Protein AF-A0A8S1U213-F1 (afdb_monomer_lite)

Radius of gyration: 61.13 Å; chains: 1; bounding box: 146×122×228 Å

Sequence (963 aa):
MFSMFKKKEQTQQSTAPPPPPIQQQQQAPQQSPIAPPQQPAPKGSMFKGSLKVKAPPPQTQEIQQQQSQPQSYQTQLTQSQSNSDILSPESDAYKQQFNQVEIPTPQEESNVEQKLEVKINVEEVKKKPTGFGFLKKKQPEQTLPTDESLQEQVESQIIYGIQVKQNQVQEINRQQEYMQEQSYQQNYSPKQPKEQSIYEDQKKVLQKQNEYNEKEIEQQQYSQLQLQQQQYQQQLQQYQQQQQQQQQQQQQQQQQQQQQQQQQQQQQQQQQQQQQQYLFSSTTHPTSPSKSSINNKSQINSNTINPQLDNSYVKQHQMIMEELEYFLNEVNSKKAQIYISQQEIEKHIVSYQQKLQECNSRLTQLSIEQQVCVQQEQFERAEEIEQSLRQIQDKITQIDNQIKQEEQQYSKLQDEKENIRGEEYPFYQETEQKLEEIERLHIKYSDQYRFEGQAQIKKLQQHIEEENERVKIQQIHTEIDSKHLDEEEQHLNQIMDNQTKEYRIEQDQLVNKKSTLESEIAELQLLLNQKKNELQKVNIDLLSTKEKIQQVQQKFNLQLGKVQNKRTKLNDELNSLATERAQIEALEGDSLRKQHEYKNKLEYLSEQLEKIKEKRNELIRKANSVPEQCQQELDVTFKYQEAKKASLEALKELAYVQRQIDELNYKRNMGQSQLHEILNKKSELQKKLPKMIDDKALLVQNKNFKGAAQINEQIKEAQRQISLYEEKISENQNIETQILKEIDEIEDTLVSRQHQYQQLQQNTEICRYFVLELKLQEISQIDYYGLSSLILDIKKELEQLFNKYQDLIYAKRKVSTDNLDQIQNHQEEVINNINENEEQQEHQEEEQHQEQYNQIENEVIEQVVDSNEKEQIQQQQIENVIEMSEEQIQSYIENQKQIYQDLQLQIKQLEDQVADHAQEEQYEEADLIQQEVDKLTNQANAIQIELKQKYNVDNLMPQDEEN

Secondary structure (DSSP, 8-state):
------PPP-PPP---PPPPPPPPPP-----PPPPPPPP-----------------------------PPPPP------------------------------PPPPP---------------------------PPPP----PPPTHHHHHHHHHHHHHHHHHHHHHHHHHHHHHHHHHHHHHHTS---------SSHHHHHHHHHHHHHHHHHHHHHHHHHHHHHHHHHHHHHHHHHHHHHHHHHHHHHHHHHHHHHHHHHHHHHHHHHHHHHGGGS--S------------------------TTTHHHHHHHHHHHHHHHHHHHHHHHHHHHHHHHHHHHHHHHHHHHHHHHHHHHHHHHHHHHHHHHHHHTT-HHHHHHHHHHHHHHHHHHHHHHHHHHHHHHHHHHHHHHHHHHHHHHHHHHHHHHHHHHHHHHHHHHHHHHHHHHHHHHHHHHHHHHHHHHHHHHHHHHHHHHHHHHHHHHHHHHHHHHHHHHHHHHHHHHHHHHHHHHHHHHTTT-TTSHHHHHHHHHHHHHHHHHHHHHHHHHHHHHHHHHHHHHHHHHHHHHHHHHHHHHHHHHHHHHHHHHHHHHHHHHHHHHHHHHHHHHHHHHHHHHHHHHHHHHHHHHHHHHHHHHHHHHHHHHHHHHHHHHHHHHHHHHHHHHHHHHHHHHHHHHHHHHHHHHHHHHHHHHHHHHHTT-HHHHHHHHHHHHHHHHHHHHHHHHHHHHHHHHHHHHHHHHHHHHHHHHHHHHHHHHHHHHHHHHHHHHHHHHHHHHHS--GGGHHHHHHHHHHHHHHHHHHHHHHHHHHHHHHHHHHHHHHHHHHHHHHHHHHHHHHHHHHHHHHHHHHHHHHTTTTTS--TTHHHHHHHHHHHHGGGG--HHHHHHHHHHHHHHHHHHHHHHHHHHHHHHHHHHTT-HHHHHHHHHHHHHHHHHHHHHHHHHHHHH-----S------

Foldseek 3Di:
DDDDDDDDDDDDDDDDDDDDDDDDDDDDDDDDDDDDDDDDDDDDDDDDDDDDDDDDDDDDDDDDDDDDDDDDDDDDDDDDDDDDDDDDDDDDDDDDDDDDDDDDDDDDDDDDDDDDDDDDDDDDDDDDDDDDDDDDDDDDDDDDDDCVVVVVVVVVVVVVVVVVVVVVVVVVVVVVVVVVVVVVVPPDDDDDDDDPDPPPVVVVVVVVVVVVVVVVVVVVVVVVVVVVVVVVVVVVVVVVVVVVVVVVVVVVVVVVVVVVVVVVVVVVVVVVVVVVVPPPPDDDDDDDDDDDDDDDDDDDDPVPPPCVLVVPLVVLVVVLVVVVVVLLQVLLVLVLVLLVLLVVLVVLLVVLVVVLVVLVVVLVVLVVVLVVCVVVVVVVVNVVSVVVNVVSVVVNVVSVVVSVVSVVVNVVSVVVNVVSLVVLLVSLVVSLVSLVVSLVSLVVVLVVLVVVLVVVLVVLVVVLVVLVVVLVVLVVVLVVLVVVLVVVVVVLVVVLCVVCVVLVVVLVVLVVVVVVVVVVCVVPVVVPVVCVVVVVVSVVVNVVSVVVNVVSVVVSVVVVVVSVVSVVVSVVSVVVSVVSVVVSVVSVVVSVVSVVVSVVVSVVSVVVSVVSVVVSVVSVVVSVVSVVLVVLLVVLVVLLVVLVVQLVVLVVVLVVLVVVLVVLVVVLVVLVVVLVVLVVLLVVLVVVLVVLVVVLVVCVVVVVVVVNVVSVVVNVVSVVSNVVSVVSNVVSVVVSVVSVVVSVVSVVVSVVSVVVSVVSVLSSLLSVLSSLVSVLVVSVVSPDPVCPVVNVVSVVSNVVSCVVQVVVNVVVVVVVVVVVVVVVVVVVVVVVVVVVVVVVVVVVVVVVVVVVVVVPVVVPPDPPPVPVVVVVVVVVVVVVPPPDDPVRVVVVLVVLLVLLVVLVVVLVVLVVVLVVCVVVVVNVVSVVSVVVSVVSVVVSVVSQCCCCPVPVCPDSDPPPPDD

Organism: NCBI:txid43138

pLDDT: mean 72.82, std 23.68, range [26.95, 98.0]

Structure (mmCIF, N/CA/C/O backbone):
data_AF-A0A8S1U213-F1
#
_entry.id   AF-A0A8S1U213-F1
#
loop_
_atom_site.group_PDB
_atom_site.id
_atom_site.type_symbol
_atom_site.label_atom_id
_atom_site.label_alt_id
_atom_site.label_comp_id
_atom_site.label_asym_id
_atom_site.label_entity_id
_atom_site.label_seq_id
_atom_site.pdbx_PDB_ins_code
_atom_site.Cartn_x
_atom_site.Cartn_y
_atom_site.Cartn_z
_atom_site.occupancy
_atom_site.B_iso_or_equiv
_atom_site.auth_seq_id
_atom_site.auth_comp_id
_atom_site.auth_asym_id
_atom_site.auth_atom_id
_atom_site.pdbx_PDB_model_num
ATOM 1 N N . MET A 1 1 ? 13.418 0.162 24.780 1.00 35.56 1 MET A N 1
ATOM 2 C CA . MET A 1 1 ? 13.480 0.149 26.263 1.00 35.56 1 MET A CA 1
ATOM 3 C C . MET A 1 1 ? 12.260 -0.591 26.843 1.00 35.56 1 MET A C 1
ATOM 5 O O . MET A 1 1 ? 11.466 -0.002 27.559 1.00 35.56 1 MET A O 1
ATOM 9 N N . PHE A 1 2 ? 12.084 -1.883 26.530 1.00 33.84 2 PHE A N 1
ATOM 10 C CA . PHE A 1 2 ? 10.899 -2.669 26.925 1.00 33.84 2 PHE A CA 1
ATOM 11 C C . PHE A 1 2 ? 11.326 -4.044 27.462 1.00 33.84 2 PHE A C 1
ATOM 13 O O . PHE A 1 2 ? 11.519 -4.989 26.708 1.00 33.84 2 PHE A O 1
ATOM 20 N N . SER A 1 3 ? 11.529 -4.149 28.778 1.00 35.09 3 SER A N 1
ATOM 21 C CA . SER A 1 3 ? 11.764 -5.430 29.466 1.00 35.09 3 SER A CA 1
ATOM 22 C C . SER A 1 3 ? 11.549 -5.287 30.977 1.00 35.09 3 SER A C 1
ATOM 24 O O . SER A 1 3 ? 12.503 -5.364 31.755 1.00 35.09 3 SER A O 1
ATOM 26 N N . MET A 1 4 ? 10.303 -5.079 31.428 1.00 34.69 4 MET A N 1
ATOM 27 C CA . MET A 1 4 ? 9.983 -5.250 32.855 1.00 34.69 4 MET A CA 1
ATOM 28 C C . MET A 1 4 ? 8.493 -5.482 33.185 1.00 34.69 4 MET A C 1
ATOM 30 O O . MET A 1 4 ? 7.897 -4.732 33.945 1.00 34.69 4 MET A O 1
ATOM 34 N N . PHE A 1 5 ? 7.897 -6.582 32.705 1.00 34.53 5 PHE A N 1
ATOM 35 C CA . PHE A 1 5 ? 6.680 -7.142 33.323 1.00 34.53 5 PHE A CA 1
ATOM 36 C C . PHE A 1 5 ? 6.669 -8.682 33.310 1.00 34.53 5 PHE A C 1
ATOM 38 O O . PHE A 1 5 ? 6.076 -9.322 32.449 1.00 34.53 5 PHE A O 1
ATOM 45 N N . LYS A 1 6 ? 7.284 -9.294 34.331 1.00 32.53 6 LYS A N 1
ATOM 46 C CA . LYS A 1 6 ? 6.982 -10.673 34.759 1.00 32.53 6 LYS A CA 1
ATOM 47 C C . LYS A 1 6 ? 6.564 -10.663 36.228 1.00 32.53 6 LYS A C 1
ATOM 49 O O . LYS A 1 6 ? 7.409 -10.690 37.123 1.00 32.53 6 LYS A O 1
ATOM 54 N N . LYS A 1 7 ? 5.252 -10.622 36.487 1.00 35.44 7 LYS A N 1
ATOM 55 C CA . LYS A 1 7 ? 4.706 -10.931 37.818 1.00 35.44 7 LYS A CA 1
ATOM 56 C C . LYS A 1 7 ? 4.767 -12.442 38.043 1.00 35.44 7 LYS A C 1
ATOM 58 O O . LYS A 1 7 ? 4.467 -13.221 37.146 1.00 35.44 7 LYS A O 1
ATOM 63 N N . LYS A 1 8 ? 5.156 -12.848 39.254 1.00 33.75 8 LYS A N 1
ATOM 64 C CA . LYS A 1 8 ? 5.061 -14.239 39.708 1.00 33.75 8 LYS A CA 1
ATOM 65 C C . LYS A 1 8 ? 3.609 -14.547 40.061 1.00 33.75 8 LYS A C 1
ATOM 67 O O . LYS A 1 8 ? 3.107 -13.983 41.029 1.00 33.75 8 LYS A O 1
ATOM 72 N N . GLU A 1 9 ? 2.990 -15.482 39.353 1.00 31.19 9 GLU A N 1
ATOM 73 C CA . GLU A 1 9 ? 1.846 -16.226 39.880 1.00 31.19 9 GLU A CA 1
ATOM 74 C C . GLU A 1 9 ? 2.313 -17.578 40.424 1.00 31.19 9 GLU A C 1
ATOM 76 O O . GLU A 1 9 ? 3.265 -18.183 39.928 1.00 31.19 9 GLU A O 1
ATOM 81 N N . GLN A 1 10 ? 1.684 -18.009 41.514 1.00 32.66 10 GLN A N 1
ATOM 82 C CA . GLN A 1 10 ? 2.117 -19.140 42.327 1.00 32.66 10 GLN A CA 1
ATOM 83 C C . GLN A 1 10 ? 1.045 -20.234 42.260 1.00 32.66 10 GLN A C 1
ATOM 85 O O . GLN A 1 10 ? 0.172 -20.324 43.120 1.00 32.66 10 GLN A O 1
ATOM 90 N N . THR A 1 11 ? 1.083 -21.050 41.207 1.00 31.66 11 THR A N 1
ATOM 91 C CA . THR A 1 11 ? 0.097 -22.114 40.971 1.00 31.66 11 THR A CA 1
ATOM 92 C C . THR A 1 11 ? 0.269 -23.288 41.934 1.00 31.66 11 THR A C 1
ATOM 94 O O . THR A 1 11 ? 1.309 -23.949 41.948 1.00 31.66 11 THR A O 1
ATOM 97 N N . GLN A 1 12 ? -0.783 -23.591 42.697 1.00 34.03 12 GLN A N 1
ATOM 98 C CA . GLN A 1 12 ? -0.917 -24.862 43.411 1.00 34.03 12 GLN A CA 1
ATOM 99 C C . GLN A 1 12 ? -1.277 -25.978 42.420 1.00 34.03 12 GLN A C 1
ATOM 101 O O . GLN A 1 12 ? -2.130 -25.797 41.554 1.00 34.03 12 GLN A O 1
ATOM 106 N N . GLN A 1 13 ? -0.633 -27.139 42.548 1.00 32.09 13 GLN A N 1
ATOM 107 C CA . GLN A 1 13 ? -0.920 -28.302 41.708 1.00 32.09 13 GLN A CA 1
ATOM 108 C C . GLN A 1 13 ? -2.215 -28.994 42.154 1.00 32.09 13 GLN A C 1
ATOM 110 O O . GLN A 1 13 ? -2.329 -29.439 43.294 1.00 32.09 13 GLN A O 1
ATOM 115 N N . SER A 1 14 ? -3.153 -29.147 41.219 1.00 33.03 14 SER A N 1
ATOM 116 C CA . SER A 1 14 ? -4.325 -30.018 41.326 1.00 33.03 14 SER A CA 1
ATOM 117 C C . SER A 1 14 ? -4.214 -31.088 40.241 1.00 33.03 14 SER A C 1
ATOM 119 O O . SER A 1 14 ? -4.036 -30.761 39.069 1.00 33.03 14 SER A O 1
ATOM 121 N N . THR A 1 15 ? -4.250 -32.365 40.625 1.00 41.38 15 THR A N 1
ATOM 122 C CA . THR A 1 15 ? -4.098 -33.498 39.699 1.00 41.38 15 THR A CA 1
ATOM 123 C C . THR A 1 15 ? -5.463 -34.031 39.271 1.00 41.38 15 THR A C 1
ATOM 125 O O . THR A 1 15 ? -6.289 -34.383 40.110 1.00 41.38 15 THR A O 1
ATOM 128 N N . ALA A 1 16 ? -5.688 -34.127 37.958 1.00 34.78 16 ALA A N 1
ATOM 129 C CA . ALA A 1 16 ? -6.881 -34.721 37.355 1.00 34.78 16 ALA A CA 1
ATOM 130 C C . ALA A 1 16 ? -6.493 -35.898 36.425 1.00 34.78 16 ALA A C 1
ATOM 132 O O . ALA A 1 16 ? -5.411 -35.865 35.834 1.00 34.78 16 ALA A O 1
ATOM 133 N N . PRO A 1 17 ? -7.324 -36.955 36.319 1.00 49.81 17 PRO A N 1
ATOM 134 C CA . PRO A 1 17 ? -6.984 -38.192 35.608 1.00 49.81 17 PRO A CA 1
ATOM 135 C C . PRO A 1 17 ? -7.216 -38.122 34.079 1.00 49.81 17 PRO A C 1
ATOM 137 O O . PRO A 1 17 ? -7.979 -37.275 33.613 1.00 49.81 17 PRO A O 1
ATOM 140 N N . PRO A 1 18 ? -6.593 -39.022 33.288 1.00 47.66 18 PRO A N 1
ATOM 141 C CA . PRO A 1 18 ? -6.628 -38.977 31.823 1.00 47.66 18 PRO A CA 1
ATOM 142 C C . PRO A 1 18 ? -7.909 -39.581 31.197 1.00 47.66 18 PRO A C 1
ATOM 144 O O . PRO A 1 18 ? -8.517 -40.479 31.788 1.00 47.66 18 PRO A O 1
ATOM 147 N N . PRO A 1 19 ? -8.298 -39.146 29.979 1.00 43.66 19 PRO A N 1
ATOM 148 C CA . PRO A 1 19 ? -9.453 -39.670 29.243 1.00 43.66 19 PRO A CA 1
ATOM 149 C C . PRO A 1 19 ? -9.153 -40.975 28.459 1.00 43.66 19 PRO A C 1
ATOM 151 O O . PRO A 1 19 ? -7.991 -41.276 28.179 1.00 43.66 19 PRO A O 1
ATOM 154 N N . PRO A 1 20 ? -10.188 -41.758 28.082 1.00 50.16 20 PRO A N 1
ATOM 155 C CA . PRO A 1 20 ? -10.044 -43.032 27.366 1.00 50.16 20 PRO A CA 1
ATOM 156 C C . PRO A 1 20 ? -9.889 -42.876 25.833 1.00 50.16 20 PRO A C 1
ATOM 158 O O . PRO A 1 20 ? -10.281 -41.851 25.274 1.00 50.16 20 PRO A O 1
ATOM 161 N N . PRO A 1 21 ? -9.358 -43.898 25.125 1.00 42.16 21 PRO A N 1
ATOM 162 C CA . PRO A 1 21 ? -9.055 -43.821 23.693 1.00 42.16 21 PRO A CA 1
ATOM 163 C C . PRO A 1 21 ? -10.276 -44.044 22.784 1.00 42.16 21 PRO A C 1
ATOM 165 O O . PRO A 1 21 ? -11.122 -44.900 23.046 1.00 42.16 21 PRO A O 1
ATOM 168 N N . ILE A 1 22 ? -10.314 -43.321 21.660 1.00 37.72 22 ILE A N 1
ATOM 169 C CA . ILE A 1 22 ? -11.340 -43.433 20.610 1.00 37.72 22 ILE A CA 1
ATOM 170 C C . ILE A 1 22 ? -10.844 -44.354 19.484 1.00 37.72 22 ILE A C 1
ATOM 172 O O . ILE A 1 22 ? -9.711 -44.237 19.023 1.00 37.72 22 ILE A O 1
ATOM 176 N N . GLN A 1 23 ? -11.704 -45.267 19.024 1.00 34.41 23 GLN A N 1
ATOM 177 C CA . GLN A 1 23 ? -11.435 -46.157 17.889 1.00 34.41 23 GLN A CA 1
ATOM 178 C C . GLN A 1 23 ? -11.733 -45.457 16.554 1.00 34.41 23 GLN A C 1
ATOM 180 O O . GLN A 1 23 ? -12.814 -44.897 16.382 1.00 34.41 23 GLN A O 1
ATOM 185 N N . GLN A 1 24 ? -10.821 -45.551 15.583 1.00 32.91 24 GLN A N 1
ATOM 186 C CA . GLN A 1 24 ? -11.091 -45.154 14.196 1.00 32.91 24 GLN A CA 1
ATOM 187 C C . GLN A 1 24 ? -11.742 -46.307 13.416 1.00 32.91 24 GLN A C 1
ATOM 189 O O . GLN A 1 24 ? -11.214 -47.418 13.381 1.00 32.91 24 GLN A O 1
ATOM 194 N N . GLN A 1 25 ? -12.865 -46.030 12.747 1.00 33.66 25 GLN A N 1
ATOM 195 C CA . GLN A 1 25 ? -13.437 -46.889 11.706 1.00 33.66 25 GLN A CA 1
ATOM 196 C C . GLN A 1 25 ? -13.040 -46.354 10.328 1.00 33.66 25 GLN A C 1
ATOM 198 O O . GLN A 1 25 ? -13.297 -45.194 10.019 1.00 33.66 25 GLN A O 1
ATOM 203 N N . GLN A 1 26 ? -12.469 -47.211 9.482 1.00 32.41 26 GLN A N 1
ATOM 204 C CA . GLN A 1 26 ? -12.282 -46.920 8.060 1.00 32.41 26 GLN A CA 1
ATOM 205 C C . GLN A 1 26 ? -13.519 -47.369 7.271 1.00 32.41 26 GLN A C 1
ATOM 207 O O . GLN A 1 26 ? -13.969 -48.507 7.412 1.00 32.41 26 GLN A O 1
ATOM 212 N N . GLN A 1 27 ? -14.035 -46.497 6.404 1.00 33.62 27 GLN A N 1
ATOM 213 C CA . GLN A 1 27 ? -14.970 -46.854 5.335 1.00 33.62 27 GLN A CA 1
ATOM 214 C C . GLN A 1 27 ? -14.360 -46.447 3.993 1.00 33.62 27 GLN A C 1
ATOM 216 O O . GLN A 1 27 ? -13.824 -45.350 3.862 1.00 33.62 27 GLN A O 1
ATOM 221 N N . ALA A 1 28 ? -14.453 -47.330 3.000 1.00 34.97 28 ALA A N 1
ATOM 222 C CA . ALA A 1 28 ? -13.977 -47.088 1.642 1.00 34.97 28 ALA A CA 1
ATOM 223 C C . ALA A 1 28 ? -15.167 -46.982 0.672 1.00 34.97 28 ALA A C 1
ATOM 225 O O . ALA A 1 28 ? -16.038 -47.857 0.707 1.00 34.97 28 ALA A O 1
ATOM 226 N N . PRO A 1 29 ? -15.208 -45.982 -0.226 1.00 38.31 29 PRO A N 1
ATOM 227 C CA . PRO A 1 29 ? -16.135 -45.963 -1.348 1.00 38.31 29 PRO A CA 1
ATOM 228 C C . PRO A 1 29 ? -15.488 -46.528 -2.625 1.00 38.31 29 PRO A C 1
ATOM 230 O O . PRO A 1 29 ? -14.354 -46.206 -2.974 1.00 38.31 29 PRO A O 1
ATOM 233 N N . GLN A 1 30 ? -16.239 -47.355 -3.352 1.00 35.00 30 GLN A N 1
ATOM 234 C CA . GLN A 1 30 ? -15.895 -47.784 -4.711 1.00 35.00 30 GLN A CA 1
ATOM 235 C C . GLN A 1 30 ? -16.177 -46.656 -5.715 1.00 35.00 30 GLN A C 1
ATOM 237 O O . GLN A 1 30 ? -17.188 -45.966 -5.587 1.00 35.00 30 GLN A O 1
ATOM 242 N N . GLN A 1 31 ? -15.366 -46.537 -6.771 1.00 32.56 31 GLN A N 1
ATOM 243 C CA . GLN A 1 31 ? -15.735 -45.791 -7.980 1.00 32.56 31 GLN A CA 1
ATOM 244 C C . GLN A 1 31 ? -15.429 -46.594 -9.251 1.00 32.56 31 GLN A C 1
ATOM 246 O O . GLN A 1 31 ? -14.521 -47.423 -9.288 1.00 32.56 31 GLN A O 1
ATOM 251 N N . SER A 1 32 ? -16.257 -46.371 -10.273 1.00 35.94 32 SER A N 1
ATOM 252 C CA . SER A 1 32 ? -16.287 -47.127 -11.533 1.00 35.94 32 SER A CA 1
ATOM 253 C C . SER A 1 32 ? -15.556 -46.372 -12.651 1.00 35.94 32 SER A C 1
ATOM 255 O O . SER A 1 32 ? -15.646 -45.146 -12.685 1.00 35.94 32 SER A O 1
ATOM 257 N N . PRO A 1 33 ? -14.896 -47.052 -13.607 1.00 37.66 33 PRO A N 1
ATOM 258 C CA . PRO A 1 33 ? -14.261 -46.383 -14.738 1.00 37.66 33 PRO A CA 1
ATOM 259 C C . PRO A 1 33 ? -15.284 -45.996 -15.820 1.00 37.66 33 PRO A C 1
ATOM 261 O O . PRO A 1 33 ? -16.060 -46.832 -16.285 1.00 37.66 33 PRO A O 1
ATOM 264 N N . ILE A 1 34 ? -15.239 -44.737 -16.261 1.00 35.34 34 ILE A N 1
ATOM 265 C CA . ILE A 1 34 ? -15.972 -44.220 -17.428 1.00 35.34 34 ILE A CA 1
ATOM 266 C C . ILE A 1 34 ? -14.998 -44.125 -18.612 1.00 35.34 34 ILE A C 1
ATOM 268 O O . ILE A 1 34 ? -13.858 -43.694 -18.451 1.00 35.34 34 ILE A O 1
ATOM 272 N N . ALA A 1 35 ? -15.437 -44.546 -19.801 1.00 38.12 35 ALA A N 1
ATOM 273 C CA . ALA A 1 35 ? -14.624 -44.555 -21.019 1.00 38.12 35 ALA A CA 1
ATOM 274 C C . ALA A 1 35 ? -14.774 -43.254 -21.843 1.00 38.12 35 ALA A C 1
ATOM 276 O O . ALA A 1 35 ? -15.881 -42.713 -21.905 1.00 38.12 35 ALA A O 1
ATOM 277 N N . PRO A 1 36 ? -13.717 -42.780 -22.533 1.00 39.53 36 PRO A N 1
ATOM 278 C CA . PRO A 1 36 ? -13.805 -41.657 -23.466 1.00 39.53 36 PRO A CA 1
ATOM 279 C C . PRO A 1 36 ? -14.244 -42.102 -24.884 1.00 39.53 36 PRO A C 1
ATOM 281 O O . PRO A 1 36 ? -13.813 -43.161 -25.353 1.00 39.53 36 PRO A O 1
ATOM 284 N N . PRO A 1 37 ? -15.077 -41.314 -25.598 1.00 42.44 37 PRO A N 1
ATOM 285 C CA . PRO A 1 37 ? -15.499 -41.603 -26.971 1.00 42.44 37 PRO A CA 1
ATOM 286 C C . PRO A 1 37 ? -14.510 -41.098 -28.043 1.00 42.44 37 PRO A C 1
ATOM 288 O O . PRO A 1 37 ? -13.567 -40.361 -27.768 1.00 42.44 37 PRO A O 1
ATOM 291 N N . GLN A 1 38 ? -14.737 -41.534 -29.286 1.00 32.38 38 GLN A N 1
ATOM 292 C CA . GLN A 1 38 ? -13.845 -41.358 -30.441 1.00 32.38 38 GLN A CA 1
ATOM 293 C C . GLN A 1 38 ? -14.043 -40.036 -31.216 1.00 32.38 38 GLN A C 1
ATOM 295 O O . GLN A 1 38 ? -15.041 -39.337 -31.059 1.00 32.38 38 GLN A O 1
ATOM 300 N N . GLN A 1 39 ? -13.080 -39.753 -32.105 1.00 36.72 39 GLN A N 1
ATOM 301 C CA . GLN A 1 39 ? -13.066 -38.673 -33.107 1.00 36.72 39 GLN A CA 1
ATOM 302 C C . GLN A 1 39 ? -14.279 -38.694 -34.065 1.00 36.72 39 GLN A C 1
ATOM 304 O O . GLN A 1 39 ? -14.942 -39.724 -34.218 1.00 36.72 39 GLN A O 1
ATOM 309 N N . PRO A 1 40 ? -14.473 -37.614 -34.846 1.00 47.38 40 PRO A N 1
ATOM 310 C CA . PRO A 1 40 ? -14.184 -37.776 -36.280 1.00 47.38 40 PRO A CA 1
ATOM 311 C C . PRO A 1 40 ? -13.440 -36.595 -36.939 1.00 47.38 40 PRO A C 1
ATOM 313 O O . PRO A 1 40 ? -13.516 -35.451 -36.504 1.00 47.38 40 PRO A O 1
ATOM 316 N N . ALA A 1 41 ? -12.756 -36.890 -38.048 1.00 39.38 41 ALA A N 1
ATOM 317 C CA . ALA A 1 41 ? -12.113 -35.917 -38.940 1.00 39.38 41 ALA A CA 1
ATOM 318 C C . ALA A 1 41 ? -13.019 -35.525 -40.130 1.00 39.38 41 ALA A C 1
ATOM 320 O O . ALA A 1 41 ? -13.944 -36.276 -40.455 1.00 39.38 41 ALA A O 1
ATOM 321 N N . PRO A 1 42 ? -12.682 -34.458 -40.881 1.00 46.75 42 PRO A N 1
ATOM 322 C CA . PRO A 1 42 ? -13.146 -34.296 -42.256 1.00 46.75 42 PRO A CA 1
ATOM 323 C C . PRO A 1 42 ? -12.014 -34.265 -43.305 1.00 46.75 42 PRO A C 1
ATOM 325 O O . PRO A 1 42 ? -10.932 -33.721 -43.108 1.00 46.75 42 PRO A O 1
ATOM 328 N N . LYS A 1 43 ? -12.325 -34.839 -44.472 1.00 35.66 43 LYS A N 1
ATOM 329 C CA . LYS A 1 43 ? -11.661 -34.611 -45.774 1.00 35.66 43 LYS A CA 1
ATOM 330 C C . LYS A 1 43 ? -12.152 -33.235 -46.283 1.00 35.66 43 LYS A C 1
ATOM 332 O O . LYS A 1 43 ? -13.265 -32.861 -45.935 1.00 35.66 43 LYS A O 1
ATOM 337 N N . GLY A 1 44 ? -11.463 -32.423 -47.083 1.00 34.06 44 GLY A N 1
ATOM 338 C CA . GLY A 1 44 ? -10.441 -32.673 -48.105 1.00 34.06 44 GLY A CA 1
ATOM 339 C C . GLY A 1 44 ? -10.964 -32.124 -49.447 1.00 34.06 44 GLY A C 1
ATOM 340 O O . GLY A 1 44 ? -12.092 -32.441 -49.815 1.00 34.06 44 GLY A O 1
ATOM 341 N N . SER A 1 45 ? -10.195 -31.304 -50.176 1.00 38.66 45 SER A N 1
ATOM 342 C CA . SER A 1 45 ? -10.600 -30.771 -51.492 1.00 38.66 45 SER A CA 1
ATOM 343 C C . SER A 1 45 ? -9.398 -30.500 -52.407 1.00 38.66 45 SER A C 1
ATOM 345 O O . SER A 1 45 ? -8.275 -30.346 -51.935 1.00 38.66 45 SER A O 1
ATOM 347 N N . MET A 1 46 ? -9.636 -30.492 -53.720 1.00 34.84 46 MET A N 1
ATOM 348 C CA . MET A 1 46 ? -8.630 -30.385 -54.786 1.00 34.84 46 MET A CA 1
ATOM 349 C C . MET A 1 46 ? -8.779 -29.064 -55.543 1.00 34.84 46 MET A C 1
ATOM 351 O O . MET A 1 46 ? -9.912 -28.683 -55.810 1.00 34.84 46 MET A O 1
ATOM 355 N N . PHE A 1 47 ? -7.688 -28.490 -56.064 1.00 35.62 47 PHE A N 1
ATOM 356 C CA . PHE A 1 47 ? -7.728 -27.755 -57.341 1.00 35.62 47 PHE A CA 1
ATOM 357 C C . PHE A 1 47 ? -6.384 -27.832 -58.097 1.00 35.62 47 PHE A C 1
ATOM 359 O O . PHE A 1 47 ? -5.361 -28.196 -57.520 1.00 35.62 47 PHE A O 1
ATOM 366 N N . LYS A 1 48 ? -6.407 -27.585 -59.416 1.00 37.50 48 LYS A N 1
ATOM 367 C CA . LYS A 1 48 ? -5.278 -27.761 -60.358 1.00 37.50 48 LYS A CA 1
ATOM 368 C C . LYS A 1 48 ? -5.005 -26.492 -61.181 1.00 37.50 48 LYS A C 1
ATOM 370 O O . LYS A 1 48 ? -5.949 -25.898 -61.684 1.00 37.50 48 LYS A O 1
ATOM 375 N N . GLY A 1 49 ? -3.728 -26.238 -61.481 1.00 30.67 49 GLY A N 1
ATOM 376 C CA . GLY A 1 49 ? -3.214 -25.364 -62.556 1.00 30.67 49 GLY A CA 1
ATOM 377 C C . GLY A 1 49 ? -1.684 -25.259 -62.398 1.00 30.67 49 GLY A C 1
ATOM 378 O O . GLY A 1 49 ? -1.250 -24.967 -61.298 1.00 30.67 49 GLY A O 1
ATOM 379 N N . SER A 1 50 ? -0.772 -25.686 -63.285 1.00 35.31 50 SER A N 1
ATOM 380 C CA . SER A 1 50 ? -0.617 -25.648 -64.758 1.00 35.31 50 SER A CA 1
ATOM 381 C C . SER A 1 50 ? -0.002 -24.356 -65.321 1.00 35.31 50 SER A C 1
ATOM 383 O O . SER A 1 50 ? -0.750 -23.502 -65.763 1.00 35.31 50 SER A O 1
ATOM 385 N N . LEU A 1 51 ? 1.341 -24.295 -65.401 1.00 32.69 51 LEU A N 1
ATOM 386 C CA . LEU A 1 51 ? 2.202 -23.546 -66.356 1.00 32.69 51 LEU A CA 1
ATOM 387 C C . LEU A 1 51 ? 3.667 -24.006 -66.087 1.00 32.69 51 LEU A C 1
ATOM 389 O O . LEU A 1 51 ? 4.076 -24.009 -64.936 1.00 32.69 51 LEU A O 1
ATOM 393 N N . LYS A 1 52 ? 4.458 -24.653 -66.964 1.00 35.69 52 LYS A N 1
ATOM 394 C CA . LYS A 1 52 ? 5.020 -24.330 -68.301 1.00 35.69 52 LYS A CA 1
ATOM 395 C C . LYS A 1 52 ? 6.056 -23.183 -68.340 1.00 35.69 52 LYS A C 1
ATOM 397 O O . LYS A 1 52 ? 5.779 -22.141 -68.914 1.00 35.69 52 LYS A O 1
ATOM 402 N N . VAL A 1 53 ? 7.298 -23.464 -67.910 1.00 33.91 53 VAL A N 1
ATOM 403 C CA . VAL A 1 53 ? 8.540 -22.950 -68.557 1.00 33.91 53 VAL A CA 1
ATOM 404 C C . VAL A 1 53 ? 9.515 -24.131 -68.805 1.00 33.91 53 VAL A C 1
ATOM 406 O O . VAL A 1 53 ? 9.096 -25.289 -68.733 1.00 33.91 53 VAL A O 1
ATOM 409 N N . LYS A 1 54 ? 10.710 -23.862 -69.356 1.00 33.78 54 LYS A N 1
ATOM 410 C CA . LYS A 1 54 ? 11.207 -24.580 -70.544 1.00 33.78 54 LYS A CA 1
ATOM 411 C C . LYS A 1 54 ? 12.682 -24.230 -70.896 1.00 33.78 54 LYS A C 1
ATOM 413 O O . LYS A 1 54 ? 12.898 -23.353 -71.732 1.00 33.78 54 LYS A O 1
ATOM 418 N N . ALA A 1 55 ? 13.689 -24.917 -70.337 1.00 32.72 55 ALA A N 1
ATOM 419 C CA . ALA A 1 55 ? 15.113 -24.761 -70.717 1.00 32.72 55 ALA A CA 1
ATOM 420 C C . ALA A 1 55 ? 15.904 -26.104 -70.682 1.00 32.72 55 ALA A C 1
ATOM 422 O O . ALA A 1 55 ? 15.421 -27.042 -70.045 1.00 32.72 55 ALA A O 1
ATOM 423 N N . PRO A 1 56 ? 17.049 -26.250 -71.397 1.00 45.53 56 PRO A N 1
ATOM 424 C CA . PRO A 1 56 ? 17.634 -27.553 -71.766 1.00 45.53 56 PRO A CA 1
ATOM 425 C C . PRO A 1 56 ? 18.964 -27.928 -71.047 1.00 45.53 56 PRO A C 1
ATOM 427 O O . PRO A 1 56 ? 19.543 -27.091 -70.360 1.00 45.53 56 PRO A O 1
ATOM 430 N N . PRO A 1 57 ? 19.462 -29.181 -71.196 1.00 50.03 57 PRO A N 1
ATOM 431 C CA . PRO A 1 57 ? 20.547 -29.755 -70.380 1.00 50.03 57 PRO A CA 1
ATOM 432 C C . PRO A 1 57 ? 21.926 -29.783 -71.075 1.00 50.03 57 PRO A C 1
ATOM 434 O O . PRO A 1 57 ? 22.033 -29.505 -72.272 1.00 50.03 57 PRO A O 1
ATOM 437 N N . PRO A 1 58 ? 22.960 -30.291 -70.376 1.00 43.38 58 PRO A N 1
ATOM 438 C CA . PRO A 1 58 ? 23.758 -31.367 -70.977 1.00 43.38 58 PRO A CA 1
ATOM 439 C C . PRO A 1 58 ? 23.938 -32.610 -70.080 1.00 43.38 58 PRO A C 1
ATOM 441 O O . PRO A 1 58 ? 23.752 -32.588 -68.867 1.00 43.38 58 PRO A O 1
ATOM 444 N N . GLN A 1 59 ? 24.287 -33.723 -70.726 1.00 32.56 59 GLN A N 1
ATOM 445 C CA . GLN A 1 59 ? 24.400 -35.075 -70.166 1.00 32.56 59 GLN A CA 1
ATOM 446 C C . GLN A 1 59 ? 25.846 -35.406 -69.761 1.00 32.56 59 GLN A C 1
ATOM 448 O O . GLN A 1 59 ? 26.748 -35.095 -70.537 1.00 32.56 59 GLN A O 1
ATOM 453 N N . THR A 1 60 ? 26.072 -36.210 -68.708 1.00 31.22 60 THR A N 1
ATOM 454 C CA . THR A 1 60 ? 27.082 -37.298 -68.774 1.00 31.22 60 THR A CA 1
ATOM 455 C C . THR A 1 60 ? 26.843 -38.446 -67.767 1.00 31.22 60 THR A C 1
ATOM 457 O O . THR A 1 60 ? 27.032 -38.283 -66.572 1.00 31.22 60 THR A O 1
ATOM 460 N N . GLN A 1 61 ? 26.464 -39.606 -68.320 1.00 32.59 61 GLN A N 1
ATOM 461 C CA . GLN A 1 61 ? 26.798 -41.007 -67.966 1.00 32.59 61 GLN A CA 1
ATOM 462 C C . GLN A 1 61 ? 26.627 -41.596 -66.542 1.00 32.59 61 GLN A C 1
ATOM 464 O O . GLN A 1 61 ? 27.182 -41.148 -65.546 1.00 32.59 61 GLN A O 1
ATOM 469 N N . GLU A 1 62 ? 25.937 -42.744 -66.529 1.00 31.25 62 GLU A N 1
ATOM 470 C CA . GLU A 1 62 ? 25.765 -43.701 -65.429 1.00 31.25 62 GLU A CA 1
ATOM 471 C C . GLU A 1 62 ? 27.008 -44.586 -65.199 1.00 31.25 62 GLU A C 1
ATOM 473 O O . GLU A 1 62 ? 27.607 -45.041 -66.173 1.00 31.25 62 GLU A O 1
ATOM 478 N N . ILE A 1 63 ? 27.267 -44.995 -63.945 1.00 31.75 63 ILE A N 1
ATOM 479 C CA . ILE A 1 63 ? 27.714 -46.363 -63.593 1.00 31.75 63 ILE A CA 1
ATOM 480 C C . ILE A 1 63 ? 26.937 -46.831 -62.337 1.00 31.75 63 ILE A C 1
ATOM 482 O O . ILE A 1 63 ? 26.497 -46.025 -61.521 1.00 31.75 63 ILE A O 1
ATOM 486 N N . GLN A 1 64 ? 26.696 -48.142 -62.242 1.00 30.45 64 GLN A N 1
ATOM 487 C CA . GLN A 1 64 ? 25.692 -48.808 -61.400 1.00 30.45 64 GLN A CA 1
ATOM 488 C C . GLN A 1 64 ? 26.112 -49.213 -59.966 1.00 30.45 64 GLN A C 1
ATOM 490 O O . GLN A 1 64 ? 27.280 -49.492 -59.723 1.00 30.45 64 GLN A O 1
ATOM 495 N N . GLN A 1 65 ? 25.077 -49.478 -59.139 1.00 31.56 65 GLN A N 1
ATOM 496 C CA . GLN A 1 65 ? 25.008 -50.424 -57.991 1.00 31.56 65 GLN A CA 1
ATOM 497 C C . GLN A 1 65 ? 25.851 -50.080 -56.734 1.00 31.56 65 GLN A C 1
ATOM 499 O O . GLN A 1 65 ? 27.041 -49.833 -56.820 1.00 31.56 65 GLN A O 1
ATOM 504 N N . GLN A 1 66 ? 25.316 -50.112 -55.503 1.00 31.02 66 GLN A N 1
ATOM 505 C CA . GLN A 1 66 ? 24.574 -51.237 -54.904 1.00 31.02 66 GLN A CA 1
ATOM 506 C C . GLN A 1 66 ? 23.695 -50.826 -53.688 1.00 31.02 66 GLN A C 1
ATOM 508 O O . GLN A 1 66 ? 23.730 -49.687 -53.234 1.00 31.02 66 GLN A O 1
ATOM 513 N N . GLN A 1 67 ? 22.878 -51.757 -53.177 1.00 31.62 67 GLN A N 1
ATOM 514 C CA . GLN A 1 67 ? 21.868 -51.545 -52.122 1.00 31.62 67 GLN A CA 1
ATOM 515 C C . GLN A 1 67 ? 22.420 -51.712 -50.692 1.00 31.62 67 GLN A C 1
ATOM 517 O O . GLN A 1 67 ? 23.140 -52.674 -50.448 1.00 31.62 67 GLN A O 1
ATOM 522 N N . SER A 1 68 ? 21.916 -50.931 -49.722 1.00 30.58 68 SER A N 1
ATOM 523 C CA . SER A 1 68 ? 21.589 -51.429 -48.364 1.00 30.58 68 SER A CA 1
ATOM 524 C C . SER A 1 68 ? 20.734 -50.432 -47.555 1.00 30.58 68 SER A C 1
ATOM 526 O O . SER A 1 68 ? 20.697 -49.243 -47.859 1.00 30.58 68 SER A O 1
ATOM 528 N N . GLN A 1 69 ? 19.995 -50.945 -46.565 1.00 31.42 69 GLN A N 1
ATOM 529 C CA . GLN A 1 69 ? 18.953 -50.247 -45.791 1.00 31.42 69 GLN A CA 1
ATOM 530 C C . GLN A 1 69 ? 19.513 -49.405 -44.623 1.00 31.42 69 GLN A C 1
ATOM 532 O O . GLN A 1 69 ? 20.520 -49.804 -44.039 1.00 31.42 69 GLN A O 1
ATOM 537 N N . PRO A 1 70 ? 18.815 -48.343 -44.169 1.00 32.94 70 PRO A N 1
ATOM 538 C CA . PRO A 1 70 ? 19.000 -47.803 -42.825 1.00 32.94 70 PRO A CA 1
ATOM 539 C C . PRO A 1 70 ? 18.212 -48.636 -41.797 1.00 32.94 70 PRO A C 1
ATOM 541 O O . PRO A 1 70 ? 17.002 -48.824 -41.935 1.00 32.94 70 PRO A O 1
ATOM 544 N N . GLN A 1 71 ? 18.884 -49.122 -40.750 1.00 30.09 71 GLN A N 1
ATOM 545 C CA . GLN A 1 71 ? 18.212 -49.726 -39.596 1.00 30.09 71 GLN A CA 1
ATOM 546 C C . GLN A 1 71 ? 17.694 -48.654 -38.633 1.00 30.09 71 GLN A C 1
ATOM 548 O O . GLN A 1 71 ? 18.391 -47.699 -38.296 1.00 30.09 71 GLN A O 1
ATOM 553 N N . SER A 1 72 ? 16.479 -48.871 -38.138 1.00 30.42 72 SER A N 1
ATOM 554 C CA . SER A 1 72 ? 15.915 -48.180 -36.982 1.00 30.42 72 SER A CA 1
ATOM 555 C C . SER A 1 72 ? 16.707 -48.493 -35.711 1.00 30.42 72 SER A C 1
ATOM 557 O O . SER A 1 72 ? 16.879 -49.672 -35.393 1.00 30.42 72 SER A O 1
ATOM 559 N N . TYR A 1 73 ? 17.064 -47.471 -34.929 1.00 30.41 73 TYR A N 1
ATOM 560 C CA . TYR A 1 73 ? 17.378 -47.660 -33.512 1.00 30.41 73 TYR A CA 1
ATOM 561 C C . TYR A 1 73 ? 16.230 -47.177 -32.632 1.00 30.41 73 TYR A C 1
ATOM 563 O O . TYR A 1 73 ? 15.756 -46.048 -32.716 1.00 30.41 73 TYR A O 1
ATOM 571 N N . GLN A 1 74 ? 15.773 -48.120 -31.820 1.00 29.80 74 GLN A N 1
ATOM 572 C CA . GLN A 1 74 ? 14.673 -48.046 -30.880 1.00 29.80 74 GLN A CA 1
ATOM 573 C C . GLN A 1 74 ? 15.289 -47.934 -29.485 1.00 29.80 74 GLN A C 1
ATOM 575 O O . GLN A 1 74 ? 15.982 -48.859 -29.064 1.00 29.80 74 GLN A O 1
ATOM 580 N N . THR A 1 75 ? 15.018 -46.852 -28.756 1.00 29.05 75 THR A N 1
ATOM 581 C CA . THR A 1 75 ? 15.425 -46.731 -27.347 1.00 29.05 75 THR A CA 1
ATOM 582 C C . THR A 1 75 ? 14.177 -46.682 -26.477 1.00 29.05 75 THR A C 1
ATOM 584 O O . THR A 1 75 ? 13.419 -45.716 -26.505 1.00 29.05 75 THR A O 1
ATOM 587 N N . GLN A 1 76 ? 13.943 -47.763 -25.736 1.00 28.97 76 GLN A N 1
ATOM 588 C CA . GLN A 1 76 ? 12.875 -47.882 -24.747 1.00 28.97 76 GLN A CA 1
ATOM 589 C C . GLN A 1 76 ? 13.418 -47.686 -23.328 1.00 28.97 76 GLN A C 1
ATOM 591 O O . GLN A 1 76 ? 14.540 -48.085 -23.044 1.00 28.97 76 GLN A O 1
ATOM 596 N N . LEU A 1 77 ? 12.542 -47.159 -22.466 1.00 27.95 77 LEU A N 1
ATOM 597 C CA . LEU A 1 77 ? 12.450 -47.359 -21.013 1.00 27.95 77 LEU A CA 1
ATOM 598 C C . LEU A 1 77 ? 13.740 -47.369 -20.165 1.00 27.95 77 LEU A C 1
ATOM 600 O O . LEU A 1 77 ? 14.474 -48.353 -20.139 1.00 27.95 77 LEU A O 1
ATOM 604 N N . THR A 1 78 ? 13.747 -46.470 -19.180 1.00 28.44 78 THR A N 1
ATOM 605 C CA . THR A 1 78 ? 13.751 -46.914 -17.775 1.00 28.44 78 THR A CA 1
ATOM 606 C C . THR A 1 78 ? 12.801 -46.057 -16.939 1.00 28.44 78 THR A C 1
ATOM 608 O O . THR A 1 78 ? 12.837 -44.833 -16.992 1.00 28.44 78 THR A O 1
ATOM 611 N N . GLN A 1 79 ? 11.926 -46.716 -16.176 1.00 30.86 79 GLN A N 1
ATOM 612 C CA . GLN A 1 79 ? 11.130 -46.093 -15.118 1.00 30.86 79 GLN A CA 1
ATOM 613 C C . GLN A 1 79 ? 11.923 -46.131 -13.808 1.00 30.86 79 GLN A C 1
ATOM 615 O O . GLN A 1 79 ? 12.526 -47.159 -13.503 1.00 30.86 79 GLN A O 1
ATOM 620 N N . SER A 1 80 ? 11.815 -45.077 -13.001 1.00 29.20 80 SER A N 1
ATOM 621 C CA . SER A 1 80 ? 12.220 -45.087 -11.591 1.00 29.20 80 SER A CA 1
ATOM 622 C C . SER A 1 80 ? 11.090 -44.501 -10.750 1.00 29.20 80 SER A C 1
ATOM 624 O O . SER A 1 80 ? 10.874 -43.294 -10.749 1.00 29.20 80 SER A O 1
ATOM 626 N N . GLN A 1 81 ? 10.346 -45.367 -10.062 1.00 29.19 81 GLN A N 1
ATOM 627 C CA . GLN A 1 81 ? 9.439 -44.972 -8.984 1.00 29.19 81 GLN A CA 1
ATOM 628 C C . GLN A 1 81 ? 10.215 -44.935 -7.664 1.00 29.19 81 GLN A C 1
ATOM 630 O O . GLN A 1 81 ? 10.963 -45.870 -7.380 1.00 29.19 81 GLN A O 1
ATOM 635 N N . SER A 1 82 ? 9.945 -43.950 -6.809 1.00 27.78 82 SER A N 1
ATOM 636 C CA . SER A 1 82 ? 10.190 -44.073 -5.367 1.00 27.78 82 SER A CA 1
ATOM 637 C C . SER A 1 82 ? 9.297 -43.112 -4.581 1.00 27.78 82 SER A C 1
ATOM 639 O O . SER A 1 82 ? 9.519 -41.904 -4.593 1.00 27.78 82 SER A O 1
ATOM 641 N N . ASN A 1 83 ? 8.298 -43.667 -3.891 1.00 31.33 83 ASN A N 1
ATOM 642 C CA . ASN A 1 83 ? 7.543 -42.975 -2.844 1.00 31.33 83 ASN A CA 1
ATOM 643 C C . ASN A 1 83 ? 8.426 -42.769 -1.605 1.00 31.33 83 ASN A C 1
ATOM 645 O O . ASN A 1 83 ? 9.177 -43.687 -1.272 1.00 31.33 83 ASN A O 1
ATOM 649 N N . SER A 1 84 ? 8.187 -41.701 -0.835 1.00 28.45 84 SER A N 1
ATOM 650 C CA . SER A 1 84 ? 8.222 -41.771 0.638 1.00 28.45 84 SER A CA 1
ATOM 651 C C . SER A 1 84 ? 7.654 -40.511 1.307 1.00 28.45 84 SER A C 1
ATOM 653 O O . SER A 1 84 ? 8.384 -39.544 1.510 1.00 28.45 84 SER A O 1
ATOM 655 N N . ASP A 1 85 ? 6.393 -40.570 1.742 1.00 33.25 85 ASP A N 1
ATOM 656 C CA . ASP A 1 85 ? 5.922 -39.798 2.901 1.00 33.25 85 ASP A CA 1
ATOM 657 C C . ASP A 1 85 ? 6.328 -40.546 4.180 1.00 33.25 85 ASP A C 1
ATOM 659 O O . ASP A 1 85 ? 5.922 -41.698 4.361 1.00 33.25 85 ASP A O 1
ATOM 663 N N . ILE A 1 86 ? 7.094 -39.916 5.079 1.00 30.00 86 ILE A N 1
ATOM 664 C CA . ILE A 1 86 ? 7.324 -40.392 6.458 1.00 30.00 86 ILE A CA 1
ATOM 665 C C . ILE A 1 86 ? 7.356 -39.193 7.422 1.00 30.00 86 ILE A C 1
ATOM 667 O O . ILE A 1 86 ? 7.968 -38.168 7.143 1.00 30.00 86 ILE A O 1
ATOM 671 N N . LEU A 1 87 ? 6.684 -39.352 8.567 1.00 34.81 87 LEU A N 1
ATOM 672 C CA . LEU A 1 87 ? 6.557 -38.386 9.668 1.00 34.81 87 LEU A CA 1
ATOM 673 C C . LEU A 1 87 ? 7.721 -38.440 10.685 1.00 34.81 87 LEU A C 1
ATOM 675 O O . LEU A 1 87 ? 8.362 -39.479 10.830 1.00 34.81 87 LEU A O 1
ATOM 679 N N . SER A 1 88 ? 7.806 -37.377 11.509 1.00 29.81 88 SER A N 1
ATOM 680 C CA . SER A 1 88 ? 8.407 -37.314 12.868 1.00 29.81 88 SER A CA 1
ATOM 681 C C . SER A 1 88 ? 9.945 -37.223 13.004 1.00 29.81 88 SER A C 1
ATOM 683 O O . SER A 1 88 ? 10.657 -37.692 12.121 1.00 29.81 88 SER A O 1
ATOM 685 N N . PRO A 1 89 ? 10.486 -36.781 14.172 1.00 48.66 89 PRO A N 1
ATOM 686 C CA . PRO A 1 89 ? 9.950 -35.888 15.225 1.00 48.66 89 PRO A CA 1
ATOM 687 C C . PRO A 1 89 ? 10.957 -34.781 15.674 1.00 48.66 89 PRO A C 1
ATOM 689 O O . PRO A 1 89 ? 11.990 -34.566 15.049 1.00 48.66 89 PRO A O 1
ATOM 692 N N . GLU A 1 90 ? 10.655 -34.098 16.786 1.00 35.81 90 GLU A N 1
ATOM 693 C CA . GLU A 1 90 ? 11.512 -33.136 17.510 1.00 35.81 90 GLU A CA 1
ATOM 694 C C . GLU A 1 90 ? 12.912 -33.671 17.895 1.00 35.81 90 GLU A C 1
ATOM 696 O O . GLU A 1 90 ? 13.034 -34.817 18.333 1.00 35.81 90 GLU A O 1
ATOM 701 N N . SER A 1 91 ? 13.925 -32.787 17.924 1.00 30.64 91 SER A N 1
ATOM 702 C CA . SER A 1 91 ? 14.963 -32.803 18.976 1.00 30.64 91 SER A CA 1
ATOM 703 C C . SER A 1 91 ? 15.781 -31.500 19.059 1.00 30.64 91 SER A C 1
ATOM 705 O O . SER A 1 91 ? 16.620 -31.234 18.198 1.00 30.64 91 SER A O 1
ATOM 707 N N . ASP A 1 92 ? 15.630 -30.750 20.153 1.00 38.34 92 ASP A N 1
ATOM 708 C CA . ASP A 1 92 ? 16.618 -29.762 20.615 1.00 38.34 92 ASP A CA 1
ATOM 709 C C . ASP A 1 92 ? 17.860 -30.461 21.200 1.00 38.34 92 ASP A C 1
ATOM 711 O O . ASP A 1 92 ? 17.704 -31.262 22.124 1.00 38.34 92 ASP A O 1
ATOM 715 N N . ALA A 1 93 ? 19.082 -30.100 20.765 1.00 30.58 93 ALA A N 1
ATOM 716 C CA . ALA A 1 93 ? 20.291 -30.098 21.615 1.00 30.58 93 ALA A CA 1
ATOM 717 C C . ALA A 1 93 ? 21.584 -29.561 20.938 1.00 30.58 93 ALA A C 1
ATOM 719 O O . ALA A 1 93 ? 22.151 -30.197 20.059 1.00 30.58 93 ALA A O 1
ATOM 720 N N . TYR A 1 94 ? 22.166 -28.522 21.559 1.00 30.23 94 TYR A N 1
ATOM 721 C CA . TYR A 1 94 ? 23.619 -28.299 21.764 1.00 30.23 94 TYR A CA 1
ATOM 722 C C . TYR A 1 94 ? 24.561 -27.767 20.639 1.00 30.23 94 TYR A C 1
ATOM 724 O O . TYR A 1 94 ? 25.173 -28.546 19.921 1.00 30.23 94 TYR A O 1
ATOM 732 N N . LYS A 1 95 ? 24.929 -26.470 20.798 1.00 35.34 95 LYS A N 1
ATOM 733 C CA . LYS A 1 95 ? 26.316 -25.895 20.801 1.00 35.34 95 LYS A CA 1
ATOM 734 C C . LYS A 1 95 ? 27.101 -25.822 19.452 1.00 35.34 95 LYS A C 1
ATOM 736 O O . LYS A 1 95 ? 26.925 -26.667 18.598 1.00 35.34 95 LYS A O 1
ATOM 741 N N . GLN A 1 96 ? 28.031 -24.878 19.189 1.00 34.28 96 GLN A N 1
ATOM 742 C CA . GLN A 1 96 ? 28.647 -23.793 19.988 1.00 34.28 96 GLN A CA 1
ATOM 743 C C . GLN A 1 96 ? 29.396 -22.733 19.116 1.00 34.28 96 GLN A C 1
ATOM 745 O O . GLN A 1 96 ? 30.020 -23.103 18.131 1.00 34.28 96 GLN A O 1
ATOM 750 N N . GLN A 1 97 ? 29.509 -21.501 19.655 1.00 28.88 97 GLN A N 1
ATOM 751 C CA . GLN A 1 97 ? 30.712 -20.620 19.727 1.00 28.88 97 GLN A CA 1
ATOM 752 C C . GLN A 1 97 ? 31.091 -19.566 18.654 1.00 28.88 97 GLN A C 1
ATOM 754 O O . GLN A 1 97 ? 30.899 -19.745 17.463 1.00 28.88 97 GLN A O 1
ATOM 759 N N . PHE A 1 98 ? 31.768 -18.519 19.180 1.00 28.20 98 PHE A N 1
ATOM 760 C CA . PHE A 1 98 ? 32.298 -17.276 18.572 1.00 28.20 98 PHE A CA 1
ATOM 761 C C . PHE A 1 98 ? 31.226 -16.229 18.175 1.00 28.20 98 PHE A C 1
ATOM 763 O O . PHE A 1 98 ? 30.225 -16.577 17.573 1.00 28.20 98 PHE A O 1
ATOM 770 N N . ASN A 1 99 ? 31.346 -14.931 18.499 1.00 30.42 99 ASN A N 1
ATOM 771 C CA . ASN A 1 99 ? 32.363 -14.215 19.289 1.00 30.42 99 ASN A CA 1
ATOM 772 C C . ASN A 1 99 ? 31.742 -12.974 19.977 1.00 30.42 99 ASN A C 1
ATOM 774 O O . ASN A 1 99 ? 30.902 -12.313 19.375 1.00 30.42 99 ASN A O 1
ATOM 778 N N . GLN A 1 100 ? 32.164 -12.628 21.200 1.00 28.30 100 GLN A N 1
ATOM 779 C CA . GLN A 1 100 ? 31.816 -11.350 21.849 1.00 28.30 100 GLN A CA 1
ATOM 780 C C . GLN A 1 100 ? 33.035 -10.422 21.843 1.00 28.30 100 GLN A C 1
ATOM 782 O O . GLN A 1 100 ? 34.135 -10.855 22.181 1.00 28.30 100 GLN A O 1
ATOM 787 N N . VAL A 1 101 ? 32.828 -9.149 21.501 1.00 33.91 101 VAL A N 1
ATOM 788 C CA . VAL A 1 101 ? 33.800 -8.065 21.700 1.00 33.91 101 VAL A CA 1
ATOM 789 C C . VAL A 1 101 ? 33.121 -6.997 22.548 1.00 33.91 101 VAL A C 1
ATOM 791 O O . VAL A 1 101 ? 32.096 -6.445 22.157 1.00 33.91 101 VAL A O 1
ATOM 794 N N . GLU A 1 102 ? 33.676 -6.741 23.729 1.00 30.58 102 GLU A N 1
ATOM 795 C CA . GLU A 1 102 ? 33.204 -5.704 24.646 1.00 30.58 102 GLU A CA 1
ATOM 796 C C . GLU A 1 102 ? 33.721 -4.327 24.200 1.00 30.58 102 GLU A C 1
ATOM 798 O O . GLU A 1 102 ? 34.904 -4.172 23.894 1.00 30.58 102 GLU A O 1
ATOM 803 N N . ILE A 1 103 ? 32.854 -3.310 24.223 1.00 30.28 103 ILE A N 1
ATOM 804 C CA . ILE A 1 103 ? 33.238 -1.893 24.138 1.00 30.28 103 ILE A CA 1
ATOM 805 C C . ILE A 1 103 ? 32.612 -1.179 25.351 1.00 30.28 103 ILE A C 1
ATOM 807 O O . ILE A 1 103 ? 31.414 -1.348 25.587 1.00 30.28 103 ILE A O 1
ATOM 811 N N . PRO A 1 104 ? 33.386 -0.426 26.156 1.00 35.50 104 PRO A N 1
ATOM 812 C CA . PRO A 1 104 ? 32.897 0.130 27.415 1.00 35.50 104 PRO A CA 1
ATOM 813 C C . PRO A 1 104 ? 32.138 1.455 27.242 1.00 35.50 104 PRO A C 1
ATOM 815 O O . PRO A 1 104 ? 32.603 2.377 26.575 1.00 35.50 104 PRO A O 1
ATOM 818 N N . THR A 1 105 ? 31.014 1.585 27.945 1.00 31.73 105 THR A N 1
ATOM 819 C CA . THR A 1 105 ? 30.324 2.861 28.204 1.00 31.73 105 THR A CA 1
ATOM 820 C C . THR A 1 105 ? 31.055 3.704 29.258 1.00 31.73 105 THR A C 1
ATOM 822 O O . THR A 1 105 ? 31.363 3.171 30.328 1.00 31.73 105 THR A O 1
ATOM 825 N N . PRO A 1 106 ? 31.255 5.018 29.041 1.00 37.22 106 PRO A N 1
ATOM 826 C CA . PRO A 1 106 ? 31.554 5.975 30.103 1.00 37.22 106 PRO A CA 1
ATOM 827 C C . PRO A 1 106 ? 30.270 6.535 30.751 1.00 37.22 106 PRO A C 1
ATOM 829 O O . PRO A 1 106 ? 29.186 6.479 30.175 1.00 37.22 106 PRO A O 1
ATOM 832 N N . GLN A 1 107 ? 30.409 7.041 31.977 1.00 28.75 107 GLN A N 1
ATOM 833 C CA . GLN A 1 107 ? 29.312 7.465 32.857 1.00 28.75 107 GLN A CA 1
ATOM 834 C C . GLN A 1 107 ? 28.792 8.884 32.567 1.00 28.75 107 GLN A C 1
ATOM 836 O O . GLN A 1 107 ? 29.509 9.727 32.031 1.00 28.75 107 GLN A O 1
ATOM 841 N N . GLU A 1 108 ? 27.563 9.147 33.015 1.00 36.66 108 GLU A N 1
ATOM 842 C CA . GLU A 1 108 ? 26.986 10.486 33.173 1.00 36.66 108 GLU A CA 1
ATOM 843 C C . GLU A 1 108 ? 27.766 11.316 34.210 1.00 36.66 108 GLU A C 1
ATOM 845 O O . GLU A 1 108 ? 28.094 10.802 35.278 1.00 36.66 108 GLU A O 1
ATOM 850 N N . GLU A 1 109 ? 27.957 12.615 33.957 1.00 31.12 109 GLU A N 1
ATOM 851 C CA . GLU A 1 109 ? 27.936 13.649 35.003 1.00 31.12 109 GLU A CA 1
ATOM 852 C C . GLU A 1 109 ? 27.632 15.038 34.397 1.00 31.12 109 GLU A C 1
ATOM 854 O O . GLU A 1 109 ? 27.603 15.218 33.179 1.00 31.12 109 GLU A O 1
ATOM 859 N N . SER A 1 110 ? 27.266 15.997 35.250 1.00 32.16 110 SER A N 1
ATOM 860 C CA . SER A 1 110 ? 26.344 17.095 34.922 1.00 32.16 110 SER A CA 1
ATOM 861 C C . SER A 1 110 ? 26.962 18.431 34.482 1.00 32.16 110 SER A C 1
ATOM 863 O O . SER A 1 110 ? 28.057 18.786 34.905 1.00 32.16 110 SER A O 1
ATOM 865 N N . ASN A 1 111 ? 26.143 19.225 33.774 1.00 33.66 111 ASN A N 1
ATOM 866 C CA . ASN A 1 111 ? 26.112 20.700 33.689 1.00 33.66 111 ASN A CA 1
ATOM 867 C C . ASN A 1 111 ? 27.087 21.509 34.575 1.00 33.66 111 ASN A C 1
ATOM 869 O O . ASN A 1 111 ? 27.060 21.361 35.794 1.00 33.66 111 ASN A O 1
ATOM 873 N N . VAL A 1 112 ? 27.724 22.534 33.983 1.00 30.48 112 VAL A N 1
ATOM 874 C CA . VAL A 1 112 ? 27.638 23.957 34.408 1.00 30.48 112 VAL A CA 1
ATOM 875 C C . VAL A 1 112 ? 28.282 24.871 33.346 1.00 30.48 112 VAL A C 1
ATOM 877 O O . VAL A 1 112 ? 29.335 24.560 32.795 1.00 30.48 112 VAL A O 1
ATOM 880 N N . GLU A 1 113 ? 27.660 26.021 33.070 1.00 35.94 113 GLU A N 1
ATOM 881 C CA . GLU A 1 113 ? 28.213 27.086 32.218 1.00 35.94 113 GLU A CA 1
ATOM 882 C C . GLU A 1 113 ? 29.448 27.759 32.844 1.00 35.94 113 GLU A C 1
ATOM 884 O O . GLU A 1 113 ? 29.405 28.144 34.015 1.00 35.94 113 GLU A O 1
ATOM 889 N N . GLN A 1 114 ? 30.469 28.093 32.038 1.00 31.42 114 GLN A N 1
ATOM 890 C CA . GLN A 1 114 ? 31.184 29.366 32.227 1.00 31.42 114 GLN A CA 1
ATOM 891 C C . GLN A 1 114 ? 32.007 29.835 31.016 1.00 31.42 114 GLN A C 1
ATOM 893 O O . GLN A 1 114 ? 32.875 29.136 30.500 1.00 31.42 114 GLN A O 1
ATOM 898 N N . LYS A 1 115 ? 31.771 31.095 30.623 1.00 35.44 115 LYS A N 1
ATOM 899 C CA . LYS A 1 115 ? 32.685 31.919 29.814 1.00 35.44 115 LYS A CA 1
ATOM 900 C C . LYS A 1 115 ? 34.054 32.034 30.490 1.00 35.44 115 LYS A C 1
ATOM 902 O O . LYS A 1 115 ? 34.081 32.339 31.680 1.00 35.44 115 LYS A O 1
ATOM 907 N N . LEU A 1 116 ? 35.138 32.025 29.708 1.00 29.69 116 LEU A N 1
ATOM 908 C CA . LEU A 1 116 ? 36.286 32.923 29.919 1.00 29.69 116 LEU A CA 1
ATOM 909 C C . LEU A 1 116 ? 37.223 32.982 28.696 1.00 29.69 116 LEU A C 1
ATOM 911 O O . LEU A 1 116 ? 37.582 31.964 28.115 1.00 29.69 116 LEU A O 1
ATOM 915 N N . GLU A 1 117 ? 37.620 34.200 28.324 1.00 32.69 117 GLU A N 1
ATOM 916 C CA . GLU A 1 117 ? 38.700 34.492 27.368 1.00 32.69 117 GLU A CA 1
ATOM 917 C C . GLU A 1 117 ? 40.088 34.353 28.032 1.00 32.69 117 GLU A C 1
ATOM 919 O O . GLU A 1 117 ? 40.172 34.449 29.254 1.00 32.69 117 GLU A O 1
ATOM 924 N N . VAL A 1 118 ? 41.162 34.232 27.223 1.00 28.53 118 VAL A N 1
ATOM 925 C CA . VAL A 1 118 ? 42.556 34.762 27.391 1.00 28.53 118 VAL A CA 1
ATOM 926 C C . VAL A 1 118 ? 43.490 33.958 26.457 1.00 28.53 118 VAL A C 1
ATOM 928 O O . VAL A 1 118 ? 43.570 32.743 26.558 1.00 28.53 118 VAL A O 1
ATOM 931 N N . LYS A 1 119 ? 44.050 34.520 25.372 1.00 30.98 119 LYS A N 1
ATOM 932 C CA . LYS A 1 119 ? 45.225 35.427 25.240 1.00 30.98 119 LYS A CA 1
ATOM 933 C C . LYS A 1 119 ? 46.620 34.831 25.562 1.00 30.98 119 LYS A C 1
ATOM 935 O O . LYS A 1 119 ? 47.104 34.936 26.678 1.00 30.98 119 LYS A O 1
ATOM 940 N N . ILE A 1 120 ? 47.273 34.334 24.501 1.00 31.00 120 ILE A N 1
ATOM 941 C CA . ILE A 1 120 ? 48.642 34.646 23.998 1.00 31.00 120 ILE A CA 1
ATOM 942 C C . ILE A 1 120 ? 49.807 34.880 25.003 1.00 31.00 120 ILE A C 1
ATOM 944 O O . ILE A 1 120 ? 49.847 35.913 25.666 1.00 31.00 120 ILE A O 1
ATOM 948 N N . ASN A 1 121 ? 50.833 34.009 24.946 1.00 26.95 121 ASN A N 1
ATOM 949 C CA . ASN A 1 121 ? 52.303 34.261 24.809 1.00 26.95 121 ASN A CA 1
ATOM 950 C C . ASN A 1 121 ? 53.047 32.920 25.067 1.00 26.95 121 ASN A C 1
ATOM 952 O O . ASN A 1 121 ? 52.625 32.177 25.945 1.00 26.95 121 ASN A O 1
ATOM 956 N N . VAL A 1 122 ? 54.031 32.417 24.303 1.00 34.12 122 VAL A N 1
ATOM 957 C CA . VAL A 1 122 ? 55.282 32.961 23.709 1.00 34.12 122 VAL A CA 1
ATOM 958 C C . VAL A 1 122 ? 56.403 33.221 24.733 1.00 34.12 122 VAL A C 1
ATOM 960 O O . VAL A 1 122 ? 56.393 34.255 25.383 1.00 34.12 122 VAL A O 1
ATOM 963 N N . GLU A 1 123 ? 57.350 32.268 24.821 1.00 30.81 123 GLU A N 1
ATOM 964 C CA . GLU A 1 123 ? 58.830 32.362 25.004 1.00 30.81 123 GLU A CA 1
ATOM 965 C C . GLU A 1 123 ? 59.341 30.946 25.406 1.00 30.81 123 GLU A C 1
ATOM 967 O O . GLU A 1 123 ? 58.810 30.355 26.340 1.00 30.81 123 GLU A O 1
ATOM 972 N N . GLU A 1 124 ? 60.159 30.178 24.668 1.00 35.53 124 GLU A N 1
ATOM 973 C CA . GLU A 1 124 ? 61.505 30.333 24.060 1.00 35.53 124 GLU A CA 1
ATOM 974 C C . GLU A 1 124 ? 62.678 29.828 24.970 1.00 35.53 124 GLU A C 1
ATOM 976 O O . GLU A 1 124 ? 62.675 30.020 26.179 1.00 35.53 124 GLU A O 1
ATOM 981 N N . VAL A 1 125 ? 63.720 29.225 24.348 1.00 31.89 125 VAL A N 1
ATOM 982 C CA . VAL A 1 125 ? 65.157 29.178 24.773 1.00 31.89 125 VAL A CA 1
ATOM 983 C C . VAL A 1 125 ? 65.792 27.880 25.387 1.00 31.89 125 VAL A C 1
ATOM 985 O O . VAL A 1 125 ? 65.808 27.680 26.596 1.00 31.89 125 VAL A O 1
ATOM 988 N N . LYS A 1 126 ? 66.603 27.181 24.544 1.00 34.38 126 LYS A N 1
ATOM 989 C CA . LYS A 1 126 ? 67.841 26.352 24.812 1.00 34.38 126 LYS A CA 1
ATOM 990 C C . LYS A 1 126 ? 67.680 24.979 25.542 1.00 34.38 126 LYS A C 1
ATOM 992 O O . LYS A 1 126 ? 66.881 24.852 26.449 1.00 34.38 126 LYS A O 1
ATOM 997 N N . LYS A 1 127 ? 68.447 23.894 25.263 1.00 35.03 127 LYS A N 1
ATOM 998 C CA . LYS A 1 127 ? 69.854 23.708 24.784 1.00 35.03 127 LYS A CA 1
ATOM 999 C C . LYS A 1 127 ? 70.060 22.453 23.877 1.00 35.03 127 LYS A C 1
ATOM 1001 O O . LYS A 1 127 ? 69.286 21.509 23.939 1.00 35.03 127 LYS A O 1
ATOM 1006 N N . LYS A 1 128 ? 71.164 22.433 23.101 1.00 33.75 128 LYS A N 1
ATOM 1007 C CA . LYS A 1 128 ? 71.786 21.286 22.358 1.00 33.75 128 LYS A CA 1
ATOM 1008 C C . LYS A 1 128 ? 72.883 20.589 23.224 1.00 33.75 128 LYS A C 1
ATOM 1010 O O . LYS A 1 128 ? 73.074 21.088 24.336 1.00 33.75 128 LYS A O 1
ATOM 1015 N N . PRO A 1 129 ? 73.719 19.610 22.758 1.00 52.59 129 PRO A N 1
ATOM 1016 C CA . PRO A 1 129 ? 73.755 18.773 21.524 1.00 52.59 129 PRO A CA 1
ATOM 1017 C C . PRO A 1 129 ? 73.785 17.235 21.820 1.00 52.59 129 PRO A C 1
ATOM 1019 O O . PRO A 1 129 ? 73.812 16.837 22.978 1.00 52.59 129 PRO A O 1
ATOM 1022 N N . THR A 1 130 ? 73.781 16.290 20.860 1.00 32.53 130 THR A N 1
ATOM 1023 C CA . THR A 1 130 ? 74.962 15.779 20.101 1.00 32.53 130 THR A CA 1
ATOM 1024 C C . THR A 1 130 ? 74.537 14.603 19.194 1.00 32.53 130 THR A C 1
ATOM 1026 O O . THR A 1 130 ? 73.759 13.771 19.643 1.00 32.53 130 THR A O 1
ATOM 1029 N N . GLY A 1 131 ? 75.073 14.478 17.968 1.00 31.00 131 GLY A N 1
ATOM 1030 C CA . GLY A 1 131 ? 74.885 13.291 17.105 1.00 31.00 131 GLY A CA 1
ATOM 1031 C C . GLY A 1 131 ? 75.112 13.581 15.613 1.00 31.00 131 GLY A C 1
ATOM 1032 O O . GLY A 1 131 ? 74.455 14.454 15.058 1.00 31.00 131 GLY A O 1
ATOM 1033 N N . PHE A 1 132 ? 76.068 12.899 14.970 1.00 33.38 132 PHE A N 1
ATOM 1034 C CA . PHE A 1 132 ? 76.510 13.159 13.585 1.00 33.38 132 PHE A CA 1
ATOM 1035 C C . PHE A 1 132 ? 75.816 12.240 12.560 1.00 33.38 132 PHE A C 1
ATOM 1037 O O . PHE A 1 132 ? 75.729 11.036 12.783 1.00 33.38 132 PHE A O 1
ATOM 1044 N N . GLY A 1 133 ? 75.430 12.781 11.398 1.00 29.88 133 GLY A N 1
ATOM 1045 C CA . GLY A 1 133 ? 74.934 12.023 10.239 1.00 29.88 133 GLY A CA 1
ATOM 1046 C C . GLY A 1 133 ? 75.007 12.865 8.957 1.00 29.88 133 GLY A C 1
ATOM 1047 O O . GLY A 1 133 ? 74.614 14.027 8.961 1.00 29.88 133 GLY A O 1
ATOM 1048 N N . PHE A 1 134 ? 75.586 12.318 7.884 1.00 34.75 134 PHE A N 1
ATOM 1049 C CA . PHE A 1 134 ? 75.984 13.059 6.676 1.00 34.75 134 PHE A CA 1
ATOM 1050 C C . PHE A 1 134 ? 74.818 13.714 5.909 1.00 34.75 134 PHE A C 1
ATOM 1052 O O . PHE A 1 134 ? 73.885 13.035 5.492 1.00 34.75 134 PHE A O 1
ATOM 1059 N N . LEU A 1 135 ? 74.957 15.007 5.593 1.00 32.50 135 LEU A N 1
ATOM 1060 C CA . LEU A 1 135 ? 74.078 15.757 4.686 1.00 32.50 135 LEU A CA 1
ATOM 1061 C C . LEU A 1 135 ? 74.891 16.317 3.506 1.00 32.50 135 LEU A C 1
ATOM 1063 O O . LEU A 1 135 ? 75.839 17.084 3.700 1.00 32.50 135 LEU A O 1
ATOM 1067 N N . LYS A 1 136 ? 74.520 15.947 2.273 1.00 37.88 136 LYS A N 1
ATOM 1068 C CA . LYS A 1 136 ? 75.021 16.600 1.050 1.00 37.88 136 LYS A CA 1
ATOM 1069 C C . LYS A 1 136 ? 74.392 17.991 0.930 1.00 37.88 136 LYS A C 1
ATOM 1071 O O . LYS A 1 136 ? 73.184 18.139 1.075 1.00 37.88 136 LYS A O 1
ATOM 1076 N N . LYS A 1 137 ? 75.203 19.002 0.611 1.00 34.38 137 LYS A N 1
ATOM 1077 C CA . LYS A 1 137 ? 74.718 20.345 0.262 1.00 34.38 137 LYS A CA 1
ATOM 1078 C C . LYS A 1 137 ? 74.035 20.314 -1.113 1.00 34.38 137 LYS A C 1
ATOM 1080 O O . LYS A 1 137 ? 74.690 19.936 -2.081 1.00 34.38 137 LYS A O 1
ATOM 1085 N N . LYS A 1 138 ? 72.788 20.785 -1.206 1.00 33.06 138 LYS A N 1
ATOM 1086 C CA . LYS A 1 138 ? 72.237 21.382 -2.436 1.00 33.06 138 LYS A CA 1
ATOM 1087 C C . LYS A 1 138 ? 72.387 22.907 -2.355 1.00 33.06 138 LYS A C 1
ATOM 1089 O O . LYS A 1 138 ? 72.281 23.480 -1.272 1.00 33.06 138 LYS A O 1
ATOM 1094 N N . GLN A 1 139 ? 72.673 23.541 -3.489 1.00 34.66 139 GLN A N 1
ATOM 1095 C CA . GLN A 1 139 ? 72.543 24.992 -3.673 1.00 34.66 139 GLN A CA 1
ATOM 1096 C C . GLN A 1 139 ? 71.065 25.347 -3.927 1.00 34.66 139 GLN A C 1
ATOM 1098 O O . GLN A 1 139 ? 70.305 24.456 -4.308 1.00 34.66 139 GLN A O 1
ATOM 1103 N N . PRO A 1 140 ? 70.645 26.612 -3.742 1.00 33.97 140 PRO A N 1
ATOM 1104 C CA . PRO A 1 140 ? 69.362 27.071 -4.260 1.00 33.97 140 PRO A CA 1
ATOM 1105 C C . PRO A 1 140 ? 69.433 27.146 -5.793 1.00 33.97 140 PRO A C 1
ATOM 1107 O O . PRO A 1 140 ? 70.165 27.967 -6.345 1.00 33.97 140 PRO A O 1
ATOM 1110 N N . GLU A 1 141 ? 68.696 26.270 -6.470 1.00 32.06 141 GLU A N 1
ATOM 1111 C CA . GLU A 1 141 ? 68.455 26.360 -7.912 1.00 32.06 141 GLU A CA 1
ATOM 1112 C C . GLU A 1 141 ? 67.431 27.477 -8.169 1.00 32.06 141 GLU A C 1
ATOM 1114 O O . GLU A 1 141 ? 66.417 27.568 -7.476 1.00 32.06 141 GLU A O 1
ATOM 1119 N N . GLN A 1 142 ? 67.705 28.350 -9.143 1.00 34.47 142 GLN A N 1
ATOM 1120 C CA . GLN A 1 142 ? 66.701 29.286 -9.646 1.00 34.47 142 GLN A CA 1
ATOM 1121 C C . GLN A 1 142 ? 65.629 28.484 -10.388 1.00 34.47 142 GLN A C 1
ATOM 1123 O O . GLN A 1 142 ? 65.952 27.721 -11.296 1.00 34.47 142 GLN A O 1
ATOM 1128 N N . THR A 1 143 ? 64.363 28.672 -10.022 1.00 33.34 143 THR A N 1
ATOM 1129 C CA . THR A 1 143 ? 63.227 28.151 -10.786 1.00 33.34 143 THR A CA 1
ATOM 1130 C C . THR A 1 143 ? 63.180 28.834 -12.151 1.00 33.34 143 THR A C 1
ATOM 1132 O O . THR A 1 143 ? 62.905 30.032 -12.240 1.00 33.34 143 THR A O 1
ATOM 1135 N N . LEU A 1 144 ? 63.470 28.070 -13.205 1.00 40.69 144 LEU A N 1
ATOM 1136 C CA . LEU A 1 144 ? 63.098 28.419 -14.576 1.00 40.69 144 LEU A CA 1
ATOM 1137 C C . LEU A 1 144 ? 61.562 28.512 -14.672 1.00 40.69 144 LEU A C 1
ATOM 1139 O O . LEU A 1 144 ? 60.886 27.757 -13.970 1.00 40.69 144 LEU A O 1
ATOM 1143 N N . PRO A 1 145 ? 61.006 29.411 -15.504 1.00 37.62 145 PRO A N 1
ATOM 1144 C CA . PRO A 1 145 ? 59.572 29.429 -15.766 1.00 37.62 145 PRO A CA 1
ATOM 1145 C C . PRO A 1 145 ? 59.162 28.139 -16.491 1.00 37.62 145 PRO A C 1
ATOM 1147 O O . PRO A 1 145 ? 59.867 27.689 -17.395 1.00 37.62 145 PRO A O 1
ATOM 1150 N N . THR A 1 146 ? 58.048 27.541 -16.075 1.00 46.06 146 THR A N 1
ATOM 1151 C CA . THR A 1 146 ? 57.426 26.386 -16.735 1.00 46.06 146 THR A CA 1
ATOM 1152 C C . THR A 1 146 ? 56.657 26.815 -17.987 1.00 46.06 146 THR A C 1
ATOM 1154 O O . THR A 1 146 ? 56.100 27.913 -18.029 1.00 46.06 146 THR A O 1
ATOM 1157 N N . ASP A 1 147 ? 56.614 25.941 -19.001 1.00 45.88 147 ASP A N 1
ATOM 1158 C CA . ASP A 1 147 ? 56.004 26.223 -20.315 1.00 45.88 147 ASP A CA 1
ATOM 1159 C C . ASP A 1 147 ? 54.503 26.577 -20.248 1.00 45.88 147 ASP A C 1
ATOM 1161 O O . ASP A 1 147 ? 54.015 27.306 -21.111 1.00 45.88 147 ASP A O 1
ATOM 1165 N N . GLU A 1 148 ? 53.785 26.172 -19.193 1.00 45.44 148 GLU A N 1
ATOM 1166 C CA . GLU A 1 148 ? 52.385 26.567 -18.946 1.00 45.44 148 GLU A CA 1
ATOM 1167 C C . GLU A 1 148 ? 52.199 28.095 -18.943 1.00 45.44 148 GLU A C 1
ATOM 1169 O O . GLU A 1 148 ? 51.261 28.607 -19.550 1.00 45.44 148 GLU A O 1
ATOM 1174 N N . SER A 1 149 ? 53.144 28.852 -18.367 1.00 44.62 149 SER A N 1
ATOM 1175 C CA . SER A 1 149 ? 53.080 30.322 -18.336 1.00 44.62 149 SER A CA 1
ATOM 1176 C C . SER A 1 149 ? 53.229 30.966 -19.720 1.00 44.62 149 SER A C 1
ATOM 1178 O O . SER A 1 149 ? 52.856 32.129 -19.886 1.00 44.62 149 SER A O 1
ATOM 1180 N N . LEU A 1 150 ? 53.813 30.263 -20.694 1.00 43.88 150 LEU A N 1
ATOM 1181 C CA . LEU A 1 150 ? 53.903 30.725 -22.081 1.00 43.88 150 LEU A CA 1
ATOM 1182 C C . LEU A 1 150 ? 52.651 30.347 -22.873 1.00 43.88 150 LEU A C 1
ATOM 1184 O O . LEU A 1 150 ? 52.222 31.124 -23.724 1.00 43.88 150 LEU A O 1
ATOM 1188 N N . GLN A 1 151 ? 52.045 29.199 -22.570 1.00 51.50 151 GLN A N 1
ATOM 1189 C CA . GLN A 1 151 ? 50.817 28.754 -23.215 1.00 51.50 151 GLN A CA 1
ATOM 1190 C C . GLN A 1 151 ? 49.605 29.604 -22.790 1.00 51.50 151 GLN A C 1
ATOM 1192 O O . GLN A 1 151 ? 48.916 30.145 -23.653 1.00 51.50 151 GLN A O 1
ATOM 1197 N N . GLU A 1 152 ? 49.436 29.875 -21.494 1.00 49.03 152 GLU A N 1
ATOM 1198 C CA . GLU A 1 152 ? 48.362 30.732 -20.961 1.00 49.03 152 GLU A CA 1
ATOM 1199 C C . GLU A 1 152 ? 48.466 32.192 -21.481 1.00 49.03 152 GLU A C 1
ATOM 1201 O O . GLU A 1 152 ? 47.468 32.873 -21.750 1.00 49.03 152 GLU A O 1
ATOM 1206 N N . GLN A 1 153 ? 49.692 32.675 -21.733 1.00 45.69 153 GLN A N 1
ATOM 1207 C CA . GLN A 1 153 ? 49.944 33.986 -22.349 1.00 45.69 153 GLN A CA 1
ATOM 1208 C C . GLN A 1 153 ? 49.632 34.022 -23.862 1.00 45.69 153 GLN A C 1
ATOM 1210 O O . GLN A 1 153 ? 49.328 35.091 -24.401 1.00 45.69 153 GLN A O 1
ATOM 1215 N N . VAL A 1 154 ? 49.702 32.883 -24.556 1.00 50.25 154 VAL A N 1
ATOM 1216 C CA . VAL A 1 154 ? 49.311 32.753 -25.970 1.00 50.25 154 VAL A CA 1
ATOM 1217 C C . VAL A 1 154 ? 47.794 32.602 -26.093 1.00 50.25 154 VAL A C 1
ATOM 1219 O O . VAL A 1 154 ? 47.178 33.304 -26.895 1.00 50.25 154 VAL A O 1
ATOM 1222 N N . GLU A 1 155 ? 47.172 31.771 -25.260 1.00 49.62 155 GLU A N 1
ATOM 1223 C CA . GLU A 1 155 ? 45.722 31.539 -25.253 1.00 49.62 155 GLU A CA 1
ATOM 1224 C C . GLU A 1 155 ? 44.943 32.816 -24.900 1.00 49.62 155 GLU A C 1
ATOM 1226 O O . GLU A 1 155 ? 44.016 33.194 -25.620 1.00 49.62 155 GLU A O 1
ATOM 1231 N N . SER A 1 156 ? 45.389 33.583 -23.898 1.00 50.97 156 SER A N 1
ATOM 1232 C CA . SER A 1 156 ? 44.788 34.889 -23.572 1.00 50.97 156 SER A CA 1
ATOM 1233 C C . SER A 1 156 ? 44.901 35.926 -24.705 1.00 50.97 156 SER A C 1
ATOM 1235 O O . SER A 1 156 ? 43.984 36.731 -24.893 1.00 50.97 156 SER A O 1
ATOM 1237 N N . GLN A 1 157 ? 45.964 35.894 -25.521 1.00 47.44 157 GLN A N 1
ATOM 1238 C CA . GLN A 1 157 ? 46.072 36.743 -26.720 1.00 47.44 157 GLN A CA 1
ATOM 1239 C C . GLN A 1 157 ? 45.174 36.265 -27.870 1.00 47.44 157 GLN A C 1
ATOM 1241 O O . GLN A 1 157 ? 44.633 37.099 -28.601 1.00 47.44 157 GLN A O 1
ATOM 1246 N N . ILE A 1 158 ? 44.977 34.952 -28.020 1.00 53.81 158 ILE A N 1
ATOM 1247 C CA . ILE A 1 158 ? 44.062 34.374 -29.014 1.00 53.81 158 ILE A CA 1
ATOM 1248 C C . ILE A 1 158 ? 42.611 34.738 -28.673 1.00 53.81 158 ILE A C 1
ATOM 1250 O O . ILE A 1 158 ? 41.904 35.257 -29.538 1.00 53.81 158 ILE A O 1
ATOM 1254 N N . ILE A 1 159 ? 42.192 34.567 -27.415 1.00 53.31 159 ILE A N 1
ATOM 1255 C CA . ILE A 1 159 ? 40.844 34.919 -26.939 1.00 53.31 159 ILE A CA 1
ATOM 1256 C C . ILE A 1 159 ? 40.569 36.415 -27.147 1.00 53.31 159 ILE A C 1
ATOM 1258 O O . ILE A 1 159 ? 39.559 36.780 -27.752 1.00 53.31 159 ILE A O 1
ATOM 1262 N N . TYR A 1 160 ? 41.503 37.291 -26.755 1.00 56.09 160 TYR A N 1
ATOM 1263 C CA . TYR A 1 160 ? 41.377 38.733 -26.992 1.00 56.09 160 TYR A CA 1
ATOM 1264 C C . TYR A 1 160 ? 41.282 39.070 -28.494 1.00 56.09 160 TYR A C 1
ATOM 1266 O O . TYR A 1 160 ? 40.476 39.907 -28.904 1.00 56.09 160 TYR A O 1
ATOM 1274 N N . GLY A 1 161 ? 42.053 38.380 -29.342 1.00 51.97 161 GLY A N 1
ATOM 1275 C CA . GLY A 1 161 ? 42.002 38.533 -30.798 1.00 51.97 161 GLY A CA 1
ATOM 1276 C C . GLY A 1 161 ? 40.685 38.072 -31.438 1.00 51.97 161 GLY A C 1
ATOM 1277 O O . GLY A 1 161 ? 40.241 38.680 -32.414 1.00 51.97 161 GLY A O 1
ATOM 1278 N N . ILE A 1 162 ? 40.042 37.033 -30.899 1.00 57.28 162 ILE A N 1
ATOM 1279 C CA . ILE A 1 162 ? 38.725 36.549 -31.348 1.00 57.28 162 ILE A CA 1
ATOM 1280 C C . ILE A 1 162 ? 37.623 37.525 -30.915 1.00 57.28 162 ILE A C 1
ATOM 1282 O O . ILE A 1 162 ? 36.796 37.922 -31.738 1.00 57.28 162 ILE A O 1
ATOM 1286 N N . GLN A 1 163 ? 37.654 37.989 -29.665 1.00 52.62 163 GLN A N 1
ATOM 1287 C CA . GLN A 1 163 ? 36.634 38.887 -29.122 1.00 52.62 163 GLN A CA 1
ATOM 1288 C C . GLN A 1 163 ? 36.652 40.274 -29.792 1.00 52.62 163 GLN A C 1
ATOM 1290 O O . GLN A 1 163 ? 35.599 40.835 -30.101 1.00 52.62 163 GLN A O 1
ATOM 1295 N N . VAL A 1 164 ? 37.839 40.804 -30.122 1.00 56.56 164 VAL A N 1
ATOM 1296 C CA . VAL A 1 164 ? 37.966 42.034 -30.928 1.00 56.56 164 VAL A CA 1
ATOM 1297 C C . VAL A 1 164 ? 37.372 41.851 -32.333 1.00 56.56 164 VAL A C 1
ATOM 1299 O O . VAL A 1 164 ? 36.721 42.768 -32.831 1.00 56.56 164 VAL A O 1
ATOM 1302 N N . LYS A 1 165 ? 37.526 40.674 -32.960 1.00 60.19 165 LYS A N 1
ATOM 1303 C CA . LYS A 1 165 ? 36.939 40.383 -34.281 1.00 60.19 165 LYS A CA 1
ATOM 1304 C C . LYS A 1 165 ? 35.415 40.261 -34.240 1.00 60.19 165 LYS A C 1
ATOM 1306 O O . LYS A 1 165 ? 34.762 40.829 -35.110 1.00 60.19 165 LYS A O 1
ATOM 1311 N N . GLN A 1 166 ? 34.842 39.580 -33.243 1.00 53.50 166 GLN A N 1
ATOM 1312 C CA . GLN A 1 166 ? 33.381 39.488 -33.088 1.00 53.50 166 GLN A CA 1
ATOM 1313 C C . GLN A 1 166 ? 32.740 40.874 -32.932 1.00 53.50 166 GLN A C 1
ATOM 1315 O O . GLN A 1 166 ? 31.786 41.189 -33.643 1.00 53.50 166 GLN A O 1
ATOM 1320 N N . ASN A 1 167 ? 33.321 41.736 -32.091 1.00 61.00 167 ASN A N 1
ATOM 1321 C CA . ASN A 1 167 ? 32.856 43.116 -31.936 1.00 61.00 167 ASN A CA 1
ATOM 1322 C C . ASN A 1 167 ? 32.949 43.902 -33.256 1.00 61.00 167 ASN A C 1
ATOM 1324 O O . ASN A 1 167 ? 32.026 44.630 -33.607 1.00 61.00 167 ASN A O 1
ATOM 1328 N N . GLN A 1 168 ? 34.025 43.721 -34.029 1.00 56.81 168 GLN A N 1
ATOM 1329 C CA . GLN A 1 168 ? 34.212 44.421 -35.303 1.00 56.81 168 GLN A CA 1
ATOM 1330 C C . GLN A 1 168 ? 33.207 43.977 -36.385 1.00 56.81 168 GLN A C 1
ATOM 1332 O O . GLN A 1 168 ? 32.749 44.809 -37.165 1.00 56.81 168 GLN A O 1
ATOM 1337 N N . VAL A 1 169 ? 32.811 42.697 -36.404 1.00 59.41 169 VAL A N 1
ATOM 1338 C CA . VAL A 1 169 ? 31.750 42.181 -37.291 1.00 59.41 169 VAL A CA 1
ATOM 1339 C C . VAL A 1 169 ? 30.370 42.708 -36.875 1.00 59.41 169 VAL A C 1
ATOM 1341 O O . VAL A 1 169 ? 29.605 43.146 -37.734 1.00 59.41 169 VAL A O 1
ATOM 1344 N N . GLN A 1 170 ? 30.065 42.755 -35.573 1.00 57.97 170 GLN A N 1
ATOM 1345 C CA . GLN A 1 170 ? 28.821 43.364 -35.081 1.00 57.97 170 GLN A CA 1
ATOM 1346 C C . GLN A 1 170 ? 28.735 44.867 -35.401 1.00 57.97 170 GLN A C 1
ATOM 1348 O O . GLN A 1 170 ? 27.671 45.349 -35.787 1.00 57.97 170 GLN A O 1
ATOM 1353 N N . GLU A 1 171 ? 29.845 45.606 -35.304 1.00 63.25 171 GLU A N 1
ATOM 1354 C CA . GLU A 1 171 ? 29.906 47.031 -35.659 1.00 63.25 171 GLU A CA 1
ATOM 1355 C C . GLU A 1 171 ? 29.634 47.259 -37.162 1.00 63.25 171 GLU A C 1
ATOM 1357 O O . GLU A 1 171 ? 28.925 48.198 -37.526 1.00 63.25 171 GLU A O 1
ATOM 1362 N N . ILE A 1 172 ? 30.142 46.379 -38.037 1.00 59.56 172 ILE A N 1
ATOM 1363 C CA . ILE A 1 172 ? 29.896 46.425 -39.490 1.00 59.56 172 ILE A CA 1
ATOM 1364 C C . ILE A 1 172 ? 28.425 46.132 -39.811 1.00 59.56 172 ILE A C 1
ATOM 1366 O O . ILE A 1 172 ? 27.814 46.891 -40.566 1.00 59.56 172 ILE A O 1
ATOM 1370 N N . ASN A 1 173 ? 27.832 45.096 -39.210 1.00 58.16 173 ASN A N 1
ATOM 1371 C CA . ASN A 1 173 ? 26.418 44.772 -39.421 1.00 58.16 173 ASN A CA 1
ATOM 1372 C C . ASN A 1 173 ? 25.508 45.911 -38.934 1.00 58.16 173 ASN A C 1
ATOM 1374 O O . ASN A 1 173 ? 24.633 46.355 -39.676 1.00 58.16 173 ASN A O 1
ATOM 1378 N N . ARG A 1 174 ? 25.789 46.487 -37.756 1.00 63.62 174 ARG A N 1
ATOM 1379 C CA . ARG A 1 174 ? 25.059 47.657 -37.241 1.00 63.62 174 ARG A CA 1
ATOM 1380 C C . ARG A 1 174 ? 25.186 48.877 -38.165 1.00 63.62 174 ARG A C 1
ATOM 1382 O O . ARG A 1 174 ? 24.229 49.632 -38.310 1.00 63.62 174 ARG A O 1
ATOM 1389 N N . GLN A 1 175 ? 26.335 49.090 -38.816 1.00 59.19 175 GLN A N 1
ATOM 1390 C CA . GLN A 1 175 ? 26.485 50.161 -39.814 1.00 59.19 175 GLN A CA 1
ATOM 1391 C C . GLN A 1 175 ? 25.711 49.883 -41.113 1.00 59.19 175 GLN A C 1
ATOM 1393 O O . GLN A 1 175 ? 25.191 50.827 -41.713 1.00 59.19 175 GLN A O 1
ATOM 1398 N N . GLN A 1 176 ? 25.590 48.620 -41.538 1.00 56.56 176 GLN A N 1
ATOM 1399 C CA . GLN A 1 176 ? 24.746 48.248 -42.678 1.00 56.56 176 GLN A CA 1
ATOM 1400 C C . GLN A 1 176 ? 23.259 48.485 -42.380 1.00 56.56 176 GLN A C 1
ATOM 1402 O O . GLN A 1 176 ? 22.594 49.148 -43.177 1.00 56.56 176 GLN A O 1
ATOM 1407 N N . GLU A 1 177 ? 22.765 48.059 -41.213 1.00 56.59 177 GLU A N 1
ATOM 1408 C CA . GLU A 1 177 ? 21.392 48.341 -40.762 1.00 56.59 177 GLU A CA 1
ATOM 1409 C C . GLU A 1 177 ? 21.113 49.852 -40.718 1.00 56.59 177 GLU A C 1
ATOM 1411 O O . GLU A 1 177 ? 20.109 50.315 -41.261 1.00 56.59 177 GLU A O 1
ATOM 1416 N N . TYR A 1 178 ? 22.042 50.651 -40.180 1.00 57.38 178 TYR A N 1
ATOM 1417 C CA . TYR A 1 178 ? 21.883 52.107 -40.086 1.00 57.38 178 TYR A CA 1
ATOM 1418 C C . TYR A 1 178 ? 21.824 52.801 -41.461 1.00 57.38 178 TYR A C 1
ATOM 1420 O O . TYR A 1 178 ? 21.099 53.785 -41.635 1.00 57.38 178 TYR A O 1
ATOM 1428 N N . MET A 1 179 ? 22.551 52.296 -42.469 1.00 55.56 179 MET A N 1
ATOM 1429 C CA . MET A 1 179 ? 22.396 52.761 -43.856 1.00 55.56 179 MET A CA 1
ATOM 1430 C C . MET A 1 179 ? 21.069 52.309 -44.477 1.00 55.56 179 MET A C 1
ATOM 1432 O O . MET A 1 179 ? 20.471 53.052 -45.261 1.00 55.56 179 MET A O 1
ATOM 1436 N N . GLN A 1 180 ? 20.593 51.113 -44.132 1.00 54.50 180 GLN A N 1
ATOM 1437 C CA . GLN A 1 180 ? 19.347 50.572 -44.660 1.00 54.50 180 GLN A CA 1
ATOM 1438 C C . GLN A 1 180 ? 18.133 51.335 -44.100 1.00 54.50 180 GLN A C 1
ATOM 1440 O O . GLN A 1 180 ? 17.286 51.769 -44.884 1.00 54.50 180 GLN A O 1
ATOM 1445 N N . GLU A 1 181 ? 18.091 51.638 -42.798 1.00 53.91 181 GLU A N 1
ATOM 1446 C CA . GLU A 1 181 ? 17.050 52.479 -42.180 1.00 53.91 181 GLU A CA 1
ATOM 1447 C C . GLU A 1 181 ? 17.007 53.908 -42.750 1.00 53.91 181 GLU A C 1
ATOM 1449 O O . GLU A 1 181 ? 15.923 54.432 -43.032 1.00 53.91 181 GLU A O 1
ATOM 1454 N N . GLN A 1 182 ? 18.168 54.532 -43.001 1.00 52.50 182 GLN A N 1
ATOM 1455 C CA . GLN A 1 182 ? 18.250 55.847 -43.661 1.00 52.50 182 GLN A CA 1
ATOM 1456 C C . GLN A 1 182 ? 17.562 55.849 -45.040 1.00 52.50 182 GLN A C 1
ATOM 1458 O O . GLN A 1 182 ? 16.964 56.856 -45.429 1.00 52.50 182 GLN A O 1
ATOM 1463 N N . SER A 1 183 ? 17.593 54.724 -45.767 1.00 50.38 183 SER A N 1
ATOM 1464 C CA . SER A 1 183 ? 16.940 54.598 -47.078 1.00 50.38 183 SER A CA 1
ATOM 1465 C C . SER A 1 183 ? 15.406 54.524 -46.997 1.00 50.38 183 SER A C 1
ATOM 1467 O O . SER A 1 183 ? 14.715 55.005 -47.900 1.00 50.38 183 SER A O 1
ATOM 1469 N N . TYR A 1 184 ? 14.854 53.999 -45.896 1.00 43.97 184 TYR A N 1
ATOM 1470 C CA . TYR A 1 184 ? 13.405 53.888 -45.700 1.00 43.97 184 TYR A CA 1
ATOM 1471 C C . TYR A 1 184 ? 12.756 55.199 -45.228 1.00 43.97 184 TYR A C 1
ATOM 1473 O O . TYR A 1 184 ? 11.618 55.484 -45.610 1.00 43.97 184 TYR A O 1
ATOM 1481 N N . GLN A 1 185 ? 13.466 56.047 -44.474 1.00 45.50 185 GLN A N 1
ATOM 1482 C CA . GLN A 1 185 ? 12.882 57.286 -43.932 1.00 45.50 185 GLN A CA 1
ATOM 1483 C C . GLN A 1 185 ? 12.675 58.422 -44.957 1.00 45.50 185 GLN A C 1
ATOM 1485 O O . GLN A 1 185 ? 11.916 59.349 -44.676 1.00 45.50 185 GLN A O 1
ATOM 1490 N N . GLN A 1 186 ? 13.271 58.375 -46.158 1.00 46.22 186 GLN A N 1
ATOM 1491 C CA . GLN A 1 186 ? 13.092 59.445 -47.163 1.00 46.22 186 GLN A CA 1
ATOM 1492 C C . GLN A 1 186 ? 11.852 59.308 -48.071 1.00 46.22 186 GLN A C 1
ATOM 1494 O O . GLN A 1 186 ? 11.539 60.246 -48.803 1.00 46.22 186 GLN A O 1
ATOM 1499 N N . ASN A 1 187 ? 11.112 58.192 -48.031 1.00 46.62 187 ASN A N 1
ATOM 1500 C CA . ASN A 1 187 ? 10.059 57.900 -49.023 1.00 46.62 187 ASN A CA 1
ATOM 1501 C C . ASN A 1 187 ? 8.612 58.273 -48.624 1.00 46.62 187 ASN A C 1
ATOM 1503 O O . ASN A 1 187 ? 7.677 57.940 -49.352 1.00 46.62 187 ASN A O 1
ATOM 1507 N N . TYR A 1 188 ? 8.399 59.017 -47.531 1.00 43.22 188 TYR A N 1
ATOM 1508 C CA . TYR A 1 188 ? 7.061 59.474 -47.118 1.00 43.22 188 TYR A CA 1
ATOM 1509 C C . TYR A 1 188 ? 6.919 61.004 -47.074 1.00 43.22 188 TYR A C 1
ATOM 1511 O O . TYR A 1 188 ? 7.029 61.634 -46.025 1.00 43.22 188 TYR A O 1
ATOM 1519 N N . SER A 1 189 ? 6.565 61.607 -48.215 1.00 34.69 189 SER A N 1
ATOM 1520 C CA . SER A 1 189 ? 5.929 62.934 -48.246 1.00 34.69 189 SER A CA 1
ATOM 1521 C C . SER A 1 189 ? 5.048 63.118 -49.494 1.00 34.69 189 SER A C 1
ATOM 1523 O O . SER A 1 189 ? 5.561 63.102 -50.615 1.00 34.69 189 SER A O 1
ATOM 1525 N N . PRO A 1 190 ? 3.719 63.293 -49.354 1.00 51.09 190 PRO A N 1
ATOM 1526 C CA . PRO A 1 190 ? 2.827 63.445 -50.496 1.00 51.09 190 PRO A CA 1
ATOM 1527 C C . PRO A 1 190 ? 2.509 64.920 -50.794 1.00 51.09 190 PRO A C 1
ATOM 1529 O O . PRO A 1 190 ? 1.792 65.548 -50.011 1.00 51.09 190 PRO A O 1
ATOM 1532 N N . LYS A 1 191 ? 2.924 65.437 -51.969 1.00 36.59 191 LYS A N 1
ATOM 1533 C CA . LYS A 1 191 ? 2.067 66.209 -52.915 1.00 36.59 191 LYS A CA 1
ATOM 1534 C C . LYS A 1 191 ? 2.813 66.897 -54.075 1.00 36.59 191 LYS A C 1
ATOM 1536 O O . LYS A 1 191 ? 3.632 67.779 -53.868 1.00 36.59 191 LYS A O 1
ATOM 1541 N N . GLN A 1 192 ? 2.254 66.652 -55.264 1.00 35.91 192 GLN A N 1
ATOM 1542 C CA . GLN A 1 192 ? 2.078 67.581 -56.396 1.00 35.91 192 GLN A CA 1
ATOM 1543 C C . GLN A 1 192 ? 3.283 67.988 -57.279 1.00 35.91 192 GLN A C 1
ATOM 1545 O O . GLN A 1 192 ? 4.433 67.840 -56.882 1.00 35.91 192 GLN A O 1
ATOM 1550 N N . PRO A 1 193 ? 3.017 68.390 -58.549 1.00 51.34 193 PRO A N 1
ATOM 1551 C CA . PRO A 1 193 ? 3.958 68.136 -59.637 1.00 51.34 193 PRO A CA 1
ATOM 1552 C C . PRO A 1 193 ? 4.484 69.388 -60.355 1.00 51.34 193 PRO A C 1
ATOM 1554 O O . PRO A 1 193 ? 3.765 70.382 -60.483 1.00 51.34 193 PRO A O 1
ATOM 1557 N N . LYS A 1 194 ? 5.677 69.223 -60.949 1.00 45.50 194 LYS A N 1
ATOM 1558 C CA . LYS A 1 194 ? 6.227 69.804 -62.200 1.00 45.50 194 LYS A CA 1
ATOM 1559 C C . LYS A 1 194 ? 7.692 70.196 -62.001 1.00 45.50 194 LYS A C 1
ATOM 1561 O O . LYS A 1 194 ? 7.963 71.149 -61.291 1.00 45.50 194 LYS A O 1
ATOM 1566 N N . GLU A 1 195 ? 8.591 69.481 -62.679 1.00 38.34 195 GLU A N 1
ATOM 1567 C CA . GLU A 1 195 ? 9.571 70.022 -63.647 1.00 38.34 195 GLU A CA 1
ATOM 1568 C C . GLU A 1 195 ? 10.595 68.933 -64.017 1.00 38.34 195 GLU A C 1
ATOM 1570 O O . GLU A 1 195 ? 11.612 68.720 -63.360 1.00 38.34 195 GLU A O 1
ATOM 1575 N N . GLN A 1 196 ? 10.313 68.213 -65.107 1.00 48.97 196 GLN A N 1
ATOM 1576 C CA . GLN A 1 196 ? 11.302 67.364 -65.772 1.00 48.97 196 GLN A CA 1
ATOM 1577 C C . GLN A 1 196 ? 12.279 68.263 -66.543 1.00 48.97 196 GLN A C 1
ATOM 1579 O O . GLN A 1 196 ? 11.862 68.868 -67.525 1.00 48.97 196 GLN A O 1
ATOM 1584 N N . SER A 1 197 ? 13.555 68.321 -66.136 1.00 47.19 197 SER A N 1
ATOM 1585 C CA . SER A 1 197 ? 14.686 68.638 -67.042 1.00 47.19 197 SER A CA 1
ATOM 1586 C C . SER A 1 197 ? 16.089 68.480 -66.421 1.00 47.19 197 SER A C 1
ATOM 1588 O O . SER A 1 197 ? 17.064 68.552 -67.163 1.00 47.19 197 SER A O 1
ATOM 1590 N N . ILE A 1 198 ? 16.237 68.326 -65.094 1.00 48.44 198 ILE A N 1
ATOM 1591 C CA . ILE A 1 198 ? 17.548 68.489 -64.409 1.00 48.44 198 ILE A CA 1
ATOM 1592 C C . ILE A 1 198 ? 18.067 67.193 -63.731 1.00 48.44 198 ILE A C 1
ATOM 1594 O O . ILE A 1 198 ? 19.206 67.134 -63.278 1.00 48.44 198 ILE A O 1
ATOM 1598 N N . TYR A 1 199 ? 17.284 66.107 -63.712 1.00 46.81 199 TYR A N 1
ATOM 1599 C CA . TYR A 1 199 ? 17.593 64.911 -62.904 1.00 46.81 199 TYR A CA 1
ATOM 1600 C C . TYR A 1 199 ? 18.475 63.824 -63.559 1.00 46.81 199 TYR A C 1
ATOM 1602 O O . TYR A 1 199 ? 18.924 62.919 -62.857 1.00 46.81 199 TYR A O 1
ATOM 1610 N N . GLU A 1 200 ? 18.754 63.871 -64.869 1.00 51.41 200 GLU A N 1
ATOM 1611 C CA . GLU A 1 200 ? 19.540 62.808 -65.532 1.00 51.41 200 GLU A CA 1
ATOM 1612 C C . GLU A 1 200 ? 21.065 63.000 -65.454 1.00 51.41 200 GLU A C 1
ATOM 1614 O O . GLU A 1 200 ? 21.792 62.009 -65.345 1.00 51.41 200 GLU A O 1
ATOM 1619 N N . ASP A 1 201 ? 21.570 64.238 -65.442 1.00 50.47 201 ASP A N 1
ATOM 1620 C CA . ASP A 1 201 ? 23.022 64.479 -65.406 1.00 50.47 201 ASP A CA 1
ATOM 1621 C C . ASP A 1 201 ? 23.629 64.286 -64.007 1.00 50.47 201 ASP A C 1
ATOM 1623 O O . ASP A 1 201 ? 24.731 63.748 -63.891 1.00 50.47 201 ASP A O 1
ATOM 1627 N N . GLN A 1 202 ? 22.903 64.602 -62.924 1.00 52.59 202 GLN A N 1
ATOM 1628 C CA . GLN A 1 202 ? 23.373 64.275 -61.566 1.00 52.59 202 GLN A CA 1
ATOM 1629 C C . GLN A 1 202 ? 23.448 62.758 -61.327 1.00 52.59 202 GLN A C 1
ATOM 1631 O O . GLN A 1 202 ? 24.387 62.285 -60.684 1.00 52.59 202 GLN A O 1
ATOM 1636 N N . LYS A 1 203 ? 22.526 61.974 -61.905 1.00 54.06 203 LYS A N 1
ATOM 1637 C CA . LYS A 1 203 ? 22.524 60.508 -61.766 1.00 54.06 203 LYS A CA 1
ATOM 1638 C C . LYS A 1 203 ? 23.761 59.860 -62.406 1.00 54.06 203 LYS A C 1
ATOM 1640 O O . LYS A 1 203 ? 24.327 58.934 -61.829 1.00 54.06 203 LYS A O 1
ATOM 1645 N N . LYS A 1 204 ? 24.231 60.384 -63.546 1.00 56.31 204 LYS A N 1
ATOM 1646 C CA . LYS A 1 204 ? 25.452 59.906 -64.226 1.00 56.31 204 LYS A CA 1
ATOM 1647 C C . LYS A 1 204 ? 26.747 60.257 -63.492 1.00 56.31 204 LYS A C 1
ATOM 1649 O O . LYS A 1 204 ? 27.713 59.506 -63.604 1.00 56.31 204 LYS A O 1
ATOM 1654 N N . VAL A 1 205 ? 26.782 61.362 -62.744 1.00 58.50 205 VAL A N 1
ATOM 1655 C CA . VAL A 1 205 ? 27.939 61.706 -61.898 1.00 58.50 205 VAL A CA 1
ATOM 1656 C C . VAL A 1 205 ? 28.003 60.781 -60.680 1.00 58.50 205 VAL A C 1
ATOM 1658 O O . VAL A 1 205 ? 29.068 60.240 -60.394 1.00 58.50 205 VAL A O 1
ATOM 1661 N N . LEU A 1 206 ? 26.865 60.519 -60.026 1.00 54.44 206 LEU A N 1
ATOM 1662 C CA . LEU A 1 206 ? 26.815 59.652 -58.845 1.00 54.44 206 LEU A CA 1
ATOM 1663 C C . LEU A 1 206 ? 27.150 58.183 -59.173 1.00 54.44 206 LEU A C 1
ATOM 1665 O O . LEU A 1 206 ? 27.924 57.559 -58.454 1.00 54.44 206 LEU A O 1
ATOM 1669 N N . GLN A 1 207 ? 26.654 57.644 -60.298 1.00 58.34 207 GLN A N 1
ATOM 1670 C CA . GLN A 1 207 ? 27.002 56.279 -60.729 1.00 58.34 207 GLN A CA 1
ATOM 1671 C C . GLN A 1 207 ? 28.501 56.103 -61.010 1.00 58.34 207 GLN A C 1
ATOM 1673 O O . GLN A 1 207 ? 29.081 55.112 -60.578 1.00 58.34 207 GLN A O 1
ATOM 1678 N N . LYS A 1 208 ? 29.150 57.077 -61.663 1.00 62.75 208 LYS A N 1
ATOM 1679 C CA . LYS A 1 208 ? 30.598 57.012 -61.926 1.00 62.75 208 LYS A CA 1
ATOM 1680 C C . LYS A 1 208 ? 31.461 57.117 -60.672 1.00 62.75 208 LYS A C 1
ATOM 1682 O O . LYS A 1 208 ? 32.594 56.648 -60.688 1.00 62.75 208 LYS A O 1
ATOM 1687 N N . GLN A 1 209 ? 30.959 57.758 -59.620 1.00 60.75 209 GLN A N 1
ATOM 1688 C CA . GLN A 1 209 ? 31.671 57.853 -58.349 1.00 60.75 209 GLN A CA 1
ATOM 1689 C C . GLN A 1 209 ? 31.533 56.556 -57.537 1.00 60.75 209 GLN A C 1
ATOM 1691 O O . GLN A 1 209 ? 32.508 56.115 -56.933 1.00 60.75 209 GLN A O 1
ATOM 1696 N N . ASN A 1 210 ? 30.377 55.887 -57.618 1.00 57.81 210 ASN A N 1
ATOM 1697 C CA . ASN A 1 210 ? 30.185 54.564 -57.025 1.00 57.81 210 ASN A CA 1
ATOM 1698 C C . ASN A 1 210 ? 31.030 53.485 -57.731 1.00 57.81 210 ASN A C 1
ATOM 1700 O O . ASN A 1 210 ? 31.751 52.777 -57.040 1.00 57.81 210 ASN A O 1
ATOM 1704 N N . GLU A 1 211 ? 31.062 53.433 -59.073 1.00 65.75 211 GLU A N 1
ATOM 1705 C CA . GLU A 1 211 ? 31.943 52.505 -59.825 1.00 65.75 211 GLU A CA 1
ATOM 1706 C C . GLU A 1 211 ? 33.440 52.677 -59.496 1.00 65.75 211 GLU A C 1
ATOM 1708 O O . GLU A 1 211 ? 34.226 51.740 -59.650 1.00 65.75 211 GLU A O 1
ATOM 1713 N N . TYR A 1 212 ? 33.861 53.880 -59.087 1.00 68.00 212 TYR A N 1
ATOM 1714 C CA . TYR A 1 212 ? 35.252 54.144 -58.714 1.00 68.00 212 TYR A CA 1
ATOM 1715 C C . TYR A 1 212 ? 35.559 53.633 -57.299 1.00 68.00 212 TYR A C 1
ATOM 1717 O O . TYR A 1 212 ? 36.560 52.946 -57.105 1.00 68.00 212 TYR A O 1
ATOM 1725 N N . ASN A 1 213 ? 34.670 53.901 -56.336 1.00 61.00 213 ASN A N 1
ATOM 1726 C CA . ASN A 1 213 ? 34.797 53.396 -54.966 1.00 61.00 213 ASN A CA 1
ATOM 1727 C C . ASN A 1 213 ? 34.693 51.861 -54.902 1.00 61.00 213 ASN A C 1
ATOM 1729 O O . ASN A 1 213 ? 35.427 51.231 -54.150 1.00 61.00 213 ASN A O 1
ATOM 1733 N N . GLU A 1 214 ? 33.813 51.253 -55.700 1.00 61.75 214 GLU A N 1
ATOM 1734 C CA . GLU A 1 214 ? 33.594 49.801 -55.728 1.00 61.75 214 GLU A CA 1
ATOM 1735 C C . GLU A 1 214 ? 34.850 49.049 -56.203 1.00 61.75 214 GLU A C 1
ATOM 1737 O O . GLU A 1 214 ? 35.269 48.081 -55.571 1.00 61.75 214 GLU A O 1
ATOM 1742 N N . LYS A 1 215 ? 35.552 49.574 -57.219 1.00 72.69 215 LYS A N 1
ATOM 1743 C CA . LYS A 1 215 ? 36.856 49.040 -57.656 1.00 72.69 215 LYS A CA 1
ATOM 1744 C C . LYS A 1 215 ? 37.987 49.253 -56.656 1.00 72.69 215 LYS A C 1
ATOM 1746 O O . LYS A 1 215 ? 38.900 48.431 -56.596 1.00 72.69 215 LYS A O 1
ATOM 1751 N N . GLU A 1 216 ? 37.961 50.343 -55.893 1.00 69.81 216 GLU A N 1
ATOM 1752 C CA . GLU A 1 216 ? 38.953 50.576 -54.839 1.00 69.81 216 GLU A CA 1
ATOM 1753 C C . GLU A 1 216 ? 38.735 49.615 -53.655 1.00 69.81 216 GLU A C 1
ATOM 1755 O O . GLU A 1 216 ? 39.706 49.087 -53.110 1.00 69.81 216 GLU A O 1
ATOM 1760 N N . ILE A 1 217 ? 37.475 49.291 -53.335 1.00 65.06 217 ILE A N 1
ATOM 1761 C CA . ILE A 1 217 ? 37.105 48.265 -52.349 1.00 65.06 217 ILE A CA 1
ATOM 1762 C C . ILE A 1 217 ? 37.495 46.862 -52.837 1.00 65.06 217 ILE A C 1
ATOM 1764 O O . ILE A 1 217 ? 38.191 46.165 -52.101 1.00 65.06 217 ILE A O 1
ATOM 1768 N N . GLU A 1 218 ? 37.153 46.459 -54.069 1.00 68.94 218 GLU A N 1
ATOM 1769 C CA . GLU A 1 218 ? 37.591 45.165 -54.630 1.00 68.94 218 GLU A CA 1
ATOM 1770 C C . GLU A 1 218 ? 39.121 45.025 -54.603 1.00 68.94 218 GLU A C 1
ATOM 1772 O O . GLU A 1 218 ? 39.650 43.983 -54.214 1.00 68.94 218 GLU A O 1
ATOM 1777 N N . GLN A 1 219 ? 39.860 46.079 -54.970 1.00 77.19 219 GLN A N 1
ATOM 1778 C CA . GLN A 1 219 ? 41.322 46.038 -54.980 1.00 77.19 219 GLN A CA 1
ATOM 1779 C C . GLN A 1 219 ? 41.921 45.955 -53.564 1.00 77.19 219 GLN A C 1
ATOM 1781 O O . GLN A 1 219 ? 42.917 45.252 -53.366 1.00 77.19 219 GLN A O 1
ATOM 1786 N N . GLN A 1 220 ? 41.317 46.614 -52.567 1.00 73.12 220 GLN A N 1
ATOM 1787 C CA . GLN A 1 220 ? 41.707 46.449 -51.162 1.00 73.12 220 GLN A CA 1
ATOM 1788 C C . GLN A 1 220 ? 41.380 45.045 -50.639 1.00 73.12 220 GLN A C 1
ATOM 1790 O O . GLN A 1 220 ? 42.238 44.419 -50.016 1.00 73.12 220 GLN A O 1
ATOM 1795 N N . GLN A 1 221 ? 40.192 44.520 -50.940 1.00 70.69 221 GLN A N 1
ATOM 1796 C CA . GLN A 1 221 ? 39.744 43.198 -50.504 1.00 70.69 221 GLN A CA 1
ATOM 1797 C C . GLN A 1 221 ? 40.610 42.083 -51.113 1.00 70.69 221 GLN A C 1
ATOM 1799 O O . GLN A 1 221 ? 41.032 41.169 -50.405 1.00 70.69 221 GLN A O 1
ATOM 1804 N N . TYR A 1 222 ? 40.986 42.206 -52.391 1.00 73.69 222 TYR A N 1
ATOM 1805 C CA . TYR A 1 222 ? 41.904 41.278 -53.056 1.00 73.69 222 TYR A CA 1
ATOM 1806 C C . TYR A 1 222 ? 43.323 41.332 -52.461 1.00 73.69 222 TYR A C 1
ATOM 1808 O O . TYR A 1 222 ? 43.950 40.295 -52.245 1.00 73.69 222 TYR A O 1
ATOM 1816 N N . SER A 1 223 ? 43.822 42.531 -52.131 1.00 77.06 223 SER A N 1
ATOM 1817 C CA . SER A 1 223 ? 45.113 42.708 -51.446 1.00 77.06 223 SER A CA 1
ATOM 1818 C C . SER A 1 223 ? 45.108 42.106 -50.032 1.00 77.06 223 SER A C 1
ATOM 1820 O O . SER A 1 223 ? 46.075 41.465 -49.614 1.00 77.06 223 SER A O 1
ATOM 1822 N N . GLN A 1 224 ? 43.995 42.244 -49.305 1.00 76.56 224 GLN A N 1
ATOM 1823 C CA . GLN A 1 224 ? 43.827 41.687 -47.963 1.00 76.56 224 GLN A CA 1
ATOM 1824 C C . GLN A 1 224 ? 43.747 40.152 -47.987 1.00 76.56 224 GLN A C 1
ATOM 1826 O O . GLN A 1 224 ? 44.417 39.496 -47.187 1.00 76.56 224 GLN A O 1
ATOM 1831 N N . LEU A 1 225 ? 43.019 39.576 -48.950 1.00 74.62 225 LEU A N 1
ATOM 1832 C CA . LEU A 1 225 ? 42.947 38.128 -49.163 1.00 74.62 225 LEU A CA 1
ATOM 1833 C C . LEU A 1 225 ? 44.317 37.537 -49.541 1.00 74.62 225 LEU A C 1
ATOM 1835 O O . LEU A 1 225 ? 44.703 36.479 -49.041 1.00 74.62 225 LEU A O 1
ATOM 1839 N N . GLN A 1 226 ? 45.096 38.240 -50.371 1.00 77.31 226 GLN A N 1
ATOM 1840 C CA . GLN A 1 226 ? 46.448 37.814 -50.738 1.00 77.31 226 GLN A CA 1
ATOM 1841 C C . GLN A 1 226 ? 47.409 37.826 -49.534 1.00 77.31 226 GLN A C 1
ATOM 1843 O O . GLN A 1 226 ? 48.230 36.915 -49.393 1.00 77.31 226 GLN A O 1
ATOM 1848 N N . LEU A 1 227 ? 47.279 38.805 -48.630 1.00 76.06 227 LEU A N 1
ATOM 1849 C CA . LEU A 1 227 ? 48.052 38.853 -47.385 1.00 76.06 227 LEU A CA 1
ATOM 1850 C C . LEU A 1 227 ? 47.646 37.728 -46.413 1.00 76.06 227 LEU A C 1
ATOM 1852 O O . LEU A 1 227 ? 48.512 37.096 -45.806 1.00 76.06 227 LEU A O 1
ATOM 1856 N N . GLN A 1 228 ? 46.347 37.429 -46.313 1.00 76.88 228 GLN A N 1
ATOM 1857 C CA . GLN A 1 228 ? 45.820 36.332 -45.495 1.00 76.88 228 GLN A CA 1
ATOM 1858 C C . GLN A 1 228 ? 46.324 34.964 -45.984 1.00 76.88 228 GLN A C 1
ATOM 1860 O O . GLN A 1 228 ? 46.790 34.154 -45.182 1.00 76.88 228 GLN A O 1
ATOM 1865 N N . GLN A 1 229 ? 46.318 34.724 -47.299 1.00 77.44 229 GLN A N 1
ATOM 1866 C CA . GLN A 1 229 ? 46.844 33.488 -47.888 1.00 77.44 229 GLN A CA 1
ATOM 1867 C C . GLN A 1 229 ? 48.358 33.327 -47.643 1.00 77.44 229 GLN A C 1
ATOM 1869 O O . GLN A 1 229 ? 48.838 32.213 -47.423 1.00 77.44 229 GLN A O 1
ATOM 1874 N N . GLN A 1 230 ? 49.113 34.433 -47.609 1.00 79.06 230 GLN A N 1
ATOM 1875 C CA . GLN A 1 230 ? 50.542 34.412 -47.285 1.00 79.06 230 GLN A CA 1
ATOM 1876 C C . GLN A 1 230 ? 50.814 34.128 -45.794 1.00 79.06 230 GLN A C 1
ATOM 1878 O O . GLN A 1 230 ? 51.750 33.389 -45.485 1.00 79.06 230 GLN A O 1
ATOM 1883 N N . GLN A 1 231 ? 49.990 34.644 -44.872 1.00 74.50 231 GLN A N 1
ATOM 1884 C CA . GLN A 1 231 ? 50.067 34.268 -43.452 1.00 74.50 231 GLN A CA 1
ATOM 1885 C C . GLN A 1 231 ? 49.730 32.787 -43.236 1.00 74.50 231 GLN A C 1
ATOM 1887 O O . GLN A 1 231 ? 50.446 32.102 -42.506 1.00 74.50 231 GLN A O 1
ATOM 1892 N N . TYR A 1 232 ? 48.707 32.269 -43.921 1.00 72.50 232 TYR A N 1
ATOM 1893 C CA . TYR A 1 232 ? 48.311 30.863 -43.811 1.00 72.50 232 TYR A CA 1
ATOM 1894 C C . TYR A 1 232 ? 49.430 29.903 -44.259 1.00 72.50 232 TYR A C 1
ATOM 1896 O O . TYR A 1 232 ? 49.705 28.916 -43.579 1.00 72.50 232 TYR A O 1
ATOM 1904 N N . GLN A 1 233 ? 50.166 30.228 -45.333 1.00 75.56 233 GLN A N 1
ATOM 1905 C CA . GLN A 1 233 ? 51.345 29.444 -45.737 1.00 75.56 233 GLN A CA 1
ATOM 1906 C C . GLN A 1 233 ? 52.485 29.466 -44.705 1.00 75.56 233 GLN A C 1
ATOM 1908 O O . GLN A 1 233 ? 53.136 28.438 -44.512 1.00 75.56 233 GLN A O 1
ATOM 1913 N N . GLN A 1 234 ? 52.728 30.590 -44.019 1.00 75.81 234 GLN A N 1
ATOM 1914 C CA . GLN A 1 234 ? 53.727 30.627 -42.940 1.00 75.81 234 GLN A CA 1
ATOM 1915 C C . GLN A 1 234 ? 53.295 29.780 -41.736 1.00 75.81 234 GLN A C 1
ATOM 1917 O O . GLN A 1 234 ? 54.119 29.053 -41.179 1.00 75.81 234 GLN A O 1
ATOM 1922 N N . GLN A 1 235 ? 52.009 29.811 -41.375 1.00 75.81 235 GLN A N 1
ATOM 1923 C CA . GLN A 1 235 ? 51.478 29.024 -40.262 1.00 75.81 235 GLN A CA 1
ATOM 1924 C C . GLN A 1 235 ? 51.538 27.513 -40.546 1.00 75.81 235 GLN A C 1
ATOM 1926 O O . GLN A 1 235 ? 51.985 26.751 -39.687 1.00 75.81 235 GLN A O 1
ATOM 1931 N N . LEU A 1 236 ? 51.211 27.078 -41.772 1.00 73.69 236 LEU A N 1
ATOM 1932 C CA . LEU A 1 236 ? 51.373 25.680 -42.200 1.00 73.69 236 LEU A CA 1
ATOM 1933 C C . LEU A 1 236 ? 52.832 25.204 -42.099 1.00 73.69 236 LEU A C 1
ATOM 1935 O O . LEU A 1 236 ? 53.098 24.086 -41.656 1.00 73.69 236 LEU A O 1
ATOM 1939 N N . GLN A 1 237 ? 53.788 26.057 -42.484 1.00 78.62 237 GLN A N 1
ATOM 1940 C CA . GLN A 1 237 ? 55.211 25.720 -42.428 1.00 78.62 237 GLN A CA 1
ATOM 1941 C C . GLN A 1 237 ? 55.729 25.605 -40.984 1.00 78.62 237 GLN A C 1
ATOM 1943 O O . GLN A 1 237 ? 56.614 24.792 -40.715 1.00 78.62 237 GLN A O 1
ATOM 1948 N N . GLN A 1 238 ? 55.152 26.363 -40.046 1.00 72.81 238 GLN A N 1
ATOM 1949 C CA . GLN A 1 238 ? 55.447 26.246 -38.616 1.00 72.81 238 GLN A CA 1
ATOM 1950 C C . GLN A 1 238 ? 54.842 24.965 -38.015 1.00 72.81 238 GLN A C 1
ATOM 1952 O O . GLN A 1 238 ? 55.541 24.222 -37.323 1.00 72.81 238 GLN A O 1
ATOM 1957 N N . TYR A 1 239 ? 53.586 24.650 -38.353 1.00 73.44 239 TYR A N 1
ATOM 1958 C CA . TYR A 1 239 ? 52.886 23.451 -37.879 1.00 73.44 239 TYR A CA 1
ATOM 1959 C C . TYR A 1 239 ? 53.587 22.154 -38.321 1.00 73.44 239 TYR A C 1
ATOM 1961 O O . TYR A 1 239 ? 53.813 21.244 -37.520 1.00 73.44 239 TYR A O 1
ATOM 1969 N N . GLN A 1 240 ? 54.047 22.099 -39.576 1.00 74.81 240 GLN A N 1
ATOM 1970 C CA . GLN A 1 240 ? 54.783 20.947 -40.107 1.00 74.81 240 GLN A CA 1
ATOM 1971 C C . GLN A 1 240 ? 56.152 20.739 -39.422 1.00 74.81 240 GLN A C 1
ATOM 1973 O O . GLN A 1 240 ? 56.631 19.607 -39.323 1.00 74.81 240 GLN A O 1
ATOM 1978 N N . GLN A 1 241 ? 56.769 21.802 -38.890 1.00 74.25 241 GLN A N 1
ATOM 1979 C CA . GLN A 1 241 ? 57.992 21.696 -38.086 1.00 74.25 241 GLN A CA 1
ATOM 1980 C C . GLN A 1 241 ? 57.714 21.164 -36.669 1.00 74.25 241 GLN A C 1
ATOM 1982 O O . GLN A 1 241 ? 58.522 20.408 -36.127 1.00 74.25 241 GLN A O 1
ATOM 1987 N N . GLN A 1 242 ? 56.559 21.504 -36.090 1.00 74.06 242 GLN A N 1
ATOM 1988 C CA . GLN A 1 242 ? 56.152 21.050 -34.758 1.00 74.06 242 GLN A CA 1
ATOM 1989 C C . GLN A 1 242 ? 55.774 19.555 -34.753 1.00 74.06 242 GLN A C 1
ATOM 1991 O O . GLN A 1 242 ? 56.207 18.817 -33.864 1.00 74.06 242 GLN A O 1
ATOM 1996 N N . GLN A 1 243 ? 55.095 19.066 -35.802 1.00 73.06 243 GLN A N 1
ATOM 1997 C CA . GLN A 1 243 ? 54.808 17.631 -35.970 1.00 73.06 243 GLN A CA 1
ATOM 1998 C C . GLN A 1 243 ? 56.082 16.764 -36.035 1.00 73.06 243 GLN A C 1
ATOM 2000 O O . GLN A 1 243 ? 56.120 15.678 -35.450 1.00 73.06 243 GLN A O 1
ATOM 2005 N N . GLN A 1 244 ? 57.158 17.239 -36.682 1.00 74.19 244 GLN A N 1
ATOM 2006 C CA . GLN A 1 244 ? 58.429 16.498 -36.713 1.00 74.19 244 GLN A CA 1
ATOM 2007 C C . GLN A 1 244 ? 59.107 16.389 -35.337 1.00 74.19 244 GLN A C 1
ATOM 2009 O O . GLN A 1 244 ? 59.784 15.390 -35.082 1.00 74.19 244 GLN A O 1
ATOM 2014 N N . GLN A 1 245 ? 58.916 17.357 -34.432 1.00 73.88 245 GLN A N 1
ATOM 2015 C CA . GLN A 1 245 ? 59.416 17.230 -33.057 1.00 73.88 245 GLN A CA 1
ATOM 2016 C C . GLN A 1 245 ? 58.575 16.260 -32.216 1.00 73.88 245 GLN A C 1
ATOM 2018 O O . GLN A 1 245 ? 59.155 15.445 -31.493 1.00 73.88 245 GLN A O 1
ATOM 2023 N N . GLN A 1 246 ? 57.242 16.259 -32.352 1.00 72.00 246 GLN A N 1
ATOM 2024 C CA . GLN A 1 246 ? 56.398 15.289 -31.638 1.00 72.00 246 GLN A CA 1
ATOM 2025 C C . GLN A 1 246 ? 56.679 13.835 -32.055 1.00 72.00 246 GLN A C 1
ATOM 2027 O O . GLN A 1 246 ? 56.793 12.971 -31.181 1.00 72.00 246 GLN A O 1
ATOM 2032 N N . GLN A 1 247 ? 56.897 13.547 -33.347 1.00 72.12 247 GLN A N 1
ATOM 2033 C CA . GLN A 1 247 ? 57.272 12.187 -33.770 1.00 72.12 247 GLN A CA 1
ATOM 2034 C C . GLN A 1 247 ? 58.620 11.718 -33.189 1.00 72.12 247 GLN A C 1
ATOM 2036 O O . GLN A 1 247 ? 58.761 10.536 -32.863 1.00 72.12 247 GLN A O 1
ATOM 2041 N N . GLN A 1 248 ? 59.601 12.611 -32.987 1.00 73.25 248 GLN A N 1
ATOM 2042 C CA . GLN A 1 248 ? 60.851 12.232 -32.311 1.00 73.25 248 GLN A CA 1
ATOM 2043 C C . GLN A 1 248 ? 60.672 11.968 -30.808 1.00 73.25 248 GLN A C 1
ATOM 2045 O O . GLN A 1 248 ? 61.329 11.066 -30.281 1.00 73.25 248 GLN A O 1
ATOM 2050 N N . GLN A 1 249 ? 59.775 12.680 -30.115 1.00 74.31 249 GLN A N 1
ATOM 2051 C CA . GLN A 1 249 ? 59.480 12.381 -28.707 1.00 74.31 249 GLN A CA 1
ATOM 2052 C C . GLN A 1 249 ? 58.711 11.062 -28.529 1.00 74.31 249 GLN A C 1
ATOM 2054 O O . GLN A 1 249 ? 59.085 10.269 -27.660 1.00 74.31 249 GLN A O 1
ATOM 2059 N N . GLN A 1 250 ? 57.714 10.760 -29.372 1.00 69.56 250 GLN A N 1
ATOM 2060 C CA . GLN A 1 250 ? 57.000 9.476 -29.286 1.00 69.56 250 GLN A CA 1
ATOM 2061 C C . GLN A 1 250 ? 57.922 8.266 -29.521 1.00 69.56 250 GLN A C 1
ATOM 2063 O O . GLN A 1 250 ? 57.806 7.267 -28.806 1.00 69.56 250 GLN A O 1
ATOM 2068 N N . GLN A 1 251 ? 58.897 8.350 -30.439 1.00 73.00 251 GLN A N 1
ATOM 2069 C CA . GLN A 1 251 ? 59.870 7.261 -30.620 1.00 73.00 251 GLN A CA 1
ATOM 2070 C C . GLN A 1 251 ? 60.784 7.041 -29.402 1.00 73.00 251 GLN A C 1
ATOM 2072 O O . GLN A 1 251 ? 61.157 5.895 -29.134 1.00 73.00 251 GLN A O 1
ATOM 2077 N N . GLN A 1 252 ? 61.117 8.080 -28.625 1.00 73.00 252 GLN A N 1
ATOM 2078 C CA . GLN A 1 252 ? 61.859 7.888 -27.371 1.00 73.00 252 GLN A CA 1
ATOM 2079 C C . GLN A 1 252 ? 60.997 7.282 -26.254 1.00 73.00 252 GLN A C 1
ATOM 2081 O O . GLN A 1 252 ? 61.490 6.415 -25.526 1.00 73.00 252 GLN A O 1
ATOM 2086 N N . GLN A 1 253 ? 59.717 7.654 -26.134 1.00 71.62 253 GLN A N 1
ATOM 2087 C CA . GLN A 1 253 ? 58.834 7.035 -25.136 1.00 71.62 253 GLN A CA 1
ATOM 2088 C C . GLN A 1 253 ? 58.542 5.555 -25.434 1.00 71.62 253 GLN A C 1
ATOM 2090 O O . GLN A 1 253 ? 58.589 4.740 -24.507 1.00 71.62 253 GLN A O 1
ATOM 2095 N N . GLN A 1 254 ? 58.343 5.158 -26.699 1.00 70.50 254 GLN A N 1
ATOM 2096 C CA . GLN A 1 254 ? 58.157 3.736 -27.032 1.00 70.50 254 GLN A CA 1
ATOM 2097 C C . GLN A 1 254 ? 59.383 2.870 -26.685 1.00 70.50 254 GLN A C 1
ATOM 2099 O O . GLN A 1 254 ? 59.214 1.737 -26.225 1.00 70.50 254 GLN A O 1
ATOM 2104 N N . GLN A 1 255 ? 60.614 3.387 -26.816 1.00 72.19 255 GLN A N 1
ATOM 2105 C CA . GLN A 1 255 ? 61.802 2.641 -26.373 1.00 72.19 255 GLN A CA 1
ATOM 2106 C C . GLN A 1 255 ? 61.898 2.499 -24.845 1.00 72.19 255 GLN A C 1
ATOM 2108 O O . GLN A 1 255 ? 62.379 1.465 -24.374 1.00 72.19 255 GLN A O 1
ATOM 2113 N N . GLN A 1 256 ? 61.412 3.465 -24.054 1.00 72.62 256 GLN A N 1
ATOM 2114 C CA . GLN A 1 256 ? 61.355 3.298 -22.595 1.00 72.62 256 GLN A CA 1
ATOM 2115 C C . GLN A 1 256 ? 60.270 2.304 -22.153 1.00 72.62 256 GLN A C 1
ATOM 2117 O O . GLN A 1 256 ? 60.548 1.466 -21.290 1.00 72.62 256 GLN A O 1
ATOM 2122 N N . GLN A 1 257 ? 59.078 2.309 -22.765 1.00 67.62 257 GLN A N 1
ATOM 2123 C CA . GLN A 1 257 ? 58.039 1.329 -22.415 1.00 67.62 257 GLN A CA 1
ATOM 2124 C C . GLN A 1 257 ? 58.439 -0.118 -22.753 1.00 67.62 257 GLN A C 1
ATOM 2126 O O . GLN A 1 257 ? 58.187 -1.015 -21.943 1.00 67.62 257 GLN A O 1
ATOM 2131 N N . GLN A 1 258 ? 59.139 -0.370 -23.870 1.00 70.69 258 GLN A N 1
ATOM 2132 C CA . GLN A 1 258 ? 59.631 -1.726 -24.165 1.00 70.69 258 GLN A CA 1
ATOM 2133 C C . GLN A 1 258 ? 60.671 -2.234 -23.148 1.00 70.69 258 GLN A C 1
ATOM 2135 O O . GLN A 1 258 ? 60.681 -3.431 -22.849 1.00 70.69 258 GLN A O 1
ATOM 2140 N N . GLN A 1 259 ? 61.503 -1.364 -22.557 1.00 71.06 259 GLN A N 1
ATOM 2141 C CA . GLN A 1 259 ? 62.406 -1.792 -21.477 1.00 71.06 259 GLN A CA 1
ATOM 2142 C C . GLN A 1 259 ? 61.673 -2.100 -20.163 1.00 71.06 259 GLN A C 1
ATOM 2144 O O . GLN A 1 259 ? 62.071 -3.040 -19.469 1.00 71.06 259 GLN A O 1
ATOM 2149 N N . GLN A 1 260 ? 60.590 -1.390 -19.824 1.00 69.25 260 GLN A N 1
ATOM 2150 C CA . GLN A 1 260 ? 59.801 -1.727 -18.630 1.00 69.25 260 GLN A CA 1
ATOM 2151 C C . GLN A 1 260 ? 59.007 -3.034 -18.784 1.00 69.25 260 GLN A C 1
ATOM 2153 O O . GLN A 1 260 ? 59.016 -3.850 -17.857 1.00 69.25 260 GLN A O 1
ATOM 2158 N N . GLN A 1 261 ? 58.400 -3.309 -19.947 1.00 66.50 261 GLN A N 1
ATOM 2159 C CA . GLN A 1 261 ? 57.690 -4.583 -20.149 1.00 66.50 261 GLN A CA 1
ATOM 2160 C C . GLN A 1 261 ? 58.617 -5.812 -20.076 1.00 66.50 261 GLN A C 1
ATOM 2162 O O . GLN A 1 261 ? 58.217 -6.835 -19.513 1.00 66.50 261 GLN A O 1
ATOM 2167 N N . GLN A 1 262 ? 59.871 -5.723 -20.545 1.00 68.50 262 GLN A N 1
ATOM 2168 C CA . GLN A 1 262 ? 60.819 -6.836 -20.387 1.00 68.50 262 GLN A CA 1
ATOM 2169 C C . GLN A 1 262 ? 61.216 -7.111 -18.926 1.00 68.50 262 GLN A C 1
ATOM 2171 O O . GLN A 1 262 ? 61.457 -8.272 -18.586 1.00 68.50 262 GLN A O 1
ATOM 2176 N N . GLN A 1 263 ? 61.235 -6.107 -18.038 1.00 69.06 263 GLN A N 1
ATOM 2177 C CA . GLN A 1 263 ? 61.467 -6.364 -16.608 1.00 69.06 263 GLN A CA 1
ATOM 2178 C C . GLN A 1 263 ? 60.258 -7.003 -15.910 1.00 69.06 263 GLN A C 1
ATOM 2180 O O . GLN A 1 263 ? 60.453 -7.903 -15.091 1.00 69.06 263 GLN A O 1
ATOM 2185 N N . GLN A 1 264 ? 59.019 -6.625 -16.253 1.00 67.62 264 GLN A N 1
ATOM 2186 C CA . GLN A 1 264 ? 57.837 -7.271 -15.662 1.00 67.62 264 GLN A CA 1
ATOM 2187 C C . GLN A 1 264 ? 57.677 -8.740 -16.091 1.00 67.62 264 GLN A C 1
ATOM 2189 O O . GLN A 1 264 ? 57.376 -9.584 -15.242 1.00 67.62 264 GLN A O 1
ATOM 2194 N N . GLN A 1 265 ? 57.952 -9.093 -17.356 1.00 68.38 265 GLN A N 1
ATOM 2195 C CA . GLN A 1 265 ? 57.881 -10.501 -17.781 1.00 68.38 265 GLN A CA 1
ATOM 2196 C C . GLN A 1 265 ? 58.908 -11.406 -17.076 1.00 68.38 265 GLN A C 1
ATOM 2198 O O . GLN A 1 265 ? 58.595 -12.567 -16.798 1.00 68.38 265 GLN A O 1
ATOM 2203 N N . GLN A 1 266 ? 60.094 -10.901 -16.709 1.00 68.38 266 GLN A N 1
ATOM 2204 C CA . GLN A 1 266 ? 61.052 -11.697 -15.927 1.00 68.38 266 GLN A CA 1
ATOM 2205 C C . GLN A 1 266 ? 60.615 -11.936 -14.473 1.00 68.38 266 GLN A C 1
ATOM 2207 O O . GLN A 1 266 ? 60.935 -12.994 -13.929 1.00 68.38 266 GLN A O 1
ATOM 2212 N N . GLN A 1 267 ? 59.851 -11.031 -13.845 1.00 65.50 267 GLN A N 1
ATOM 2213 C CA . GLN A 1 267 ? 59.313 -11.294 -12.502 1.00 65.50 267 GLN A CA 1
ATOM 2214 C C . GLN A 1 267 ? 58.159 -12.308 -12.507 1.00 65.50 267 GLN A C 1
ATOM 2216 O O . GLN A 1 267 ? 58.133 -13.183 -11.638 1.00 65.50 267 GLN A O 1
ATOM 2221 N N . GLN A 1 268 ? 57.254 -12.280 -13.495 1.00 64.81 268 GLN A N 1
ATOM 2222 C CA . GLN A 1 268 ? 56.176 -13.281 -13.558 1.00 64.81 268 GLN A CA 1
ATOM 2223 C C . GLN A 1 268 ? 56.689 -14.710 -13.816 1.00 64.81 268 GLN A C 1
ATOM 2225 O O . GLN A 1 268 ? 56.168 -15.654 -13.216 1.00 64.81 268 GLN A O 1
ATOM 2230 N N . GLN A 1 269 ? 57.745 -14.900 -14.620 1.00 64.12 269 GLN A N 1
ATOM 2231 C CA . GLN A 1 269 ? 58.303 -16.247 -14.828 1.00 64.12 269 GLN A CA 1
ATOM 2232 C C . GLN A 1 269 ? 58.955 -16.858 -13.575 1.00 64.12 269 GLN A C 1
ATOM 2234 O O . GLN A 1 269 ? 58.954 -18.085 -13.448 1.00 64.12 269 GLN A O 1
ATOM 2239 N N . GLN A 1 270 ? 59.453 -16.061 -12.618 1.00 62.94 270 GLN A N 1
ATOM 2240 C CA . GLN A 1 270 ? 59.966 -16.620 -11.358 1.00 62.94 270 GLN A CA 1
ATOM 2241 C C . GLN A 1 270 ? 58.862 -17.070 -10.389 1.00 62.94 270 GLN A C 1
ATOM 2243 O O . GLN A 1 270 ? 59.075 -18.047 -9.670 1.00 62.94 270 GLN A O 1
ATOM 2248 N N . GLN A 1 271 ? 57.676 -16.445 -10.384 1.00 59.69 271 GLN A N 1
ATOM 2249 C CA . GLN A 1 271 ? 56.581 -16.915 -9.521 1.00 59.69 271 GLN A CA 1
ATOM 2250 C C . GLN A 1 271 ? 55.914 -18.201 -10.038 1.00 59.69 271 GLN A C 1
ATOM 2252 O O . GLN A 1 271 ? 55.605 -19.080 -9.230 1.00 59.69 271 GLN A O 1
ATOM 2257 N N . GLN A 1 272 ? 55.763 -18.393 -11.357 1.00 57.38 272 GLN A N 1
ATOM 2258 C CA . GLN A 1 272 ? 55.166 -19.638 -11.872 1.00 57.38 272 GLN A CA 1
ATOM 2259 C C . GLN A 1 272 ? 56.031 -20.892 -11.640 1.00 57.38 272 GLN A C 1
ATOM 2261 O O . GLN A 1 272 ? 55.473 -21.978 -11.465 1.00 57.38 272 GLN A O 1
ATOM 2266 N N . GLN A 1 273 ? 57.365 -20.779 -11.558 1.00 57.47 273 GLN A N 1
ATOM 2267 C CA . GLN A 1 273 ? 58.205 -21.948 -11.252 1.00 57.47 273 GLN A CA 1
ATOM 2268 C C . GLN A 1 273 ? 58.125 -22.416 -9.788 1.00 57.47 273 GLN A C 1
ATOM 2270 O O . GLN A 1 273 ? 58.369 -23.596 -9.540 1.00 57.47 273 GLN A O 1
ATOM 2275 N N . GLN A 1 274 ? 57.730 -21.571 -8.824 1.00 56.88 274 GLN A N 1
ATOM 2276 C CA . GLN A 1 274 ? 57.543 -22.034 -7.439 1.00 56.88 274 GLN A CA 1
ATOM 2277 C C . GLN A 1 274 ? 56.193 -22.724 -7.191 1.00 56.88 274 GLN A C 1
ATOM 2279 O O . GLN A 1 274 ? 56.139 -23.629 -6.361 1.00 56.88 274 GLN A O 1
ATOM 2284 N N . GLN A 1 275 ? 55.121 -22.388 -7.922 1.00 54.75 275 GLN A N 1
ATOM 2285 C CA . GLN A 1 275 ? 53.833 -23.078 -7.735 1.00 54.75 275 GLN A CA 1
ATOM 2286 C C . GLN A 1 275 ? 53.774 -24.471 -8.386 1.00 54.75 275 GLN A C 1
ATOM 2288 O O . GLN A 1 275 ? 53.140 -25.367 -7.830 1.00 54.75 275 GLN A O 1
ATOM 2293 N N . GLN A 1 276 ? 54.475 -24.722 -9.502 1.00 53.28 276 GLN A N 1
ATOM 2294 C CA . GLN A 1 276 ? 54.446 -26.059 -10.124 1.00 53.28 276 GLN A CA 1
ATOM 2295 C C . GLN A 1 276 ? 55.217 -27.142 -9.347 1.00 53.28 276 GLN A C 1
ATOM 2297 O O . GLN A 1 276 ? 54.966 -28.328 -9.566 1.00 53.28 276 GLN A O 1
ATOM 2302 N N . GLN A 1 277 ? 56.099 -26.789 -8.403 1.00 51.28 277 GLN A N 1
ATOM 2303 C CA . GLN A 1 277 ? 56.842 -27.794 -7.628 1.00 51.28 277 GLN A CA 1
ATOM 2304 C C . GLN A 1 277 ? 56.021 -28.435 -6.486 1.00 51.28 277 GLN A C 1
ATOM 2306 O O . GLN A 1 277 ? 56.458 -29.437 -5.924 1.00 51.28 277 GLN A O 1
ATOM 2311 N N . TYR A 1 278 ? 54.824 -27.919 -6.168 1.00 51.44 278 TYR A N 1
ATOM 2312 C CA . TYR A 1 278 ? 53.977 -28.436 -5.077 1.00 51.44 278 TYR A CA 1
ATOM 2313 C C . TYR A 1 278 ? 52.826 -29.365 -5.509 1.00 51.44 278 TYR A C 1
ATOM 2315 O O . TYR A 1 278 ? 52.170 -29.944 -4.647 1.00 51.44 278 TYR A O 1
ATOM 2323 N N . LEU A 1 279 ? 52.581 -29.542 -6.815 1.00 47.41 279 LEU A N 1
ATOM 2324 C CA . LEU A 1 279 ? 51.417 -30.283 -7.341 1.00 47.41 279 LEU A CA 1
ATOM 2325 C C . LEU A 1 279 ? 51.723 -31.673 -7.936 1.00 47.41 279 LEU A C 1
ATOM 2327 O O . LEU A 1 279 ? 50.801 -32.370 -8.346 1.00 47.41 279 LEU A O 1
ATOM 2331 N N . PHE A 1 280 ? 52.987 -32.113 -7.966 1.00 44.31 280 PHE A N 1
ATOM 2332 C CA . PHE A 1 280 ? 53.406 -33.358 -8.640 1.00 44.31 280 PHE A CA 1
ATOM 2333 C C . PHE A 1 280 ? 53.836 -34.498 -7.697 1.00 44.31 280 PHE A C 1
ATOM 2335 O O . PHE A 1 280 ? 54.829 -35.188 -7.931 1.00 44.31 280 PHE A O 1
ATOM 2342 N N . SER A 1 281 ? 53.064 -34.740 -6.635 1.00 43.88 281 SER A N 1
ATOM 2343 C CA . SER A 1 281 ? 53.301 -35.845 -5.690 1.00 43.88 281 SER A CA 1
ATOM 2344 C C . SER A 1 281 ? 52.040 -36.640 -5.312 1.00 43.88 281 SER A C 1
ATOM 2346 O O . SER A 1 281 ? 51.797 -36.932 -4.141 1.00 43.88 281 SER A O 1
ATOM 2348 N N . SER A 1 282 ? 51.253 -37.088 -6.301 1.00 38.09 282 SER A N 1
ATOM 2349 C CA . SER A 1 282 ? 50.317 -38.221 -6.119 1.00 38.09 282 SER A CA 1
ATOM 2350 C C . SER A 1 282 ? 50.056 -39.001 -7.421 1.00 38.09 282 SER A C 1
ATOM 2352 O O . SER A 1 282 ? 49.688 -38.406 -8.423 1.00 38.09 282 SER A O 1
ATOM 2354 N N . THR A 1 283 ? 50.211 -40.335 -7.362 1.00 36.00 283 THR A N 1
ATOM 2355 C CA . THR A 1 283 ? 49.541 -41.389 -8.184 1.00 36.00 283 THR A CA 1
ATOM 2356 C C . THR A 1 283 ? 49.418 -41.199 -9.713 1.00 36.00 283 THR A C 1
ATOM 2358 O O . THR A 1 283 ? 48.621 -40.398 -10.179 1.00 36.00 283 THR A O 1
ATOM 2361 N N . THR A 1 284 ? 50.188 -41.878 -10.583 1.00 36.97 284 THR A N 1
ATOM 2362 C CA . THR A 1 284 ? 50.086 -43.319 -10.985 1.00 36.97 284 THR A CA 1
ATOM 2363 C C . THR A 1 284 ? 48.662 -43.735 -11.436 1.00 36.97 284 THR A C 1
ATOM 2365 O O . THR A 1 284 ? 47.719 -43.509 -10.695 1.00 36.97 284 THR A O 1
ATOM 2368 N N . HIS A 1 285 ? 48.369 -44.340 -12.607 1.00 34.91 285 HIS A N 1
ATOM 2369 C CA . HIS A 1 285 ? 49.125 -45.153 -13.593 1.00 34.91 285 HIS A CA 1
ATOM 2370 C C . HIS A 1 285 ? 48.543 -45.026 -15.053 1.00 34.91 285 HIS A C 1
ATOM 2372 O O . HIS A 1 285 ? 47.572 -44.299 -15.232 1.00 34.91 285 HIS A O 1
ATOM 2378 N N . PRO A 1 286 ? 49.129 -45.659 -16.111 1.00 53.25 286 PRO A N 1
ATOM 2379 C CA . PRO A 1 286 ? 48.988 -45.224 -17.523 1.00 53.25 286 PRO A CA 1
ATOM 2380 C C . PRO A 1 286 ? 48.249 -46.202 -18.490 1.00 53.25 286 PRO A C 1
ATOM 2382 O O . PRO A 1 286 ? 47.690 -47.204 -18.055 1.00 53.25 286 PRO A O 1
ATOM 2385 N N . THR A 1 287 ? 48.393 -45.954 -19.815 1.00 34.81 287 THR A N 1
ATOM 2386 C CA . THR A 1 287 ? 47.918 -46.680 -21.042 1.00 34.81 287 THR A CA 1
ATOM 2387 C C . THR A 1 287 ? 46.574 -46.172 -21.613 1.00 34.81 287 THR A C 1
ATOM 2389 O O . THR A 1 287 ? 45.663 -45.919 -20.842 1.00 34.81 287 THR A O 1
ATOM 2392 N N . SER A 1 288 ? 46.354 -45.938 -22.924 1.00 36.72 288 SER A N 1
ATOM 2393 C CA . SER A 1 288 ? 47.116 -46.216 -24.172 1.00 36.72 288 SER A CA 1
ATOM 2394 C C . SER A 1 288 ? 46.795 -45.202 -25.316 1.00 36.72 288 SER A C 1
ATOM 2396 O O . SER A 1 288 ? 45.880 -44.401 -25.150 1.00 36.72 288 SER A O 1
ATOM 2398 N N . PRO A 1 289 ? 47.511 -45.198 -26.474 1.00 56.38 289 PRO A N 1
ATOM 2399 C CA . PRO A 1 289 ? 47.516 -44.066 -27.423 1.00 56.38 289 PRO A CA 1
ATOM 2400 C C . PRO A 1 289 ? 46.865 -44.292 -28.815 1.00 56.38 289 PRO A C 1
ATOM 2402 O O . PRO A 1 289 ? 46.934 -45.379 -29.386 1.00 56.38 289 PRO A O 1
ATOM 2405 N N . SER A 1 290 ? 46.389 -43.208 -29.444 1.00 34.00 290 SER A N 1
ATOM 2406 C CA . SER A 1 290 ? 46.309 -42.983 -30.912 1.00 34.00 290 SER A CA 1
ATOM 2407 C C . SER A 1 290 ? 46.201 -41.468 -31.158 1.00 34.00 290 SER A C 1
ATOM 2409 O O . SER A 1 290 ? 45.432 -40.818 -30.466 1.00 34.00 290 SER A O 1
ATOM 2411 N N . LYS A 1 291 ? 47.065 -40.782 -31.923 1.00 41.22 291 LYS A N 1
ATOM 2412 C CA . LYS A 1 291 ? 47.471 -40.896 -33.347 1.00 41.22 291 LYS A CA 1
ATOM 2413 C C . LYS A 1 291 ? 46.374 -40.492 -34.346 1.00 41.22 291 LYS A C 1
ATOM 2415 O O . LYS A 1 291 ? 45.292 -41.062 -34.335 1.00 41.22 291 LYS A O 1
ATOM 2420 N N . SER A 1 292 ? 46.777 -39.631 -35.292 1.00 35.91 292 SER A N 1
ATOM 2421 C CA . SER A 1 292 ? 46.016 -39.000 -36.395 1.00 35.91 292 SER A CA 1
ATOM 2422 C C . SER A 1 292 ? 45.129 -37.805 -35.990 1.00 35.91 292 SER A C 1
ATOM 2424 O O . SER A 1 292 ? 44.551 -37.816 -34.914 1.00 35.91 292 SER A O 1
ATOM 2426 N N . SER A 1 293 ? 45.020 -36.732 -36.783 1.00 36.66 293 SER A N 1
ATOM 2427 C CA . SER A 1 293 ? 45.861 -36.333 -37.928 1.00 36.66 293 SER A CA 1
ATOM 2428 C C . SER A 1 293 ? 45.855 -34.815 -38.112 1.00 36.66 293 SER A C 1
ATOM 2430 O O . SER A 1 293 ? 44.859 -34.151 -37.846 1.00 36.66 293 SER A O 1
ATOM 2432 N N . ILE A 1 294 ? 46.968 -34.278 -38.613 1.00 44.28 294 ILE A N 1
ATOM 2433 C CA . ILE A 1 294 ? 47.089 -32.872 -39.010 1.00 44.28 294 ILE A CA 1
ATOM 2434 C C . ILE A 1 294 ? 46.197 -32.631 -40.230 1.00 44.28 294 ILE A C 1
ATOM 2436 O O . ILE A 1 294 ? 46.378 -33.298 -41.248 1.00 44.28 294 ILE A O 1
ATOM 2440 N N . ASN A 1 295 ? 45.307 -31.640 -40.165 1.00 36.53 295 ASN A N 1
ATOM 2441 C CA . ASN A 1 295 ? 44.799 -30.992 -41.372 1.00 36.53 295 ASN A CA 1
ATOM 2442 C C . ASN A 1 295 ? 44.461 -29.519 -41.096 1.00 36.53 295 ASN A C 1
ATOM 2444 O O . ASN A 1 295 ? 43.343 -29.162 -40.744 1.00 36.53 295 ASN A O 1
ATOM 2448 N N . ASN A 1 296 ? 45.478 -28.668 -41.234 1.00 43.69 296 ASN A N 1
ATOM 2449 C CA . ASN A 1 296 ? 45.341 -27.216 -41.171 1.00 43.69 296 ASN A CA 1
ATOM 2450 C C . ASN A 1 296 ? 44.709 -26.716 -42.478 1.00 43.69 296 ASN A C 1
ATOM 2452 O O . ASN A 1 296 ? 45.331 -26.864 -43.531 1.00 43.69 296 ASN A O 1
ATOM 2456 N N . LYS A 1 297 ? 43.526 -26.094 -42.415 1.00 36.06 297 LYS A N 1
ATOM 2457 C CA . LYS A 1 297 ? 42.997 -25.236 -43.489 1.00 36.06 297 LYS A CA 1
ATOM 2458 C C . LYS A 1 297 ? 41.942 -24.257 -42.961 1.00 36.06 297 LYS A C 1
ATOM 2460 O O . LYS A 1 297 ? 40.788 -24.617 -42.772 1.00 36.06 297 LYS A O 1
ATOM 2465 N N . SER A 1 298 ? 42.371 -23.009 -42.792 1.00 40.84 298 SER A N 1
ATOM 2466 C CA . SER A 1 298 ? 41.556 -21.812 -43.044 1.00 40.84 298 SER A CA 1
ATOM 2467 C C . SER A 1 298 ? 40.199 -21.688 -42.330 1.00 40.84 298 SER A C 1
ATOM 2469 O O . SER A 1 298 ? 39.216 -21.318 -42.966 1.00 40.84 298 SER A O 1
ATOM 2471 N N . GLN A 1 299 ? 40.143 -21.891 -41.009 1.00 36.22 299 GLN A N 1
ATOM 2472 C CA . GLN A 1 299 ? 39.127 -21.191 -40.212 1.00 36.22 299 GLN A CA 1
ATOM 2473 C C . GLN A 1 299 ? 39.595 -19.748 -40.003 1.00 36.22 299 GLN A C 1
ATOM 2475 O O . GLN A 1 299 ? 40.520 -19.488 -39.237 1.00 36.22 299 GLN A O 1
ATOM 2480 N N . ILE A 1 300 ? 38.978 -18.820 -40.733 1.00 38.75 300 ILE A N 1
ATOM 2481 C CA . ILE A 1 300 ? 39.057 -17.391 -40.425 1.00 38.75 300 ILE A CA 1
ATOM 2482 C C . ILE A 1 300 ? 38.291 -17.192 -39.114 1.00 38.75 300 ILE A C 1
ATOM 2484 O O . ILE A 1 300 ? 37.150 -17.637 -38.999 1.00 38.75 300 ILE A O 1
ATOM 2488 N N . ASN A 1 301 ? 38.934 -16.564 -38.127 1.00 40.09 301 ASN A N 1
ATOM 2489 C CA . ASN A 1 301 ? 38.345 -16.304 -36.816 1.00 40.09 301 ASN A CA 1
ATOM 2490 C C . ASN A 1 301 ? 37.174 -15.319 -36.934 1.00 40.09 301 ASN A C 1
ATOM 2492 O O . ASN A 1 301 ? 37.345 -14.113 -36.761 1.00 40.09 301 ASN A O 1
ATOM 2496 N N . SER A 1 302 ? 35.964 -15.835 -37.137 1.00 39.94 302 SER A N 1
ATOM 2497 C CA . SER A 1 302 ? 34.784 -15.196 -36.570 1.00 39.94 302 SER A CA 1
ATOM 2498 C C . SER A 1 302 ? 34.924 -15.293 -35.050 1.00 39.94 302 SER A C 1
ATOM 2500 O O . SER A 1 302 ? 34.651 -16.346 -34.470 1.00 39.94 302 SER A O 1
ATOM 2502 N N . ASN A 1 303 ? 35.407 -14.223 -34.411 1.00 42.84 303 ASN A N 1
ATOM 2503 C CA . ASN A 1 303 ? 35.292 -14.054 -32.964 1.00 42.84 303 ASN A CA 1
ATOM 2504 C C . ASN A 1 303 ? 33.798 -14.003 -32.642 1.00 42.84 303 ASN A C 1
ATOM 2506 O O . ASN A 1 303 ? 33.175 -12.948 -32.727 1.00 42.84 303 ASN A O 1
ATOM 2510 N N . THR A 1 304 ? 33.214 -15.164 -32.353 1.00 45.47 304 THR A N 1
ATOM 2511 C CA . THR A 1 304 ? 31.797 -15.285 -32.040 1.00 45.47 304 THR A CA 1
ATOM 2512 C C . THR A 1 304 ? 31.533 -14.507 -30.758 1.00 45.47 304 THR A C 1
ATOM 2514 O O . THR A 1 304 ? 31.950 -14.940 -29.682 1.00 45.47 304 THR A O 1
ATOM 2517 N N . ILE A 1 305 ? 30.867 -13.355 -30.899 1.00 49.78 305 ILE A N 1
ATOM 2518 C CA . ILE A 1 305 ? 30.298 -12.557 -29.806 1.00 49.78 305 ILE A CA 1
ATOM 2519 C C . ILE A 1 305 ? 29.647 -13.538 -28.838 1.00 49.78 305 ILE A C 1
ATOM 2521 O O . ILE A 1 305 ? 28.800 -14.320 -29.263 1.00 49.78 305 ILE A O 1
ATOM 2525 N N . ASN A 1 306 ? 30.105 -13.574 -27.587 1.00 49.75 306 ASN A N 1
ATOM 2526 C CA . ASN A 1 306 ? 29.795 -14.671 -26.675 1.00 49.75 306 ASN A CA 1
ATOM 2527 C C . ASN A 1 306 ? 28.347 -14.531 -26.152 1.00 49.75 306 ASN A C 1
ATOM 2529 O O . ASN A 1 306 ? 28.133 -13.782 -25.194 1.00 49.75 306 ASN A O 1
ATOM 2533 N N . PRO A 1 307 ? 27.334 -15.233 -26.711 1.00 57.84 307 PRO A N 1
ATOM 2534 C CA . PRO A 1 307 ? 25.920 -14.913 -26.468 1.00 57.84 307 PRO A CA 1
ATOM 2535 C C . PRO A 1 307 ? 25.436 -15.385 -25.087 1.00 57.84 307 PRO A C 1
ATOM 2537 O O . PRO A 1 307 ? 24.260 -15.259 -24.742 1.00 57.84 307 PRO A O 1
ATOM 2540 N N . GLN A 1 308 ? 26.338 -15.990 -24.306 1.00 56.66 308 GLN A N 1
ATOM 2541 C CA . GLN A 1 308 ? 26.061 -16.485 -22.965 1.00 56.66 308 GLN A CA 1
ATOM 2542 C C . GLN A 1 308 ? 25.934 -15.367 -21.928 1.00 56.66 308 GLN A C 1
ATOM 2544 O O . GLN A 1 308 ? 25.204 -15.567 -20.962 1.00 56.66 308 GLN A O 1
ATOM 2549 N N . LEU A 1 309 ? 26.597 -14.213 -22.108 1.00 60.75 309 LEU A N 1
ATOM 2550 C CA . LEU A 1 309 ? 26.429 -13.094 -21.171 1.00 60.75 309 LEU A CA 1
ATOM 2551 C C . LEU A 1 309 ? 25.024 -12.486 -21.284 1.00 60.75 309 LEU A C 1
ATOM 2553 O O . LEU A 1 309 ? 24.361 -12.311 -20.265 1.00 60.75 309 LEU A O 1
ATOM 2557 N N . ASP A 1 310 ? 24.551 -12.260 -22.517 1.00 65.38 310 ASP A N 1
ATOM 2558 C CA . ASP A 1 310 ? 23.267 -11.593 -22.792 1.00 65.38 310 ASP A CA 1
ATOM 2559 C C . ASP A 1 310 ? 22.066 -12.376 -22.229 1.00 65.38 310 ASP A C 1
ATOM 2561 O O . ASP A 1 310 ? 21.142 -11.807 -21.664 1.00 65.38 310 ASP A O 1
ATOM 2565 N N . ASN A 1 311 ? 22.118 -13.712 -22.272 1.00 77.25 311 ASN A N 1
ATOM 2566 C CA . ASN A 1 311 ? 21.075 -14.560 -21.684 1.00 77.25 311 ASN A CA 1
ATOM 2567 C C . ASN A 1 311 ? 21.187 -14.749 -20.158 1.00 77.25 311 ASN A C 1
ATOM 2569 O O . ASN A 1 311 ? 20.260 -15.291 -19.555 1.00 77.25 311 ASN A O 1
ATOM 2573 N N . SER A 1 312 ? 22.305 -14.377 -19.522 1.00 83.56 312 SER A N 1
ATOM 2574 C CA . SER A 1 312 ? 22.501 -14.625 -18.086 1.00 83.56 312 SER A CA 1
ATOM 2575 C C . SER A 1 312 ? 21.818 -13.563 -17.227 1.00 83.56 312 SER A C 1
ATOM 2577 O O . SER A 1 312 ? 21.044 -13.923 -16.342 1.00 83.56 312 SER A O 1
ATOM 2579 N N . TYR A 1 313 ? 22.059 -12.274 -17.502 1.00 80.38 313 TYR A N 1
ATOM 2580 C CA . TYR A 1 313 ? 21.499 -11.190 -16.684 1.00 80.38 313 TYR A CA 1
ATOM 2581 C C . TYR A 1 313 ? 19.982 -11.058 -16.883 1.00 80.38 313 TYR A C 1
ATOM 2583 O O . TYR A 1 313 ? 19.261 -10.963 -15.895 1.00 80.38 313 TYR A O 1
ATOM 2591 N N . VAL A 1 314 ? 19.473 -11.170 -18.123 1.00 79.44 314 VAL A N 1
ATOM 2592 C CA . VAL A 1 314 ? 18.021 -11.141 -18.410 1.00 79.44 314 VAL A CA 1
ATOM 2593 C C . VAL A 1 314 ? 17.301 -12.229 -17.618 1.00 79.44 314 VAL A C 1
ATOM 2595 O O . VAL A 1 314 ? 16.259 -11.985 -17.017 1.00 79.44 314 VAL A O 1
ATOM 2598 N N . LYS A 1 315 ? 17.890 -13.430 -17.557 1.00 87.12 315 LYS A N 1
ATOM 2599 C CA . LYS A 1 315 ? 17.327 -14.548 -16.802 1.00 87.12 315 LYS A CA 1
ATOM 2600 C C . LYS A 1 315 ? 17.403 -14.339 -15.287 1.00 87.12 315 LYS A C 1
ATOM 2602 O O . LYS A 1 315 ? 16.485 -14.757 -14.591 1.00 87.12 315 LYS A O 1
ATOM 2607 N N . GLN A 1 316 ? 18.464 -13.716 -14.770 1.00 85.62 316 GLN A N 1
ATOM 2608 C CA . GLN A 1 316 ? 18.551 -13.351 -13.350 1.00 85.62 316 GLN A CA 1
ATOM 2609 C C . GLN A 1 316 ? 17.510 -12.289 -12.985 1.00 85.62 316 GLN A C 1
ATOM 2611 O O . GLN A 1 316 ? 16.804 -12.469 -11.998 1.00 85.62 316 GLN A O 1
ATOM 2616 N N . HIS A 1 317 ? 17.354 -11.249 -13.808 1.00 84.44 317 HIS A N 1
ATOM 2617 C CA . HIS A 1 317 ? 16.316 -10.236 -13.634 1.00 84.44 317 HIS A CA 1
ATOM 2618 C C . HIS A 1 317 ? 14.918 -10.855 -13.657 1.00 84.44 317 HIS A C 1
ATOM 2620 O O . HIS A 1 317 ? 14.173 -10.688 -12.697 1.00 84.44 317 HIS A O 1
ATOM 2626 N N . GLN A 1 318 ? 14.591 -11.652 -14.680 1.00 91.25 318 GLN A N 1
ATOM 2627 C CA . GLN A 1 318 ? 13.305 -12.348 -14.754 1.00 91.25 318 GLN A CA 1
ATOM 2628 C C . GLN A 1 318 ? 13.058 -13.227 -13.517 1.00 91.25 318 GLN A C 1
ATOM 2630 O O . GLN A 1 318 ? 11.983 -13.161 -12.934 1.00 91.25 318 GLN A O 1
ATOM 2635 N N . MET A 1 319 ? 14.055 -13.999 -13.072 1.00 91.25 319 MET A N 1
ATOM 2636 C CA . MET A 1 319 ? 13.939 -14.848 -11.881 1.00 91.25 319 MET A CA 1
ATOM 2637 C C . MET A 1 319 ? 13.684 -14.036 -10.601 1.00 91.25 319 MET A C 1
ATOM 2639 O O . MET A 1 319 ? 12.899 -14.465 -9.763 1.00 91.25 319 MET A O 1
ATOM 2643 N N . ILE A 1 320 ? 14.310 -12.864 -10.455 1.00 89.38 320 ILE A N 1
ATOM 2644 C CA . ILE A 1 320 ? 14.101 -11.961 -9.312 1.00 89.38 320 ILE A CA 1
ATOM 2645 C C . ILE A 1 320 ? 12.727 -11.284 -9.371 1.00 89.38 320 ILE A C 1
ATOM 2647 O O . ILE A 1 320 ? 12.085 -11.117 -8.338 1.00 89.38 320 ILE A O 1
ATOM 2651 N N . MET A 1 321 ? 12.230 -10.954 -10.565 1.00 88.94 321 MET A N 1
ATOM 2652 C CA . MET A 1 321 ? 10.872 -10.432 -10.749 1.00 88.94 321 MET A CA 1
ATOM 2653 C C . MET A 1 321 ? 9.809 -11.500 -10.440 1.00 88.94 321 MET A C 1
ATOM 2655 O O . MET A 1 321 ? 8.831 -11.197 -9.762 1.00 88.94 321 MET A O 1
ATOM 2659 N N . GLU A 1 322 ? 10.031 -12.752 -10.854 1.00 92.62 322 GLU A N 1
ATOM 2660 C CA . GLU A 1 322 ? 9.183 -13.906 -10.512 1.00 92.62 322 GLU A CA 1
ATOM 2661 C C . GLU A 1 322 ? 9.220 -14.222 -8.999 1.00 92.62 322 GLU A C 1
ATOM 2663 O O . GLU A 1 322 ? 8.176 -14.486 -8.403 1.00 92.62 322 GLU A O 1
ATOM 2668 N N . GLU A 1 323 ? 10.393 -14.151 -8.352 1.00 91.62 323 GLU A N 1
ATOM 2669 C CA . GLU A 1 323 ? 10.561 -14.308 -6.893 1.00 91.62 323 GLU A CA 1
ATOM 2670 C C . GLU A 1 323 ? 9.816 -13.203 -6.119 1.00 91.62 323 GLU A C 1
ATOM 2672 O O . GLU A 1 323 ? 9.080 -13.490 -5.171 1.00 91.62 323 GLU A O 1
ATOM 2677 N N . LEU A 1 324 ? 9.943 -11.949 -6.566 1.00 88.38 324 LEU A N 1
ATOM 2678 C CA . LEU A 1 324 ? 9.253 -10.786 -6.007 1.00 88.38 324 LEU A CA 1
ATOM 2679 C C . LEU A 1 324 ? 7.728 -10.889 -6.151 1.00 88.38 324 LEU A C 1
ATOM 2681 O O . LEU A 1 324 ? 7.005 -10.644 -5.185 1.00 88.38 324 LEU A O 1
ATOM 2685 N N . GLU A 1 325 ? 7.227 -11.252 -7.333 1.00 92.69 325 GLU A N 1
ATOM 2686 C CA . GLU A 1 325 ? 5.792 -11.424 -7.578 1.00 92.69 325 GLU A CA 1
ATOM 2687 C C . GLU A 1 325 ? 5.217 -12.581 -6.748 1.00 92.69 325 GLU A C 1
ATOM 2689 O O . GLU A 1 325 ? 4.158 -12.437 -6.131 1.00 92.69 325 GLU A O 1
ATOM 2694 N N . TYR A 1 326 ? 5.929 -13.710 -6.661 1.00 94.56 326 TYR A N 1
ATOM 2695 C CA . TYR A 1 326 ? 5.537 -14.835 -5.812 1.00 94.56 326 TYR A CA 1
ATOM 2696 C C . TYR A 1 326 ? 5.450 -14.424 -4.331 1.00 94.56 326 TYR A C 1
ATOM 2698 O O . TYR A 1 326 ? 4.425 -14.668 -3.688 1.00 94.56 326 TYR A O 1
ATOM 2706 N N . PHE A 1 327 ? 6.480 -13.755 -3.798 1.00 93.62 327 PHE A N 1
ATOM 2707 C CA . PHE A 1 327 ? 6.504 -13.298 -2.406 1.00 93.62 327 PHE A CA 1
ATOM 2708 C C . PHE A 1 327 ? 5.379 -12.304 -2.102 1.00 93.62 327 PHE A C 1
ATOM 2710 O O . PHE A 1 327 ? 4.658 -12.473 -1.118 1.00 93.62 327 PHE A O 1
ATOM 2717 N N . LEU A 1 328 ? 5.190 -11.295 -2.963 1.00 91.94 328 LEU A N 1
ATOM 2718 C CA . LEU A 1 328 ? 4.123 -10.303 -2.815 1.00 91.94 328 LEU A CA 1
ATOM 2719 C C . LEU A 1 328 ? 2.745 -10.971 -2.773 1.00 91.94 328 LEU A C 1
ATOM 2721 O O . LEU A 1 328 ? 1.931 -10.633 -1.916 1.00 91.94 328 LEU A O 1
ATOM 2725 N N . ASN A 1 329 ? 2.496 -11.953 -3.644 1.00 92.94 329 ASN A N 1
ATOM 2726 C CA . ASN A 1 329 ? 1.249 -12.714 -3.658 1.00 92.94 329 ASN A CA 1
ATOM 2727 C C . ASN A 1 329 ? 1.062 -13.567 -2.389 1.00 92.94 329 ASN A C 1
ATOM 2729 O O . ASN A 1 329 ? -0.036 -13.591 -1.824 1.00 92.94 329 ASN A O 1
ATOM 2733 N N . GLU A 1 330 ? 2.115 -14.230 -1.896 1.00 95.06 330 GLU A N 1
ATOM 2734 C CA . GLU A 1 330 ? 2.056 -15.015 -0.656 1.00 95.06 330 GLU A CA 1
ATOM 2735 C C . GLU A 1 330 ? 1.764 -14.122 0.565 1.00 95.06 330 GLU A C 1
ATOM 2737 O O . GLU A 1 330 ? 0.848 -14.405 1.344 1.00 95.06 330 GLU A O 1
ATOM 2742 N N . VAL A 1 331 ? 2.489 -13.008 0.708 1.00 92.62 331 VAL A N 1
ATOM 2743 C CA . VAL A 1 331 ? 2.302 -12.028 1.789 1.00 92.62 331 VAL A CA 1
ATOM 2744 C C . VAL A 1 331 ? 0.919 -11.384 1.733 1.00 92.62 331 VAL A C 1
ATOM 2746 O O . VAL A 1 331 ? 0.228 -11.340 2.754 1.00 92.62 331 VAL A O 1
ATOM 2749 N N . ASN A 1 332 ? 0.473 -10.942 0.556 1.00 93.94 332 ASN A N 1
ATOM 2750 C CA . ASN A 1 332 ? -0.858 -10.366 0.370 1.00 93.94 332 ASN A CA 1
ATOM 2751 C C . ASN A 1 332 ? -1.959 -11.367 0.737 1.00 93.94 332 ASN A C 1
ATOM 2753 O O . ASN A 1 332 ? -2.905 -11.003 1.438 1.00 93.94 332 ASN A O 1
ATOM 2757 N N . SER A 1 333 ? -1.813 -12.641 0.358 1.00 95.12 333 SER A N 1
ATOM 2758 C CA . SER A 1 333 ? -2.760 -13.690 0.744 1.00 95.12 333 SER A CA 1
ATOM 2759 C C . SER A 1 333 ? -2.774 -13.946 2.258 1.00 95.12 333 SER A C 1
ATOM 2761 O O . SER A 1 333 ? -3.854 -14.122 2.826 1.00 95.12 333 SER A O 1
ATOM 2763 N N . LYS A 1 334 ? -1.613 -13.950 2.934 1.00 96.12 334 LYS A N 1
ATOM 2764 C CA . LYS A 1 334 ? -1.536 -14.092 4.403 1.00 96.12 334 LYS A CA 1
ATOM 2765 C C . LYS A 1 334 ? -2.189 -12.900 5.111 1.00 96.12 334 LYS A C 1
ATOM 2767 O O . LYS A 1 334 ? -3.064 -13.095 5.955 1.00 96.12 334 LYS A O 1
ATOM 2772 N N . LYS A 1 335 ? -1.843 -11.665 4.721 1.00 95.62 335 LYS A N 1
ATOM 2773 C CA . LYS A 1 335 ? -2.456 -10.433 5.250 1.00 95.62 335 LYS A CA 1
ATOM 2774 C C . LYS A 1 335 ? -3.973 -10.428 5.054 1.00 95.62 335 LYS A C 1
ATOM 2776 O O . LYS A 1 335 ? -4.709 -10.152 6.000 1.00 95.62 335 LYS A O 1
ATOM 2781 N N . ALA A 1 336 ? -4.455 -10.787 3.862 1.00 95.94 336 ALA A N 1
ATOM 2782 C CA . ALA A 1 336 ? -5.884 -10.877 3.577 1.00 95.94 336 ALA A CA 1
ATOM 2783 C C . ALA A 1 336 ? -6.600 -11.864 4.516 1.00 95.94 336 ALA A C 1
ATOM 2785 O O . ALA A 1 336 ? -7.629 -11.522 5.104 1.00 95.94 336 ALA A O 1
ATOM 2786 N N . GLN A 1 337 ? -6.029 -13.058 4.713 1.00 96.94 337 GLN A N 1
ATOM 2787 C CA . GLN A 1 337 ? -6.575 -14.066 5.621 1.00 96.94 337 GLN A CA 1
ATOM 2788 C C . GLN A 1 337 ? -6.603 -13.580 7.080 1.00 96.94 337 GLN A C 1
ATOM 2790 O O . GLN A 1 337 ? -7.594 -13.813 7.779 1.00 96.94 337 GLN A O 1
ATOM 2795 N N . ILE A 1 338 ? -5.567 -12.866 7.532 1.00 96.94 338 ILE A N 1
ATOM 2796 C CA . ILE A 1 338 ? -5.520 -12.248 8.865 1.00 96.94 338 ILE A CA 1
ATOM 2797 C C . ILE A 1 338 ? -6.649 -11.227 9.030 1.00 96.94 338 ILE A C 1
ATOM 2799 O O . ILE A 1 338 ? -7.405 -11.328 9.994 1.00 96.94 338 ILE A O 1
ATOM 2803 N N . TYR A 1 339 ? -6.829 -10.292 8.091 1.00 96.94 339 TYR A N 1
ATOM 2804 C CA . TYR A 1 339 ? -7.880 -9.271 8.193 1.00 96.94 339 TYR A CA 1
ATOM 2805 C C . TYR A 1 339 ? -9.298 -9.854 8.186 1.00 96.94 339 TYR A C 1
ATOM 2807 O O . TYR A 1 339 ? -10.154 -9.385 8.941 1.00 96.94 339 TYR A O 1
ATOM 2815 N N . ILE A 1 340 ? -9.547 -10.888 7.375 1.00 95.44 340 ILE A N 1
ATOM 2816 C CA . ILE A 1 340 ? -10.823 -11.620 7.367 1.00 95.44 340 ILE A CA 1
ATOM 2817 C C . ILE A 1 340 ? -11.059 -12.264 8.741 1.00 95.44 340 ILE A C 1
ATOM 2819 O O . ILE A 1 340 ? -12.094 -12.025 9.364 1.00 95.44 340 ILE A O 1
ATOM 2823 N N . SER A 1 341 ? -10.066 -12.996 9.254 1.00 97.12 341 SER A N 1
ATOM 2824 C CA . SER A 1 341 ? -10.149 -13.698 10.543 1.00 97.12 341 SER A CA 1
ATOM 2825 C C . SER A 1 341 ? -10.322 -12.725 11.720 1.00 97.12 341 SER A C 1
ATOM 2827 O O . SER A 1 341 ? -11.153 -12.951 12.599 1.00 97.12 341 SER A O 1
ATOM 2829 N N . GLN A 1 342 ? -9.609 -11.591 11.713 1.00 96.56 342 GLN A N 1
ATOM 2830 C CA . GLN A 1 342 ? -9.785 -10.508 12.684 1.00 96.56 342 GLN A CA 1
ATOM 2831 C C . GLN A 1 342 ? -11.216 -9.952 12.656 1.00 96.56 342 GLN A C 1
ATOM 2833 O O . GLN A 1 342 ? -11.813 -9.774 13.716 1.00 96.56 342 GLN A O 1
ATOM 2838 N N . GLN A 1 343 ? -11.804 -9.723 11.474 1.00 95.38 343 GLN A N 1
ATOM 2839 C CA . GLN A 1 343 ? -13.177 -9.216 11.375 1.00 95.38 343 GLN A CA 1
ATOM 2840 C C . GLN A 1 343 ? -14.219 -10.224 11.889 1.00 95.38 343 GLN A C 1
ATOM 2842 O O . GLN A 1 343 ? -15.218 -9.824 12.492 1.00 95.38 343 GLN A O 1
ATOM 2847 N N . GLU A 1 344 ? -14.019 -11.522 11.659 1.00 95.94 344 GLU A N 1
ATOM 2848 C CA . GLU A 1 344 ? -14.895 -12.573 12.191 1.00 95.94 344 GLU A CA 1
ATOM 2849 C C . GLU A 1 344 ? -14.834 -12.627 13.725 1.00 95.94 344 GLU A C 1
ATOM 2851 O O . GLU A 1 344 ? -15.878 -12.618 14.385 1.00 95.94 344 GLU A O 1
ATOM 2856 N N . ILE A 1 345 ? -13.629 -12.556 14.297 1.00 96.88 345 ILE A N 1
ATOM 2857 C CA . ILE A 1 345 ? -13.407 -12.489 15.748 1.00 96.88 345 ILE A CA 1
ATOM 2858 C C . ILE A 1 345 ? -14.019 -11.210 16.348 1.00 96.88 345 ILE A C 1
ATOM 2860 O O . ILE A 1 345 ? -14.710 -11.276 17.365 1.00 96.88 345 ILE A O 1
ATOM 2864 N N . GLU A 1 346 ? -13.861 -10.046 15.706 1.00 94.50 346 GLU A N 1
ATOM 2865 C CA . GLU A 1 346 ? -14.533 -8.801 16.114 1.00 94.50 346 GLU A CA 1
ATOM 2866 C C . GLU A 1 346 ? -16.066 -8.967 16.136 1.00 94.50 346 GLU A C 1
ATOM 2868 O O . GLU A 1 346 ? -16.720 -8.605 17.121 1.00 94.50 346 GLU A O 1
ATOM 2873 N N . LYS A 1 347 ? -16.651 -9.577 15.092 1.00 94.00 347 LYS A N 1
ATOM 2874 C CA . LYS A 1 347 ? -18.095 -9.874 15.011 1.00 94.00 347 LYS A CA 1
ATOM 2875 C C . LYS A 1 347 ? -18.543 -10.831 16.131 1.00 94.00 347 LYS A C 1
ATOM 2877 O O . LYS A 1 347 ? -19.608 -10.616 16.722 1.00 94.00 347 LYS A O 1
ATOM 2882 N N . HIS A 1 348 ? -17.737 -11.835 16.486 1.00 97.06 348 HIS A N 1
ATOM 2883 C CA . HIS A 1 348 ? -17.999 -12.717 17.631 1.00 97.06 348 HIS A CA 1
ATOM 2884 C C . HIS A 1 348 ? -17.948 -11.971 18.969 1.00 97.06 348 HIS A C 1
ATOM 2886 O O . HIS A 1 348 ? -18.894 -12.077 19.753 1.00 97.06 348 HIS A O 1
ATOM 2892 N N . ILE A 1 349 ? -16.902 -11.176 19.218 1.00 95.94 349 ILE A N 1
ATOM 2893 C CA . ILE A 1 349 ? -16.744 -10.383 20.447 1.00 95.94 349 ILE A CA 1
ATOM 2894 C C . ILE A 1 349 ? -17.951 -9.458 20.651 1.00 95.94 349 ILE A C 1
ATOM 2896 O O . ILE A 1 349 ? -18.521 -9.441 21.743 1.00 95.94 349 ILE A O 1
ATOM 2900 N N . VAL A 1 350 ? -18.407 -8.757 19.607 1.00 92.88 350 VAL A N 1
ATOM 2901 C CA . VAL A 1 350 ? -19.609 -7.905 19.675 1.00 92.88 350 VAL A CA 1
ATOM 2902 C C . VAL A 1 350 ? -20.867 -8.727 19.997 1.00 92.88 350 VAL A C 1
ATOM 2904 O O . VAL A 1 350 ? -21.655 -8.329 20.858 1.00 92.88 350 VAL A O 1
ATOM 2907 N N . SER A 1 351 ? -21.049 -9.905 19.386 1.00 96.44 351 SER A N 1
ATOM 2908 C CA . SER A 1 351 ? -22.180 -10.796 19.700 1.00 96.44 351 SER A CA 1
ATOM 2909 C C . SER A 1 351 ? -22.155 -11.301 21.149 1.00 96.44 351 SER A C 1
ATOM 2911 O O . SER A 1 351 ? -23.201 -11.393 21.797 1.00 96.44 351 SER A O 1
ATOM 2913 N N . TYR A 1 352 ? -20.977 -11.629 21.685 1.00 97.56 352 TYR A N 1
ATOM 2914 C CA . TYR A 1 352 ? -20.831 -12.036 23.081 1.00 97.56 352 TYR A CA 1
ATOM 2915 C C . TYR A 1 352 ? -21.063 -10.868 24.047 1.00 97.56 352 TYR A C 1
ATOM 2917 O O . TYR A 1 352 ? -21.753 -11.053 25.047 1.00 97.56 352 TYR A O 1
ATOM 2925 N N . GLN A 1 353 ? -20.595 -9.658 23.730 1.00 93.56 353 GLN A N 1
ATOM 2926 C CA . GLN A 1 353 ? -20.862 -8.452 24.524 1.00 93.56 353 GLN A CA 1
ATOM 2927 C C . GLN A 1 353 ? -22.363 -8.123 24.605 1.00 93.56 353 GLN A C 1
ATOM 2929 O O . GLN A 1 353 ? -22.851 -7.774 25.679 1.00 93.56 353 GLN A O 1
ATOM 2934 N N . GLN A 1 354 ? -23.122 -8.314 23.520 1.00 93.81 354 GLN A N 1
ATOM 2935 C CA . GLN A 1 354 ? -24.587 -8.174 23.534 1.00 93.81 354 GLN A CA 1
ATOM 2936 C C . GLN A 1 354 ? -25.247 -9.196 24.479 1.00 93.81 354 GLN A C 1
ATOM 2938 O O . GLN A 1 354 ? -26.018 -8.817 25.360 1.00 93.81 354 GLN A O 1
ATOM 2943 N N . LYS A 1 355 ? -24.879 -10.482 24.382 1.00 96.38 355 LYS A N 1
ATOM 2944 C CA . LYS A 1 355 ? -25.380 -11.542 25.287 1.00 96.38 355 LYS A CA 1
ATOM 2945 C C . LYS A 1 355 ? -25.000 -11.289 26.751 1.00 96.38 355 LYS A C 1
ATOM 2947 O O . LYS A 1 355 ? -25.785 -11.573 27.655 1.00 96.38 355 LYS A O 1
ATOM 2952 N N . LEU A 1 356 ? -23.807 -10.744 26.994 1.00 94.94 356 LEU A N 1
ATOM 2953 C CA . LEU A 1 356 ? -23.337 -10.343 28.319 1.00 94.94 356 LEU A CA 1
ATOM 2954 C C . LEU A 1 356 ? -24.203 -9.209 28.887 1.00 94.94 356 LEU A C 1
ATOM 2956 O O . LEU A 1 356 ? -24.598 -9.261 30.052 1.00 94.94 356 LEU A O 1
ATOM 2960 N N . GLN A 1 357 ? -24.545 -8.210 28.069 1.00 90.81 357 GLN A N 1
ATOM 2961 C CA . GLN A 1 357 ? -25.454 -7.127 28.447 1.00 90.81 357 GLN A CA 1
ATOM 2962 C C . GLN A 1 357 ? -26.855 -7.660 28.790 1.00 90.81 357 GLN A C 1
ATOM 2964 O O . GLN A 1 357 ? -27.376 -7.330 29.855 1.00 90.81 357 GLN A O 1
ATOM 2969 N N . GLU A 1 358 ? -27.430 -8.538 27.961 1.00 93.44 358 GLU A N 1
ATOM 2970 C CA . GLU A 1 358 ? -28.721 -9.195 28.228 1.00 93.44 358 GLU A CA 1
ATOM 2971 C C . GLU A 1 358 ? -28.713 -9.974 29.554 1.00 93.44 358 GLU A C 1
ATOM 2973 O O . GLU A 1 358 ? -29.631 -9.842 30.370 1.00 93.44 358 GLU A O 1
ATOM 2978 N N . CYS A 1 359 ? -27.654 -10.753 29.807 1.00 96.31 359 CYS A N 1
ATOM 2979 C CA . CYS A 1 359 ? -27.503 -11.505 31.052 1.00 96.31 359 CYS A CA 1
ATOM 2980 C C . CYS A 1 359 ? -27.384 -10.578 32.269 1.00 96.31 359 CYS A C 1
ATOM 2982 O O . CYS A 1 359 ? -28.023 -10.839 33.287 1.00 96.31 359 CYS A O 1
ATOM 2984 N N . ASN A 1 360 ? -26.640 -9.472 32.163 1.00 91.00 360 ASN A N 1
ATOM 2985 C CA . ASN A 1 360 ? -26.546 -8.465 33.223 1.00 91.00 360 ASN A CA 1
ATOM 2986 C C . ASN A 1 360 ? -27.896 -7.778 33.491 1.00 91.00 360 ASN A C 1
ATOM 2988 O O . ASN A 1 360 ? -28.291 -7.643 34.649 1.00 91.00 360 ASN A O 1
ATOM 2992 N N . SER A 1 361 ? -28.660 -7.413 32.455 1.00 87.69 361 SER A N 1
ATOM 2993 C CA . SER A 1 361 ? -30.016 -6.873 32.631 1.00 87.69 361 SER A CA 1
ATOM 2994 C C . SER A 1 361 ? -30.947 -7.873 33.327 1.00 87.69 361 SER A C 1
ATOM 2996 O O . SER A 1 361 ? -31.685 -7.492 34.241 1.00 87.69 361 SER A O 1
ATOM 2998 N N . ARG A 1 362 ? -30.884 -9.164 32.965 1.00 95.44 362 ARG A N 1
ATOM 2999 C CA . ARG A 1 362 ? -31.680 -10.209 33.630 1.00 95.44 362 ARG A CA 1
ATOM 3000 C C . ARG A 1 362 ? -31.225 -10.468 35.069 1.00 95.44 362 ARG A C 1
ATOM 3002 O O . ARG A 1 362 ? -32.080 -10.722 35.915 1.00 95.44 362 ARG A O 1
ATOM 3009 N N . LEU A 1 363 ? -29.926 -10.367 35.361 1.00 94.75 363 LEU A N 1
ATOM 3010 C CA . LEU A 1 363 ? -29.373 -10.462 36.716 1.00 94.75 363 LEU A CA 1
ATOM 3011 C C . LEU A 1 363 ? -29.940 -9.354 37.616 1.00 94.75 363 LEU A C 1
ATOM 3013 O O . LEU A 1 363 ? -30.468 -9.650 38.686 1.00 94.75 363 LEU A O 1
ATOM 3017 N N . THR A 1 364 ? -29.904 -8.099 37.156 1.00 86.75 364 THR A N 1
ATOM 3018 C CA . THR A 1 364 ? -30.484 -6.956 37.880 1.00 86.75 364 THR A CA 1
ATOM 3019 C C . THR A 1 364 ? -31.983 -7.144 38.112 1.00 86.75 364 THR A C 1
ATOM 3021 O O . THR A 1 364 ? -32.455 -6.968 39.234 1.00 86.75 364 THR A O 1
ATOM 3024 N N . GLN A 1 365 ? -32.735 -7.574 37.092 1.00 90.38 365 GLN A N 1
ATOM 3025 C CA . GLN A 1 365 ? -34.172 -7.826 37.233 1.00 90.38 365 GLN A CA 1
ATOM 3026 C C . GLN A 1 365 ? -34.470 -8.919 38.274 1.00 90.38 365 GLN A C 1
ATOM 3028 O O . GLN A 1 365 ? -35.297 -8.710 39.160 1.00 90.38 365 GLN A O 1
ATOM 3033 N N . LEU A 1 366 ? -33.784 -10.065 38.205 1.00 94.75 366 LEU A N 1
ATOM 3034 C CA . LEU A 1 366 ? -33.950 -11.156 39.170 1.00 94.75 366 LEU A CA 1
ATOM 3035 C C . LEU A 1 366 ? -33.556 -10.729 40.592 1.00 94.75 366 LEU A C 1
ATOM 3037 O O . LEU A 1 366 ? -34.217 -11.128 41.544 1.00 94.75 366 LEU A O 1
ATOM 3041 N N . SER A 1 367 ? -32.534 -9.882 40.748 1.00 93.12 367 SER A N 1
ATOM 3042 C CA . SER A 1 367 ? -32.132 -9.342 42.053 1.00 93.12 367 SER A CA 1
ATOM 3043 C C . SER A 1 367 ? -33.247 -8.500 42.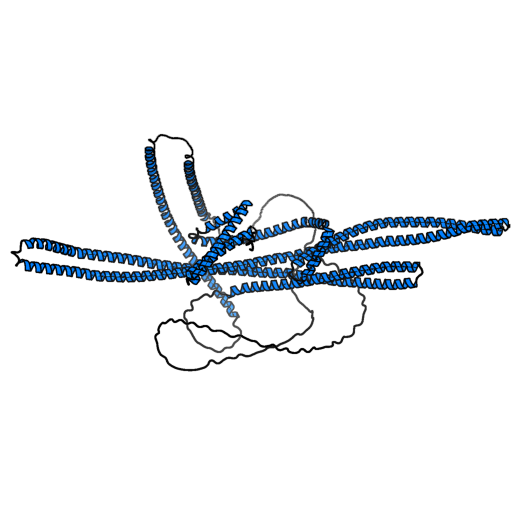686 1.00 93.12 367 SER A C 1
ATOM 3045 O O . SER A 1 367 ? -33.493 -8.607 43.888 1.00 93.12 367 SER A O 1
ATOM 3047 N N . ILE A 1 368 ? -33.955 -7.699 41.882 1.00 86.25 368 ILE A N 1
ATOM 3048 C CA . ILE A 1 368 ? -35.120 -6.919 42.326 1.00 86.25 368 ILE A CA 1
ATOM 3049 C C . ILE A 1 368 ? -36.296 -7.855 42.651 1.00 86.25 368 ILE A C 1
ATOM 3051 O O . ILE A 1 368 ? -36.909 -7.729 43.712 1.00 86.25 368 ILE A O 1
ATOM 3055 N N . GLU A 1 369 ? -36.592 -8.832 41.783 1.00 91.44 369 GLU A N 1
ATOM 3056 C CA . GLU A 1 369 ? -37.650 -9.830 42.015 1.00 91.44 369 GLU A CA 1
ATOM 3057 C C . GLU A 1 369 ? -37.413 -10.619 43.320 1.00 91.44 369 GLU A C 1
ATOM 3059 O O . GLU A 1 369 ? -38.357 -10.826 44.088 1.00 91.44 369 GLU A O 1
ATOM 3064 N N . GLN A 1 370 ? -36.163 -10.998 43.622 1.00 95.94 370 GLN A N 1
ATOM 3065 C CA . GLN A 1 370 ? -35.790 -11.685 44.864 1.00 95.94 370 GLN A CA 1
ATOM 3066 C C . GLN A 1 370 ? -36.095 -10.822 46.092 1.00 95.94 370 GLN A C 1
ATOM 3068 O O . GLN A 1 370 ? -36.739 -11.282 47.036 1.00 95.94 370 GLN A O 1
ATOM 3073 N N . GLN A 1 371 ? -35.661 -9.558 46.064 1.00 89.19 371 GLN A N 1
ATOM 3074 C CA . GLN A 1 371 ? -35.837 -8.615 47.166 1.00 89.19 371 GLN A CA 1
ATOM 3075 C C . GLN A 1 371 ? -37.323 -8.369 47.467 1.00 89.19 371 GLN A C 1
ATOM 3077 O O . GLN A 1 371 ? -37.720 -8.352 48.633 1.00 89.19 371 GLN A O 1
ATOM 3082 N N . VAL A 1 372 ? -38.159 -8.265 46.428 1.00 87.56 372 VAL A N 1
ATOM 3083 C CA . VAL A 1 372 ? -39.620 -8.156 46.566 1.00 87.56 372 VAL A CA 1
ATOM 3084 C C . VAL A 1 372 ? -40.230 -9.434 47.155 1.00 87.56 372 VAL A C 1
ATOM 3086 O O . VAL A 1 372 ? -41.085 -9.341 48.034 1.00 87.56 372 VAL A O 1
ATOM 3089 N N . CYS A 1 373 ? -39.785 -10.627 46.741 1.00 93.06 373 CYS A N 1
ATOM 3090 C CA . CYS A 1 373 ? -40.286 -11.887 47.306 1.00 93.06 373 CYS A CA 1
ATOM 3091 C C . CYS A 1 373 ? -39.947 -12.026 48.799 1.00 93.06 373 CYS A C 1
ATOM 3093 O O . CYS A 1 373 ? -40.809 -12.422 49.582 1.00 93.06 373 CYS A O 1
ATOM 3095 N N . VAL A 1 374 ? -38.737 -11.630 49.214 1.00 91.31 374 VAL A N 1
ATOM 3096 C CA . VAL A 1 374 ? -38.330 -11.602 50.633 1.00 91.31 374 VAL A CA 1
ATOM 3097 C C . VAL A 1 374 ? -39.188 -10.621 51.443 1.00 91.31 374 VAL A C 1
ATOM 3099 O O . VAL A 1 374 ? -39.641 -10.969 52.530 1.00 91.31 374 VAL A O 1
ATOM 3102 N N . GLN A 1 375 ? -39.478 -9.429 50.909 1.00 84.19 375 GLN A N 1
ATOM 3103 C CA . GLN A 1 375 ? -40.371 -8.451 51.556 1.00 84.19 375 GLN A CA 1
ATOM 3104 C C . GLN A 1 375 ? -41.826 -8.935 51.679 1.00 84.19 375 GLN A C 1
ATOM 3106 O O . GLN A 1 375 ? -42.547 -8.479 52.562 1.00 84.19 375 GLN A O 1
ATOM 3111 N N . GLN A 1 376 ? -42.261 -9.848 50.807 1.00 91.44 376 GLN A N 1
ATOM 3112 C CA . GLN A 1 376 ? -43.597 -10.457 50.821 1.00 91.44 376 GLN A CA 1
ATOM 3113 C C . GLN A 1 376 ? -43.656 -11.789 51.594 1.00 91.44 376 GLN A C 1
ATOM 3115 O O . GLN A 1 376 ? -44.660 -12.492 51.495 1.00 91.44 376 GLN A O 1
ATOM 3120 N N . GLU A 1 377 ? -42.593 -12.158 52.320 1.00 94.19 377 GLU A N 1
ATOM 3121 C CA . GLU A 1 377 ? -42.450 -13.441 53.037 1.00 94.19 377 GLU A CA 1
ATOM 3122 C C . GLU A 1 377 ? -42.583 -14.690 52.125 1.00 94.19 377 GLU A C 1
ATOM 3124 O O . GLU A 1 377 ? -42.805 -15.809 52.589 1.00 94.19 377 GLU A O 1
ATOM 3129 N N . GLN A 1 378 ? -42.392 -14.533 50.806 1.00 95.06 378 GLN A N 1
ATOM 3130 C CA . GLN A 1 378 ? -42.437 -15.608 49.802 1.00 95.06 378 GLN A CA 1
ATOM 3131 C C . GLN A 1 378 ? -41.078 -16.319 49.692 1.00 95.06 378 GLN A C 1
ATOM 3133 O O . GLN A 1 378 ? -40.433 -16.305 48.641 1.00 95.06 378 GLN A O 1
ATOM 3138 N N . PHE A 1 379 ? -40.620 -16.921 50.792 1.00 95.44 379 PHE A N 1
ATOM 3139 C CA . PHE A 1 379 ? -39.264 -17.475 50.903 1.00 95.44 379 PHE A CA 1
ATOM 3140 C C . PHE A 1 379 ? -38.957 -18.588 49.888 1.00 95.44 379 PHE A C 1
ATOM 3142 O O . PHE A 1 379 ? -37.883 -18.567 49.298 1.00 95.44 379 PHE A O 1
ATOM 3149 N N . GLU A 1 380 ? -39.905 -19.491 49.614 1.00 96.75 380 GLU A N 1
ATOM 3150 C CA . GLU A 1 380 ? -39.744 -20.566 48.614 1.00 96.75 380 GLU A CA 1
ATOM 3151 C C . GLU A 1 380 ? -39.432 -19.991 47.219 1.00 96.75 380 GLU A C 1
ATOM 3153 O O . GLU A 1 380 ? -38.475 -20.389 46.559 1.00 96.75 380 GLU A O 1
ATOM 3158 N N . ARG A 1 381 ? -40.172 -18.954 46.808 1.00 95.25 381 ARG A N 1
ATOM 3159 C CA . ARG A 1 381 ? -39.949 -18.253 45.537 1.00 95.25 381 ARG A CA 1
ATOM 3160 C C . ARG A 1 381 ? -38.644 -17.451 45.530 1.00 95.25 381 ARG A C 1
ATOM 3162 O O . ARG A 1 381 ? -37.992 -17.345 44.494 1.00 95.25 381 ARG A O 1
ATOM 3169 N N . ALA A 1 382 ? -38.245 -16.883 46.669 1.00 94.81 382 ALA A N 1
ATOM 3170 C CA . ALA A 1 382 ? -36.960 -16.195 46.791 1.00 94.81 382 ALA A CA 1
ATOM 3171 C C . ALA A 1 382 ? -35.765 -17.160 46.631 1.00 94.81 382 ALA A C 1
ATOM 3173 O O . ALA A 1 382 ? -34.740 -16.755 46.081 1.00 94.81 382 ALA A O 1
ATOM 3174 N N . GLU A 1 383 ? -35.907 -18.424 47.045 1.00 96.00 383 GLU A N 1
ATOM 3175 C CA . GLU A 1 383 ? -34.911 -19.485 46.838 1.00 96.00 383 GLU A CA 1
ATOM 3176 C C . GLU A 1 383 ? -34.845 -19.933 45.363 1.00 96.00 383 GLU A C 1
ATOM 3178 O O . GLU A 1 383 ? -33.752 -20.036 44.802 1.00 96.00 383 GLU A O 1
ATOM 3183 N N . GLU A 1 384 ? -35.987 -20.101 44.683 1.00 97.19 384 GLU A N 1
ATOM 3184 C CA . GLU A 1 384 ? -36.038 -20.358 43.227 1.00 97.19 384 GLU A CA 1
ATOM 3185 C C . GLU A 1 384 ? -35.363 -19.235 42.411 1.00 97.19 384 GLU A C 1
ATOM 3187 O O . GLU A 1 384 ? -34.631 -19.484 41.442 1.00 97.19 384 GLU A O 1
ATOM 3192 N N . ILE A 1 385 ? -35.573 -17.979 42.819 1.00 96.69 385 ILE A N 1
ATOM 3193 C CA . ILE A 1 385 ? -34.914 -16.819 42.212 1.00 96.69 385 ILE A CA 1
ATOM 3194 C C . ILE A 1 385 ? -33.411 -16.817 42.527 1.00 96.69 385 ILE A C 1
ATOM 3196 O O . ILE A 1 385 ? -32.622 -16.508 41.637 1.00 96.69 385 ILE A O 1
ATOM 3200 N N . GLU A 1 386 ? -32.979 -17.220 43.727 1.00 96.56 386 GLU A N 1
ATOM 3201 C CA . GLU A 1 386 ? -31.549 -17.341 44.048 1.00 96.56 386 GLU A CA 1
ATOM 3202 C C . GLU A 1 386 ? -30.846 -18.377 43.159 1.00 96.56 386 GLU A C 1
ATOM 3204 O O . GLU A 1 386 ? -29.766 -18.118 42.622 1.00 96.56 386 GLU A O 1
ATOM 3209 N N . GLN A 1 387 ? -31.475 -19.534 42.936 1.00 96.94 387 GLN A N 1
ATOM 3210 C CA . GLN A 1 387 ? -30.961 -20.542 42.006 1.00 96.94 387 GLN A CA 1
ATOM 3211 C C . GLN A 1 387 ? -30.870 -19.984 40.577 1.00 96.94 387 GLN A C 1
ATOM 3213 O O . GLN A 1 387 ? -29.876 -20.211 39.884 1.00 96.94 387 GLN A O 1
ATOM 3218 N N . SER A 1 388 ? -31.863 -19.195 40.157 1.00 97.88 388 SER A N 1
ATOM 3219 C CA . SER A 1 388 ? -31.867 -18.513 38.856 1.00 97.88 388 SER A CA 1
ATOM 3220 C C . SER A 1 388 ? -30.756 -17.457 38.741 1.00 97.88 388 SER A C 1
ATOM 3222 O O . SER A 1 388 ? -30.116 -17.357 37.695 1.00 97.88 388 SER A O 1
ATOM 3224 N N . LEU A 1 389 ? -30.478 -16.701 39.809 1.00 95.81 389 LEU A N 1
ATOM 3225 C CA . LEU A 1 389 ? -29.378 -15.733 39.871 1.00 95.81 389 LEU A CA 1
ATOM 3226 C C . LEU A 1 389 ? -28.019 -16.417 39.692 1.00 95.81 389 LEU A C 1
ATOM 3228 O O . LEU A 1 389 ? -27.228 -15.967 38.864 1.00 95.81 389 LEU A O 1
ATOM 3232 N N . ARG A 1 390 ? -27.775 -17.535 40.391 1.00 96.69 390 ARG A N 1
ATOM 3233 C CA . ARG A 1 390 ? -26.539 -18.325 40.237 1.00 96.69 390 ARG A CA 1
ATOM 3234 C C . ARG A 1 390 ? -26.364 -18.816 38.794 1.00 96.69 390 ARG A C 1
ATOM 3236 O O . ARG A 1 390 ? -25.317 -18.589 38.201 1.00 96.69 390 ARG A O 1
ATOM 3243 N N . GLN A 1 391 ? -27.418 -19.356 38.174 1.00 97.44 391 GLN A N 1
ATOM 3244 C CA . GLN A 1 391 ? -27.377 -19.784 36.765 1.00 97.44 391 GLN A CA 1
ATOM 3245 C C . GLN A 1 391 ? -27.068 -18.641 35.779 1.00 97.44 391 GLN A C 1
ATOM 3247 O O . GLN A 1 391 ? -26.442 -18.874 34.743 1.00 97.44 391 GLN A O 1
ATOM 3252 N N . ILE A 1 392 ? -27.514 -17.410 36.055 1.00 97.25 392 ILE A N 1
ATOM 3253 C CA . ILE A 1 392 ? -27.170 -16.239 35.233 1.00 97.25 392 ILE A CA 1
ATOM 3254 C C . ILE A 1 392 ? -25.718 -15.798 35.481 1.00 97.25 392 ILE A C 1
ATOM 3256 O O . ILE A 1 392 ? -25.028 -15.463 34.522 1.00 97.25 392 ILE A O 1
ATOM 3260 N N . GLN A 1 393 ? -25.218 -15.861 36.718 1.00 97.19 393 GLN A N 1
ATOM 3261 C CA . GLN A 1 393 ? -23.810 -15.579 37.046 1.00 97.19 393 GLN A CA 1
ATOM 3262 C C . GLN A 1 393 ? -22.842 -16.579 36.390 1.00 97.19 393 GLN A C 1
ATOM 3264 O O . GLN A 1 393 ? -21.806 -16.173 35.855 1.00 97.19 393 GLN A O 1
ATOM 3269 N N . ASP A 1 394 ? -23.206 -17.863 36.351 1.00 96.75 394 ASP A N 1
ATOM 3270 C CA . ASP A 1 394 ? -22.444 -18.899 35.646 1.00 96.75 394 ASP A CA 1
ATOM 3271 C C . ASP A 1 394 ? -22.378 -18.604 34.135 1.00 96.75 394 ASP A C 1
ATOM 3273 O O . ASP A 1 394 ? -21.306 -18.668 33.532 1.00 96.75 394 ASP A O 1
ATOM 3277 N N . LYS A 1 395 ? -23.501 -18.189 33.524 1.00 97.81 395 LYS A N 1
ATOM 3278 C CA . LYS A 1 395 ? -23.555 -17.770 32.109 1.00 97.81 395 LYS A CA 1
ATOM 3279 C C . LYS A 1 395 ? -22.735 -16.513 31.826 1.00 97.81 395 LYS A C 1
ATOM 3281 O O . LYS A 1 395 ? -22.037 -16.479 30.819 1.00 97.81 395 LYS A O 1
ATOM 3286 N N . ILE A 1 396 ? -22.785 -15.506 32.700 1.00 96.12 396 ILE A N 1
ATOM 3287 C CA . ILE A 1 396 ? -21.944 -14.299 32.609 1.00 96.12 396 ILE A CA 1
ATOM 3288 C C . ILE A 1 396 ? -20.466 -14.703 32.598 1.00 96.12 396 ILE A C 1
ATOM 3290 O O . ILE A 1 396 ? -19.733 -14.330 31.688 1.00 96.12 396 ILE A O 1
ATOM 3294 N N . THR A 1 397 ? -20.059 -15.559 33.539 1.00 96.38 397 THR A N 1
ATOM 3295 C CA . THR A 1 397 ? -18.682 -16.069 33.632 1.00 96.38 397 THR A CA 1
ATOM 3296 C C . THR A 1 397 ? -18.281 -16.874 32.389 1.00 96.38 397 THR A C 1
ATOM 3298 O O . THR A 1 397 ? -17.153 -16.759 31.910 1.00 96.38 397 THR A O 1
ATOM 3301 N N . GLN A 1 398 ? -19.197 -17.671 31.829 1.00 97.56 398 GLN A N 1
ATOM 3302 C CA . GLN A 1 398 ? -18.973 -18.403 30.581 1.00 97.56 398 GLN A CA 1
ATOM 3303 C C . GLN A 1 398 ? -18.763 -17.456 29.388 1.00 97.56 398 GLN A C 1
ATOM 3305 O O . GLN A 1 398 ? -17.814 -17.654 28.632 1.00 97.56 398 GLN A O 1
ATOM 3310 N N . ILE A 1 399 ? -19.605 -16.430 29.237 1.00 97.31 399 ILE A N 1
ATOM 3311 C CA . ILE A 1 399 ? -19.517 -15.450 28.144 1.00 97.31 399 ILE A CA 1
ATOM 3312 C C . ILE A 1 399 ? -18.241 -14.602 28.273 1.00 97.31 399 ILE A C 1
ATOM 3314 O O . ILE A 1 399 ? -17.530 -14.429 27.287 1.00 97.31 399 ILE A O 1
ATOM 3318 N N . ASP A 1 400 ? -17.879 -14.157 29.479 1.00 95.75 400 ASP A N 1
ATOM 3319 C CA . ASP A 1 400 ? -16.609 -13.457 29.738 1.00 95.75 400 ASP A CA 1
ATOM 3320 C C . ASP A 1 400 ? -15.389 -14.307 29.353 1.00 95.75 400 ASP A C 1
ATOM 3322 O O . ASP A 1 400 ? -14.395 -13.792 28.839 1.00 95.75 400 ASP A O 1
ATOM 3326 N N . ASN A 1 401 ? -15.440 -15.620 29.595 1.00 96.94 401 ASN A N 1
ATOM 3327 C CA . ASN A 1 401 ? -14.373 -16.533 29.189 1.00 96.94 401 ASN A CA 1
ATOM 3328 C C . ASN A 1 401 ? -14.335 -16.742 27.667 1.00 96.94 401 ASN A C 1
ATOM 3330 O O . ASN A 1 401 ? -13.243 -16.876 27.121 1.00 96.94 401 ASN A O 1
ATOM 3334 N N . GLN A 1 402 ? -15.482 -16.717 26.978 1.00 98.00 402 GLN A N 1
ATOM 3335 C CA . GLN A 1 402 ? -15.535 -16.726 25.511 1.00 98.00 402 GLN A CA 1
ATOM 3336 C C . GLN A 1 402 ? -14.930 -15.441 24.931 1.00 98.00 402 GLN A C 1
ATOM 3338 O O . GLN A 1 402 ? -14.051 -15.529 24.082 1.00 98.00 402 GLN A O 1
ATOM 3343 N N . ILE A 1 403 ? -15.296 -14.263 25.452 1.00 95.44 403 ILE A N 1
ATOM 3344 C CA . ILE A 1 403 ? -14.710 -12.978 25.029 1.00 95.44 403 ILE A CA 1
ATOM 3345 C C . ILE A 1 403 ? -13.183 -13.003 25.179 1.00 95.44 403 ILE A C 1
ATOM 3347 O O . ILE A 1 403 ? -12.482 -12.694 24.223 1.00 95.44 403 ILE A O 1
ATOM 3351 N N . LYS A 1 404 ? -12.653 -13.461 26.321 1.00 96.12 404 LYS A N 1
ATOM 3352 C CA . LYS A 1 404 ? -11.196 -13.577 26.535 1.00 96.12 404 LYS A CA 1
ATOM 3353 C C . LYS A 1 404 ? -10.511 -14.558 25.578 1.00 96.12 404 LYS A C 1
ATOM 3355 O O . LYS A 1 404 ? -9.357 -14.344 25.221 1.00 96.12 404 LYS A O 1
ATOM 3360 N N . GLN A 1 405 ? -11.183 -15.644 25.187 1.00 97.31 405 GLN A N 1
ATOM 3361 C CA . GLN A 1 405 ? -10.650 -16.606 24.214 1.00 97.31 405 GLN A CA 1
ATOM 3362 C C . GLN A 1 405 ? -10.572 -15.996 22.810 1.00 97.31 405 GLN A C 1
ATOM 3364 O O . GLN A 1 405 ? -9.560 -16.170 22.135 1.00 97.31 405 GLN A O 1
ATOM 3369 N N . GLU A 1 406 ? -11.603 -15.261 22.395 1.00 97.75 406 GLU A N 1
ATOM 3370 C CA . GLU A 1 406 ? -11.636 -14.518 21.131 1.00 97.75 406 GLU A CA 1
ATOM 3371 C C . GLU A 1 406 ? -10.586 -13.384 21.129 1.00 97.75 406 GLU A C 1
ATOM 3373 O O . GLU A 1 406 ? -9.790 -13.279 20.200 1.00 97.75 406 GLU A O 1
ATOM 3378 N N . GLU A 1 407 ? -10.477 -12.601 22.210 1.00 95.25 407 GLU A N 1
ATOM 3379 C CA . GLU A 1 407 ? -9.435 -11.570 22.381 1.00 95.25 407 GLU A CA 1
ATOM 3380 C C . GLU A 1 407 ? -8.013 -12.163 22.329 1.00 95.25 407 GLU A C 1
ATOM 3382 O O . GLU A 1 407 ? -7.109 -11.569 21.738 1.00 95.25 407 GLU A O 1
ATOM 3387 N N . GLN A 1 408 ? -7.800 -13.363 22.884 1.00 96.50 408 GLN A N 1
ATOM 3388 C CA . GLN A 1 408 ? -6.519 -14.066 22.779 1.00 96.50 408 GLN A CA 1
ATOM 3389 C C . GLN A 1 408 ? -6.224 -14.535 21.343 1.00 96.50 408 GLN A C 1
ATOM 3391 O O . GLN A 1 408 ? -5.063 -14.535 20.936 1.00 96.50 408 GLN A O 1
ATOM 3396 N N . GLN A 1 409 ? -7.238 -14.941 20.571 1.00 97.56 409 GLN A N 1
ATOM 3397 C CA . GLN A 1 409 ? -7.066 -15.278 19.152 1.00 97.56 409 GLN A CA 1
ATOM 3398 C C . GLN A 1 409 ? -6.755 -14.030 18.320 1.00 97.56 409 GLN A C 1
ATOM 3400 O O . GLN A 1 409 ? -5.810 -14.056 17.535 1.00 97.56 409 GLN A O 1
ATOM 3405 N N . TYR A 1 410 ? -7.457 -12.918 18.565 1.00 96.62 410 TYR A N 1
ATOM 3406 C CA . TYR A 1 410 ? -7.162 -11.627 17.940 1.00 96.62 410 TYR A CA 1
ATOM 3407 C C . TYR A 1 410 ? -5.708 -11.197 18.193 1.00 96.62 410 TYR A C 1
ATOM 3409 O O . TYR A 1 410 ? -5.009 -10.810 17.261 1.00 96.62 410 TYR A O 1
ATOM 3417 N N . SER A 1 411 ? -5.224 -11.316 19.438 1.00 95.94 411 SER A N 1
ATOM 3418 C CA . SER A 1 411 ? -3.835 -10.979 19.784 1.00 95.94 411 SER A CA 1
ATOM 3419 C C . SER A 1 411 ? -2.821 -11.808 18.994 1.00 95.94 411 SER A C 1
ATOM 3421 O O . SER A 1 411 ? -1.854 -11.244 18.498 1.00 95.94 411 SER A O 1
ATOM 3423 N N . LYS A 1 412 ? -3.056 -13.116 18.816 1.00 96.81 412 LYS A N 1
ATOM 3424 C CA . LYS A 1 412 ? -2.168 -13.978 18.016 1.00 96.81 412 LYS A CA 1
ATOM 3425 C C . LYS A 1 412 ? -2.127 -13.566 16.547 1.00 96.81 412 LYS A C 1
ATOM 3427 O O . LYS A 1 412 ? -1.059 -13.594 15.954 1.00 96.81 412 LYS A O 1
ATOM 3432 N N . LEU A 1 413 ? -3.266 -13.169 15.976 1.00 97.06 413 LEU A N 1
ATOM 3433 C CA . LEU A 1 413 ? -3.325 -12.650 14.606 1.00 97.06 413 LEU A CA 1
ATOM 3434 C C . LEU A 1 413 ? -2.608 -11.299 14.468 1.00 97.06 413 LEU A C 1
ATOM 3436 O O . LEU A 1 413 ? -2.062 -11.012 13.409 1.00 97.06 413 LEU A O 1
ATOM 3440 N N . GLN A 1 414 ? -2.579 -10.475 15.522 1.00 94.38 414 GLN A N 1
ATOM 3441 C CA . GLN A 1 414 ? -1.774 -9.250 15.533 1.00 94.38 414 GLN A CA 1
ATOM 3442 C C . GLN A 1 414 ? -0.270 -9.564 15.618 1.00 94.38 414 GLN A C 1
ATOM 3444 O O . GLN A 1 414 ? 0.508 -8.954 14.891 1.00 94.38 414 GLN A O 1
ATOM 3449 N N . ASP A 1 415 ? 0.132 -10.543 16.438 1.00 95.12 415 ASP A N 1
ATOM 3450 C CA . ASP A 1 415 ? 1.519 -11.032 16.483 1.00 95.12 415 ASP A CA 1
ATOM 3451 C C . ASP A 1 415 ? 1.940 -11.620 15.114 1.00 95.12 415 ASP A C 1
ATOM 3453 O O . ASP A 1 415 ? 3.050 -11.388 14.644 1.00 95.12 415 ASP A O 1
ATOM 3457 N N . GLU A 1 416 ? 1.041 -12.344 14.435 1.00 96.88 416 GLU A N 1
ATOM 3458 C CA . GLU A 1 416 ? 1.254 -12.888 13.085 1.00 96.88 416 GLU A CA 1
ATOM 3459 C C . GLU A 1 416 ? 1.356 -11.786 12.016 1.00 96.88 416 GLU A C 1
ATOM 3461 O O . GLU A 1 416 ? 2.248 -11.841 11.169 1.00 96.88 416 GLU A O 1
ATOM 3466 N N . LYS A 1 417 ? 0.515 -10.742 12.093 1.00 95.12 417 LYS A N 1
ATOM 3467 C CA . LYS A 1 417 ? 0.608 -9.547 11.234 1.00 95.12 417 LYS A CA 1
ATOM 3468 C C . LYS A 1 417 ? 1.976 -8.871 11.370 1.00 95.12 417 LYS A C 1
ATOM 3470 O O . LYS A 1 417 ? 2.571 -8.485 10.365 1.00 95.12 417 LYS A O 1
ATOM 3475 N N . GLU A 1 418 ? 2.476 -8.742 12.597 1.00 94.44 418 GLU A N 1
ATOM 3476 C CA . GLU A 1 418 ? 3.769 -8.107 12.857 1.00 94.44 418 GLU A CA 1
ATOM 3477 C C . GLU A 1 418 ? 4.949 -8.987 12.417 1.00 94.44 418 GLU A C 1
ATOM 3479 O O . GLU A 1 418 ? 5.913 -8.474 11.853 1.00 94.44 418 GLU A O 1
ATOM 3484 N N . ASN A 1 419 ? 4.848 -10.315 12.558 1.00 95.75 419 ASN A N 1
ATOM 3485 C CA . ASN A 1 419 ? 5.833 -11.240 11.987 1.00 95.75 419 ASN A CA 1
ATOM 3486 C C 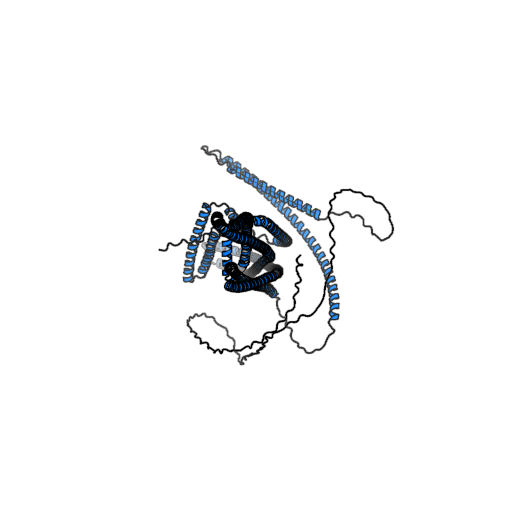. ASN A 1 419 ? 5.927 -11.092 10.459 1.00 95.75 419 ASN A C 1
ATOM 3488 O O . ASN A 1 419 ? 7.032 -11.011 9.934 1.00 95.75 419 ASN A O 1
ATOM 3492 N N . ILE A 1 420 ? 4.794 -10.977 9.752 1.00 94.94 420 ILE A N 1
ATOM 3493 C CA . ILE A 1 420 ? 4.780 -10.763 8.293 1.00 94.94 420 ILE A CA 1
ATOM 3494 C C . ILE A 1 420 ? 5.474 -9.449 7.913 1.00 94.94 420 ILE A C 1
ATOM 3496 O O . ILE A 1 420 ? 6.265 -9.436 6.976 1.00 94.94 420 ILE A O 1
ATOM 3500 N N . ARG A 1 421 ? 5.256 -8.352 8.651 1.00 92.62 421 ARG A N 1
ATOM 3501 C CA . ARG A 1 421 ? 6.004 -7.097 8.426 1.00 92.62 421 ARG A CA 1
ATOM 3502 C C . ARG A 1 421 ? 7.507 -7.262 8.659 1.00 92.62 421 ARG A C 1
ATOM 3504 O O . ARG A 1 421 ? 8.313 -6.699 7.918 1.00 92.62 421 ARG A O 1
ATOM 3511 N N . GLY A 1 422 ? 7.869 -8.051 9.671 1.00 92.31 422 GLY A N 1
ATOM 3512 C CA . GLY A 1 422 ? 9.246 -8.450 9.956 1.00 92.31 422 GLY A CA 1
ATOM 3513 C C . GLY A 1 422 ? 9.889 -9.309 8.860 1.00 92.31 422 GLY A C 1
ATOM 3514 O O . GLY A 1 422 ? 11.112 -9.311 8.759 1.00 92.31 422 GLY A O 1
ATOM 3515 N N . GLU A 1 423 ? 9.094 -9.992 8.028 1.00 94.19 423 GLU A N 1
ATOM 3516 C CA . GLU A 1 423 ? 9.538 -10.712 6.823 1.00 94.19 423 GLU A CA 1
ATOM 3517 C C . GLU A 1 423 ? 9.586 -9.791 5.585 1.00 94.19 423 GLU A C 1
ATOM 3519 O O . GLU A 1 423 ? 10.539 -9.851 4.812 1.00 94.19 423 GLU A O 1
ATOM 3524 N N . GLU A 1 424 ? 8.606 -8.897 5.409 1.00 91.44 424 GLU A N 1
ATOM 3525 C CA . GLU A 1 424 ? 8.520 -7.964 4.273 1.00 91.44 424 GLU A CA 1
ATOM 3526 C C . GLU A 1 424 ? 9.697 -6.998 4.176 1.00 91.44 424 GLU A C 1
ATOM 3528 O O . GLU A 1 424 ? 10.295 -6.858 3.111 1.00 91.44 424 GLU A O 1
ATOM 3533 N N . TYR A 1 425 ? 10.019 -6.308 5.272 1.00 94.19 425 TYR A N 1
ATOM 3534 C CA . TYR A 1 425 ? 11.062 -5.286 5.272 1.00 94.19 425 TYR A CA 1
ATOM 3535 C C . TYR A 1 425 ? 12.433 -5.823 4.810 1.00 94.19 425 TYR A C 1
ATOM 3537 O O . TYR A 1 425 ? 12.977 -5.270 3.849 1.00 94.19 425 TYR A O 1
ATOM 3545 N N . PRO A 1 426 ? 12.996 -6.904 5.397 1.00 93.44 426 PRO A N 1
ATOM 3546 C CA . PRO A 1 426 ? 14.265 -7.451 4.923 1.00 93.44 426 PRO A CA 1
ATOM 3547 C C . PRO A 1 426 ? 14.159 -8.051 3.516 1.00 93.44 426 PRO A C 1
ATOM 3549 O O . PRO A 1 426 ? 15.128 -7.957 2.768 1.00 93.44 426 PRO A O 1
ATOM 3552 N N . PHE A 1 427 ? 13.009 -8.607 3.115 1.00 94.25 427 PHE A N 1
ATOM 3553 C CA . PHE A 1 427 ? 12.827 -9.116 1.753 1.00 94.25 427 PHE A CA 1
ATOM 3554 C C . PHE A 1 427 ? 12.887 -7.998 0.700 1.00 94.25 427 PHE A C 1
ATOM 3556 O O . PHE A 1 427 ? 13.555 -8.154 -0.326 1.00 94.25 427 PHE A O 1
ATOM 3563 N N . TYR A 1 428 ? 12.244 -6.849 0.948 1.00 93.19 428 TYR A N 1
ATOM 3564 C CA . TYR A 1 428 ? 12.341 -5.697 0.048 1.00 93.19 428 TYR A CA 1
ATOM 3565 C C . TYR A 1 428 ? 13.775 -5.156 -0.022 1.00 93.19 428 TYR A C 1
ATOM 3567 O O . TYR A 1 428 ? 14.231 -4.845 -1.118 1.00 93.19 428 TYR A O 1
ATOM 3575 N N . GLN A 1 429 ? 14.509 -5.116 1.098 1.00 93.00 429 GLN A N 1
ATOM 3576 C CA . GLN A 1 429 ? 15.924 -4.716 1.107 1.00 93.00 429 GLN A CA 1
ATOM 3577 C C . GLN A 1 429 ? 16.837 -5.702 0.359 1.00 93.00 429 GLN A C 1
ATOM 3579 O O . GLN A 1 429 ? 17.689 -5.276 -0.415 1.00 93.00 429 GLN A O 1
ATOM 3584 N N . GLU A 1 430 ? 16.666 -7.014 0.544 1.00 94.00 430 GLU A N 1
ATOM 3585 C CA . GLU A 1 430 ? 17.452 -8.022 -0.183 1.00 94.00 430 GLU A CA 1
ATOM 3586 C C . GLU A 1 430 ? 17.161 -7.968 -1.692 1.00 94.00 430 GLU A C 1
ATOM 3588 O O . GLU A 1 430 ? 18.069 -8.073 -2.516 1.00 94.00 430 GLU A O 1
ATOM 3593 N N . THR A 1 431 ? 15.896 -7.767 -2.069 1.00 89.44 431 THR A N 1
ATOM 3594 C CA . THR A 1 431 ? 15.484 -7.681 -3.477 1.00 89.44 431 THR A CA 1
ATOM 3595 C C . THR A 1 431 ? 15.957 -6.383 -4.137 1.00 89.44 431 THR A C 1
ATOM 3597 O O . THR A 1 431 ? 16.377 -6.411 -5.291 1.00 89.44 431 THR A O 1
ATOM 3600 N N . GLU A 1 432 ? 15.958 -5.262 -3.412 1.00 95.06 432 GLU A N 1
ATOM 3601 C CA . GLU A 1 432 ? 16.540 -3.990 -3.860 1.00 95.06 432 GLU A CA 1
ATOM 3602 C C . GLU A 1 432 ? 18.040 -4.141 -4.156 1.00 95.06 432 GLU A C 1
ATOM 3604 O O . GLU A 1 432 ? 18.467 -3.822 -5.264 1.00 95.06 432 GLU A O 1
ATOM 3609 N N . GLN A 1 433 ? 18.810 -4.752 -3.249 1.00 93.88 433 GLN A N 1
ATOM 3610 C CA . GLN A 1 433 ? 20.241 -5.020 -3.452 1.00 93.88 433 GLN A CA 1
ATOM 3611 C C . GLN A 1 433 ? 20.507 -5.956 -4.644 1.00 93.88 433 GLN A C 1
ATOM 3613 O O . GLN A 1 433 ? 21.448 -5.739 -5.410 1.00 93.88 433 GLN A O 1
ATOM 3618 N N . LYS A 1 434 ? 19.667 -6.983 -4.842 1.00 91.94 434 LYS A N 1
ATOM 3619 C CA . LYS A 1 434 ? 19.727 -7.861 -6.025 1.00 91.94 434 LYS A CA 1
ATOM 3620 C C . LYS A 1 434 ? 19.458 -7.088 -7.327 1.00 91.94 434 LYS A C 1
ATOM 3622 O O . LYS A 1 434 ? 20.111 -7.358 -8.334 1.00 91.94 434 LYS A O 1
ATOM 3627 N N . LEU A 1 435 ? 18.513 -6.141 -7.324 1.00 91.00 435 LEU A N 1
ATOM 3628 C CA . LEU A 1 435 ? 18.247 -5.277 -8.480 1.00 91.00 435 LEU A CA 1
ATOM 3629 C C . LEU A 1 435 ? 19.389 -4.283 -8.725 1.00 91.00 435 LEU A C 1
ATOM 3631 O O . LEU A 1 435 ? 19.771 -4.120 -9.879 1.00 91.00 435 LEU A O 1
ATOM 3635 N N . GLU A 1 436 ? 19.990 -3.702 -7.683 1.00 94.62 436 GLU A N 1
ATOM 3636 C CA . GLU A 1 436 ? 21.182 -2.850 -7.807 1.00 94.62 436 GLU A CA 1
ATOM 3637 C C . GLU A 1 436 ? 22.375 -3.615 -8.419 1.00 94.62 436 GLU A C 1
ATOM 3639 O O . GLU A 1 436 ? 23.090 -3.089 -9.276 1.00 94.62 436 GLU A O 1
ATOM 3644 N N . GLU A 1 437 ? 22.599 -4.878 -8.033 1.00 92.62 437 GLU A N 1
ATOM 3645 C CA . GLU A 1 437 ? 23.649 -5.701 -8.649 1.00 92.62 437 GLU A CA 1
ATOM 3646 C C . GLU A 1 437 ? 23.378 -5.939 -10.146 1.00 92.62 437 GLU A C 1
ATOM 3648 O O . GLU A 1 437 ? 24.296 -5.822 -10.963 1.00 92.62 437 GLU A O 1
ATOM 3653 N N . ILE A 1 438 ? 22.123 -6.212 -10.528 1.00 90.25 438 ILE A N 1
ATOM 3654 C CA . ILE A 1 438 ? 21.729 -6.338 -11.940 1.00 90.25 438 ILE A CA 1
ATOM 3655 C C . ILE A 1 438 ? 21.921 -5.013 -12.681 1.00 90.25 438 ILE A C 1
ATOM 3657 O O . ILE A 1 438 ? 22.486 -5.026 -13.771 1.00 90.25 438 ILE A O 1
ATOM 3661 N N . GLU A 1 439 ? 21.496 -3.890 -12.103 1.00 93.06 439 GLU A N 1
ATOM 3662 C CA . GLU A 1 439 ? 21.630 -2.546 -12.673 1.00 93.06 439 GLU A CA 1
ATOM 3663 C C . GLU A 1 439 ? 23.098 -2.259 -13.036 1.00 93.06 439 GLU A C 1
ATOM 3665 O O . GLU A 1 439 ? 23.423 -1.986 -14.194 1.00 93.06 439 GLU A O 1
ATOM 3670 N N . ARG A 1 440 ? 24.017 -2.470 -12.083 1.00 92.94 440 ARG A N 1
ATOM 3671 C CA . ARG A 1 440 ? 25.468 -2.314 -12.285 1.00 92.94 440 ARG A CA 1
ATOM 3672 C C . ARG A 1 440 ? 26.034 -3.275 -13.338 1.00 92.94 440 ARG A C 1
ATOM 3674 O O . ARG A 1 440 ? 26.910 -2.893 -14.118 1.00 92.94 440 ARG A O 1
ATOM 3681 N N . LEU A 1 441 ? 25.567 -4.526 -13.379 1.00 90.06 441 LEU A N 1
ATOM 3682 C CA . LEU A 1 441 ? 25.971 -5.497 -14.406 1.00 90.06 441 LEU A CA 1
ATOM 3683 C C . LEU A 1 441 ? 25.465 -5.105 -15.802 1.00 90.06 441 LEU A C 1
ATOM 3685 O O . LEU A 1 441 ? 26.173 -5.316 -16.788 1.00 90.06 441 LEU A O 1
ATOM 3689 N N . HIS A 1 442 ? 24.271 -4.523 -15.880 1.00 90.38 442 HIS A N 1
ATOM 3690 C CA . HIS A 1 442 ? 23.612 -4.117 -17.116 1.00 90.38 442 HIS A CA 1
ATOM 3691 C C . HIS A 1 442 ? 24.234 -2.850 -17.711 1.00 90.38 442 HIS A C 1
ATOM 3693 O O . HIS A 1 442 ? 24.537 -2.839 -18.903 1.00 90.38 442 HIS A O 1
ATOM 3699 N N . ILE A 1 443 ? 24.538 -1.842 -16.882 1.00 92.50 443 ILE A N 1
ATOM 3700 C CA . ILE A 1 443 ? 25.332 -0.658 -17.266 1.00 92.50 443 ILE A CA 1
ATOM 3701 C C . ILE A 1 443 ? 26.670 -1.108 -17.865 1.00 92.50 443 ILE A C 1
ATOM 3703 O O . ILE A 1 443 ? 26.971 -0.824 -19.025 1.00 92.50 443 ILE A O 1
ATOM 3707 N N . LYS A 1 444 ? 27.418 -1.943 -17.132 1.00 91.94 444 LYS A N 1
ATOM 3708 C CA . LYS A 1 444 ? 28.707 -2.486 -17.584 1.00 91.94 444 LYS A CA 1
ATOM 3709 C C . LYS A 1 444 ? 28.609 -3.280 -18.893 1.00 91.94 444 LYS A C 1
ATOM 3711 O O . LYS A 1 444 ? 29.535 -3.241 -19.706 1.00 91.94 444 LYS A O 1
ATOM 3716 N N . TYR A 1 445 ? 27.524 -4.029 -19.098 1.00 89.38 445 TYR A N 1
ATOM 3717 C CA . TYR A 1 445 ? 27.283 -4.750 -20.348 1.00 89.38 445 TYR A CA 1
ATOM 3718 C C . TYR A 1 445 ? 26.973 -3.792 -21.508 1.00 89.38 445 TYR A C 1
ATOM 3720 O O . TYR A 1 445 ? 27.520 -3.971 -22.597 1.00 89.38 445 TYR A O 1
ATOM 3728 N N . SER A 1 446 ? 26.172 -2.751 -21.265 1.00 90.69 446 SER A N 1
ATOM 3729 C CA . SER A 1 446 ? 25.871 -1.691 -22.233 1.00 90.69 446 SER A CA 1
ATOM 3730 C C . SER A 1 446 ? 27.137 -0.942 -22.665 1.00 90.69 446 SER A C 1
ATOM 3732 O O . SER A 1 446 ? 27.407 -0.831 -23.861 1.00 90.69 446 SER A O 1
ATOM 3734 N N . ASP A 1 447 ? 27.991 -0.541 -21.716 1.00 92.38 447 ASP A N 1
ATOM 3735 C CA . ASP A 1 447 ? 29.284 0.100 -21.995 1.00 92.38 447 ASP A CA 1
ATOM 3736 C C . ASP A 1 447 ? 30.211 -0.789 -22.832 1.00 92.38 447 ASP A C 1
ATOM 3738 O O . ASP A 1 447 ? 30.804 -0.331 -23.815 1.00 92.38 447 ASP A O 1
ATOM 3742 N N . GLN A 1 448 ? 30.319 -2.076 -22.475 1.00 90.81 448 GLN A N 1
ATOM 3743 C CA . GLN A 1 448 ? 31.104 -3.040 -23.245 1.00 90.81 448 GLN A CA 1
ATOM 3744 C C . GLN A 1 448 ? 30.550 -3.181 -24.670 1.00 90.81 448 GLN A C 1
ATOM 3746 O O . GLN A 1 448 ? 31.320 -3.161 -25.630 1.00 90.81 448 GLN A O 1
ATOM 3751 N N . TYR A 1 449 ? 29.229 -3.294 -24.823 1.00 91.62 449 TYR A N 1
ATOM 3752 C CA . TYR A 1 449 ? 28.579 -3.446 -26.122 1.00 91.62 449 TYR A CA 1
ATOM 3753 C C . TYR A 1 449 ? 28.728 -2.186 -26.995 1.00 91.62 449 TYR A C 1
ATOM 3755 O O . TYR A 1 449 ? 29.018 -2.298 -28.188 1.00 91.62 449 TYR A O 1
ATOM 3763 N N . ARG A 1 450 ? 28.636 -0.989 -26.397 1.00 92.88 450 ARG A N 1
ATOM 3764 C CA . ARG A 1 450 ? 28.914 0.306 -27.042 1.00 92.88 450 ARG A CA 1
ATOM 3765 C C . ARG A 1 450 ? 30.356 0.376 -27.546 1.00 92.88 450 ARG A C 1
ATOM 3767 O O . ARG A 1 450 ? 30.575 0.683 -28.717 1.00 92.88 450 ARG A O 1
ATOM 3774 N N . PHE A 1 451 ? 31.328 0.036 -26.697 1.00 93.81 451 PHE A N 1
ATOM 3775 C CA . PHE A 1 451 ? 32.747 0.030 -27.060 1.00 93.81 451 PHE A CA 1
ATOM 3776 C C . PHE A 1 451 ? 33.064 -0.997 -28.160 1.00 93.81 451 PHE A C 1
ATOM 3778 O O . PHE A 1 451 ? 33.763 -0.683 -29.124 1.00 93.81 451 PHE A O 1
ATOM 3785 N N . GLU A 1 452 ? 32.527 -2.218 -28.061 1.00 90.31 452 GLU A N 1
ATOM 3786 C CA . GLU A 1 452 ? 32.691 -3.249 -29.091 1.00 90.31 452 GLU A CA 1
ATOM 3787 C C . GLU A 1 452 ? 32.060 -2.833 -30.428 1.00 90.31 452 GLU A C 1
ATOM 3789 O O . GLU A 1 452 ? 32.676 -3.045 -31.476 1.00 90.31 452 GLU A O 1
ATOM 3794 N N . GLY A 1 453 ? 30.882 -2.201 -30.402 1.00 90.94 453 GLY A N 1
ATOM 3795 C CA . GLY A 1 453 ? 30.213 -1.660 -31.584 1.00 90.94 453 GLY A CA 1
ATOM 3796 C C . GLY A 1 453 ? 31.022 -0.565 -32.267 1.00 90.94 453 GLY A C 1
ATOM 3797 O O . GLY A 1 453 ? 31.359 -0.696 -33.444 1.00 90.94 453 GLY A O 1
ATOM 3798 N N . GLN A 1 454 ? 31.434 0.463 -31.519 1.00 92.69 454 GLN A N 1
ATOM 3799 C CA . GLN A 1 454 ? 32.310 1.529 -32.019 1.00 92.69 454 GLN A CA 1
ATOM 3800 C C . GLN A 1 454 ? 33.618 0.964 -32.601 1.00 92.69 454 GLN A C 1
ATOM 3802 O O . GLN A 1 454 ? 34.027 1.341 -33.700 1.00 92.69 454 GLN A O 1
ATOM 3807 N N . ALA A 1 455 ? 34.250 -0.000 -31.924 1.00 92.50 455 ALA A N 1
ATOM 3808 C CA . ALA A 1 455 ? 35.482 -0.633 -32.394 1.00 92.50 455 ALA A CA 1
ATOM 3809 C C . ALA A 1 455 ? 35.298 -1.505 -33.652 1.00 92.50 455 ALA A C 1
ATOM 3811 O O . ALA A 1 455 ? 36.267 -1.720 -34.386 1.00 92.50 455 ALA A O 1
ATOM 3812 N N . GLN A 1 456 ? 34.098 -2.034 -33.912 1.00 92.62 456 GLN A N 1
ATOM 3813 C CA . GLN A 1 456 ? 33.779 -2.756 -35.150 1.00 92.62 456 GLN A CA 1
ATOM 3814 C C . GLN A 1 456 ? 33.430 -1.807 -36.298 1.00 92.62 456 GLN A C 1
ATOM 3816 O O . GLN A 1 456 ? 33.952 -1.988 -37.399 1.00 92.62 456 GLN A O 1
ATOM 3821 N N . ILE A 1 457 ? 32.624 -0.775 -36.037 1.00 92.38 457 ILE A N 1
ATOM 3822 C CA . ILE A 1 457 ? 32.273 0.266 -37.014 1.00 92.38 457 ILE A CA 1
ATOM 3823 C C . ILE A 1 457 ? 33.544 0.982 -37.489 1.00 92.38 457 ILE A C 1
ATOM 3825 O O . ILE A 1 457 ? 33.793 1.031 -38.690 1.00 92.38 457 ILE A O 1
ATOM 3829 N N . LYS A 1 458 ? 34.431 1.394 -36.571 1.00 93.81 458 LYS A N 1
ATOM 3830 C CA . LYS A 1 458 ? 35.710 2.040 -36.913 1.00 93.81 458 LYS A CA 1
ATOM 3831 C C . LYS A 1 458 ? 36.611 1.173 -37.803 1.00 93.81 458 LYS A C 1
ATOM 3833 O O . LYS A 1 458 ? 37.275 1.692 -38.693 1.00 93.81 458 LYS A O 1
ATOM 3838 N N . LYS A 1 459 ? 36.617 -0.154 -37.613 1.00 92.81 459 LYS A N 1
ATOM 3839 C CA . LYS A 1 459 ? 37.364 -1.088 -38.483 1.00 92.81 459 LYS A CA 1
ATOM 3840 C C . LYS A 1 459 ? 36.753 -1.217 -39.878 1.00 92.81 459 LYS A C 1
ATOM 3842 O O . LYS A 1 459 ? 37.497 -1.393 -40.837 1.00 92.81 459 LYS A O 1
ATOM 3847 N N . LEU A 1 460 ? 35.426 -1.158 -39.991 1.00 91.94 460 LEU A N 1
ATOM 3848 C CA . LEU A 1 460 ? 34.736 -1.167 -41.284 1.00 91.94 460 LEU A CA 1
ATOM 3849 C C . LEU A 1 460 ? 34.962 0.150 -42.030 1.00 91.94 460 LEU A C 1
ATOM 3851 O O . LEU A 1 460 ? 35.328 0.112 -43.197 1.00 91.94 460 LEU A O 1
ATOM 3855 N N . GLN A 1 461 ? 34.846 1.286 -41.340 1.00 92.56 461 GLN A N 1
ATOM 3856 C CA . GLN A 1 461 ? 35.155 2.613 -41.881 1.00 92.56 461 GLN A CA 1
ATOM 3857 C C . GLN A 1 461 ? 36.605 2.701 -42.378 1.00 92.56 461 GLN A C 1
ATOM 3859 O O . GLN A 1 461 ? 36.820 3.092 -43.518 1.00 92.56 461 GLN A O 1
ATOM 3864 N N . GLN A 1 462 ? 37.584 2.238 -41.590 1.00 94.06 462 GLN A N 1
ATOM 3865 C CA . GLN A 1 462 ? 38.985 2.181 -42.027 1.00 94.06 462 GLN A CA 1
ATOM 3866 C C . GLN A 1 462 ? 39.160 1.316 -43.291 1.00 94.06 462 GLN A C 1
ATOM 3868 O O . GLN A 1 462 ? 39.862 1.708 -44.216 1.00 94.06 462 GLN A O 1
ATOM 3873 N N . HIS A 1 463 ? 38.507 0.151 -43.367 1.00 91.50 463 HIS A N 1
ATOM 3874 C CA . HIS A 1 463 ? 38.563 -0.703 -44.560 1.00 91.50 463 HIS A CA 1
ATOM 3875 C C . HIS A 1 463 ? 37.912 -0.035 -45.786 1.00 91.50 463 HIS A C 1
ATOM 3877 O O . HIS A 1 463 ? 38.412 -0.165 -46.899 1.00 91.50 463 HIS A O 1
ATOM 3883 N N . ILE A 1 464 ? 36.800 0.680 -45.598 1.00 93.06 464 ILE A N 1
ATOM 3884 C CA . ILE A 1 464 ? 36.133 1.466 -46.647 1.00 93.06 464 ILE A CA 1
ATOM 3885 C C . ILE A 1 464 ? 37.049 2.597 -47.138 1.00 93.06 464 ILE A C 1
ATOM 3887 O O . ILE A 1 464 ? 37.158 2.806 -48.343 1.00 93.06 464 ILE A O 1
ATOM 3891 N N . GLU A 1 465 ? 37.743 3.293 -46.237 1.00 92.75 465 GLU A N 1
ATOM 3892 C CA . GLU A 1 465 ? 38.698 4.358 -46.567 1.00 92.75 465 GLU A CA 1
ATOM 3893 C C . GLU A 1 465 ? 39.917 3.823 -47.344 1.00 92.75 465 GLU A C 1
ATOM 3895 O O . GLU A 1 465 ? 40.272 4.364 -48.394 1.00 92.75 465 GLU A O 1
ATOM 3900 N N . GLU A 1 466 ? 40.511 2.712 -46.889 1.00 92.94 466 GLU A N 1
ATOM 3901 C CA . GLU A 1 466 ? 41.625 2.033 -47.569 1.00 92.94 466 GLU A CA 1
ATOM 3902 C C . GLU A 1 466 ? 41.241 1.575 -48.995 1.00 92.94 466 GLU A C 1
ATOM 3904 O O . GLU A 1 466 ? 42.023 1.741 -49.939 1.00 92.94 466 GLU A O 1
ATOM 3909 N N . GLU A 1 467 ? 40.022 1.055 -49.183 1.00 92.19 467 GLU A N 1
ATOM 3910 C CA . GLU A 1 467 ? 39.489 0.675 -50.498 1.00 92.19 467 GLU A CA 1
ATOM 3911 C C . GLU A 1 467 ? 39.165 1.895 -51.381 1.00 92.19 467 GLU A C 1
ATOM 3913 O O . GLU A 1 467 ? 39.487 1.890 -52.574 1.00 92.19 467 GLU A O 1
ATOM 3918 N N . ASN A 1 468 ? 38.589 2.962 -50.813 1.00 91.94 468 ASN A N 1
ATOM 3919 C CA . ASN A 1 468 ? 38.286 4.207 -51.527 1.00 91.94 468 ASN A CA 1
ATOM 3920 C C . ASN A 1 468 ? 39.563 4.875 -52.061 1.00 91.94 468 ASN A C 1
ATOM 3922 O O . ASN A 1 468 ? 39.625 5.217 -53.247 1.00 91.94 468 ASN A O 1
ATOM 3926 N N . GLU A 1 469 ? 40.620 4.996 -51.250 1.00 93.62 469 GLU A N 1
ATOM 3927 C CA . GLU A 1 469 ? 41.907 5.518 -51.727 1.00 93.62 469 GLU A CA 1
ATOM 3928 C C . GLU A 1 469 ? 42.547 4.598 -52.782 1.00 93.62 469 GLU A C 1
ATOM 3930 O O . GLU A 1 469 ? 43.111 5.100 -53.761 1.00 93.62 469 GLU A O 1
ATOM 3935 N N . ARG A 1 470 ? 42.403 3.264 -52.681 1.00 95.50 470 ARG A N 1
ATOM 3936 C CA . ARG A 1 470 ? 42.858 2.344 -53.744 1.00 95.50 470 ARG A CA 1
ATOM 3937 C C . ARG A 1 470 ? 42.154 2.630 -55.072 1.00 95.50 470 ARG A C 1
ATOM 3939 O O . ARG A 1 470 ? 42.828 2.794 -56.093 1.00 95.50 470 ARG A O 1
ATOM 3946 N N . VAL A 1 471 ? 40.822 2.685 -55.074 1.00 91.69 471 VAL A N 1
ATOM 3947 C CA . VAL A 1 471 ? 40.014 2.909 -56.287 1.00 91.69 471 VAL A CA 1
ATOM 3948 C C . VAL A 1 471 ? 40.280 4.296 -56.879 1.00 91.69 471 VAL A C 1
ATOM 3950 O O . VAL A 1 471 ? 40.414 4.434 -58.094 1.00 91.69 471 VAL A O 1
ATOM 3953 N N . LYS A 1 472 ? 40.461 5.317 -56.038 1.00 92.88 472 LYS A N 1
ATOM 3954 C CA . LYS A 1 472 ? 40.851 6.679 -56.435 1.00 92.88 472 LYS A CA 1
ATOM 3955 C C . LYS A 1 472 ? 42.229 6.726 -57.105 1.00 92.88 472 LYS A C 1
ATOM 3957 O O . LYS A 1 472 ? 42.375 7.357 -58.151 1.00 92.88 472 LYS A O 1
ATOM 3962 N N . ILE A 1 473 ? 43.232 6.019 -56.573 1.00 91.50 473 ILE A N 1
ATOM 3963 C CA . ILE A 1 473 ? 44.558 5.899 -57.208 1.00 91.50 473 ILE A CA 1
ATOM 3964 C C . ILE A 1 473 ? 44.448 5.211 -58.578 1.00 91.50 473 ILE A C 1
ATOM 3966 O O . ILE A 1 473 ? 45.019 5.693 -59.559 1.00 91.50 473 ILE A O 1
ATOM 3970 N N . GLN A 1 474 ? 43.688 4.116 -58.680 1.00 89.69 474 GLN A N 1
ATOM 3971 C CA . GLN A 1 474 ? 43.467 3.429 -59.959 1.00 89.69 474 GLN A CA 1
ATOM 3972 C C . GLN A 1 474 ? 42.721 4.310 -60.980 1.00 89.69 474 GLN A C 1
ATOM 3974 O O . GLN A 1 474 ? 43.091 4.337 -62.157 1.00 89.69 474 GLN A O 1
ATOM 3979 N N . GLN A 1 475 ? 41.715 5.074 -60.544 1.00 89.75 475 GLN A N 1
ATOM 3980 C CA . GLN A 1 475 ? 41.004 6.038 -61.385 1.00 89.75 475 GLN A CA 1
ATOM 3981 C C . GLN A 1 475 ? 41.963 7.095 -61.947 1.00 89.75 475 GLN A C 1
ATOM 3983 O O . GLN A 1 475 ? 41.953 7.328 -63.153 1.00 89.75 475 GLN A O 1
ATOM 3988 N N . ILE A 1 476 ? 42.835 7.680 -61.117 1.00 90.44 476 ILE A N 1
ATOM 3989 C CA . ILE A 1 476 ? 43.836 8.665 -61.563 1.00 90.44 476 ILE A CA 1
ATOM 3990 C C . ILE A 1 476 ? 44.755 8.068 -62.640 1.00 90.44 476 ILE A C 1
ATOM 3992 O O . ILE A 1 476 ? 45.038 8.726 -63.642 1.00 90.44 476 ILE A O 1
ATOM 3996 N N . HIS A 1 477 ? 45.193 6.814 -62.484 1.00 89.19 477 HIS A N 1
ATOM 3997 C CA . HIS A 1 477 ? 45.970 6.127 -63.521 1.00 89.19 477 HIS A CA 1
ATOM 3998 C C . HIS A 1 477 ? 45.177 5.955 -64.826 1.00 89.19 477 HIS A C 1
ATOM 4000 O O . HIS A 1 477 ? 45.689 6.274 -65.898 1.00 89.19 477 HIS A O 1
ATOM 4006 N N . THR A 1 478 ? 43.914 5.540 -64.731 1.00 87.62 478 THR A N 1
ATOM 4007 C CA . THR A 1 478 ? 43.016 5.338 -65.881 1.00 87.62 478 THR A CA 1
ATOM 4008 C C . THR A 1 478 ? 42.717 6.657 -66.615 1.00 87.62 478 THR A C 1
ATOM 4010 O O . THR A 1 478 ? 42.686 6.698 -67.844 1.00 87.62 478 THR A O 1
ATOM 4013 N N . GLU A 1 479 ? 42.565 7.769 -65.890 1.00 87.25 479 GLU A N 1
ATOM 4014 C CA . GLU A 1 479 ? 42.392 9.112 -66.463 1.00 87.25 479 GLU A CA 1
ATOM 4015 C C . GLU A 1 479 ? 43.655 9.612 -67.183 1.00 87.25 479 GLU A C 1
ATOM 4017 O O . GLU A 1 479 ? 43.565 10.170 -68.282 1.00 87.25 479 GLU A O 1
ATOM 4022 N N . ILE A 1 480 ? 44.840 9.381 -66.603 1.00 90.62 480 ILE A N 1
ATOM 4023 C CA . ILE A 1 480 ? 46.130 9.704 -67.232 1.00 90.62 480 ILE A CA 1
ATOM 4024 C C . ILE A 1 480 ? 46.311 8.900 -68.526 1.00 90.62 480 ILE A C 1
ATOM 4026 O O . ILE A 1 480 ? 46.650 9.480 -69.562 1.00 90.62 480 ILE A O 1
ATOM 4030 N N . ASP A 1 481 ? 46.030 7.596 -68.499 1.00 88.19 481 ASP A N 1
ATOM 4031 C CA . ASP A 1 481 ? 46.124 6.737 -69.680 1.00 88.19 481 ASP A CA 1
ATOM 4032 C C . ASP A 1 481 ? 45.076 7.104 -70.745 1.00 88.19 481 ASP A C 1
ATOM 4034 O O . ASP A 1 481 ? 45.409 7.118 -71.934 1.00 88.19 481 ASP A O 1
ATOM 4038 N N . SER A 1 482 ? 43.859 7.514 -70.356 1.00 88.38 482 SER A N 1
ATOM 4039 C CA . SER A 1 482 ? 42.864 8.083 -71.284 1.00 88.38 482 SER A CA 1
ATOM 4040 C C . SER A 1 482 ? 43.403 9.316 -71.996 1.00 88.38 482 SER A C 1
ATOM 4042 O O . SER A 1 482 ? 43.340 9.414 -73.222 1.00 88.38 482 SER A O 1
ATOM 4044 N N . LYS A 1 483 ? 43.963 10.258 -71.232 1.00 88.69 483 LYS A N 1
ATOM 4045 C CA . LYS A 1 483 ? 44.487 11.510 -71.773 1.00 88.69 483 LYS A CA 1
ATOM 4046 C C . LYS A 1 483 ? 45.659 11.264 -72.722 1.00 88.69 483 LYS A C 1
ATOM 4048 O O . LYS A 1 483 ? 45.688 11.833 -73.811 1.00 88.69 483 LYS A O 1
ATOM 4053 N N . HIS A 1 484 ? 46.592 10.388 -72.352 1.00 85.81 484 HIS A N 1
ATOM 4054 C CA . HIS A 1 484 ? 47.697 10.006 -73.229 1.00 85.81 484 HIS A CA 1
ATOM 4055 C C . HIS A 1 484 ? 47.230 9.268 -74.487 1.00 85.81 484 HIS A C 1
ATOM 4057 O O . HIS A 1 484 ? 47.854 9.409 -75.541 1.00 85.81 484 HIS A O 1
ATOM 4063 N N . LEU A 1 485 ? 46.127 8.517 -74.415 1.00 85.88 485 LEU A N 1
ATOM 4064 C CA . LEU A 1 485 ? 45.528 7.886 -75.584 1.00 85.88 485 LEU A CA 1
ATOM 4065 C C . LEU A 1 485 ? 44.932 8.917 -76.554 1.00 85.88 485 LEU A C 1
ATOM 4067 O O . LEU A 1 485 ? 45.171 8.824 -77.758 1.00 85.88 485 LEU A O 1
ATOM 4071 N N . ASP A 1 486 ? 44.204 9.911 -76.041 1.00 82.75 486 ASP A N 1
ATOM 4072 C CA . ASP A 1 486 ? 43.656 11.005 -76.850 1.00 82.75 486 ASP A CA 1
ATOM 4073 C C . ASP A 1 486 ? 44.774 11.883 -77.448 1.00 82.75 486 ASP A C 1
ATOM 4075 O O . ASP A 1 486 ? 44.690 12.293 -78.608 1.00 82.75 486 ASP A O 1
ATOM 4079 N N . GLU A 1 487 ? 45.863 12.122 -76.709 1.00 87.06 487 GLU A N 1
ATOM 4080 C CA . GLU A 1 487 ? 47.078 12.782 -77.212 1.00 87.06 487 GLU A CA 1
ATOM 4081 C C . GLU A 1 487 ? 47.765 11.955 -78.324 1.00 87.06 487 GLU A C 1
ATOM 4083 O O . GLU A 1 487 ? 48.146 12.513 -79.358 1.00 87.06 487 GLU A O 1
ATOM 4088 N N . GLU A 1 488 ? 47.884 10.627 -78.167 1.00 84.06 488 GLU A N 1
ATOM 4089 C CA . GLU A 1 488 ? 48.419 9.716 -79.195 1.00 84.06 488 GLU A CA 1
ATOM 4090 C C . 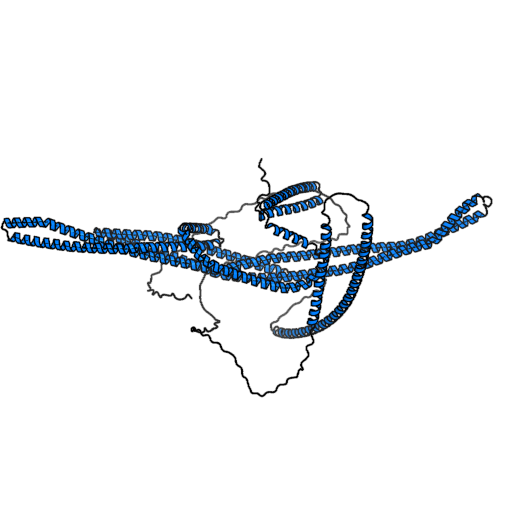GLU A 1 488 ? 47.532 9.711 -80.453 1.00 84.06 488 GLU A C 1
ATOM 4092 O O . GLU A 1 488 ? 48.051 9.792 -81.570 1.00 84.06 488 GLU A O 1
ATOM 4097 N N . GLU A 1 489 ? 46.204 9.681 -80.296 1.00 82.94 489 GLU A N 1
ATOM 4098 C CA . GLU A 1 489 ? 45.239 9.750 -81.398 1.00 82.94 489 GLU A CA 1
ATOM 4099 C C . GLU A 1 489 ? 45.321 11.086 -82.150 1.00 82.94 489 GLU A C 1
ATOM 4101 O O . GLU A 1 489 ? 45.440 11.102 -83.379 1.00 82.94 489 GLU A O 1
ATOM 4106 N N . GLN A 1 490 ? 45.320 12.217 -81.436 1.00 81.38 490 GLN A N 1
ATOM 4107 C CA . GLN A 1 490 ? 45.465 13.543 -82.043 1.00 81.38 490 GLN A CA 1
ATOM 4108 C C . GLN A 1 490 ? 46.795 13.681 -82.788 1.00 81.38 490 GLN A C 1
ATOM 4110 O O . GLN A 1 490 ? 46.818 14.177 -83.916 1.00 81.38 490 GLN A O 1
ATOM 4115 N N . HIS A 1 491 ? 47.898 13.211 -82.204 1.00 82.31 491 HIS A N 1
ATOM 4116 C CA . HIS A 1 491 ? 49.215 13.265 -82.830 1.00 82.31 491 HIS A CA 1
ATOM 4117 C C . HIS A 1 491 ? 49.302 12.366 -84.076 1.00 82.31 491 HIS A C 1
ATOM 4119 O O . HIS A 1 491 ? 49.814 12.801 -85.110 1.00 82.31 491 HIS A O 1
ATOM 4125 N N . LEU A 1 492 ? 48.745 11.149 -84.038 1.00 79.06 492 LEU A N 1
ATOM 4126 C CA . LEU A 1 492 ? 48.653 10.273 -85.213 1.00 79.06 492 LEU A CA 1
ATOM 4127 C C . LEU A 1 492 ? 47.805 10.900 -86.326 1.00 79.06 492 LEU A C 1
ATOM 4129 O O . LEU A 1 492 ? 48.222 10.877 -87.485 1.00 79.06 492 LEU A O 1
ATOM 4133 N N . ASN A 1 493 ? 46.669 11.513 -85.986 1.00 76.88 493 ASN A N 1
ATOM 4134 C CA . ASN A 1 493 ? 45.820 12.221 -86.945 1.00 76.88 493 ASN A CA 1
ATOM 4135 C C . ASN A 1 493 ? 46.543 13.433 -87.560 1.00 76.88 493 ASN A C 1
ATOM 4137 O O . ASN A 1 493 ? 46.550 13.585 -88.782 1.00 76.88 493 ASN A O 1
ATOM 4141 N N . GLN A 1 494 ? 47.248 14.237 -86.757 1.00 81.50 494 GLN A N 1
ATOM 4142 C CA . GLN A 1 494 ? 48.066 15.351 -87.251 1.00 81.50 494 GLN A CA 1
ATOM 4143 C C . GLN A 1 494 ? 49.220 14.886 -88.151 1.00 81.50 494 GLN A C 1
ATOM 4145 O O . GLN A 1 494 ? 49.487 15.519 -89.174 1.00 81.50 494 GLN A O 1
ATOM 4150 N N . ILE A 1 495 ? 49.913 13.788 -87.821 1.00 77.62 495 ILE A N 1
ATOM 4151 C CA . ILE A 1 495 ? 50.953 13.227 -88.698 1.00 77.62 495 ILE A CA 1
ATOM 4152 C C . ILE A 1 495 ? 50.327 12.711 -89.996 1.00 77.62 495 ILE A C 1
ATOM 4154 O O . ILE A 1 495 ? 50.867 12.986 -91.066 1.00 77.62 495 ILE A O 1
ATOM 4158 N N . MET A 1 496 ? 49.202 11.998 -89.931 1.00 74.25 496 MET A N 1
ATOM 4159 C CA . MET A 1 496 ? 48.497 11.488 -91.108 1.00 74.25 496 MET A CA 1
ATOM 4160 C C . MET A 1 496 ? 48.064 12.628 -92.040 1.00 74.25 496 MET A C 1
ATOM 4162 O O . MET A 1 496 ? 48.303 12.555 -93.249 1.00 74.25 496 MET A O 1
ATOM 4166 N N . ASP A 1 497 ? 47.486 13.706 -91.506 1.00 74.94 497 ASP A N 1
ATOM 4167 C CA . ASP A 1 497 ? 47.141 14.887 -92.296 1.00 74.94 497 ASP A CA 1
ATOM 4168 C C . ASP A 1 497 ? 48.391 15.571 -92.861 1.00 74.94 497 ASP A C 1
ATOM 4170 O O . ASP A 1 497 ? 48.434 15.825 -94.061 1.00 74.94 497 ASP A O 1
ATOM 4174 N N . ASN A 1 498 ? 49.447 15.788 -92.072 1.00 76.75 498 ASN A N 1
ATOM 4175 C CA . ASN A 1 498 ? 50.682 16.418 -92.555 1.00 76.75 498 ASN A CA 1
ATOM 4176 C C . ASN A 1 498 ? 51.405 15.585 -93.630 1.00 76.75 498 ASN A C 1
ATOM 4178 O O . ASN A 1 498 ? 51.826 16.137 -94.645 1.00 76.75 498 ASN A O 1
ATOM 4182 N N . GLN A 1 499 ? 51.509 14.264 -93.463 1.00 75.50 499 GLN A N 1
ATOM 4183 C CA . GLN A 1 499 ? 52.129 13.370 -94.449 1.00 75.50 499 GLN A CA 1
ATOM 4184 C C . GLN A 1 499 ? 51.267 13.174 -95.698 1.00 75.50 499 GLN A C 1
ATOM 4186 O O . GLN A 1 499 ? 51.808 12.889 -96.763 1.00 75.50 499 GLN A O 1
ATOM 4191 N N . THR A 1 500 ? 49.943 13.339 -95.608 1.00 72.38 500 THR A N 1
ATOM 4192 C CA . THR A 1 500 ? 49.074 13.337 -96.797 1.00 72.38 500 THR A CA 1
ATOM 4193 C C . THR A 1 500 ? 48.904 14.724 -97.421 1.00 72.38 500 THR A C 1
ATOM 4195 O O . THR A 1 500 ? 48.518 14.797 -98.582 1.00 72.38 500 THR A O 1
ATOM 4198 N N . LYS A 1 501 ? 49.246 15.815 -96.724 1.00 78.75 501 LYS A N 1
ATOM 4199 C CA . LYS A 1 501 ? 49.089 17.206 -97.184 1.00 78.75 501 LYS A CA 1
ATOM 4200 C C . LYS A 1 501 ? 49.818 17.493 -98.490 1.00 78.75 501 LYS A C 1
ATOM 4202 O O . LYS A 1 501 ? 49.205 18.042 -99.399 1.00 78.75 501 LYS A O 1
ATOM 4207 N N . GLU A 1 502 ? 51.088 17.108 -98.611 1.00 68.75 502 GLU A N 1
ATOM 4208 C CA . GLU A 1 502 ? 51.850 17.324 -99.851 1.00 68.75 502 GLU A CA 1
ATOM 4209 C C . GLU A 1 502 ? 51.243 16.551 -101.026 1.00 68.75 502 GLU A C 1
ATOM 4211 O O . GLU A 1 502 ? 51.084 17.114 -102.104 1.00 68.75 502 GLU A O 1
ATOM 4216 N N . TYR A 1 503 ? 50.794 15.312 -100.803 1.00 73.25 503 TYR A N 1
ATOM 4217 C CA . TYR A 1 503 ? 50.129 14.517 -101.838 1.00 73.25 503 TYR A CA 1
ATOM 4218 C C . TYR A 1 503 ? 48.710 15.010 -102.170 1.00 73.25 503 TYR A C 1
ATOM 4220 O O . TYR A 1 503 ? 48.297 14.892 -103.319 1.00 73.25 503 TYR A O 1
ATOM 4228 N N . ARG A 1 504 ? 47.970 15.599 -101.214 1.00 72.50 504 ARG A N 1
ATOM 4229 C CA . ARG A 1 504 ? 46.697 16.303 -101.479 1.00 72.50 504 ARG A CA 1
ATOM 4230 C C . ARG A 1 504 ? 46.946 17.553 -102.329 1.00 72.50 504 ARG A C 1
ATOM 4232 O O . ARG A 1 504 ? 46.264 17.750 -103.324 1.00 72.50 504 ARG A O 1
ATOM 4239 N N . ILE A 1 505 ? 47.977 18.338 -102.007 1.00 72.75 505 ILE A N 1
ATOM 4240 C CA . ILE A 1 505 ? 48.384 19.510 -102.799 1.00 72.75 505 ILE A CA 1
ATOM 4241 C C . ILE A 1 505 ? 48.853 19.091 -104.203 1.00 72.75 505 ILE A C 1
ATOM 4243 O O . ILE A 1 505 ? 48.467 19.727 -105.180 1.00 72.75 505 ILE A O 1
ATOM 4247 N N . GLU A 1 506 ? 49.639 18.019 -104.337 1.00 72.00 506 GLU A N 1
ATOM 4248 C CA . GLU A 1 506 ? 50.051 17.464 -105.636 1.00 72.00 506 GLU A CA 1
ATOM 4249 C C . GLU A 1 506 ? 48.836 16.961 -106.434 1.00 72.00 506 GLU A C 1
ATOM 4251 O O . GLU A 1 506 ? 48.705 17.267 -107.619 1.00 72.00 506 GLU A O 1
ATOM 4256 N N . GLN A 1 507 ? 47.902 16.259 -105.785 1.00 73.62 507 GLN A N 1
ATOM 4257 C CA . GLN A 1 507 ? 46.638 15.827 -106.379 1.00 73.62 507 GLN A CA 1
ATOM 4258 C C . GLN A 1 507 ? 45.817 17.022 -106.887 1.00 73.62 507 GLN A C 1
ATOM 4260 O O . GLN A 1 507 ? 45.383 17.004 -108.039 1.00 73.62 507 GLN A O 1
ATOM 4265 N N . ASP A 1 508 ? 45.648 18.072 -106.084 1.00 72.00 508 ASP A N 1
ATOM 4266 C CA . ASP A 1 508 ? 44.904 19.277 -106.462 1.00 72.00 508 ASP A CA 1
ATOM 4267 C C . ASP A 1 508 ? 45.614 20.060 -107.577 1.00 72.00 508 ASP A C 1
ATOM 4269 O O . ASP A 1 508 ? 44.970 20.562 -108.500 1.00 72.00 508 ASP A O 1
ATOM 4273 N N . GLN A 1 509 ? 46.949 20.122 -107.566 1.00 73.31 509 GLN A N 1
ATOM 4274 C CA . GLN A 1 509 ? 47.734 20.695 -108.663 1.00 73.31 509 GLN A CA 1
ATOM 4275 C C . GLN A 1 509 ? 47.585 19.887 -109.957 1.00 73.31 509 GLN A C 1
ATOM 4277 O O . GLN A 1 509 ? 47.436 20.481 -111.024 1.00 73.31 509 GLN A O 1
ATOM 4282 N N . LEU A 1 510 ? 47.578 18.553 -109.891 1.00 70.62 510 LEU A N 1
ATOM 4283 C CA . LEU A 1 510 ? 47.360 17.681 -111.049 1.00 70.62 510 LEU A CA 1
ATOM 4284 C C . LEU A 1 510 ? 45.921 17.775 -111.578 1.00 70.62 510 LEU A C 1
ATOM 4286 O O . LEU A 1 510 ? 45.730 17.784 -112.793 1.00 70.62 510 LEU A O 1
ATOM 4290 N N . VAL A 1 511 ? 44.918 17.906 -110.704 1.00 73.06 511 VAL A N 1
ATOM 4291 C CA . VAL A 1 511 ? 43.511 18.137 -111.081 1.00 73.06 511 VAL A CA 1
ATOM 4292 C C . VAL A 1 511 ? 43.336 19.503 -111.749 1.00 73.06 511 VAL A C 1
ATOM 4294 O O . VAL A 1 511 ? 42.739 19.584 -112.823 1.00 73.06 511 VAL A O 1
ATOM 4297 N N . ASN A 1 512 ? 43.914 20.564 -111.183 1.00 70.88 512 ASN A N 1
ATOM 4298 C CA . ASN A 1 512 ? 43.875 21.897 -111.784 1.00 70.88 512 ASN A CA 1
ATOM 4299 C C . ASN A 1 512 ? 44.622 21.931 -113.124 1.00 70.88 512 ASN A C 1
ATOM 4301 O O . ASN A 1 512 ? 44.076 22.400 -114.116 1.00 70.88 512 ASN A O 1
ATOM 4305 N N . LYS A 1 513 ? 45.826 21.351 -113.197 1.00 69.88 513 LYS A N 1
ATOM 4306 C CA . LYS A 1 513 ? 46.617 21.267 -114.434 1.00 69.88 513 LYS A CA 1
ATOM 4307 C C . LYS A 1 513 ? 45.927 20.433 -115.513 1.00 69.88 513 LYS A C 1
ATOM 4309 O O . LYS A 1 513 ? 46.017 20.782 -116.687 1.00 69.88 513 LYS A O 1
ATOM 4314 N N . LYS A 1 514 ? 45.209 19.371 -115.133 1.00 69.50 514 LYS A N 1
ATOM 4315 C CA . LYS A 1 514 ? 44.325 18.624 -116.035 1.00 69.50 514 LYS A CA 1
ATOM 4316 C C . LYS A 1 514 ? 43.231 19.540 -116.601 1.00 69.50 514 LYS A C 1
ATOM 4318 O O . LYS A 1 514 ? 43.082 19.574 -117.813 1.00 69.50 514 LYS A O 1
ATOM 4323 N N . SER A 1 515 ? 42.545 20.315 -115.760 1.00 69.94 515 SER A N 1
ATOM 4324 C CA . SER A 1 515 ? 41.503 21.269 -116.183 1.00 69.94 515 SER A CA 1
ATOM 4325 C C . SER A 1 515 ? 42.035 22.352 -117.140 1.00 69.94 515 SER A C 1
ATOM 4327 O O . SER A 1 515 ? 41.438 22.616 -118.187 1.00 69.94 515 SER A O 1
ATOM 4329 N N . THR A 1 516 ? 43.210 22.933 -116.854 1.00 65.94 516 THR A N 1
ATOM 4330 C CA . THR A 1 516 ? 43.854 23.909 -117.753 1.00 65.94 516 THR A CA 1
ATOM 4331 C C . THR A 1 516 ? 44.215 23.282 -119.102 1.00 65.94 516 THR A C 1
ATOM 4333 O O . THR A 1 516 ? 43.929 23.860 -120.149 1.00 65.94 516 THR A O 1
ATOM 4336 N N . LEU A 1 517 ? 44.787 22.072 -119.093 1.00 57.94 517 LEU A N 1
ATOM 4337 C CA . LEU A 1 517 ? 45.126 21.339 -120.315 1.00 57.94 517 LEU A CA 1
ATOM 4338 C C . LEU A 1 517 ? 43.877 20.905 -121.095 1.00 57.94 517 LEU A C 1
ATOM 4340 O O . LEU A 1 517 ? 43.906 20.924 -122.318 1.00 57.94 517 LEU A O 1
ATOM 4344 N N . GLU A 1 518 ? 42.771 20.562 -120.432 1.00 61.72 518 GLU A N 1
ATOM 4345 C CA . GLU A 1 518 ? 41.485 20.271 -121.084 1.00 61.72 518 GLU A CA 1
ATOM 4346 C C . GLU A 1 518 ? 40.920 21.501 -121.819 1.00 61.72 518 GLU A C 1
ATOM 4348 O O . GLU A 1 518 ? 40.289 21.336 -122.864 1.00 61.72 518 GLU A O 1
ATOM 4353 N N . SER A 1 519 ? 41.233 22.723 -121.364 1.00 58.94 519 SER A N 1
ATOM 4354 C CA . SER A 1 519 ? 40.922 23.961 -122.099 1.00 58.94 519 SER A CA 1
ATOM 4355 C C . SER A 1 519 ? 41.866 24.200 -123.291 1.00 58.94 519 SER A C 1
ATOM 4357 O O . SER A 1 519 ? 41.390 24.508 -124.381 1.00 58.94 519 SER A O 1
ATOM 4359 N N . GLU A 1 520 ? 43.182 23.990 -123.151 1.00 55.34 520 GLU A N 1
ATOM 4360 C CA . GLU A 1 520 ? 44.141 24.099 -124.277 1.00 55.34 520 GLU A CA 1
ATOM 4361 C C . GLU A 1 520 ? 43.949 22.996 -125.346 1.00 55.34 520 GLU A C 1
ATOM 4363 O O . GLU A 1 520 ? 44.230 23.190 -126.532 1.00 55.34 520 GLU A O 1
ATOM 4368 N N . ILE A 1 521 ? 43.418 21.830 -124.960 1.00 53.22 521 ILE A N 1
ATOM 4369 C CA . ILE A 1 521 ? 43.088 20.713 -125.863 1.00 53.22 521 ILE A CA 1
ATOM 4370 C C . ILE A 1 521 ? 41.969 21.077 -126.857 1.00 53.22 521 ILE A C 1
ATOM 4372 O O . ILE A 1 521 ? 41.887 20.458 -127.922 1.00 53.22 521 ILE A O 1
ATOM 4376 N N . ALA A 1 522 ? 41.155 22.102 -126.575 1.00 56.41 522 ALA A N 1
ATOM 4377 C CA . ALA A 1 522 ? 40.185 22.629 -127.534 1.00 56.41 522 ALA A CA 1
ATOM 4378 C C . ALA A 1 522 ? 40.855 23.318 -128.743 1.00 56.41 522 ALA A C 1
ATOM 4380 O O . ALA A 1 522 ? 40.333 23.229 -129.852 1.00 56.41 522 ALA A O 1
ATOM 4381 N N . GLU A 1 523 ? 42.026 23.943 -128.563 1.00 52.38 523 GLU A N 1
ATOM 4382 C CA . GLU A 1 523 ? 42.767 24.620 -129.642 1.00 52.38 523 GLU A CA 1
ATOM 4383 C C . GLU A 1 523 ? 43.798 23.707 -130.335 1.00 52.38 523 GLU A C 1
ATOM 4385 O O . GLU A 1 523 ? 44.087 23.871 -131.521 1.00 52.38 523 GLU A O 1
ATOM 4390 N N . LEU A 1 524 ? 44.342 22.703 -129.635 1.00 47.78 524 LEU A N 1
ATOM 4391 C CA . LEU A 1 524 ? 45.485 21.900 -130.106 1.00 47.78 524 LEU A CA 1
ATOM 4392 C C . LEU A 1 524 ? 45.128 20.551 -130.764 1.00 47.78 524 LEU A C 1
ATOM 4394 O O . LEU A 1 524 ? 45.972 19.651 -130.845 1.00 47.78 524 LEU A O 1
ATOM 4398 N N . GLN A 1 525 ? 43.922 20.408 -131.323 1.00 48.28 525 GLN A N 1
ATOM 4399 C CA . GLN A 1 525 ? 43.476 19.175 -132.004 1.00 48.28 525 GLN A CA 1
ATOM 4400 C C . GLN A 1 525 ? 44.332 18.764 -133.227 1.00 48.28 525 GLN A C 1
ATOM 4402 O O . GLN A 1 525 ? 44.236 17.625 -133.684 1.00 48.28 525 GLN A O 1
ATOM 4407 N N . LEU A 1 526 ? 45.223 19.635 -133.723 1.00 50.34 526 LEU A N 1
ATOM 4408 C CA . LEU A 1 526 ? 46.176 19.327 -134.801 1.00 50.34 526 LEU A CA 1
ATOM 4409 C C . LEU A 1 526 ? 47.505 18.695 -134.312 1.00 50.34 526 LEU A C 1
ATOM 4411 O O . LEU A 1 526 ? 48.210 18.078 -135.107 1.00 50.34 526 LEU A O 1
ATOM 4415 N N . LEU A 1 527 ? 47.850 18.790 -133.017 1.00 51.38 527 LEU A N 1
ATOM 4416 C CA . LEU A 1 527 ? 49.097 18.244 -132.428 1.00 51.38 527 LEU A CA 1
ATOM 4417 C C . LEU A 1 527 ? 48.917 16.862 -131.749 1.00 51.38 527 LEU A C 1
ATOM 4419 O O . LEU A 1 527 ? 49.778 16.378 -131.007 1.00 51.38 527 LEU A O 1
ATOM 4423 N N . LEU A 1 528 ? 47.784 16.209 -132.020 1.00 50.28 528 LEU A N 1
ATOM 4424 C CA . LEU A 1 528 ? 47.191 15.114 -131.241 1.00 50.28 528 LEU A CA 1
ATOM 4425 C C . LEU A 1 528 ? 48.083 13.873 -131.007 1.00 50.28 528 LEU A C 1
ATOM 4427 O O . LEU A 1 528 ? 47.918 13.174 -130.007 1.00 50.28 528 LEU A O 1
ATOM 4431 N N . ASN A 1 529 ? 49.019 13.566 -131.912 1.00 54.50 529 ASN A N 1
ATOM 4432 C CA . ASN A 1 529 ? 49.760 12.296 -131.878 1.00 54.50 529 ASN A CA 1
ATOM 4433 C C . ASN A 1 529 ? 51.043 12.302 -131.028 1.00 54.50 529 ASN A C 1
ATOM 4435 O O . ASN A 1 529 ? 51.480 11.225 -130.634 1.00 54.50 529 ASN A O 1
ATOM 4439 N N . GLN A 1 530 ? 51.626 13.458 -130.684 1.00 52.50 530 GLN A N 1
ATOM 4440 C CA . GLN A 1 530 ? 52.761 13.498 -129.742 1.00 52.50 530 GLN A CA 1
ATOM 4441 C C . GLN A 1 530 ? 52.302 13.510 -128.273 1.00 52.50 530 GLN A C 1
ATOM 4443 O O . GLN A 1 530 ? 52.923 12.866 -127.428 1.00 52.50 530 GLN A O 1
ATOM 4448 N N . LYS A 1 531 ? 51.169 14.158 -127.962 1.00 54.62 531 LYS A N 1
ATOM 4449 C CA . LYS A 1 531 ? 50.670 14.300 -126.579 1.00 54.62 531 LYS A CA 1
ATOM 4450 C C . LYS A 1 531 ? 50.072 13.027 -125.963 1.00 54.62 531 LYS A C 1
ATOM 4452 O O . LYS A 1 531 ? 50.004 12.933 -124.739 1.00 54.62 531 LYS A O 1
ATOM 4457 N N . LYS A 1 532 ? 49.721 12.009 -126.762 1.00 57.00 532 LYS A N 1
ATOM 4458 C CA . LYS A 1 532 ? 49.228 10.710 -126.250 1.00 57.00 532 LYS A CA 1
ATOM 4459 C C . LYS A 1 532 ? 50.204 10.017 -125.288 1.00 57.00 532 LYS A C 1
ATOM 4461 O O . LYS A 1 532 ? 49.757 9.435 -124.303 1.00 57.00 532 LYS A O 1
ATOM 4466 N N . ASN A 1 533 ? 51.512 10.127 -125.527 1.00 59.78 533 ASN A N 1
ATOM 4467 C CA . ASN A 1 533 ? 52.526 9.500 -124.671 1.00 59.78 533 ASN A CA 1
ATOM 4468 C C . ASN A 1 533 ? 52.728 10.255 -123.343 1.00 59.78 533 ASN A C 1
ATOM 4470 O O . ASN A 1 533 ? 53.027 9.640 -122.322 1.00 59.78 533 ASN A O 1
ATOM 4474 N N . GLU A 1 534 ? 52.522 11.576 -123.325 1.00 56.91 534 GLU A N 1
ATOM 4475 C CA . GLU A 1 534 ? 52.601 12.380 -122.096 1.00 56.91 534 GLU A CA 1
ATOM 4476 C C . GLU A 1 534 ? 51.383 12.151 -121.186 1.00 56.91 534 GLU A C 1
ATOM 4478 O O . GLU A 1 534 ? 51.545 11.999 -119.976 1.00 56.91 534 GLU A O 1
ATOM 4483 N N . LEU A 1 535 ? 50.178 12.030 -121.760 1.00 62.38 535 LEU A N 1
ATOM 4484 C CA . LEU A 1 535 ? 48.957 11.701 -121.012 1.00 62.38 535 LEU A CA 1
ATOM 4485 C C . LEU A 1 535 ? 49.068 10.348 -120.291 1.00 62.38 535 LEU A C 1
ATOM 4487 O O . LEU A 1 535 ? 48.637 10.206 -119.146 1.00 62.38 535 LEU A O 1
ATOM 4491 N N . GLN A 1 536 ? 49.666 9.350 -120.948 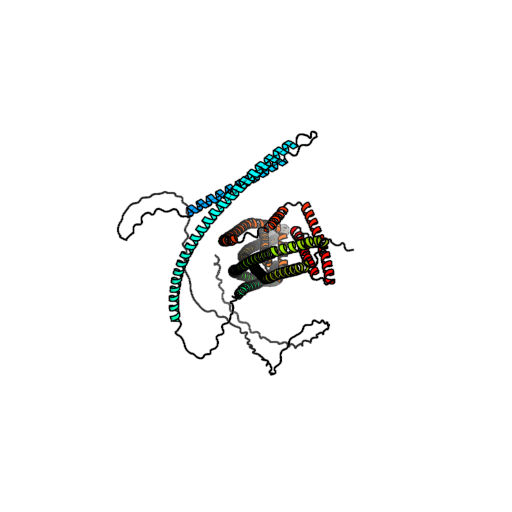1.00 67.88 536 GLN A N 1
ATOM 4492 C CA . GLN A 1 536 ? 49.853 8.026 -120.357 1.00 67.88 536 GLN A CA 1
ATOM 4493 C C . GLN A 1 536 ? 50.823 8.066 -119.166 1.00 67.88 536 GLN A C 1
ATOM 4495 O O . GLN A 1 536 ? 50.585 7.384 -118.172 1.00 67.88 536 GLN A O 1
ATOM 4500 N N . LYS A 1 537 ? 51.854 8.922 -119.221 1.00 69.94 537 LYS A N 1
ATOM 4501 C CA . LYS A 1 537 ? 52.777 9.151 -118.104 1.00 69.94 537 LYS A CA 1
ATOM 4502 C C . LYS A 1 537 ? 52.083 9.818 -116.909 1.00 69.94 537 LYS A C 1
ATOM 4504 O O . LYS A 1 537 ? 52.161 9.288 -115.809 1.00 69.94 537 LYS A O 1
ATOM 4509 N N . VAL A 1 538 ? 51.328 10.899 -117.128 1.00 69.56 538 VAL A N 1
ATOM 4510 C CA . VAL A 1 538 ? 50.606 11.602 -116.043 1.00 69.56 538 VAL A CA 1
ATOM 4511 C C . VAL A 1 538 ? 49.568 10.700 -115.359 1.00 69.56 538 VAL A C 1
ATOM 4513 O O . VAL A 1 538 ? 49.398 10.779 -114.146 1.00 69.56 538 VAL A O 1
ATOM 4516 N N . ASN A 1 539 ? 48.911 9.795 -116.094 1.00 73.00 539 ASN A N 1
ATOM 4517 C CA . ASN A 1 539 ? 48.004 8.811 -115.490 1.00 73.00 539 ASN A CA 1
ATOM 4518 C C . ASN A 1 539 ? 48.733 7.767 -114.623 1.00 73.00 539 ASN A C 1
ATOM 4520 O O . ASN A 1 539 ? 48.193 7.359 -113.595 1.00 73.00 539 ASN A O 1
ATOM 4524 N N . ILE A 1 540 ? 49.944 7.346 -115.009 1.00 74.56 540 ILE A N 1
ATOM 4525 C CA . ILE A 1 540 ? 50.786 6.450 -114.197 1.00 74.56 540 ILE A CA 1
ATOM 4526 C C . ILE A 1 540 ? 51.263 7.173 -112.931 1.00 74.56 540 ILE A C 1
ATOM 4528 O O . ILE A 1 540 ? 51.165 6.612 -111.842 1.00 74.56 540 ILE A O 1
ATOM 4532 N N . ASP A 1 541 ? 51.702 8.427 -113.057 1.00 70.38 541 ASP A N 1
ATOM 4533 C CA . ASP A 1 541 ? 52.143 9.244 -111.922 1.00 70.38 541 ASP A CA 1
ATOM 4534 C C . ASP A 1 541 ? 50.976 9.494 -110.935 1.00 70.38 541 ASP A C 1
ATOM 4536 O O . ASP A 1 541 ? 51.131 9.294 -109.730 1.00 70.38 541 ASP A O 1
ATOM 4540 N N . LEU A 1 542 ? 49.766 9.797 -111.430 1.00 73.25 542 LEU A N 1
ATOM 4541 C CA . LEU A 1 542 ? 48.558 9.965 -110.605 1.00 73.25 542 LEU A CA 1
ATOM 4542 C C . LEU A 1 542 ? 48.128 8.672 -109.887 1.00 73.25 542 LEU A C 1
ATOM 4544 O O . LEU A 1 542 ? 47.689 8.728 -108.736 1.00 73.25 542 LEU A O 1
ATOM 4548 N N . LEU A 1 543 ? 48.231 7.510 -110.543 1.00 73.12 543 LEU A N 1
ATOM 4549 C CA . LEU A 1 543 ? 47.964 6.213 -109.908 1.00 73.12 543 LEU A CA 1
ATOM 4550 C C . LEU A 1 543 ? 49.013 5.896 -108.832 1.00 73.12 543 LEU A C 1
ATOM 4552 O O . LEU A 1 543 ? 48.641 5.522 -107.725 1.00 73.12 543 LEU A O 1
ATOM 4556 N N . SER A 1 544 ? 50.294 6.145 -109.116 1.00 75.56 544 SER A N 1
ATOM 4557 C CA . SER A 1 544 ? 51.405 5.976 -108.169 1.00 75.56 544 SER A CA 1
ATOM 4558 C C . SER A 1 544 ? 51.242 6.850 -106.918 1.00 75.56 544 SER A C 1
ATOM 4560 O O . SER A 1 544 ? 51.396 6.362 -105.797 1.00 75.56 544 SER A O 1
ATOM 4562 N N . THR A 1 545 ? 50.863 8.125 -107.068 1.00 72.62 545 THR A N 1
ATOM 4563 C CA . THR A 1 545 ? 50.587 9.002 -105.916 1.00 72.62 545 THR A CA 1
ATOM 4564 C C . THR A 1 545 ? 49.347 8.546 -105.135 1.00 72.62 545 THR A C 1
ATOM 4566 O O . THR A 1 545 ? 49.385 8.537 -103.904 1.00 72.62 545 THR A O 1
ATOM 4569 N N . LYS A 1 546 ? 48.284 8.062 -105.797 1.00 73.94 546 LYS A N 1
ATOM 4570 C CA . LYS A 1 546 ? 47.126 7.466 -105.100 1.00 73.94 546 LYS A CA 1
ATOM 4571 C C . LYS A 1 546 ? 47.491 6.209 -104.308 1.00 73.94 546 LYS A C 1
ATOM 4573 O O . LYS A 1 546 ? 47.075 6.093 -103.158 1.00 73.94 546 LYS A O 1
ATOM 4578 N N . GLU A 1 547 ? 48.294 5.307 -104.869 1.00 74.19 547 GLU A N 1
ATOM 4579 C CA . GLU A 1 547 ? 48.784 4.125 -104.148 1.00 74.19 547 GLU A CA 1
ATOM 4580 C C . GLU A 1 547 ? 49.656 4.511 -102.945 1.00 74.19 547 GLU A C 1
ATOM 4582 O O . GLU A 1 547 ? 49.520 3.909 -101.882 1.00 74.19 547 GLU A O 1
ATOM 4587 N N . LYS A 1 548 ? 50.498 5.548 -103.055 1.00 75.75 548 LYS A N 1
ATOM 4588 C CA . LYS A 1 548 ? 51.279 6.066 -101.915 1.00 75.75 548 LYS A CA 1
ATOM 4589 C C . LYS A 1 548 ? 50.386 6.634 -100.811 1.00 75.75 548 LYS A C 1
ATOM 4591 O O . LYS A 1 548 ? 50.583 6.270 -99.653 1.00 75.75 548 LYS A O 1
ATOM 4596 N N . ILE A 1 549 ? 49.385 7.456 -101.149 1.00 70.88 549 ILE A N 1
ATOM 4597 C CA . ILE A 1 549 ? 48.384 7.944 -100.182 1.00 70.88 549 ILE A CA 1
ATOM 4598 C C . ILE A 1 549 ? 47.694 6.753 -99.503 1.00 70.88 549 ILE A C 1
ATOM 4600 O O . ILE A 1 549 ? 47.599 6.716 -98.278 1.00 70.88 549 ILE A O 1
ATOM 4604 N N . GLN A 1 550 ? 47.275 5.748 -100.275 1.00 74.38 550 GLN A N 1
ATOM 4605 C CA . GLN A 1 550 ? 46.579 4.573 -99.754 1.00 74.38 550 GLN A CA 1
ATOM 4606 C C . GLN A 1 550 ? 47.475 3.701 -98.855 1.00 74.38 550 GLN A C 1
ATOM 4608 O O . GLN A 1 550 ? 47.009 3.205 -97.832 1.00 74.38 550 GLN A O 1
ATOM 4613 N N . GLN A 1 551 ? 48.766 3.553 -99.169 1.00 75.06 551 GLN A N 1
ATOM 4614 C CA . GLN A 1 551 ? 49.738 2.857 -98.314 1.00 75.06 551 GLN A CA 1
ATOM 4615 C C . GLN A 1 551 ? 50.012 3.612 -97.005 1.00 75.06 551 GLN A C 1
ATOM 4617 O O . GLN A 1 551 ? 50.180 2.982 -95.958 1.00 75.06 551 GLN A O 1
ATOM 4622 N N . VAL A 1 552 ? 50.045 4.949 -97.040 1.00 74.06 552 VAL A N 1
ATOM 4623 C CA . VAL A 1 552 ? 50.135 5.792 -95.836 1.00 74.06 552 VAL A CA 1
ATOM 4624 C C . VAL A 1 552 ? 48.873 5.615 -94.986 1.00 74.06 552 VAL A C 1
ATOM 4626 O O . VAL A 1 552 ? 48.980 5.252 -93.816 1.00 74.06 552 VAL A O 1
ATOM 4629 N N . GLN A 1 553 ? 47.684 5.743 -95.583 1.00 73.12 553 GLN A N 1
ATOM 4630 C CA . GLN A 1 553 ? 46.399 5.517 -94.909 1.00 73.12 553 GLN A CA 1
ATOM 4631 C C . GLN A 1 553 ? 46.292 4.110 -94.303 1.00 73.12 553 GLN A C 1
ATOM 4633 O O . GLN A 1 553 ? 45.880 3.974 -93.159 1.00 73.12 553 GLN A O 1
ATOM 4638 N N . GLN A 1 554 ? 46.715 3.054 -95.005 1.00 76.50 554 GLN A N 1
ATOM 4639 C CA . GLN A 1 554 ? 46.707 1.688 -94.462 1.00 76.50 554 GLN A CA 1
ATOM 4640 C C . GLN A 1 554 ? 47.627 1.525 -93.243 1.00 76.50 554 GLN A C 1
ATOM 4642 O O . GLN A 1 554 ? 47.255 0.839 -92.291 1.00 76.50 554 GLN A O 1
ATOM 4647 N N . LYS A 1 555 ? 48.805 2.167 -93.235 1.00 76.31 555 LYS A N 1
ATOM 4648 C CA . LYS A 1 555 ? 49.709 2.152 -92.072 1.00 76.31 555 LYS A CA 1
ATOM 4649 C C . LYS A 1 555 ? 49.114 2.894 -90.876 1.00 76.31 555 LYS A C 1
ATOM 4651 O O . LYS A 1 555 ? 49.159 2.353 -89.772 1.00 76.31 555 LYS A O 1
ATOM 4656 N N . PHE A 1 556 ? 48.523 4.070 -91.093 1.00 75.94 556 PHE A N 1
ATOM 4657 C CA . PHE A 1 556 ? 47.858 4.821 -90.025 1.00 75.94 556 PHE A CA 1
ATOM 4658 C C . PHE A 1 556 ? 46.593 4.123 -89.525 1.00 75.94 556 PHE A C 1
ATOM 4660 O O . PHE A 1 556 ? 46.425 4.018 -88.319 1.00 75.94 556 PHE A O 1
ATOM 4667 N N . ASN A 1 557 ? 45.784 3.509 -90.390 1.00 77.06 557 ASN A N 1
ATOM 4668 C CA . ASN A 1 557 ? 44.631 2.703 -89.973 1.00 77.06 557 ASN A CA 1
ATOM 4669 C C . ASN A 1 557 ? 45.041 1.510 -89.089 1.00 77.06 557 ASN A C 1
ATOM 4671 O O . ASN A 1 557 ? 44.339 1.180 -88.137 1.00 77.06 557 ASN A O 1
ATOM 4675 N N . LEU A 1 558 ? 46.198 0.884 -89.343 1.00 78.00 558 LEU A N 1
ATOM 4676 C CA . LEU A 1 558 ? 46.721 -0.182 -88.479 1.00 78.00 558 LEU A CA 1
ATOM 4677 C C . LEU A 1 558 ? 47.228 0.346 -87.119 1.00 78.00 558 LEU A C 1
ATOM 4679 O O . LEU A 1 558 ? 47.244 -0.398 -86.140 1.00 78.00 558 LEU A O 1
ATOM 4683 N N . GLN A 1 559 ? 47.661 1.608 -87.048 1.00 76.00 559 GLN A N 1
ATOM 4684 C CA . GLN A 1 559 ? 48.047 2.273 -85.798 1.00 76.00 559 GLN A CA 1
ATOM 4685 C C . GLN A 1 559 ? 46.814 2.760 -85.021 1.00 76.00 559 GLN A C 1
ATOM 4687 O O . GLN A 1 559 ? 46.699 2.445 -83.841 1.00 76.00 559 GLN A O 1
ATOM 4692 N N . LEU A 1 560 ? 45.843 3.388 -85.689 1.00 75.69 560 LEU A N 1
ATOM 4693 C CA . LEU A 1 560 ? 44.531 3.736 -85.134 1.00 75.69 560 LEU A CA 1
ATOM 4694 C C . LEU A 1 560 ? 43.799 2.496 -84.604 1.00 75.69 560 LEU A C 1
ATOM 4696 O O . LEU A 1 560 ? 43.259 2.539 -83.508 1.00 75.69 560 LEU A O 1
ATOM 4700 N N . GLY A 1 561 ? 43.876 1.349 -85.287 1.00 79.75 561 GLY A N 1
ATOM 4701 C CA . GLY A 1 561 ? 43.345 0.083 -84.767 1.00 79.75 561 GLY A CA 1
ATOM 4702 C C . GLY A 1 561 ? 44.028 -0.398 -83.476 1.00 79.75 561 GLY A C 1
ATOM 4703 O O . GLY A 1 561 ? 43.390 -1.032 -82.638 1.00 79.75 561 GLY A O 1
ATOM 4704 N N . LYS A 1 562 ? 45.312 -0.075 -83.254 1.00 81.25 562 LYS A N 1
ATOM 4705 C CA . LYS A 1 562 ? 45.979 -0.332 -81.962 1.00 81.25 562 LYS A CA 1
ATOM 4706 C C . LYS A 1 562 ? 45.517 0.642 -80.881 1.00 81.25 562 LYS A C 1
ATOM 4708 O O . LYS A 1 562 ? 45.325 0.204 -79.752 1.00 81.25 562 LYS A O 1
ATOM 4713 N N . VAL A 1 563 ? 45.316 1.914 -81.225 1.00 79.06 563 VAL A N 1
ATOM 4714 C CA . VAL A 1 563 ? 44.750 2.932 -80.325 1.00 79.06 563 VAL A CA 1
ATOM 4715 C C . VAL A 1 563 ? 43.319 2.559 -79.925 1.00 79.06 563 VAL A C 1
ATOM 4717 O O . VAL A 1 563 ? 43.016 2.536 -78.740 1.00 79.06 563 VAL A O 1
ATOM 4720 N N . GLN A 1 564 ? 42.473 2.128 -80.865 1.00 79.25 564 GLN A N 1
ATOM 4721 C CA . GLN A 1 564 ? 41.133 1.604 -80.574 1.00 79.25 564 GLN A CA 1
ATOM 4722 C C . GLN A 1 564 ? 41.174 0.383 -79.647 1.00 79.25 564 GLN A C 1
ATOM 4724 O O . GLN A 1 564 ? 40.443 0.356 -78.665 1.00 79.25 564 GLN A O 1
ATOM 4729 N N . ASN A 1 565 ? 42.070 -0.584 -79.882 1.00 83.69 565 ASN A N 1
ATOM 4730 C CA . ASN A 1 565 ? 42.218 -1.737 -78.984 1.00 83.69 565 ASN A CA 1
ATOM 4731 C C . ASN A 1 565 ? 42.694 -1.347 -77.571 1.00 83.69 565 ASN A C 1
ATOM 4733 O O . ASN A 1 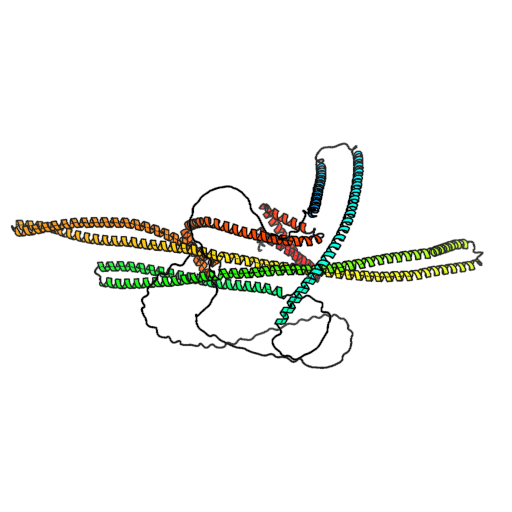565 ? 42.296 -1.994 -76.604 1.00 83.69 565 ASN A O 1
ATOM 4737 N N . LYS A 1 566 ? 43.536 -0.310 -77.428 1.00 85.06 566 LYS A N 1
ATOM 4738 C CA . LYS A 1 566 ? 43.853 0.276 -76.113 1.00 85.06 566 LYS A CA 1
ATOM 4739 C C . LYS A 1 566 ? 42.610 0.941 -75.502 1.00 85.06 566 LYS A C 1
ATOM 4741 O O . LYS A 1 566 ? 42.332 0.702 -74.336 1.00 85.06 566 LYS A O 1
ATOM 4746 N N . ARG A 1 567 ? 41.827 1.695 -76.288 1.00 82.69 567 ARG A N 1
ATOM 4747 C CA . ARG A 1 567 ? 40.581 2.352 -75.845 1.00 82.69 567 ARG A CA 1
ATOM 4748 C C . ARG A 1 567 ? 39.545 1.356 -75.328 1.00 82.69 567 ARG A C 1
ATOM 4750 O O . ARG A 1 567 ? 38.907 1.618 -74.320 1.00 82.69 567 ARG A O 1
ATOM 4757 N N . THR A 1 568 ? 39.397 0.204 -75.986 1.00 84.50 568 THR A N 1
ATOM 4758 C CA . THR A 1 568 ? 38.509 -0.868 -75.513 1.00 84.50 568 THR A CA 1
ATOM 4759 C C . THR A 1 568 ? 38.964 -1.408 -74.161 1.00 84.50 568 THR A C 1
ATOM 4761 O O . THR A 1 568 ? 38.147 -1.480 -73.256 1.00 84.50 568 THR A O 1
ATOM 4764 N N . LYS A 1 569 ? 40.263 -1.691 -73.985 1.00 86.62 569 LYS A N 1
ATOM 4765 C CA . LYS A 1 569 ? 40.799 -2.133 -72.685 1.00 86.62 569 LYS A CA 1
ATOM 4766 C C . LYS A 1 569 ? 40.595 -1.102 -71.580 1.00 86.62 569 LYS A C 1
ATOM 4768 O O . LYS A 1 569 ? 40.193 -1.470 -70.489 1.00 86.62 569 LYS A O 1
ATOM 4773 N N . LEU A 1 570 ? 40.819 0.172 -71.887 1.00 85.25 570 LEU A N 1
ATOM 4774 C CA . LEU A 1 570 ? 40.599 1.264 -70.946 1.00 85.25 570 LEU A CA 1
ATOM 4775 C C . LEU A 1 570 ? 39.117 1.384 -70.546 1.00 85.25 570 LEU A C 1
ATOM 4777 O O . LEU A 1 570 ? 38.804 1.626 -69.387 1.00 85.25 570 LEU A O 1
ATOM 4781 N N . ASN A 1 571 ? 38.189 1.153 -71.482 1.00 84.12 571 ASN A N 1
ATOM 4782 C CA . ASN A 1 571 ? 36.762 1.061 -71.168 1.00 84.12 571 ASN A CA 1
ATOM 4783 C C . ASN A 1 571 ? 36.433 -0.172 -70.306 1.00 84.12 571 ASN A C 1
ATOM 4785 O O . ASN A 1 571 ? 35.590 -0.076 -69.419 1.00 84.12 571 ASN A O 1
ATOM 4789 N N . ASP A 1 572 ? 37.080 -1.318 -70.540 1.00 86.69 572 ASP A N 1
ATOM 4790 C CA . ASP A 1 572 ? 36.920 -2.511 -69.696 1.00 86.69 572 ASP A CA 1
ATOM 4791 C C . ASP A 1 572 ? 37.450 -2.255 -68.267 1.00 86.69 572 ASP A C 1
ATOM 4793 O O . ASP A 1 572 ? 36.806 -2.640 -67.292 1.00 86.69 572 ASP A O 1
ATOM 4797 N N . GLU A 1 573 ? 38.568 -1.534 -68.130 1.00 88.69 573 GLU A N 1
ATOM 4798 C CA . GLU A 1 573 ? 39.137 -1.079 -66.851 1.00 88.69 573 GLU A CA 1
ATOM 4799 C C . GLU A 1 573 ? 38.217 -0.064 -66.141 1.00 88.69 573 GLU A C 1
ATOM 4801 O O . GLU A 1 573 ? 37.945 -0.220 -64.951 1.00 88.69 573 GLU A O 1
ATOM 4806 N N . LEU A 1 574 ? 37.626 0.899 -66.862 1.00 86.81 574 LEU A N 1
ATOM 4807 C CA . LEU A 1 574 ? 36.599 1.812 -66.327 1.00 86.81 574 LEU A CA 1
ATOM 4808 C C . LEU A 1 574 ? 35.343 1.071 -65.834 1.00 86.81 574 LEU A C 1
ATOM 4810 O O . LEU A 1 574 ? 34.794 1.416 -64.787 1.00 86.81 574 LEU A O 1
ATOM 4814 N N . ASN A 1 575 ? 34.898 0.033 -66.546 1.00 88.56 575 ASN A N 1
ATOM 4815 C CA . ASN A 1 575 ? 33.778 -0.809 -66.109 1.00 88.56 575 ASN A CA 1
ATOM 4816 C C . ASN A 1 575 ? 34.142 -1.651 -64.868 1.00 88.56 575 ASN A C 1
ATOM 4818 O O . ASN A 1 575 ? 33.295 -1.868 -63.997 1.00 88.56 575 ASN A O 1
ATOM 4822 N N . SER A 1 576 ? 35.401 -2.091 -64.751 1.00 89.50 576 SER A N 1
ATOM 4823 C CA . SER A 1 576 ? 35.916 -2.737 -63.535 1.00 89.50 576 SER A CA 1
ATOM 4824 C C . SER A 1 576 ? 35.897 -1.767 -62.351 1.00 89.50 576 SER A C 1
ATOM 4826 O O . SER A 1 576 ? 35.346 -2.103 -61.308 1.00 89.50 576 SER A O 1
ATOM 4828 N N . LEU A 1 577 ? 36.381 -0.532 -62.534 1.00 87.38 577 LEU A N 1
ATOM 4829 C CA . LEU A 1 577 ? 36.339 0.525 -61.514 1.00 87.38 577 LEU A CA 1
ATOM 4830 C C . LEU A 1 577 ? 34.913 0.859 -61.062 1.00 87.38 577 LEU A C 1
ATOM 4832 O O . LEU A 1 577 ? 34.673 1.029 -59.869 1.00 87.38 577 LEU A O 1
ATOM 4836 N N . ALA A 1 578 ? 33.951 0.913 -61.986 1.00 88.81 578 ALA A N 1
ATOM 4837 C CA . ALA A 1 578 ? 32.541 1.092 -61.640 1.00 88.81 578 ALA A CA 1
ATOM 4838 C C . ALA A 1 578 ? 32.002 -0.073 -60.785 1.00 88.81 578 ALA A C 1
ATOM 4840 O O . ALA A 1 578 ? 31.225 0.146 -59.858 1.00 88.81 578 ALA A O 1
ATOM 4841 N N . THR A 1 579 ? 32.460 -1.301 -61.050 1.00 91.12 579 THR A N 1
ATOM 4842 C CA . THR A 1 579 ? 32.096 -2.490 -60.262 1.00 91.12 579 THR A CA 1
ATOM 4843 C C . THR A 1 579 ? 32.759 -2.485 -58.879 1.00 91.12 579 THR A C 1
ATOM 4845 O O . THR A 1 579 ? 32.118 -2.860 -57.902 1.00 91.12 579 THR A O 1
ATOM 4848 N N . GLU A 1 580 ? 34.014 -2.038 -58.767 1.00 90.94 580 GLU A N 1
ATOM 4849 C CA . GLU A 1 580 ? 34.703 -1.875 -57.477 1.00 90.94 580 GLU A CA 1
ATOM 4850 C C . GLU A 1 580 ? 34.052 -0.777 -56.622 1.00 90.94 580 GLU A C 1
ATOM 4852 O O . GLU A 1 580 ? 33.815 -0.997 -55.437 1.00 90.94 580 GLU A O 1
ATOM 4857 N N . ARG A 1 581 ? 33.649 0.356 -57.215 1.00 89.94 581 ARG A N 1
ATOM 4858 C CA . ARG A 1 581 ? 32.871 1.391 -56.508 1.00 89.94 581 ARG A CA 1
ATOM 4859 C C . ARG A 1 581 ? 31.549 0.858 -55.954 1.00 89.94 581 ARG A C 1
ATOM 4861 O O . ARG A 1 581 ? 31.256 1.097 -54.791 1.00 89.94 581 ARG A O 1
ATOM 4868 N N . ALA A 1 582 ? 30.798 0.085 -56.739 1.00 90.44 582 ALA A N 1
ATOM 4869 C CA . ALA A 1 582 ? 29.554 -0.534 -56.271 1.00 90.44 582 ALA A CA 1
ATOM 4870 C C . ALA A 1 582 ? 29.778 -1.556 -55.131 1.00 90.44 582 ALA A C 1
ATOM 4872 O O . ALA A 1 582 ? 28.884 -1.790 -54.321 1.00 90.44 582 ALA A O 1
ATOM 4873 N N . GLN A 1 583 ? 30.969 -2.164 -55.036 1.00 92.62 583 GLN A N 1
ATOM 4874 C CA . GLN A 1 583 ? 31.340 -3.007 -53.891 1.00 92.62 583 GLN A CA 1
ATOM 4875 C C . GLN A 1 583 ? 31.656 -2.175 -52.641 1.00 92.62 583 GLN A C 1
ATOM 4877 O O . GLN A 1 583 ? 31.291 -2.590 -51.545 1.00 92.62 583 GLN A O 1
ATOM 4882 N N . ILE A 1 584 ? 32.283 -1.004 -52.791 1.00 89.56 584 ILE A N 1
ATOM 4883 C CA . ILE A 1 584 ? 32.516 -0.072 -51.678 1.00 89.56 584 ILE A CA 1
ATOM 4884 C C . ILE A 1 584 ? 31.186 0.493 -51.161 1.00 89.56 584 ILE A C 1
ATOM 4886 O O . ILE A 1 584 ? 30.940 0.435 -49.962 1.00 89.56 584 ILE A O 1
ATOM 4890 N N . GLU A 1 585 ? 30.285 0.918 -52.048 1.00 92.81 585 GLU A N 1
ATOM 4891 C CA . GLU A 1 585 ? 28.930 1.377 -51.697 1.00 92.81 585 GLU A CA 1
ATOM 4892 C C . GLU A 1 585 ? 28.138 0.294 -50.931 1.00 92.81 585 GLU A C 1
ATOM 4894 O O . GLU A 1 585 ? 27.450 0.572 -49.947 1.00 92.81 585 GLU A O 1
ATOM 4899 N N . ALA A 1 586 ? 28.294 -0.982 -51.310 1.00 91.94 586 ALA A N 1
ATOM 4900 C CA . ALA A 1 586 ? 27.717 -2.100 -50.563 1.00 91.94 586 ALA A CA 1
ATOM 4901 C C . ALA A 1 586 ? 28.349 -2.286 -49.164 1.00 91.94 586 ALA A C 1
ATOM 4903 O O . ALA A 1 586 ? 27.631 -2.590 -48.210 1.00 91.94 586 ALA A O 1
ATOM 4904 N N . LEU A 1 587 ? 29.665 -2.079 -49.018 1.00 91.56 587 LEU A N 1
ATOM 4905 C CA . LEU A 1 587 ? 30.354 -2.107 -47.718 1.00 91.56 587 LEU A CA 1
ATOM 4906 C C . LEU A 1 587 ? 29.934 -0.936 -46.816 1.00 91.56 587 LEU A C 1
ATOM 4908 O O . LEU A 1 587 ? 29.751 -1.135 -45.615 1.00 91.56 587 LEU A O 1
ATOM 4912 N N . GLU A 1 588 ? 29.738 0.256 -47.380 1.00 91.94 588 GLU A N 1
ATOM 4913 C CA . GLU A 1 588 ? 29.186 1.430 -46.691 1.00 91.94 588 GLU A CA 1
ATOM 4914 C C . GLU A 1 588 ? 27.763 1.143 -46.184 1.00 91.94 588 GLU A C 1
ATOM 4916 O O . GLU A 1 588 ? 27.473 1.344 -45.001 1.00 91.94 588 GLU A O 1
ATOM 4921 N N . GLY A 1 589 ? 26.909 0.552 -47.028 1.00 91.31 589 GLY A N 1
ATOM 4922 C CA . GLY A 1 589 ? 25.572 0.093 -46.642 1.00 91.31 589 GLY A CA 1
ATOM 4923 C C . GLY A 1 589 ? 25.576 -0.951 -45.516 1.00 91.31 589 GLY A C 1
ATOM 4924 O O . GLY A 1 589 ? 24.788 -0.849 -44.574 1.00 91.31 589 GLY A O 1
ATOM 4925 N N . ASP A 1 590 ? 26.483 -1.930 -45.553 1.00 89.06 590 ASP A N 1
ATOM 4926 C CA . ASP A 1 590 ? 26.629 -2.926 -44.480 1.00 89.06 590 ASP A CA 1
ATOM 4927 C C . ASP A 1 590 ? 27.228 -2.335 -43.187 1.00 89.06 590 ASP A C 1
ATOM 4929 O O . ASP A 1 590 ? 26.901 -2.796 -42.088 1.00 89.06 590 ASP A O 1
ATOM 4933 N N . SER A 1 591 ? 28.063 -1.294 -43.285 1.00 92.81 591 SER A N 1
ATOM 4934 C CA . SER A 1 591 ? 28.556 -0.535 -42.128 1.00 92.81 591 SER A CA 1
ATOM 4935 C C . SER A 1 591 ? 27.424 0.246 -41.451 1.00 92.81 591 SER A C 1
ATOM 4937 O O . SER A 1 591 ? 27.268 0.161 -40.232 1.00 92.81 591 SER A O 1
ATOM 4939 N N . LEU A 1 592 ? 26.584 0.937 -42.233 1.00 93.19 592 LEU A N 1
ATOM 4940 C CA . LEU A 1 592 ? 25.398 1.648 -41.740 1.00 93.19 592 LEU A CA 1
ATOM 4941 C C . LEU A 1 592 ? 24.382 0.695 -41.094 1.00 93.19 592 LEU A C 1
ATOM 4943 O O . LEU A 1 592 ? 23.882 0.973 -40.005 1.00 93.19 592 LEU A O 1
ATOM 4947 N N . ARG A 1 593 ? 24.116 -0.468 -41.706 1.00 92.38 593 ARG A N 1
ATOM 4948 C CA . ARG A 1 593 ? 23.244 -1.501 -41.114 1.00 92.38 593 ARG A CA 1
ATOM 4949 C C . ARG A 1 593 ? 23.738 -1.944 -39.742 1.00 92.38 593 ARG A C 1
ATOM 4951 O O . ARG A 1 593 ? 22.960 -1.933 -38.794 1.00 92.38 593 ARG A O 1
ATOM 4958 N N . LYS A 1 594 ? 25.031 -2.257 -39.607 1.00 92.06 594 LYS A N 1
ATOM 4959 C CA . LYS A 1 594 ? 25.626 -2.618 -38.310 1.00 92.06 594 LYS A CA 1
ATOM 4960 C C . LYS A 1 594 ? 25.545 -1.481 -37.298 1.00 92.06 594 LYS A C 1
ATOM 4962 O O . LYS A 1 594 ? 25.253 -1.735 -36.135 1.00 92.06 594 LYS A O 1
ATOM 4967 N N . GLN A 1 595 ? 25.765 -0.236 -37.715 1.00 92.69 595 GLN A N 1
ATOM 4968 C CA . GLN A 1 595 ? 25.597 0.925 -36.839 1.00 92.69 595 GLN A CA 1
ATOM 4969 C C . GLN A 1 595 ? 24.162 1.023 -36.295 1.00 92.69 595 GLN A C 1
ATOM 4971 O O . GLN A 1 595 ? 23.986 1.231 -35.094 1.00 92.69 595 GLN A O 1
ATOM 4976 N N . HIS A 1 596 ? 23.149 0.792 -37.135 1.00 93.88 596 HIS A N 1
ATOM 4977 C CA . HIS A 1 596 ? 21.754 0.701 -36.696 1.00 93.88 596 HIS A CA 1
ATOM 4978 C C . HIS A 1 596 ? 21.487 -0.511 -35.788 1.00 93.88 596 HIS A C 1
ATOM 4980 O O . HIS A 1 596 ? 20.835 -0.350 -34.762 1.00 93.88 596 HIS A O 1
ATOM 4986 N N . GLU A 1 597 ? 22.022 -1.699 -36.085 1.00 92.56 597 GLU A N 1
ATOM 4987 C CA . GLU A 1 597 ? 21.906 -2.879 -35.206 1.00 92.56 597 GLU A CA 1
ATOM 4988 C C . GLU A 1 597 ? 22.478 -2.607 -33.802 1.00 92.56 597 GLU A C 1
ATOM 4990 O O . GLU A 1 597 ? 21.845 -2.932 -32.794 1.00 92.56 597 GLU A O 1
ATOM 4995 N N . TYR A 1 598 ? 23.650 -1.963 -33.722 1.00 92.31 598 TYR A N 1
ATOM 4996 C CA . TYR A 1 598 ? 24.254 -1.544 -32.457 1.00 92.31 598 TYR A CA 1
ATOM 4997 C C . TYR A 1 598 ? 23.405 -0.495 -31.731 1.00 92.31 598 TYR A C 1
ATOM 4999 O O . TYR A 1 598 ? 23.161 -0.660 -30.535 1.00 92.31 598 TYR A O 1
ATOM 5007 N N . LYS A 1 599 ? 22.916 0.537 -32.436 1.00 93.75 599 LYS A N 1
ATOM 5008 C CA . LYS A 1 599 ? 22.047 1.574 -31.858 1.00 93.75 599 LYS A CA 1
ATOM 5009 C C . LYS A 1 599 ? 20.766 0.970 -31.276 1.00 93.75 599 LYS A C 1
ATOM 5011 O O . LYS A 1 599 ? 20.504 1.151 -30.093 1.00 93.75 599 LYS A O 1
ATOM 5016 N N . ASN A 1 600 ? 20.028 0.192 -32.066 1.00 93.88 600 ASN A N 1
ATOM 5017 C CA . ASN A 1 600 ? 18.742 -0.382 -31.663 1.00 93.88 600 ASN A CA 1
ATOM 5018 C C . ASN A 1 600 ? 18.889 -1.345 -30.467 1.00 93.88 600 ASN A C 1
ATOM 5020 O O . ASN A 1 600 ? 18.017 -1.413 -29.603 1.00 93.88 600 ASN A O 1
ATOM 5024 N N . LYS A 1 601 ? 20.001 -2.094 -30.381 1.00 92.38 601 LYS A N 1
ATOM 5025 C CA . LYS A 1 601 ? 20.280 -2.962 -29.223 1.00 92.38 601 LYS A CA 1
ATOM 5026 C C . LYS A 1 601 ? 20.694 -2.159 -27.983 1.00 92.38 601 LYS A C 1
ATOM 5028 O O . LYS A 1 601 ? 20.315 -2.566 -26.891 1.00 92.38 601 LYS A O 1
ATOM 5033 N N . LEU A 1 602 ? 21.416 -1.042 -28.120 1.00 92.31 602 LEU A N 1
ATOM 5034 C CA . LEU A 1 602 ? 21.702 -0.134 -26.996 1.00 92.31 602 LEU A CA 1
ATOM 5035 C C . LEU A 1 602 ? 20.429 0.550 -26.477 1.00 92.31 602 LEU A C 1
ATOM 5037 O O . LEU A 1 602 ? 20.235 0.616 -25.271 1.00 92.31 602 LEU A O 1
ATOM 5041 N N . GLU A 1 603 ? 19.539 0.979 -27.370 1.00 94.56 603 GLU A N 1
ATOM 5042 C CA . GLU A 1 603 ? 18.226 1.548 -27.035 1.00 94.56 603 GLU A CA 1
ATOM 5043 C C . GLU A 1 603 ? 17.356 0.533 -26.274 1.00 94.56 603 GLU A C 1
ATOM 5045 O O . GLU A 1 603 ? 16.898 0.816 -25.168 1.00 94.56 603 GLU A O 1
ATOM 5050 N N . TYR A 1 604 ? 17.264 -0.709 -26.769 1.00 92.75 604 TYR A N 1
ATOM 5051 C CA . TYR A 1 604 ? 16.628 -1.814 -26.042 1.00 92.75 604 TYR A CA 1
ATOM 5052 C C . TYR A 1 604 ? 17.258 -2.060 -24.660 1.00 92.75 604 TYR A C 1
ATOM 5054 O O . TYR A 1 604 ? 16.542 -2.309 -23.693 1.00 92.75 604 TYR A O 1
ATOM 5062 N N . LEU A 1 605 ? 18.591 -2.009 -24.537 1.00 89.88 605 LEU A N 1
ATOM 5063 C CA . LEU A 1 605 ? 19.252 -2.133 -23.235 1.00 89.88 605 LEU A CA 1
ATOM 5064 C C . LEU A 1 605 ? 18.894 -0.951 -22.320 1.00 89.88 605 LEU A C 1
ATOM 5066 O O . LEU A 1 605 ? 18.634 -1.181 -21.143 1.00 89.88 605 LEU A O 1
ATOM 5070 N N . SER A 1 606 ? 18.811 0.272 -22.841 1.00 93.12 606 SER A N 1
ATOM 5071 C CA . SER A 1 606 ? 18.399 1.453 -22.075 1.00 93.12 606 SER A CA 1
ATOM 5072 C C . SER A 1 606 ? 16.981 1.301 -21.517 1.00 93.12 606 SER A C 1
ATOM 5074 O O . SER A 1 606 ? 16.771 1.507 -20.326 1.00 93.12 606 SER A O 1
ATOM 5076 N N . GLU A 1 607 ? 16.020 0.837 -22.323 1.00 93.50 607 GLU A N 1
ATOM 5077 C CA . GLU A 1 607 ? 14.655 0.571 -21.842 1.00 93.50 607 GLU A CA 1
ATOM 5078 C C . GLU A 1 607 ? 14.591 -0.489 -20.731 1.00 93.50 607 GLU A C 1
ATOM 5080 O O . GLU A 1 607 ? 13.728 -0.423 -19.855 1.00 93.50 607 GLU A O 1
ATOM 5085 N N . GLN A 1 608 ? 15.437 -1.522 -20.797 1.00 90.25 608 GLN A N 1
ATOM 5086 C CA . GLN A 1 608 ? 15.487 -2.560 -19.760 1.00 90.25 608 GLN A CA 1
ATOM 5087 C C . GLN A 1 608 ? 16.118 -2.023 -18.471 1.00 90.25 608 GLN A C 1
ATOM 5089 O O . GLN A 1 608 ? 15.652 -2.365 -17.387 1.00 90.25 608 GLN A O 1
ATOM 5094 N N . LEU A 1 609 ? 17.134 -1.160 -18.586 1.00 91.50 609 LEU A N 1
ATOM 5095 C CA . LEU A 1 609 ? 17.749 -0.488 -17.442 1.00 91.50 609 LEU A CA 1
ATOM 5096 C C . LEU A 1 609 ? 16.733 0.398 -16.717 1.00 91.50 609 LEU A C 1
ATOM 5098 O O . LEU A 1 609 ? 16.637 0.329 -15.495 1.00 91.50 609 LEU A O 1
ATOM 5102 N N . GLU A 1 610 ? 15.928 1.156 -17.462 1.00 95.00 610 GLU A N 1
ATOM 5103 C CA . GLU A 1 610 ? 14.924 2.039 -16.869 1.00 95.00 610 GLU A CA 1
ATOM 5104 C C . GLU A 1 610 ? 13.848 1.248 -16.113 1.00 95.00 610 GLU A C 1
ATOM 5106 O O . GLU A 1 610 ? 13.550 1.550 -14.962 1.00 95.00 610 GLU A O 1
ATOM 5111 N N . LYS A 1 611 ? 13.365 0.132 -16.676 1.00 92.19 611 LYS A N 1
ATOM 5112 C CA . LYS A 1 611 ? 12.433 -0.785 -15.985 1.00 92.19 611 LYS A CA 1
ATOM 5113 C C . LYS A 1 611 ? 13.031 -1.377 -14.697 1.00 92.19 611 LYS A C 1
ATOM 5115 O O . LYS A 1 611 ? 12.301 -1.621 -13.734 1.00 92.19 611 LYS A O 1
ATOM 5120 N N . ILE A 1 612 ? 14.349 -1.605 -14.655 1.00 91.31 612 ILE A N 1
ATOM 5121 C CA . ILE A 1 612 ? 15.065 -2.032 -13.440 1.00 91.31 612 ILE A CA 1
ATOM 5122 C C . ILE A 1 612 ? 15.111 -0.887 -12.415 1.00 91.31 612 ILE A C 1
ATOM 5124 O O . ILE A 1 612 ? 14.739 -1.118 -11.261 1.00 91.31 612 ILE A O 1
ATOM 5128 N N . LYS A 1 613 ? 15.491 0.333 -12.828 1.00 93.56 613 LYS A N 1
ATOM 5129 C CA . LYS A 1 613 ? 15.515 1.542 -11.982 1.00 93.56 613 LYS A CA 1
ATOM 5130 C C . LYS A 1 613 ? 14.133 1.852 -11.395 1.00 93.56 613 LYS A C 1
ATOM 5132 O O . LYS A 1 613 ? 13.993 1.952 -10.176 1.00 93.56 613 LYS A O 1
ATOM 5137 N N . GLU A 1 614 ? 13.088 1.906 -12.223 1.00 94.88 614 GLU A N 1
ATOM 5138 C CA . GLU A 1 614 ? 11.693 2.095 -11.800 1.00 94.88 614 GLU A CA 1
ATOM 5139 C C . GLU A 1 614 ? 11.288 1.090 -10.714 1.00 94.88 614 GLU A C 1
ATOM 5141 O O . GLU A 1 614 ? 10.720 1.469 -9.681 1.00 94.88 614 GLU A O 1
ATOM 5146 N N . LYS A 1 615 ? 11.608 -0.197 -10.916 1.00 93.69 615 LYS A N 1
ATOM 5147 C CA . LYS A 1 615 ? 11.238 -1.254 -9.971 1.00 93.69 615 LYS A CA 1
ATOM 5148 C C . LYS A 1 615 ? 12.038 -1.189 -8.675 1.00 93.69 615 LYS A C 1
ATOM 5150 O O . LYS A 1 615 ? 11.462 -1.366 -7.600 1.00 93.69 615 LYS A O 1
ATOM 5155 N N . ARG A 1 616 ? 13.334 -0.889 -8.753 1.00 94.00 616 ARG A N 1
ATOM 5156 C CA . ARG A 1 616 ? 14.192 -0.638 -7.591 1.00 94.00 616 ARG A CA 1
ATOM 5157 C C . ARG A 1 616 ? 13.639 0.526 -6.757 1.00 94.00 616 ARG A C 1
ATOM 5159 O O . ARG A 1 616 ? 13.419 0.369 -5.558 1.00 94.00 616 ARG A O 1
ATOM 5166 N N . ASN A 1 617 ? 13.261 1.626 -7.405 1.00 93.81 617 ASN A N 1
ATOM 5167 C CA . ASN A 1 617 ? 12.663 2.804 -6.770 1.00 93.81 617 ASN A CA 1
ATOM 5168 C C . ASN A 1 617 ? 11.253 2.542 -6.200 1.00 93.81 617 ASN A C 1
ATOM 5170 O O . ASN A 1 617 ? 10.844 3.156 -5.210 1.00 93.81 617 ASN A O 1
ATOM 5174 N N . GLU A 1 618 ? 10.477 1.618 -6.774 1.00 93.69 618 GLU A N 1
ATOM 5175 C CA . GLU A 1 618 ? 9.249 1.099 -6.152 1.00 93.69 618 GLU A CA 1
ATOM 5176 C C . GLU A 1 618 ? 9.553 0.322 -4.856 1.00 93.69 618 GLU A C 1
ATOM 5178 O O . GLU A 1 618 ? 8.877 0.532 -3.845 1.00 93.69 618 GLU A O 1
ATOM 5183 N N . LEU A 1 619 ? 10.579 -0.539 -4.855 1.00 91.50 619 LEU A N 1
ATOM 5184 C CA . LEU A 1 619 ? 10.973 -1.321 -3.678 1.00 91.50 619 LEU A CA 1
ATOM 5185 C C . LEU A 1 619 ? 11.554 -0.462 -2.555 1.00 91.50 619 LEU A C 1
ATOM 5187 O O . LEU A 1 619 ? 11.181 -0.682 -1.406 1.00 91.50 619 LEU A O 1
ATOM 5191 N N . ILE A 1 620 ? 12.379 0.543 -2.862 1.00 93.44 620 ILE A N 1
ATOM 5192 C CA . ILE A 1 620 ? 12.897 1.503 -1.870 1.00 93.44 620 ILE A CA 1
ATOM 5193 C C . ILE A 1 620 ? 11.731 2.213 -1.169 1.00 93.44 620 ILE A C 1
ATOM 5195 O O . ILE A 1 620 ? 11.662 2.243 0.062 1.00 93.44 620 ILE A O 1
ATOM 5199 N N . ARG A 1 621 ? 10.751 2.711 -1.938 1.00 93.50 621 ARG A N 1
ATOM 5200 C CA . ARG A 1 621 ? 9.539 3.338 -1.382 1.00 93.50 621 ARG A CA 1
ATOM 5201 C C . ARG A 1 621 ? 8.736 2.366 -0.512 1.00 93.50 621 ARG A C 1
ATOM 5203 O O . ARG A 1 621 ? 8.330 2.739 0.587 1.00 93.50 621 ARG A O 1
ATOM 5210 N N . LYS A 1 622 ? 8.555 1.112 -0.944 1.00 91.94 622 LYS A N 1
ATOM 5211 C CA . LYS A 1 622 ? 7.876 0.074 -0.145 1.00 91.94 622 LYS A CA 1
ATOM 5212 C C . LYS A 1 622 ? 8.623 -0.239 1.153 1.00 91.94 622 LYS A C 1
ATOM 5214 O O . LYS A 1 622 ? 8.005 -0.181 2.216 1.00 91.94 622 LYS A O 1
ATOM 5219 N N . ALA A 1 623 ? 9.929 -0.491 1.089 1.00 92.56 623 ALA A N 1
ATOM 5220 C CA . ALA A 1 623 ? 10.775 -0.774 2.245 1.00 92.56 623 ALA A CA 1
ATOM 5221 C C . ALA A 1 623 ? 10.721 0.358 3.282 1.00 92.56 623 ALA A C 1
ATOM 5223 O O . ALA A 1 623 ? 10.513 0.088 4.462 1.00 92.56 623 ALA A O 1
ATOM 5224 N N . ASN A 1 624 ? 10.811 1.616 2.843 1.00 92.12 624 ASN A N 1
ATOM 5225 C CA . ASN A 1 624 ? 10.714 2.778 3.731 1.00 92.12 624 ASN A CA 1
ATOM 5226 C C . ASN A 1 624 ? 9.302 2.960 4.321 1.00 92.12 624 ASN A C 1
ATOM 5228 O O . ASN A 1 624 ? 9.169 3.351 5.480 1.00 92.12 624 ASN A O 1
ATOM 5232 N N . SER A 1 625 ? 8.248 2.621 3.569 1.00 91.56 625 SER A N 1
ATOM 5233 C CA . SER A 1 625 ? 6.862 2.759 4.036 1.00 91.56 625 SER A CA 1
ATOM 5234 C C . SER A 1 625 ? 6.445 1.735 5.103 1.00 91.56 625 SER A C 1
ATOM 5236 O O . SER A 1 625 ? 5.599 2.049 5.936 1.00 91.56 625 SER A O 1
ATOM 5238 N N . VAL A 1 626 ? 7.023 0.524 5.131 1.00 92.31 626 VAL A N 1
ATOM 5239 C CA . VAL A 1 626 ? 6.604 -0.537 6.075 1.00 92.31 626 VAL A CA 1
ATOM 5240 C C . VAL A 1 626 ? 6.835 -0.148 7.551 1.00 92.31 626 VAL A C 1
ATOM 5242 O O . VAL A 1 626 ? 5.888 -0.264 8.337 1.00 92.31 626 VAL A O 1
ATOM 5245 N N . PRO A 1 627 ? 8.018 0.358 7.968 1.00 92.69 627 PRO A N 1
ATOM 5246 C CA . PRO A 1 627 ? 8.230 0.850 9.331 1.00 92.69 627 PRO A CA 1
ATOM 5247 C C . PRO A 1 627 ? 7.330 2.035 9.699 1.00 92.69 627 PRO A C 1
ATOM 5249 O O . PRO A 1 627 ? 6.830 2.095 10.822 1.00 92.69 627 PRO A O 1
ATOM 5252 N N . GLU A 1 628 ? 7.093 2.956 8.760 1.00 91.38 628 GLU A N 1
ATOM 5253 C CA . GLU A 1 628 ? 6.235 4.127 8.970 1.00 91.38 628 GLU A CA 1
ATOM 5254 C C . GLU A 1 628 ? 4.771 3.720 9.189 1.00 91.38 628 GLU A C 1
ATOM 5256 O O . GLU A 1 628 ? 4.163 4.119 10.183 1.00 91.38 628 GLU A O 1
ATOM 5261 N N . GLN A 1 629 ? 4.231 2.845 8.333 1.00 91.62 629 GLN A N 1
ATOM 5262 C CA . GLN A 1 629 ? 2.888 2.278 8.483 1.00 91.62 629 GLN A CA 1
ATOM 5263 C C . GLN A 1 629 ? 2.737 1.500 9.800 1.00 91.62 629 GLN A C 1
ATOM 5265 O O . GLN A 1 629 ? 1.718 1.638 10.481 1.00 91.62 629 GLN A O 1
ATOM 5270 N N . CYS A 1 630 ? 3.750 0.719 10.199 1.00 91.75 630 CYS A N 1
ATOM 5271 C CA . CYS A 1 630 ? 3.734 0.006 11.478 1.00 91.75 630 CYS A CA 1
ATOM 5272 C C . CYS A 1 630 ? 3.679 0.977 12.670 1.00 91.75 630 CYS A C 1
ATOM 5274 O O . CYS A 1 630 ? 2.810 0.847 13.536 1.00 91.75 630 CYS A O 1
ATOM 5276 N N . GLN A 1 631 ? 4.540 2.000 12.688 1.00 93.31 631 GLN A N 1
ATOM 5277 C CA . GLN A 1 631 ? 4.545 3.019 13.739 1.00 93.31 631 GLN A CA 1
ATOM 5278 C C . GLN A 1 631 ? 3.215 3.796 13.783 1.00 93.31 631 GLN A C 1
ATOM 5280 O O . GLN A 1 631 ? 2.663 4.020 14.863 1.00 93.31 631 GLN A O 1
ATOM 5285 N N . GLN A 1 632 ? 2.655 4.144 12.621 1.00 93.62 632 GLN A N 1
ATOM 5286 C CA . GLN A 1 632 ? 1.375 4.842 12.506 1.00 93.62 632 GLN A CA 1
ATOM 5287 C C . GLN A 1 632 ? 0.202 3.998 13.038 1.00 93.62 632 GLN A C 1
ATOM 5289 O O . GLN A 1 632 ? -0.612 4.507 13.818 1.00 93.62 632 GLN A O 1
ATOM 5294 N N . GLU A 1 633 ? 0.118 2.709 12.679 1.00 93.50 633 GLU A N 1
ATOM 5295 C CA . GLU A 1 633 ? -0.887 1.795 13.240 1.00 93.50 633 GLU A CA 1
ATOM 5296 C C . GLU A 1 633 ? -0.711 1.658 14.754 1.00 93.50 633 GLU A C 1
ATOM 5298 O O . GLU A 1 633 ? -1.703 1.717 15.485 1.00 93.50 633 GLU A O 1
ATOM 5303 N N . LEU A 1 634 ? 0.524 1.497 15.236 1.00 92.88 634 LEU A N 1
ATOM 5304 C CA . LEU A 1 634 ? 0.820 1.323 16.655 1.00 92.88 634 LEU A CA 1
ATOM 5305 C C . LEU A 1 634 ? 0.367 2.543 17.468 1.00 92.88 634 LEU A C 1
ATOM 5307 O O . LEU A 1 634 ? -0.333 2.378 18.469 1.00 92.88 634 LEU A O 1
ATOM 5311 N N . ASP A 1 635 ? 0.665 3.761 17.010 1.00 93.88 635 ASP A N 1
ATOM 5312 C CA . ASP A 1 635 ? 0.255 4.998 17.682 1.00 93.88 635 ASP A CA 1
ATOM 5313 C C . ASP A 1 635 ? -1.265 5.211 17.672 1.00 93.88 635 ASP A C 1
ATOM 5315 O O . ASP A 1 635 ? -1.850 5.624 18.681 1.00 93.88 635 ASP A O 1
ATOM 5319 N N . VAL A 1 636 ? -1.935 4.940 16.549 1.00 94.44 636 VAL A N 1
ATOM 5320 C CA . VAL A 1 636 ? -3.395 5.095 16.431 1.00 94.44 636 VAL A CA 1
ATOM 5321 C C . VAL A 1 636 ? -4.133 4.010 17.224 1.00 94.44 636 VAL A C 1
ATOM 5323 O O . VAL A 1 636 ? -5.093 4.312 17.942 1.00 94.44 636 VAL A O 1
ATOM 5326 N N . THR A 1 637 ? -3.640 2.772 17.197 1.00 93.31 637 THR A N 1
ATOM 5327 C CA . THR A 1 637 ? -4.169 1.651 17.986 1.00 93.31 637 THR A CA 1
ATOM 5328 C C . THR A 1 637 ? -3.964 1.877 19.479 1.00 93.31 637 THR A C 1
ATOM 5330 O O . THR A 1 637 ? -4.899 1.670 20.255 1.00 93.31 637 THR A O 1
ATOM 5333 N N . PHE A 1 638 ? -2.796 2.371 19.901 1.00 95.38 638 PHE A N 1
ATOM 5334 C CA . PHE A 1 638 ? -2.528 2.729 21.294 1.00 95.38 638 PHE A CA 1
ATOM 5335 C C . PHE A 1 638 ? -3.499 3.812 21.792 1.00 95.38 638 PHE A C 1
ATOM 5337 O O . PHE A 1 638 ? -4.175 3.614 22.804 1.00 95.38 638 PHE A O 1
ATOM 5344 N N . LYS A 1 639 ? -3.663 4.909 21.035 1.00 95.56 639 LYS A N 1
ATOM 5345 C CA . LYS A 1 639 ? -4.624 5.988 21.347 1.00 95.56 639 LYS A CA 1
ATOM 5346 C C . LYS A 1 639 ? -6.070 5.482 21.423 1.00 95.56 639 LYS A C 1
ATOM 5348 O O . LYS A 1 639 ? -6.845 5.950 22.260 1.00 95.56 639 LYS A O 1
ATOM 5353 N N . TYR A 1 640 ? -6.453 4.523 20.577 1.00 96.88 640 TYR A N 1
ATOM 5354 C CA . TYR A 1 640 ? -7.763 3.874 20.651 1.00 96.88 640 TYR A CA 1
ATOM 5355 C C . TYR A 1 640 ? -7.915 2.993 21.900 1.00 96.88 640 TYR A C 1
ATOM 5357 O O . TYR A 1 640 ? -8.929 3.098 22.592 1.00 96.88 640 TYR A O 1
ATOM 5365 N N . GLN A 1 641 ? -6.918 2.168 22.234 1.00 94.12 641 GLN A N 1
ATOM 5366 C CA . GLN A 1 641 ? -6.941 1.329 23.437 1.00 94.12 641 GLN A CA 1
ATOM 5367 C C . GLN A 1 641 ? -6.991 2.165 24.724 1.00 94.12 641 GLN A C 1
ATOM 5369 O O . GLN A 1 641 ? -7.757 1.837 25.633 1.00 94.12 641 GLN A O 1
ATOM 5374 N N . GLU A 1 642 ? -6.234 3.262 24.795 1.00 95.88 642 GLU A N 1
ATOM 5375 C CA . GLU A 1 642 ? -6.254 4.194 25.925 1.00 95.88 642 GLU A CA 1
ATOM 5376 C C . GLU A 1 642 ? -7.630 4.859 26.082 1.00 95.88 642 GLU A C 1
ATOM 5378 O O . GLU A 1 642 ? -8.218 4.807 27.166 1.00 95.88 642 GLU A O 1
ATOM 5383 N N . ALA A 1 643 ? -8.200 5.396 24.995 1.00 95.94 643 ALA A N 1
ATOM 5384 C CA . ALA A 1 643 ? -9.540 5.986 25.009 1.00 95.94 643 ALA A CA 1
ATOM 5385 C C . ALA A 1 643 ? -10.616 4.963 25.424 1.00 95.94 643 ALA A C 1
ATOM 5387 O O . ALA A 1 643 ? -11.414 5.236 26.325 1.00 95.94 643 ALA A O 1
ATOM 5388 N N . LYS A 1 644 ? -10.579 3.750 24.850 1.00 95.06 644 LYS A N 1
ATOM 5389 C CA . LYS A 1 644 ? -11.483 2.636 25.185 1.00 95.06 644 LYS A CA 1
ATOM 5390 C C . LYS A 1 644 ? -11.389 2.257 26.664 1.00 95.06 644 LYS A C 1
ATOM 5392 O O . LYS A 1 644 ? -12.418 2.049 27.310 1.00 95.06 644 LYS A O 1
ATOM 5397 N N . LYS A 1 645 ? -10.175 2.194 27.220 1.00 94.12 645 LYS A N 1
ATOM 5398 C CA . LYS A 1 645 ? -9.942 1.921 28.645 1.00 94.12 645 LYS A CA 1
ATOM 5399 C C . LYS A 1 645 ? -10.521 3.030 29.528 1.00 94.12 645 LYS A C 1
ATOM 5401 O O . LYS A 1 645 ? -11.229 2.712 30.480 1.00 94.12 645 LYS A O 1
ATOM 5406 N N . ALA A 1 646 ? -10.276 4.298 29.195 1.00 95.81 646 ALA A N 1
ATOM 5407 C CA . ALA A 1 646 ? -10.809 5.443 29.933 1.00 95.81 646 ALA A CA 1
ATOM 5408 C C . ALA A 1 646 ? -12.350 5.491 29.907 1.00 95.81 646 ALA A C 1
ATOM 5410 O O . ALA A 1 646 ? -12.972 5.692 30.949 1.00 95.81 646 ALA A O 1
ATOM 5411 N N . SER A 1 647 ? -12.979 5.232 28.752 1.00 96.69 647 SER A N 1
ATOM 5412 C CA . SER A 1 647 ? -14.444 5.120 28.638 1.00 96.69 647 SER A CA 1
ATOM 5413 C C . SER A 1 647 ? -15.001 3.985 29.513 1.00 96.69 647 SER A C 1
ATOM 5415 O O . SER A 1 647 ? -15.962 4.181 30.259 1.00 96.69 647 SER A O 1
ATOM 5417 N N . LEU A 1 648 ? -14.357 2.809 29.506 1.00 91.31 648 LEU A N 1
ATOM 5418 C CA . LEU A 1 648 ? -14.758 1.664 30.333 1.00 91.31 648 LEU A CA 1
ATOM 5419 C C . LEU A 1 648 ? -14.591 1.925 31.842 1.00 91.31 648 LEU A C 1
ATOM 5421 O O . LEU A 1 648 ? -15.378 1.425 32.646 1.00 91.31 648 LEU A O 1
ATOM 5425 N N . GLU A 1 649 ? -13.568 2.679 32.244 1.00 94.25 649 GLU A N 1
ATOM 5426 C CA . GLU A 1 649 ? -13.344 3.066 33.640 1.00 94.25 649 GLU A CA 1
ATOM 5427 C C . GLU A 1 649 ? -14.401 4.077 34.113 1.00 94.25 649 GLU A C 1
ATOM 5429 O O . GLU A 1 649 ? -15.050 3.836 35.132 1.00 94.25 649 GLU A O 1
ATOM 5434 N N . ALA A 1 650 ? -14.703 5.102 33.309 1.00 94.56 650 ALA A N 1
ATOM 5435 C CA . ALA A 1 650 ? -15.792 6.044 33.581 1.00 94.56 650 ALA A CA 1
ATOM 5436 C C . ALA A 1 650 ? -17.175 5.361 33.648 1.00 94.56 650 ALA A C 1
ATOM 5438 O O . ALA A 1 650 ? -17.999 5.713 34.493 1.00 94.56 650 ALA A O 1
ATOM 5439 N N . LEU A 1 651 ? -17.429 4.336 32.822 1.00 93.62 651 LEU A N 1
ATOM 5440 C CA . LEU A 1 651 ? -18.662 3.540 32.890 1.00 93.62 651 LEU A CA 1
ATOM 5441 C C . LEU A 1 651 ? -18.787 2.764 34.215 1.00 93.62 651 LEU A C 1
ATOM 5443 O O . LEU A 1 651 ? -19.882 2.654 34.769 1.00 93.62 651 LEU A O 1
ATOM 5447 N N . LYS A 1 652 ? -17.673 2.247 34.753 1.00 90.44 652 LYS A N 1
ATOM 5448 C CA . LYS A 1 652 ? -17.645 1.581 36.068 1.00 90.44 652 LYS A CA 1
ATOM 5449 C C . LYS A 1 652 ? -17.882 2.569 37.208 1.00 90.44 652 LYS A C 1
ATOM 5451 O O . LYS A 1 652 ? -18.616 2.240 38.137 1.00 90.44 652 LYS A O 1
ATOM 5456 N N . GLU A 1 653 ? -17.305 3.768 37.130 1.00 94.19 653 GLU A N 1
ATOM 5457 C CA . GLU A 1 653 ? -17.575 4.843 38.093 1.00 94.19 653 GLU A CA 1
ATOM 5458 C C . GLU A 1 653 ? -19.055 5.256 38.070 1.00 94.19 653 GLU A C 1
ATOM 5460 O O . GLU A 1 653 ? -19.671 5.367 39.127 1.00 94.19 653 GLU A O 1
ATOM 5465 N N . LEU A 1 654 ? -19.658 5.396 36.885 1.00 93.94 654 LEU A N 1
ATOM 5466 C CA . LEU A 1 654 ? -21.083 5.706 36.728 1.00 93.94 654 LEU A CA 1
ATOM 5467 C C . LEU A 1 654 ? -21.976 4.623 37.352 1.00 93.94 654 LEU A C 1
ATOM 5469 O O . LEU A 1 654 ? -22.878 4.938 38.127 1.00 93.94 654 LEU A O 1
ATOM 5473 N N . ALA A 1 655 ? -21.692 3.345 37.082 1.00 87.94 655 ALA A N 1
ATOM 5474 C CA . ALA A 1 655 ? -22.418 2.226 37.683 1.00 87.94 655 ALA A CA 1
ATOM 5475 C C . ALA A 1 655 ? -22.265 2.170 39.218 1.00 87.94 655 ALA A C 1
ATOM 5477 O O . ALA A 1 655 ? -23.198 1.781 39.920 1.00 87.94 655 ALA A O 1
ATOM 5478 N N . TYR A 1 656 ? -21.109 2.577 39.752 1.00 93.31 656 TYR A N 1
ATOM 5479 C CA . TYR A 1 656 ? -20.886 2.690 41.193 1.00 93.31 656 TYR A CA 1
ATOM 5480 C C . TYR A 1 656 ? -21.709 3.828 41.819 1.00 93.31 656 TYR A C 1
ATOM 5482 O O . TYR A 1 656 ? -22.371 3.600 42.830 1.00 93.31 656 TYR A O 1
ATOM 5490 N N . VAL A 1 657 ? -21.735 5.015 41.200 1.00 94.31 657 VAL A N 1
ATOM 5491 C CA . VAL A 1 657 ? -22.546 6.159 41.662 1.00 94.31 657 VAL A CA 1
ATOM 5492 C C . VAL A 1 657 ? -24.043 5.826 41.627 1.00 94.31 657 VAL A C 1
ATOM 5494 O O . VAL A 1 657 ? -24.737 6.051 42.617 1.00 94.31 657 VAL A O 1
ATOM 5497 N N . GLN A 1 658 ? -24.535 5.194 40.554 1.00 93.69 658 GLN A N 1
ATOM 5498 C CA . GLN A 1 658 ? -25.927 4.730 40.479 1.00 93.69 658 GLN A CA 1
ATOM 5499 C C . GLN A 1 658 ? -26.278 3.787 41.642 1.00 93.69 658 GLN A C 1
ATOM 5501 O O . GLN A 1 658 ? -27.316 3.940 42.281 1.00 93.69 658 GLN A O 1
ATOM 5506 N N . ARG A 1 659 ? -25.378 2.856 41.982 1.00 87.38 659 ARG A N 1
ATOM 5507 C CA . ARG A 1 659 ? -25.584 1.922 43.096 1.00 87.38 659 ARG A CA 1
ATOM 5508 C C . ARG A 1 659 ? -25.712 2.629 44.450 1.00 87.38 659 ARG A C 1
ATOM 5510 O O . ARG A 1 659 ? -26.483 2.179 45.292 1.00 87.38 659 ARG A O 1
ATOM 5517 N N . GLN A 1 660 ? -24.996 3.737 44.660 1.00 93.56 660 GLN A N 1
ATOM 5518 C CA . GLN A 1 660 ? -25.129 4.544 45.879 1.00 93.56 660 GLN A CA 1
ATOM 5519 C C . GLN A 1 660 ? -26.516 5.200 45.978 1.00 93.56 660 GLN A C 1
ATOM 5521 O O . GLN A 1 660 ? -27.120 5.183 47.053 1.00 93.56 660 GLN A O 1
ATOM 5526 N N . ILE A 1 661 ? -27.049 5.709 44.862 1.00 93.88 661 ILE A N 1
ATOM 5527 C CA . ILE A 1 661 ? -28.414 6.259 44.780 1.00 93.88 661 ILE A CA 1
ATOM 5528 C C . ILE A 1 661 ? -29.449 5.169 45.088 1.00 93.88 661 ILE A C 1
ATOM 5530 O O . ILE A 1 661 ? -30.373 5.397 45.873 1.00 93.88 661 ILE A O 1
ATOM 5534 N N . ASP A 1 662 ? -29.278 3.966 44.536 1.00 87.69 662 ASP A N 1
ATOM 5535 C CA . ASP A 1 662 ? -30.172 2.830 44.783 1.00 87.69 662 ASP A CA 1
ATOM 5536 C C . ASP A 1 662 ? -30.147 2.400 46.269 1.00 87.69 662 ASP A C 1
ATOM 5538 O O . ASP A 1 662 ? -31.196 2.166 46.879 1.00 87.69 662 ASP A O 1
ATOM 5542 N N . GLU A 1 663 ? -28.965 2.364 46.898 1.00 87.88 663 GLU A N 1
ATOM 5543 C CA . GLU A 1 663 ? -28.799 2.064 48.328 1.00 87.88 663 GLU A CA 1
ATOM 5544 C C . GLU A 1 663 ? -29.421 3.129 49.250 1.00 87.88 663 GLU A C 1
ATOM 5546 O O . GLU A 1 663 ? -30.019 2.785 50.278 1.00 87.88 663 GLU A O 1
ATOM 5551 N N . LEU A 1 664 ? -29.302 4.418 48.912 1.00 93.44 664 LEU A N 1
ATOM 5552 C CA . LEU A 1 664 ? -29.943 5.504 49.661 1.00 93.44 664 LEU A CA 1
ATOM 5553 C C . LEU A 1 664 ? -31.467 5.481 49.498 1.00 93.44 664 LEU A C 1
ATOM 5555 O O . LEU A 1 664 ? -32.185 5.576 50.496 1.00 93.44 664 LEU A O 1
ATOM 5559 N N . ASN A 1 665 ? -31.975 5.257 48.284 1.00 92.81 665 ASN A N 1
ATOM 5560 C CA . ASN A 1 665 ? -33.407 5.083 48.041 1.00 92.81 665 ASN A CA 1
ATOM 5561 C C . ASN A 1 665 ? -33.974 3.871 48.797 1.00 92.81 665 ASN A C 1
ATOM 5563 O O . ASN A 1 665 ? -35.056 3.957 49.382 1.00 92.81 665 ASN A O 1
ATOM 5567 N N . TYR A 1 666 ? -33.229 2.766 48.886 1.00 88.94 666 TYR A N 1
ATOM 5568 C CA . TYR A 1 666 ? -33.614 1.629 49.723 1.00 88.94 666 TYR A CA 1
ATOM 5569 C C . TYR A 1 666 ? -33.711 2.005 51.215 1.00 88.94 666 TYR A C 1
ATOM 5571 O O . TYR A 1 666 ? -34.724 1.713 51.860 1.00 88.94 666 TYR A O 1
ATOM 5579 N N . LYS A 1 667 ? -32.708 2.709 51.765 1.00 90.88 667 LYS A N 1
ATOM 5580 C CA . LYS A 1 667 ? -32.736 3.209 53.157 1.00 90.88 667 LYS A CA 1
ATOM 5581 C C . LYS A 1 667 ? -33.918 4.153 53.399 1.00 90.88 667 LYS A C 1
ATOM 5583 O O . LYS A 1 667 ? -34.601 4.015 54.415 1.00 90.88 667 LYS A O 1
ATOM 5588 N N . ARG A 1 668 ? -34.202 5.059 52.458 1.00 93.69 668 ARG A N 1
ATOM 5589 C CA . ARG A 1 668 ? -35.356 5.970 52.499 1.00 93.69 668 ARG A CA 1
ATOM 5590 C C . ARG A 1 668 ? -36.678 5.206 52.565 1.00 93.69 668 ARG A C 1
ATOM 5592 O O . ARG A 1 668 ? -37.475 5.460 53.463 1.00 93.69 668 ARG A O 1
ATOM 5599 N N . ASN A 1 669 ? -36.890 4.236 51.675 1.00 91.44 669 ASN A N 1
ATOM 5600 C CA . ASN A 1 669 ? -38.120 3.438 51.624 1.00 91.44 669 ASN A CA 1
ATOM 5601 C C . ASN A 1 669 ? -38.333 2.618 52.913 1.00 91.44 669 ASN A C 1
ATOM 5603 O O . ASN A 1 669 ? -39.455 2.519 53.422 1.00 91.44 669 ASN A O 1
ATOM 5607 N N . MET A 1 670 ? -37.253 2.089 53.498 1.00 85.81 670 MET A N 1
ATOM 5608 C CA . MET A 1 670 ? -37.285 1.445 54.816 1.00 85.81 670 MET A CA 1
ATOM 5609 C C . MET A 1 670 ? -37.667 2.433 55.933 1.00 85.81 670 MET A C 1
ATOM 5611 O O . MET A 1 670 ? -38.531 2.121 56.756 1.00 85.81 670 MET A O 1
ATOM 5615 N N . GLY A 1 671 ? -37.084 3.637 55.942 1.00 91.75 671 GLY A N 1
ATOM 5616 C CA . GLY A 1 671 ? -37.412 4.700 56.900 1.00 91.75 671 GLY A CA 1
ATOM 5617 C C . GLY A 1 671 ? -38.865 5.177 56.801 1.00 91.75 671 GLY A C 1
ATOM 5618 O O . GLY A 1 671 ? -39.554 5.273 57.818 1.00 91.75 671 GLY A O 1
ATOM 5619 N N . GLN A 1 672 ? -39.376 5.382 55.583 1.00 92.25 672 GLN A N 1
ATOM 5620 C CA . GLN A 1 672 ? -40.782 5.717 55.327 1.00 92.25 672 GLN A CA 1
ATOM 5621 C C . GLN A 1 672 ? -41.737 4.620 55.821 1.00 92.25 672 GLN A C 1
ATOM 5623 O O . GLN A 1 672 ? -42.768 4.921 56.426 1.00 92.25 672 GLN A O 1
ATOM 5628 N N . SER A 1 673 ? -41.380 3.346 55.629 1.00 89.69 673 SER A N 1
ATOM 5629 C CA . SER A 1 673 ? -42.174 2.207 56.111 1.00 89.69 673 SER A CA 1
ATOM 5630 C C . SER A 1 673 ? -42.258 2.180 57.645 1.00 89.69 673 SER A C 1
ATOM 5632 O O . SER A 1 673 ? -43.345 2.033 58.209 1.00 89.69 673 SER A O 1
ATOM 5634 N N . GLN A 1 674 ? -41.136 2.413 58.335 1.00 92.12 674 GLN A N 1
ATOM 5635 C CA . GLN A 1 674 ? -41.099 2.541 59.799 1.00 92.12 674 GLN A CA 1
ATOM 5636 C C . GLN A 1 674 ? -41.885 3.764 60.295 1.00 92.12 674 GLN A C 1
ATOM 5638 O O . GLN A 1 674 ? -42.636 3.673 61.268 1.00 92.12 674 GLN A O 1
ATOM 5643 N N . LEU A 1 675 ? -41.757 4.908 59.614 1.00 93.56 675 LEU A N 1
ATOM 5644 C CA . LEU A 1 675 ? -42.518 6.122 59.912 1.00 93.56 675 LEU A CA 1
ATOM 5645 C C . LEU A 1 675 ? -44.031 5.877 59.789 1.00 93.56 675 LEU A C 1
ATOM 5647 O O . LEU A 1 675 ? -44.790 6.285 60.670 1.00 93.56 675 LEU A O 1
ATOM 5651 N N . HIS A 1 676 ? -44.472 5.158 58.753 1.00 94.06 676 HIS A N 1
ATOM 5652 C CA . HIS A 1 676 ? -45.872 4.776 58.577 1.00 94.06 676 HIS A CA 1
ATOM 5653 C C . HIS A 1 676 ? -46.376 3.867 59.714 1.00 94.06 676 HIS A C 1
ATOM 5655 O O . HIS A 1 676 ? -47.457 4.098 60.262 1.00 94.06 676 HIS A O 1
ATOM 5661 N N . GLU A 1 677 ? -45.579 2.883 60.143 1.00 93.81 677 GLU A N 1
ATOM 5662 C CA . GLU A 1 677 ? -45.914 2.020 61.284 1.00 93.81 677 GLU A CA 1
ATOM 5663 C C . GLU A 1 677 ? -46.053 2.820 62.598 1.00 93.81 677 GLU A C 1
ATOM 5665 O O . GLU A 1 677 ? -47.003 2.622 63.363 1.00 93.81 677 GLU A O 1
ATOM 5670 N N . ILE A 1 678 ? -45.144 3.770 62.847 1.00 94.38 678 ILE A N 1
ATOM 5671 C CA . ILE A 1 678 ? -45.178 4.658 64.020 1.00 94.38 678 ILE A CA 1
ATOM 5672 C C . ILE A 1 678 ? -46.413 5.571 63.985 1.00 94.38 678 ILE A C 1
ATOM 5674 O O . ILE A 1 678 ? -47.101 5.712 65.000 1.00 94.38 678 ILE A O 1
ATOM 5678 N N . LEU A 1 679 ? -46.738 6.151 62.826 1.00 95.00 679 LEU A N 1
ATOM 5679 C CA . LEU A 1 679 ? -47.936 6.973 62.635 1.00 95.00 679 LEU A CA 1
ATOM 5680 C C . LEU A 1 679 ? -49.222 6.178 62.905 1.00 95.00 679 LEU A C 1
ATOM 5682 O O . LEU A 1 679 ? -50.124 6.687 63.577 1.00 95.00 679 LEU A O 1
ATOM 5686 N N . ASN A 1 680 ? -49.289 4.917 62.469 1.00 95.31 680 ASN A N 1
ATOM 5687 C CA . ASN A 1 680 ? -50.419 4.032 62.753 1.00 95.31 680 ASN A CA 1
ATOM 5688 C C . ASN A 1 680 ? -50.548 3.736 64.259 1.00 95.31 680 ASN A C 1
ATOM 5690 O O . ASN A 1 680 ? -51.627 3.933 64.826 1.00 95.31 680 ASN A O 1
ATOM 5694 N N . LYS A 1 681 ? -49.450 3.381 64.946 1.00 95.00 681 LYS A N 1
ATOM 5695 C CA . LYS A 1 681 ? -49.433 3.164 66.411 1.00 95.00 681 LYS A CA 1
ATOM 5696 C C . LYS A 1 681 ? -49.840 4.421 67.192 1.00 95.00 681 LYS A C 1
ATOM 5698 O O . LYS A 1 681 ? -50.652 4.339 68.119 1.00 95.00 681 LYS A O 1
ATOM 5703 N N . LYS A 1 682 ? -49.355 5.599 66.783 1.00 96.06 682 LYS A N 1
ATOM 5704 C CA . LYS A 1 682 ? -49.773 6.896 67.341 1.00 96.06 682 LYS A CA 1
ATOM 5705 C C . LYS A 1 682 ? -51.272 7.139 67.130 1.00 96.06 682 LYS A C 1
ATOM 5707 O O . LYS A 1 682 ? -51.965 7.494 68.085 1.00 96.06 682 LYS A O 1
ATOM 5712 N N . SER A 1 683 ? -51.785 6.910 65.918 1.00 95.50 683 SER A N 1
ATOM 5713 C CA . SER A 1 683 ? -53.208 7.074 65.583 1.00 95.50 683 SER A CA 1
ATOM 5714 C C . SER A 1 683 ? -54.104 6.152 66.418 1.00 95.50 683 SER A C 1
ATOM 5716 O O . SER A 1 683 ? -55.148 6.579 66.912 1.00 95.50 683 SER A O 1
ATOM 5718 N N . GLU A 1 684 ? -53.692 4.902 66.641 1.00 95.12 684 GLU A N 1
ATOM 5719 C CA . GLU A 1 684 ? -54.407 3.975 67.519 1.00 95.12 684 GLU A CA 1
ATOM 5720 C C . GLU A 1 684 ? -54.488 4.458 68.970 1.00 95.12 684 GLU A C 1
ATOM 5722 O O . GLU A 1 684 ? -55.566 4.411 69.567 1.00 95.12 684 GLU A O 1
ATOM 5727 N N . LEU A 1 685 ? -53.375 4.925 69.548 1.00 94.25 685 LEU A N 1
ATOM 5728 C CA . LEU A 1 685 ? -53.375 5.477 70.905 1.00 94.25 685 LEU A CA 1
ATOM 5729 C C . LEU A 1 685 ? -54.242 6.737 70.991 1.00 94.25 685 LEU A C 1
ATOM 5731 O O . LEU A 1 685 ? -55.055 6.851 71.908 1.00 94.25 685 LEU A O 1
ATOM 5735 N N . GLN A 1 686 ? -54.147 7.637 70.009 1.00 93.69 686 GLN A N 1
ATOM 5736 C CA . GLN A 1 686 ? -54.986 8.836 69.932 1.00 93.69 686 GLN A CA 1
ATOM 5737 C C . GLN A 1 686 ? -56.483 8.504 69.818 1.00 93.69 686 GLN A C 1
ATOM 5739 O O . GLN A 1 686 ? -57.295 9.201 70.417 1.00 93.69 686 GLN A O 1
ATOM 5744 N N . LYS A 1 687 ? -56.867 7.421 69.125 1.00 94.50 687 LYS A N 1
ATOM 5745 C CA . LYS A 1 687 ? -58.261 6.933 69.070 1.00 94.50 687 LYS A CA 1
ATOM 5746 C C . LYS A 1 687 ? -58.723 6.283 70.380 1.00 94.50 687 LYS A C 1
ATOM 5748 O O . LYS A 1 687 ? -59.899 6.382 70.722 1.00 94.50 687 LYS A O 1
ATOM 5753 N N . LYS A 1 688 ? -57.825 5.621 71.122 1.00 93.88 688 LYS A N 1
ATOM 5754 C CA . LYS A 1 688 ? -58.128 4.993 72.425 1.00 93.88 688 LYS A CA 1
ATOM 5755 C C . LYS A 1 688 ? -58.251 6.028 73.556 1.00 93.88 688 LYS A C 1
ATOM 5757 O O . LYS A 1 688 ? -59.073 5.843 74.453 1.00 93.88 688 LYS A O 1
ATOM 5762 N N . LEU A 1 689 ? -57.493 7.129 73.498 1.00 94.81 689 LEU A N 1
ATOM 5763 C CA . LEU A 1 689 ? -57.387 8.112 74.585 1.00 94.81 689 LEU A CA 1
ATOM 5764 C C . LEU A 1 689 ? -58.732 8.733 75.034 1.00 94.81 689 LEU A C 1
ATOM 5766 O O . LEU A 1 689 ? -58.971 8.741 76.243 1.00 94.81 689 LEU A O 1
ATOM 5770 N N . PRO A 1 690 ? -59.638 9.199 74.141 1.00 95.00 690 PRO A N 1
ATOM 5771 C CA . PRO A 1 690 ? -60.931 9.759 74.545 1.00 95.00 690 PRO A CA 1
ATOM 5772 C C . PRO A 1 690 ? -61.793 8.737 75.284 1.00 95.00 690 PRO A C 1
ATOM 5774 O O . PRO A 1 690 ? -62.290 9.025 76.366 1.00 95.00 690 PRO A O 1
ATOM 5777 N N . LYS A 1 691 ? -61.864 7.501 74.773 1.00 93.62 691 LYS A N 1
ATOM 5778 C CA . LYS A 1 691 ? -62.625 6.425 75.414 1.00 93.62 691 LYS A CA 1
ATOM 5779 C C . LYS A 1 691 ? -62.111 6.125 76.824 1.00 93.62 691 LYS A C 1
ATOM 5781 O O . LYS A 1 691 ? -62.904 5.942 77.735 1.00 93.62 691 LYS A O 1
ATOM 5786 N N . MET A 1 692 ? -60.794 6.132 77.030 1.00 93.69 692 MET A N 1
ATOM 5787 C CA . MET A 1 692 ? -60.208 5.941 78.362 1.00 93.69 692 MET A CA 1
ATOM 5788 C C . MET A 1 692 ? -60.521 7.117 79.303 1.00 93.69 692 MET A C 1
ATOM 5790 O O . MET A 1 692 ? -60.727 6.912 80.499 1.00 93.69 692 MET A O 1
ATOM 5794 N N . ILE A 1 693 ? -60.592 8.347 78.785 1.00 94.00 693 ILE A N 1
ATOM 5795 C CA . ILE A 1 693 ? -61.027 9.528 79.547 1.00 94.00 693 ILE A CA 1
ATOM 5796 C C . ILE A 1 693 ? -62.504 9.391 79.957 1.00 94.00 693 ILE A C 1
ATOM 5798 O O . ILE A 1 693 ? -62.825 9.638 81.123 1.00 94.00 693 ILE A O 1
ATOM 5802 N N . ASP A 1 694 ? -63.368 8.926 79.053 1.00 93.75 694 ASP A N 1
ATOM 5803 C CA . ASP A 1 694 ? -64.785 8.657 79.321 1.00 93.75 694 ASP A CA 1
ATOM 5804 C C . ASP A 1 694 ? -64.967 7.514 80.336 1.00 93.75 694 ASP A C 1
ATOM 5806 O O . ASP A 1 694 ? -65.672 7.679 81.332 1.00 93.75 694 ASP A O 1
ATOM 5810 N N . ASP A 1 695 ? -64.263 6.390 80.162 1.00 92.50 695 ASP A N 1
ATOM 5811 C CA . ASP A 1 695 ? -64.269 5.245 81.085 1.00 92.50 695 ASP A CA 1
ATOM 5812 C C . ASP A 1 695 ? -63.795 5.667 82.492 1.00 92.50 695 ASP A C 1
ATOM 5814 O O . ASP A 1 695 ? -64.391 5.292 83.507 1.00 92.50 695 ASP A O 1
ATOM 5818 N N . LYS A 1 696 ? -62.762 6.519 82.582 1.00 95.31 696 LYS A N 1
ATOM 5819 C CA . LYS A 1 696 ? -62.324 7.134 83.845 1.00 95.31 696 LYS A CA 1
ATOM 5820 C C . LYS A 1 696 ? -63.424 8.007 84.452 1.00 95.31 696 LYS A C 1
ATOM 5822 O O . LYS A 1 696 ? -63.665 7.906 85.656 1.00 95.31 696 LYS A O 1
ATOM 5827 N N . ALA A 1 697 ? -64.077 8.864 83.666 1.00 92.25 697 ALA A N 1
ATOM 5828 C CA . ALA A 1 697 ? -65.155 9.727 84.150 1.00 92.25 697 ALA A CA 1
ATOM 5829 C C . ALA A 1 697 ? -66.345 8.902 84.674 1.00 92.25 697 ALA A C 1
ATOM 5831 O O . ALA A 1 697 ? -66.860 9.184 85.759 1.00 92.25 697 ALA A O 1
ATOM 5832 N N . LEU A 1 698 ? -66.706 7.825 83.971 1.00 91.25 698 LEU A N 1
ATOM 5833 C CA . LEU A 1 698 ? -67.733 6.864 84.369 1.00 91.25 698 LEU A CA 1
ATOM 5834 C C . LEU A 1 698 ? -67.371 6.153 85.687 1.00 91.25 698 LEU A C 1
ATOM 5836 O O . LEU A 1 698 ? -68.202 6.036 86.588 1.00 91.25 698 LEU A O 1
ATOM 5840 N N . LEU A 1 699 ? -66.117 5.715 85.851 1.00 90.81 699 LEU A N 1
ATOM 5841 C CA . LEU A 1 699 ? -65.637 5.100 87.096 1.00 90.81 699 LEU A CA 1
ATOM 5842 C C . LEU A 1 699 ? -65.632 6.082 88.278 1.00 90.81 699 LEU A C 1
ATOM 5844 O O . LEU A 1 699 ? -65.955 5.677 89.396 1.00 90.81 699 LEU A O 1
ATOM 5848 N N . VAL A 1 700 ? -65.325 7.364 88.043 1.00 88.44 700 VAL A N 1
ATOM 5849 C CA . VAL A 1 700 ? -65.438 8.426 89.060 1.00 88.44 700 VAL A CA 1
ATOM 5850 C C . VAL A 1 700 ? -66.899 8.658 89.457 1.00 88.44 700 VAL A C 1
ATOM 5852 O O . VAL A 1 700 ? -67.188 8.706 90.653 1.00 88.44 700 VAL A O 1
ATOM 5855 N N . GLN A 1 701 ? -67.833 8.733 88.498 1.00 88.38 701 GLN A N 1
ATOM 5856 C CA . GLN A 1 701 ? -69.274 8.833 88.787 1.00 88.38 701 GLN A CA 1
ATOM 5857 C C . GLN A 1 701 ? -69.775 7.637 89.613 1.00 88.38 701 GLN A C 1
ATOM 5859 O O . GLN A 1 701 ? -70.481 7.816 90.606 1.00 88.38 701 GLN A O 1
ATOM 5864 N N . ASN A 1 702 ? -69.319 6.428 89.277 1.00 89.31 702 ASN A N 1
ATOM 5865 C CA . ASN A 1 702 ? -69.613 5.191 90.006 1.00 89.31 702 ASN A CA 1
ATOM 5866 C C . ASN A 1 702 ? -68.850 5.048 91.343 1.00 89.31 702 ASN A C 1
ATOM 5868 O O . ASN A 1 702 ? -68.906 3.991 91.971 1.00 89.31 702 ASN A O 1
ATOM 5872 N N . LYS A 1 703 ? -68.130 6.088 91.796 1.00 90.75 703 LYS A N 1
ATOM 5873 C CA . LYS A 1 703 ? -67.316 6.121 93.031 1.00 90.75 703 LYS A CA 1
ATOM 5874 C C . LYS A 1 703 ? -66.222 5.039 93.106 1.00 90.75 703 LYS A C 1
ATOM 5876 O O . LYS A 1 703 ? -65.659 4.797 94.175 1.00 90.75 703 LYS A O 1
ATOM 5881 N N . ASN A 1 704 ? -65.858 4.416 91.984 1.00 89.44 704 ASN A N 1
ATOM 5882 C CA . ASN A 1 704 ? -64.766 3.447 91.899 1.00 89.44 704 ASN A CA 1
ATOM 5883 C C . ASN A 1 704 ? -63.430 4.168 91.659 1.00 89.44 704 ASN A C 1
ATOM 5885 O O . ASN A 1 704 ? -62.813 4.080 90.594 1.00 89.44 704 ASN A O 1
ATOM 5889 N N . PHE A 1 705 ? -62.974 4.895 92.680 1.00 89.19 705 PHE A N 1
ATOM 5890 C CA . PHE A 1 705 ? -61.758 5.709 92.604 1.00 89.19 705 PHE A CA 1
ATOM 5891 C C . PHE A 1 705 ? -60.489 4.890 92.322 1.00 89.19 705 PHE A C 1
ATOM 5893 O O . PHE A 1 705 ? -59.568 5.405 91.694 1.00 89.19 705 PHE A O 1
ATOM 5900 N N . LYS A 1 706 ? -60.440 3.609 92.722 1.00 89.06 706 LYS A N 1
ATOM 5901 C CA . LYS A 1 706 ? -59.294 2.728 92.444 1.00 89.06 706 LYS A CA 1
ATOM 5902 C C . LYS A 1 706 ? -59.209 2.360 90.958 1.00 89.06 706 LYS A C 1
ATOM 5904 O O . LYS A 1 706 ? -58.132 2.467 90.378 1.00 89.06 706 LYS A O 1
ATOM 5909 N N . GLY A 1 707 ? -60.335 2.008 90.331 1.00 88.06 707 GLY A N 1
ATOM 5910 C CA . GLY A 1 707 ? -60.394 1.792 88.881 1.00 88.06 707 GLY A CA 1
ATOM 5911 C C . GLY A 1 707 ? -60.102 3.075 88.096 1.00 88.06 707 GLY A C 1
ATOM 5912 O O . GLY A 1 707 ? -59.312 3.061 87.155 1.00 88.06 707 GLY A O 1
ATOM 5913 N N . ALA A 1 708 ? -60.658 4.211 88.533 1.00 86.06 708 ALA A N 1
ATOM 5914 C CA . ALA A 1 708 ? -60.379 5.510 87.922 1.00 86.06 708 ALA A CA 1
ATOM 5915 C C . ALA A 1 708 ? -58.895 5.917 88.024 1.00 86.06 708 ALA A C 1
ATOM 5917 O O . ALA A 1 708 ? -58.368 6.526 87.094 1.00 86.06 708 ALA A O 1
ATOM 5918 N N . ALA A 1 709 ? -58.208 5.569 89.118 1.00 88.62 709 ALA A N 1
ATOM 5919 C CA . ALA A 1 709 ? -56.769 5.784 89.267 1.00 88.62 709 ALA A CA 1
ATOM 5920 C C . ALA A 1 709 ? -55.953 4.912 88.297 1.00 88.62 709 ALA A C 1
ATOM 5922 O O . ALA A 1 709 ? -55.058 5.434 87.638 1.00 88.62 709 ALA A O 1
ATOM 5923 N N . GLN A 1 710 ? -56.307 3.630 88.138 1.00 91.56 710 GLN A N 1
ATOM 5924 C CA . GLN A 1 710 ? -55.656 2.736 87.171 1.00 91.56 710 GLN A CA 1
ATOM 5925 C C . GLN A 1 710 ? -55.824 3.228 85.727 1.00 91.56 710 GLN A C 1
ATOM 5927 O O . GLN A 1 710 ? -54.835 3.332 85.006 1.00 91.56 710 GLN A O 1
ATOM 5932 N N . ILE A 1 711 ? -57.037 3.608 85.308 1.00 92.50 711 ILE A N 1
ATOM 5933 C CA . ILE A 1 711 ? -57.238 4.171 83.962 1.00 92.50 711 ILE A CA 1
ATOM 5934 C C . ILE A 1 711 ? -56.532 5.527 83.815 1.00 92.50 711 ILE A C 1
ATOM 5936 O O . ILE A 1 711 ? -55.974 5.810 82.762 1.00 92.50 711 ILE A O 1
ATOM 5940 N N . ASN A 1 712 ? -56.454 6.353 84.863 1.00 93.81 712 ASN A N 1
ATOM 5941 C CA . ASN A 1 712 ? -55.666 7.590 84.825 1.00 93.81 712 ASN A CA 1
ATOM 5942 C C . ASN A 1 712 ? -54.161 7.342 84.611 1.00 93.81 712 ASN A C 1
ATOM 5944 O O . ASN A 1 712 ? -53.500 8.141 83.953 1.00 93.81 712 ASN A O 1
ATOM 5948 N N . GLU A 1 713 ? -53.621 6.253 85.152 1.00 92.81 713 GLU A N 1
ATOM 5949 C CA . GLU A 1 713 ? -52.233 5.843 84.932 1.00 92.81 713 GLU A CA 1
ATOM 5950 C C . GLU A 1 713 ? -52.025 5.303 83.509 1.00 92.81 713 GLU A C 1
ATOM 5952 O O . GLU A 1 713 ? -51.078 5.705 82.838 1.00 92.81 713 GLU A O 1
ATOM 5957 N N . GLN A 1 714 ? -52.978 4.525 82.982 1.00 93.00 714 GLN A N 1
ATOM 5958 C CA . GLN A 1 714 ? -52.980 4.111 81.574 1.00 93.00 714 GLN A CA 1
ATOM 5959 C C . GLN A 1 714 ? -53.124 5.298 80.598 1.00 93.00 714 GLN A C 1
ATOM 5961 O O . GLN A 1 714 ? -52.492 5.291 79.548 1.00 93.00 714 GLN A O 1
ATOM 5966 N N . ILE A 1 715 ? -53.903 6.338 80.934 1.00 94.19 715 ILE A N 1
ATOM 5967 C CA . ILE A 1 715 ? -53.988 7.585 80.147 1.00 94.19 715 ILE A CA 1
ATOM 5968 C C . ILE A 1 715 ? -52.632 8.295 80.130 1.00 94.19 715 ILE A C 1
ATOM 5970 O O . ILE A 1 715 ? -52.190 8.715 79.064 1.00 94.19 715 ILE A O 1
ATOM 5974 N N . LYS A 1 716 ? -51.958 8.416 81.283 1.00 94.25 716 LYS A N 1
ATOM 5975 C CA . LYS A 1 716 ? -50.616 9.015 81.356 1.00 94.25 716 LYS A CA 1
ATOM 5976 C C . LYS A 1 716 ? -49.598 8.235 80.527 1.00 94.25 716 LYS A C 1
ATOM 5978 O O . LYS A 1 716 ? -48.798 8.850 79.833 1.00 94.25 716 LYS A O 1
ATOM 5983 N N . GLU A 1 717 ? -49.637 6.907 80.580 1.00 94.38 717 GLU A N 1
ATOM 5984 C CA . GLU A 1 717 ? -48.742 6.058 79.791 1.00 94.38 717 GLU A CA 1
ATOM 5985 C C . GLU A 1 717 ? -49.044 6.161 78.287 1.00 94.38 717 GLU A C 1
ATOM 5987 O O . GLU A 1 717 ? -48.130 6.346 77.491 1.00 94.38 717 GLU A O 1
ATOM 5992 N N . ALA A 1 718 ? -50.319 6.173 77.884 1.00 93.62 718 ALA A N 1
ATOM 5993 C CA . ALA A 1 718 ? -50.704 6.410 76.492 1.00 93.62 718 ALA A CA 1
ATOM 5994 C C . ALA A 1 718 ? -50.278 7.806 75.995 1.00 93.62 718 ALA A C 1
ATOM 5996 O O . ALA A 1 718 ? -49.778 7.928 74.880 1.00 93.62 718 ALA A O 1
ATOM 5997 N N . GLN A 1 719 ? -50.405 8.852 76.821 1.00 94.69 719 GLN A N 1
ATOM 5998 C CA . GLN A 1 719 ? -49.879 10.191 76.520 1.00 94.69 719 GLN A CA 1
ATOM 5999 C C . GLN A 1 719 ? -48.352 10.180 76.372 1.00 94.69 719 GLN A C 1
ATOM 6001 O O . GLN A 1 719 ? -47.828 10.747 75.417 1.00 94.69 719 GLN A O 1
ATOM 6006 N N . ARG A 1 720 ? -47.639 9.484 77.265 1.00 94.75 720 ARG A N 1
ATOM 6007 C CA . ARG A 1 720 ? -46.180 9.330 77.210 1.00 94.75 720 ARG A CA 1
ATOM 6008 C C . ARG A 1 720 ? -45.722 8.620 75.936 1.00 94.75 720 ARG A C 1
ATOM 6010 O O . ARG A 1 720 ? -44.760 9.060 75.316 1.00 94.75 720 ARG A O 1
ATOM 6017 N N . GLN A 1 721 ? -46.425 7.566 75.523 1.00 94.62 721 GLN A N 1
ATOM 6018 C CA . GLN A 1 721 ? -46.143 6.865 74.270 1.00 94.62 721 GLN A CA 1
ATOM 6019 C C . GLN A 1 721 ? -46.489 7.706 73.038 1.00 94.62 721 GLN A C 1
ATOM 6021 O O . GLN A 1 721 ? -45.743 7.661 72.067 1.00 94.62 721 GLN A O 1
ATOM 6026 N N . ILE A 1 722 ? -47.548 8.524 73.072 1.00 95.31 722 ILE A N 1
ATOM 6027 C CA . ILE A 1 722 ? -47.833 9.491 71.999 1.00 95.31 722 ILE A CA 1
ATOM 6028 C C . ILE A 1 722 ? -46.674 10.488 71.848 1.00 95.31 722 ILE A C 1
ATOM 6030 O O . ILE A 1 722 ? -46.209 10.673 70.726 1.00 95.31 722 ILE A O 1
ATOM 6034 N N . SER A 1 723 ? -46.159 11.059 72.943 1.00 95.69 723 SER A N 1
ATOM 6035 C CA . SER A 1 723 ? -44.996 11.960 72.892 1.00 95.69 723 SER A CA 1
ATOM 6036 C C . SER A 1 723 ? -43.718 11.255 72.418 1.00 95.69 723 SER A C 1
ATOM 6038 O O . SER A 1 723 ? -42.982 11.815 71.613 1.00 95.69 723 SER A O 1
ATOM 6040 N N . LEU A 1 724 ? -43.482 10.005 72.835 1.00 96.00 724 LEU A N 1
ATOM 6041 C CA . LEU A 1 724 ? -42.361 9.195 72.337 1.00 96.00 724 LEU A CA 1
ATOM 6042 C C . LEU A 1 724 ? -42.483 8.902 70.830 1.00 96.00 724 LEU A C 1
ATOM 6044 O O . LEU A 1 724 ? -41.486 8.891 70.113 1.00 96.00 724 LEU A O 1
ATOM 6048 N N . TYR A 1 725 ? -43.696 8.658 70.327 1.00 97.12 725 TYR A N 1
ATOM 6049 C CA . TYR A 1 725 ? -43.923 8.499 68.892 1.00 97.12 725 TYR A CA 1
ATOM 6050 C C . TYR A 1 725 ? -43.783 9.823 68.133 1.00 97.12 725 TYR A C 1
ATOM 6052 O O . TYR A 1 725 ? -43.342 9.800 66.992 1.00 97.12 725 TYR A O 1
ATOM 6060 N N . GLU A 1 726 ? -44.107 10.969 68.737 1.00 96.12 726 GLU A N 1
ATOM 6061 C CA . GLU A 1 726 ? -43.864 12.298 68.152 1.00 96.12 726 GLU A CA 1
ATOM 6062 C C . GLU A 1 726 ? -42.374 12.608 67.995 1.00 96.12 726 GLU A C 1
ATOM 6064 O O . GLU A 1 726 ? -41.961 13.050 66.925 1.00 96.12 726 GLU A O 1
ATOM 6069 N N . GLU A 1 727 ? -41.569 12.296 69.010 1.00 95.88 727 GLU A N 1
ATOM 6070 C CA . GLU A 1 727 ? -40.108 12.391 68.952 1.00 95.88 727 GLU A CA 1
ATOM 6071 C C . GLU A 1 727 ? -39.540 11.510 67.825 1.00 95.88 727 GLU A C 1
ATOM 6073 O O . GLU A 1 727 ? -38.841 12.011 66.946 1.00 95.88 727 GLU A O 1
ATOM 6078 N N . LYS A 1 728 ? -39.948 10.234 67.758 1.00 96.00 728 LYS A N 1
ATOM 6079 C CA . LYS A 1 728 ? -39.527 9.302 66.694 1.00 96.00 728 LYS A CA 1
ATOM 6080 C C . LYS A 1 728 ? -40.000 9.688 65.291 1.00 96.00 728 LYS A C 1
ATOM 6082 O O . LYS A 1 728 ? -39.307 9.408 64.318 1.00 96.00 728 LYS A O 1
ATOM 6087 N N . ILE A 1 729 ? -41.172 10.316 65.162 1.00 96.00 729 ILE A N 1
ATOM 6088 C CA . ILE A 1 729 ? -41.640 10.876 63.885 1.00 96.00 729 ILE A CA 1
ATOM 6089 C C . ILE A 1 729 ? -40.691 11.990 63.438 1.00 96.00 729 ILE A C 1
ATOM 6091 O O . ILE A 1 729 ? -40.251 11.974 62.292 1.00 96.00 729 ILE A O 1
ATOM 6095 N N . SER A 1 730 ? -40.334 12.911 64.340 1.00 95.88 730 SER A N 1
ATOM 6096 C CA . SER A 1 730 ? -39.400 13.998 64.028 1.00 95.88 730 SER A CA 1
ATOM 6097 C C . SER A 1 730 ? -37.989 13.485 63.717 1.00 95.88 730 SER A C 1
ATOM 6099 O O . SER A 1 730 ? -37.335 14.025 62.830 1.00 95.88 730 SER A O 1
ATOM 6101 N N . GLU A 1 731 ? -37.523 12.447 64.414 1.00 95.31 731 GLU A N 1
ATOM 6102 C CA . GLU A 1 731 ? -36.239 11.788 64.151 1.00 95.31 731 GLU A CA 1
ATOM 6103 C C . GLU A 1 731 ? -36.218 11.152 62.751 1.00 95.31 731 GLU A C 1
ATOM 6105 O O . GLU A 1 731 ? -35.348 11.480 61.945 1.00 95.31 731 GLU A O 1
ATOM 6110 N N . ASN A 1 732 ? -37.224 10.337 62.408 1.00 94.56 732 ASN A N 1
ATOM 6111 C CA . ASN A 1 732 ? -37.330 9.728 61.078 1.00 94.56 732 ASN A CA 1
ATOM 6112 C C . ASN A 1 732 ? -37.481 10.769 59.956 1.00 94.56 732 ASN A C 1
ATOM 6114 O O . ASN A 1 732 ? -36.916 10.579 58.884 1.00 94.56 732 ASN A O 1
ATOM 6118 N N . GLN A 1 733 ? -38.198 11.874 60.188 1.00 94.75 733 GLN A N 1
ATOM 6119 C CA . GLN A 1 733 ? -38.313 12.972 59.217 1.00 94.75 733 GLN A CA 1
ATOM 6120 C C . GLN A 1 733 ? -36.978 13.699 58.995 1.00 94.75 733 GLN A C 1
ATOM 6122 O O . GLN A 1 733 ? -36.647 14.040 57.859 1.00 94.75 733 GLN A O 1
ATOM 6127 N N . ASN A 1 734 ? -36.182 13.895 60.050 1.00 96.19 734 ASN A N 1
ATOM 6128 C CA . ASN A 1 734 ? -34.832 14.448 59.926 1.00 96.19 734 ASN A CA 1
ATOM 6129 C C . ASN A 1 734 ? -33.900 13.489 59.165 1.00 96.19 734 ASN A C 1
ATOM 6131 O O . ASN A 1 734 ? -33.154 13.936 58.296 1.00 96.19 734 ASN A O 1
ATOM 6135 N N . ILE A 1 735 ? -33.977 12.180 59.437 1.00 94.94 735 ILE A N 1
ATOM 6136 C CA . ILE A 1 735 ? -33.217 11.149 58.710 1.00 94.94 735 ILE A CA 1
ATOM 6137 C C . ILE A 1 735 ? -33.624 11.110 57.230 1.00 94.94 735 ILE A C 1
ATOM 6139 O O . ILE A 1 735 ? -32.751 11.102 56.368 1.00 94.94 735 ILE A O 1
ATOM 6143 N N . GLU A 1 736 ? -34.921 11.140 56.908 1.00 94.81 736 GLU A N 1
ATOM 6144 C CA . GLU A 1 736 ? -35.390 11.195 55.515 1.00 94.81 736 GLU A CA 1
ATOM 6145 C C . GLU A 1 736 ? -34.892 12.458 54.798 1.00 94.81 736 GLU A C 1
ATOM 6147 O O . GLU A 1 736 ? -34.426 12.369 53.665 1.00 94.81 736 GLU A O 1
ATOM 6152 N N . THR A 1 737 ? -34.928 13.616 55.465 1.00 95.88 737 THR A N 1
ATOM 6153 C CA . THR A 1 737 ? -34.425 14.883 54.907 1.00 95.88 737 THR A CA 1
ATOM 6154 C C . THR A 1 737 ? -32.918 14.824 54.633 1.00 95.88 737 THR A C 1
ATOM 6156 O O . THR A 1 737 ? -32.461 15.315 53.603 1.00 95.88 737 THR A O 1
ATOM 6159 N N . GLN A 1 738 ? -32.145 14.192 55.521 1.00 96.75 738 GLN A N 1
ATOM 6160 C CA . GLN A 1 738 ? -30.707 13.990 55.334 1.00 96.75 738 GLN A CA 1
ATOM 6161 C C . GLN A 1 738 ? -30.411 13.017 54.180 1.00 96.75 738 GLN A C 1
ATOM 6163 O O . GLN A 1 738 ? -29.562 13.319 53.348 1.00 96.75 738 GLN A O 1
ATOM 6168 N N . ILE A 1 739 ? -31.142 11.899 54.080 1.00 95.94 739 ILE A N 1
ATOM 6169 C CA . ILE A 1 739 ? -30.995 10.940 52.970 1.00 95.94 739 ILE A CA 1
ATOM 6170 C C . ILE A 1 739 ? -31.363 11.589 51.630 1.00 95.94 739 ILE A C 1
ATOM 6172 O O . ILE A 1 739 ? -30.672 11.360 50.647 1.00 95.94 739 ILE A O 1
ATOM 6176 N N . LEU A 1 740 ? -32.418 12.409 51.579 1.00 96.00 740 LEU A N 1
ATOM 6177 C CA . LEU A 1 740 ? -32.785 13.159 50.373 1.00 96.00 740 LEU A CA 1
ATOM 6178 C C . LEU A 1 740 ? -31.661 14.098 49.925 1.00 96.00 740 LEU A C 1
ATOM 6180 O O . LEU A 1 740 ? -31.272 14.058 48.767 1.00 96.00 740 LEU A O 1
ATOM 6184 N N . LYS A 1 741 ? -31.075 14.859 50.854 1.00 97.00 741 LYS A N 1
ATOM 6185 C CA . LYS A 1 741 ? -29.935 15.735 50.556 1.00 97.00 741 LYS A CA 1
ATOM 6186 C C . LYS A 1 741 ? -28.703 14.960 50.067 1.00 97.00 741 LYS A C 1
ATOM 6188 O O . LYS A 1 741 ? -28.005 15.432 49.179 1.00 97.00 741 LYS A O 1
ATOM 6193 N N . GLU A 1 742 ? -28.436 13.781 50.631 1.00 97.31 742 GLU A N 1
ATOM 6194 C CA . GLU A 1 742 ? -27.366 12.891 50.154 1.00 97.31 742 GLU A CA 1
ATOM 6195 C C . GLU A 1 742 ? -27.671 12.304 48.765 1.00 97.31 742 GLU A C 1
ATOM 6197 O O . GLU A 1 742 ? -26.748 12.127 47.976 1.00 97.31 742 GLU A O 1
ATOM 6202 N N . ILE A 1 743 ? -28.940 12.035 48.433 1.00 96.06 743 ILE A N 1
ATOM 6203 C CA . ILE A 1 743 ? -29.348 11.637 47.077 1.00 96.06 743 ILE A CA 1
ATOM 6204 C C . ILE A 1 743 ? -29.103 12.790 46.099 1.00 96.06 743 ILE A C 1
ATOM 6206 O O . ILE A 1 743 ? -28.418 12.565 45.108 1.00 96.06 743 ILE A O 1
ATOM 6210 N N . ASP A 1 744 ? -29.567 14.008 46.401 1.00 96.31 744 ASP A N 1
ATOM 6211 C CA . ASP A 1 744 ? -29.385 15.189 45.540 1.00 96.31 744 ASP A CA 1
ATOM 6212 C C . ASP A 1 744 ? -27.886 15.431 45.220 1.00 96.31 744 ASP A C 1
ATOM 6214 O O . ASP A 1 744 ? -27.503 15.600 44.062 1.00 96.31 744 ASP A O 1
ATOM 6218 N N . GLU A 1 745 ? -27.008 15.366 46.233 1.00 96.69 745 GLU A N 1
ATOM 6219 C CA . GLU A 1 745 ? -25.548 15.536 46.076 1.00 96.69 745 GLU A CA 1
ATOM 6220 C C . GLU A 1 745 ? -24.890 14.430 45.212 1.00 96.69 745 GLU A C 1
ATOM 6222 O O . GLU A 1 745 ? -23.901 14.674 44.505 1.00 96.69 745 GLU A O 1
ATOM 6227 N N . ILE A 1 746 ? -25.429 13.206 45.241 1.00 96.38 746 ILE A N 1
ATOM 6228 C CA . ILE A 1 746 ? -24.934 12.080 44.434 1.00 96.38 746 ILE A CA 1
ATOM 6229 C C . ILE A 1 746 ? -25.553 12.090 43.024 1.00 96.38 746 ILE A C 1
ATOM 6231 O O . ILE A 1 746 ? -24.869 11.713 42.074 1.00 96.38 746 ILE A O 1
ATOM 6235 N N . GLU A 1 747 ? -26.780 12.580 42.841 1.00 96.12 747 GLU A N 1
ATOM 6236 C CA . GLU A 1 747 ? -27.401 12.781 41.523 1.00 96.12 747 GLU A CA 1
ATOM 6237 C C . GLU A 1 747 ? -26.655 13.849 40.702 1.00 96.12 747 GLU A C 1
ATOM 6239 O O . GLU A 1 747 ? -26.334 13.599 39.537 1.00 96.12 747 GLU A O 1
ATOM 6244 N N . ASP A 1 748 ? -26.246 14.969 41.311 1.00 95.94 748 ASP A N 1
ATOM 6245 C CA . ASP A 1 748 ? -25.348 15.950 40.672 1.00 95.94 748 ASP A CA 1
ATOM 6246 C C . ASP A 1 748 ? -24.021 15.297 40.225 1.00 95.94 748 ASP A C 1
ATOM 6248 O O . ASP A 1 748 ? -23.508 15.536 39.122 1.00 95.94 748 ASP A O 1
ATOM 6252 N N . THR A 1 749 ? -23.478 14.404 41.060 1.00 96.25 749 THR A N 1
ATOM 6253 C CA . THR A 1 749 ? -22.275 13.623 40.735 1.00 96.25 749 THR A CA 1
ATOM 6254 C C . THR A 1 749 ? -22.532 12.642 39.584 1.00 96.25 749 THR A C 1
ATOM 6256 O O . THR A 1 749 ? -21.686 12.517 38.694 1.00 96.25 749 THR A O 1
ATOM 6259 N N . LEU A 1 750 ? -23.694 11.980 39.548 1.00 96.06 750 LEU A N 1
ATOM 6260 C CA . LEU A 1 750 ? -24.096 11.066 38.476 1.00 96.06 750 LEU A CA 1
ATOM 6261 C C . LEU A 1 750 ? -24.169 11.796 37.134 1.00 96.06 750 LEU A C 1
ATOM 6263 O O . LEU A 1 750 ? -23.579 11.323 36.165 1.00 96.06 750 LEU A O 1
ATOM 6267 N N . VAL A 1 751 ? -24.822 12.961 37.081 1.00 96.12 751 VAL A N 1
ATOM 6268 C CA . VAL A 1 751 ? -24.938 13.781 35.862 1.00 96.12 751 VAL A CA 1
ATOM 6269 C C . VAL A 1 751 ? -23.557 14.212 35.358 1.00 96.12 751 VAL A C 1
ATOM 6271 O O . VAL A 1 751 ? -23.258 14.078 34.168 1.00 96.12 751 VAL A O 1
ATOM 6274 N N . SER A 1 752 ? -22.676 14.655 36.260 1.00 97.00 752 SER A N 1
ATOM 6275 C CA . SER A 1 752 ? -21.294 15.021 35.927 1.00 97.00 752 SER A CA 1
ATOM 6276 C C . SER A 1 752 ? -20.503 13.840 35.339 1.00 97.00 752 SER A C 1
ATOM 6278 O O . SER A 1 752 ? -19.900 13.953 34.266 1.00 97.00 752 SER A O 1
ATOM 6280 N N . ARG A 1 753 ? -20.571 12.660 35.974 1.00 95.69 753 ARG A N 1
ATOM 6281 C CA . ARG A 1 753 ? -19.912 11.438 35.478 1.00 95.69 753 ARG A CA 1
ATOM 6282 C C . ARG A 1 753 ? -20.536 10.900 34.190 1.00 95.69 753 ARG A C 1
ATOM 6284 O O . ARG A 1 753 ? -19.807 10.402 33.336 1.00 95.69 753 ARG A O 1
ATOM 6291 N N . GLN A 1 754 ? -21.844 11.051 33.999 1.00 96.81 754 GLN A N 1
ATOM 6292 C CA . GLN A 1 754 ? -22.532 10.710 32.754 1.00 96.81 754 GLN A CA 1
ATOM 6293 C C . GLN A 1 754 ? -22.055 11.584 31.592 1.00 96.81 754 GLN A C 1
ATOM 6295 O O . GLN A 1 754 ? -21.798 11.061 30.507 1.00 96.81 754 GLN A O 1
ATOM 6300 N N . HIS A 1 755 ? -21.860 12.885 31.820 1.00 96.88 755 HIS A N 1
ATOM 6301 C CA . HIS A 1 755 ? -21.287 13.773 30.813 1.00 96.88 755 HIS A CA 1
ATOM 6302 C C . HIS A 1 755 ? -19.826 13.415 30.491 1.00 96.88 755 HIS A C 1
ATOM 6304 O O . HIS A 1 755 ? -19.464 13.311 29.318 1.00 96.88 755 HIS A O 1
ATOM 6310 N N . GLN A 1 756 ? -19.003 13.136 31.509 1.00 96.75 756 GLN A N 1
ATOM 6311 C CA . GLN A 1 756 ? -17.620 12.676 31.323 1.00 96.75 756 GLN A CA 1
ATOM 6312 C C . GLN A 1 756 ? -17.553 11.365 30.517 1.00 96.75 756 GLN A C 1
ATOM 6314 O O . GLN A 1 756 ? -16.771 11.261 29.571 1.00 96.75 756 GLN A O 1
ATOM 6319 N N . TYR A 1 757 ? -18.392 10.379 30.850 1.00 97.19 757 TYR A N 1
ATOM 6320 C CA . TYR A 1 757 ? -18.495 9.122 30.108 1.00 97.19 757 TYR A CA 1
ATOM 6321 C C . TYR A 1 757 ? -18.893 9.361 28.645 1.00 97.19 757 TYR A C 1
ATOM 6323 O O . TYR A 1 757 ? -18.255 8.816 27.748 1.00 97.19 757 TYR A O 1
ATOM 6331 N N . GLN A 1 758 ? -19.877 10.228 28.378 1.00 97.06 758 GLN A N 1
ATOM 6332 C CA . GLN A 1 758 ? -20.262 10.589 27.010 1.00 97.06 758 GLN A CA 1
ATOM 6333 C C . GLN A 1 758 ? -19.093 11.197 26.220 1.00 97.06 758 GLN A C 1
ATOM 6335 O O . GLN A 1 758 ? -18.854 10.772 25.092 1.00 97.06 758 GLN A O 1
ATOM 6340 N N . GLN A 1 759 ? -18.329 12.129 26.799 1.00 96.38 759 GLN A N 1
ATOM 6341 C CA . GLN A 1 759 ? -17.151 12.712 26.138 1.00 96.38 759 GLN A CA 1
ATOM 6342 C C . GLN A 1 759 ? -16.070 11.657 25.836 1.00 96.38 759 GLN A C 1
ATOM 6344 O O . GLN A 1 759 ? -15.530 11.613 24.729 1.00 96.38 759 GLN A O 1
ATOM 6349 N N . LEU A 1 760 ? -15.767 10.772 26.792 1.00 96.19 760 LEU A N 1
ATOM 6350 C CA . LEU A 1 760 ? -14.779 9.700 26.611 1.00 96.19 760 LEU A CA 1
ATOM 6351 C C . LEU A 1 760 ? -15.238 8.653 25.587 1.00 96.19 760 LEU A C 1
ATOM 6353 O O . LEU A 1 760 ? -14.423 8.158 24.806 1.00 96.19 760 LEU A O 1
ATOM 6357 N N . GLN A 1 761 ? -16.537 8.359 25.535 1.00 96.56 761 GLN A N 1
ATOM 6358 C CA . GLN A 1 761 ? -17.134 7.481 24.536 1.00 96.56 761 GLN A CA 1
ATOM 6359 C C . GLN A 1 761 ? -17.057 8.093 23.129 1.00 96.56 761 GLN A C 1
ATOM 6361 O O . GLN A 1 761 ? -16.613 7.418 22.202 1.00 96.56 761 GLN A O 1
ATOM 6366 N N . GLN A 1 762 ? -17.377 9.383 22.971 1.00 96.38 762 GLN A N 1
ATOM 6367 C CA . GLN A 1 762 ? -17.180 10.110 21.708 1.00 96.38 762 GLN A CA 1
ATOM 6368 C C . GLN A 1 762 ? -15.708 10.075 21.269 1.00 96.38 762 GLN A C 1
ATOM 6370 O O . GLN A 1 762 ? -15.409 9.738 20.127 1.00 96.38 762 GLN A O 1
ATOM 6375 N N . ASN A 1 763 ? -14.773 10.345 22.187 1.00 96.25 763 ASN A N 1
ATOM 6376 C CA . ASN A 1 763 ? -13.338 10.272 21.906 1.00 96.25 763 ASN A CA 1
ATOM 6377 C C . ASN A 1 763 ? -12.894 8.858 21.483 1.00 96.25 763 ASN A C 1
ATOM 6379 O O . ASN A 1 763 ? -12.088 8.721 20.566 1.00 96.25 763 ASN A O 1
ATOM 6383 N N . THR A 1 764 ? -13.450 7.814 22.107 1.00 96.50 764 THR A N 1
ATOM 6384 C CA . THR A 1 764 ? -13.194 6.405 21.759 1.00 96.50 764 THR A CA 1
ATOM 6385 C C . THR A 1 764 ? -13.675 6.076 20.348 1.00 96.50 764 THR A C 1
ATOM 6387 O O . THR A 1 764 ? -12.938 5.461 19.581 1.00 96.50 764 THR A O 1
ATOM 6390 N N . GLU A 1 765 ? -14.882 6.510 19.981 1.00 96.81 765 GLU A N 1
ATOM 6391 C CA . GLU A 1 765 ? -15.447 6.290 18.646 1.00 96.81 765 GLU A CA 1
ATOM 6392 C C . GLU A 1 765 ? -14.689 7.073 17.557 1.00 96.81 765 GLU A C 1
ATOM 6394 O O . GLU A 1 765 ? -14.456 6.541 16.473 1.00 96.81 765 GLU A O 1
ATOM 6399 N N . ILE A 1 766 ? -14.190 8.275 17.867 1.00 96.31 766 ILE A N 1
ATOM 6400 C CA . ILE A 1 766 ? -13.299 9.037 16.977 1.00 96.31 766 ILE A CA 1
ATOM 6401 C C . ILE A 1 766 ? -11.936 8.344 16.814 1.00 96.31 766 ILE A C 1
ATOM 6403 O O . ILE A 1 766 ? -11.420 8.268 15.704 1.00 96.31 766 ILE A O 1
ATOM 6407 N N . CYS A 1 767 ? -11.336 7.801 17.880 1.00 96.12 767 CYS A N 1
ATOM 6408 C CA . CYS A 1 767 ? -10.107 7.012 17.735 1.00 96.12 767 CYS A CA 1
ATOM 6409 C C . CYS A 1 767 ? -10.351 5.721 16.930 1.00 96.12 767 CYS A C 1
ATOM 6411 O O . CYS A 1 767 ? -9.502 5.337 16.130 1.00 96.12 767 CYS A O 1
ATOM 6413 N N . ARG A 1 768 ? -11.525 5.087 17.076 1.00 96.44 768 ARG A N 1
ATOM 6414 C CA . ARG A 1 768 ? -11.921 3.916 16.278 1.00 96.44 768 ARG A CA 1
ATOM 6415 C C . ARG A 1 768 ? -12.054 4.240 14.789 1.00 96.44 768 ARG A C 1
ATOM 6417 O O . ARG A 1 768 ? -11.652 3.420 13.973 1.00 96.44 768 ARG A O 1
ATOM 6424 N N . TYR A 1 769 ? -12.563 5.425 14.442 1.00 97.44 769 TYR A N 1
ATOM 6425 C CA . TYR A 1 769 ? -12.597 5.905 13.057 1.00 97.44 769 TYR A CA 1
ATOM 6426 C C . TYR A 1 769 ? -11.190 5.918 12.435 1.00 97.44 769 TYR A C 1
ATOM 6428 O O . TYR A 1 769 ? -11.001 5.342 11.371 1.00 97.44 769 TYR A O 1
ATOM 6436 N N . PHE A 1 770 ? -10.181 6.464 13.126 1.00 97.19 770 PHE A N 1
ATOM 6437 C CA . PHE A 1 770 ? -8.803 6.472 12.612 1.00 97.19 770 PHE A CA 1
ATOM 6438 C C . PHE A 1 770 ? -8.184 5.066 12.497 1.00 97.19 770 PHE A C 1
ATOM 6440 O O . PHE A 1 770 ? -7.481 4.797 11.528 1.00 97.19 770 PHE A O 1
ATOM 6447 N N . VAL A 1 771 ? -8.478 4.144 13.426 1.00 96.31 771 VAL A N 1
ATOM 6448 C CA . VAL A 1 771 ? -8.061 2.728 13.297 1.00 96.31 771 VAL A CA 1
ATOM 6449 C C . VAL A 1 771 ? -8.677 2.087 12.048 1.00 96.31 771 VAL A C 1
ATOM 6451 O O . VAL A 1 771 ? -7.983 1.407 11.299 1.00 96.31 771 VAL A O 1
ATOM 6454 N N . LEU A 1 772 ? -9.972 2.309 11.803 1.00 96.69 772 LEU A N 1
ATOM 6455 C CA . LEU A 1 772 ? -10.673 1.772 10.632 1.00 96.69 772 LEU A CA 1
ATOM 6456 C C . LEU A 1 772 ? -10.205 2.411 9.316 1.00 96.69 772 LEU A C 1
ATOM 6458 O O . LEU A 1 772 ? -10.192 1.734 8.293 1.00 96.69 772 LEU A O 1
ATOM 6462 N N . GLU A 1 773 ? -9.803 3.683 9.339 1.00 96.50 773 GLU A N 1
ATOM 6463 C CA . GLU A 1 773 ? -9.240 4.390 8.186 1.00 96.50 773 GLU A CA 1
ATOM 6464 C C . GLU A 1 773 ? -7.880 3.800 7.785 1.00 96.50 773 GLU A C 1
ATOM 6466 O O . GLU A 1 773 ? -7.701 3.448 6.620 1.00 96.50 773 GLU A O 1
ATOM 6471 N N . LEU A 1 774 ? -6.978 3.570 8.748 1.00 95.62 774 LEU A N 1
ATOM 6472 C CA . LEU A 1 774 ? -5.719 2.860 8.490 1.00 95.62 774 LEU A CA 1
ATOM 6473 C C . LEU A 1 774 ? -5.961 1.417 8.027 1.00 95.62 774 LEU A C 1
ATOM 6475 O O . LEU A 1 774 ? -5.401 1.002 7.016 1.00 95.62 774 LEU A O 1
ATOM 6479 N N . LYS A 1 775 ? -6.856 0.672 8.697 1.00 95.94 775 LYS A N 1
ATOM 6480 C CA . LYS A 1 775 ? -7.233 -0.699 8.299 1.00 95.94 775 LYS A CA 1
ATOM 6481 C C . LYS A 1 775 ? -7.741 -0.732 6.851 1.00 95.94 775 LYS A C 1
ATOM 6483 O O . LYS A 1 775 ? -7.395 -1.642 6.107 1.00 95.94 775 LYS A O 1
ATOM 6488 N N . LEU A 1 776 ? -8.525 0.267 6.429 1.00 96.62 776 LEU A N 1
ATOM 6489 C CA . LEU A 1 776 ? -8.993 0.402 5.047 1.00 96.62 776 LEU A CA 1
ATOM 6490 C C . LEU A 1 776 ? -7.854 0.725 4.070 1.00 96.62 776 LEU A C 1
ATOM 6492 O O . LEU A 1 776 ? -7.821 0.142 2.989 1.00 96.62 776 LEU A O 1
ATOM 6496 N N . GLN A 1 777 ? -6.943 1.631 4.436 1.00 95.75 777 GLN A N 1
ATOM 6497 C CA . GLN A 1 777 ? -5.779 1.988 3.623 1.00 95.75 777 GLN A CA 1
ATOM 6498 C C . GLN A 1 777 ? -4.884 0.766 3.378 1.00 95.75 777 GLN A C 1
ATOM 6500 O O . GLN A 1 777 ? -4.613 0.447 2.222 1.00 95.75 777 GLN A O 1
ATOM 6505 N N . GLU A 1 778 ? -4.513 0.030 4.430 1.00 94.38 778 GLU A N 1
ATOM 6506 C CA . GLU A 1 778 ? -3.720 -1.202 4.323 1.00 94.38 778 GLU A CA 1
ATOM 6507 C C . GLU A 1 778 ? -4.425 -2.259 3.460 1.00 94.38 778 GLU A C 1
ATOM 6509 O O . GLU A 1 778 ? -3.838 -2.793 2.523 1.00 94.38 778 GLU A O 1
ATOM 6514 N N . ILE A 1 779 ? -5.714 -2.517 3.714 1.00 95.56 779 ILE A N 1
ATOM 6515 C CA . ILE A 1 779 ? -6.516 -3.473 2.935 1.00 95.56 779 ILE A CA 1
ATOM 6516 C C . ILE A 1 779 ? -6.619 -3.062 1.457 1.00 95.56 779 ILE A C 1
ATOM 6518 O O . ILE A 1 779 ? -6.654 -3.930 0.593 1.00 95.56 779 ILE A O 1
ATOM 6522 N N . SER A 1 780 ? -6.650 -1.762 1.145 1.00 94.38 780 SER A N 1
ATOM 6523 C CA . SER A 1 780 ? -6.730 -1.273 -0.240 1.00 94.38 780 SER A CA 1
ATOM 6524 C C . SER A 1 780 ? -5.431 -1.413 -1.041 1.00 94.38 780 SER A C 1
ATOM 6526 O O . SER A 1 780 ? -5.480 -1.355 -2.266 1.00 94.38 780 SER A O 1
ATOM 6528 N N . GLN A 1 781 ? -4.292 -1.622 -0.370 1.00 93.62 781 GLN A N 1
ATOM 6529 C CA . GLN A 1 781 ? -2.998 -1.909 -1.006 1.00 93.62 781 GLN A CA 1
ATOM 6530 C C . GLN A 1 781 ? -2.809 -3.408 -1.300 1.00 93.62 781 GLN A C 1
ATOM 6532 O O . GLN A 1 781 ? -1.898 -3.782 -2.037 1.00 93.62 781 GLN A O 1
ATOM 6537 N N . ILE A 1 782 ? -3.660 -4.268 -0.733 1.00 94.19 782 ILE A N 1
ATOM 6538 C CA . ILE A 1 782 ? -3.622 -5.718 -0.921 1.00 94.19 782 ILE A CA 1
ATOM 6539 C C . ILE A 1 782 ? -4.522 -6.077 -2.105 1.00 94.19 782 ILE A C 1
ATOM 6541 O O . ILE A 1 782 ? -5.750 -6.070 -1.986 1.00 94.19 782 ILE A O 1
ATOM 6545 N N . ASP A 1 783 ? -3.918 -6.445 -3.235 1.00 90.88 783 ASP A N 1
ATOM 6546 C CA . ASP A 1 783 ? -4.656 -6.951 -4.396 1.00 90.88 783 ASP A CA 1
ATOM 6547 C C . ASP A 1 783 ? -5.150 -8.387 -4.141 1.00 90.88 783 ASP A C 1
ATOM 6549 O O . ASP A 1 783 ? -4.521 -9.381 -4.504 1.00 90.88 783 ASP A O 1
ATOM 6553 N N . TYR A 1 784 ? -6.261 -8.503 -3.410 1.00 93.75 784 TYR A N 1
ATOM 6554 C CA . TYR A 1 784 ? -6.879 -9.782 -3.076 1.00 93.75 784 TYR A CA 1
ATOM 6555 C C . TYR A 1 784 ? -8.407 -9.707 -3.144 1.00 93.75 784 TYR A C 1
ATOM 6557 O O . TYR A 1 784 ? -9.077 -9.111 -2.296 1.00 93.75 784 TYR A O 1
ATOM 6565 N N . TYR A 1 785 ? -8.976 -10.401 -4.133 1.00 89.69 785 TYR A N 1
ATOM 6566 C CA . TYR A 1 785 ? -10.409 -10.387 -4.459 1.00 89.69 785 TYR A CA 1
ATOM 6567 C C . TYR A 1 785 ? -11.341 -10.712 -3.272 1.00 89.69 785 TYR A C 1
ATOM 6569 O O . TYR A 1 785 ? -12.452 -10.191 -3.186 1.00 89.69 785 TYR A O 1
ATOM 6577 N N . GLY A 1 786 ? -10.898 -11.530 -2.309 1.00 90.81 786 GLY A N 1
ATOM 6578 C CA . GLY A 1 786 ? -11.696 -11.869 -1.123 1.00 90.81 786 GLY A CA 1
ATOM 6579 C C . GLY A 1 786 ? -11.969 -10.700 -0.163 1.00 90.81 786 GLY A C 1
ATOM 6580 O O . GLY A 1 786 ? -12.874 -10.798 0.666 1.00 90.81 786 GLY A O 1
ATOM 6581 N N . LEU A 1 787 ? -11.243 -9.579 -0.269 1.00 95.00 787 LEU A N 1
ATOM 6582 C CA . LEU A 1 787 ? -11.375 -8.443 0.651 1.00 95.00 787 LEU A CA 1
ATOM 6583 C C . LEU A 1 787 ? -12.547 -7.502 0.320 1.00 95.00 787 LEU A C 1
ATOM 6585 O O . LEU A 1 787 ? -12.906 -6.674 1.158 1.00 95.00 787 LEU A O 1
ATOM 6589 N N . SER A 1 788 ? -13.206 -7.624 -0.841 1.00 95.62 788 SER A N 1
ATOM 6590 C CA . SER A 1 788 ? -14.237 -6.659 -1.272 1.00 95.62 788 SER A CA 1
ATOM 6591 C C . SER A 1 788 ? -15.405 -6.501 -0.285 1.00 95.62 788 SER A C 1
ATOM 6593 O O . SER A 1 788 ? -15.874 -5.383 -0.067 1.00 95.62 788 SER A O 1
ATOM 6595 N N . SER A 1 789 ? -15.857 -7.586 0.357 1.00 95.44 789 SER A N 1
ATOM 6596 C CA . SER A 1 789 ? -16.918 -7.503 1.377 1.00 95.44 789 SER A CA 1
ATOM 6597 C C . SER A 1 789 ? -16.443 -6.814 2.658 1.00 95.44 789 SER A C 1
ATOM 6599 O O . SER A 1 789 ? -17.225 -6.111 3.293 1.00 95.44 789 SER A O 1
ATOM 6601 N N . LEU A 1 790 ? -15.176 -7.002 3.035 1.00 96.31 790 LEU A N 1
ATOM 6602 C CA . LEU A 1 790 ? -14.581 -6.383 4.218 1.00 96.31 790 LEU A CA 1
ATOM 6603 C C . LEU A 1 790 ? -14.368 -4.879 4.002 1.00 96.31 790 LEU A C 1
ATOM 6605 O O . LEU A 1 790 ? -14.726 -4.076 4.859 1.00 96.31 790 LEU A O 1
ATOM 6609 N N . ILE A 1 791 ? -13.875 -4.498 2.820 1.00 96.56 791 ILE A N 1
ATOM 6610 C CA . ILE A 1 791 ? -13.757 -3.103 2.374 1.00 96.56 791 ILE A CA 1
ATOM 6611 C C . ILE A 1 791 ? -15.112 -2.390 2.462 1.00 96.56 791 ILE A C 1
ATOM 6613 O O . ILE A 1 791 ? -15.181 -1.258 2.940 1.00 96.56 791 ILE A O 1
ATOM 6617 N N . LEU A 1 792 ? -16.194 -3.041 2.019 1.00 96.75 792 LEU A N 1
ATOM 6618 C CA . LEU A 1 792 ? -17.540 -2.469 2.056 1.00 96.75 792 LEU A CA 1
ATOM 6619 C C . LEU A 1 792 ? -18.079 -2.322 3.490 1.00 96.75 792 LEU A C 1
ATOM 6621 O O . LEU A 1 792 ? -18.621 -1.266 3.820 1.00 96.75 792 LEU A O 1
ATOM 6625 N N . ASP A 1 793 ? -17.897 -3.340 4.341 1.00 95.81 793 ASP A N 1
ATOM 6626 C CA . ASP A 1 793 ? -18.260 -3.287 5.766 1.00 95.81 793 ASP A CA 1
ATOM 6627 C C . ASP A 1 793 ? -17.528 -2.128 6.478 1.00 95.81 793 ASP A C 1
ATOM 6629 O O . ASP A 1 793 ? -18.171 -1.311 7.144 1.00 95.81 793 ASP A O 1
ATOM 6633 N N . ILE A 1 794 ? -16.207 -2.003 6.283 1.00 96.62 794 ILE A N 1
ATOM 6634 C CA . ILE A 1 794 ? -15.383 -0.945 6.893 1.00 96.62 794 ILE A CA 1
ATOM 6635 C C . ILE A 1 794 ? -15.779 0.441 6.370 1.00 96.62 794 ILE A C 1
ATOM 6637 O O . ILE A 1 794 ? -15.987 1.349 7.173 1.00 96.62 794 ILE A O 1
ATOM 6641 N N . LYS A 1 795 ? -15.945 0.623 5.050 1.00 97.31 795 LYS A N 1
ATOM 6642 C CA . LYS A 1 795 ? -16.381 1.908 4.467 1.00 97.31 795 LYS A CA 1
ATOM 6643 C C . LYS A 1 795 ? -17.727 2.365 5.029 1.00 97.31 795 LYS A C 1
ATOM 6645 O O . LYS A 1 795 ? -17.882 3.537 5.360 1.00 97.31 795 LYS A O 1
ATOM 6650 N N . LYS A 1 796 ? -18.676 1.441 5.194 1.00 97.56 796 LYS A N 1
ATOM 6651 C CA . LYS A 1 796 ? -19.994 1.726 5.771 1.00 97.56 796 LYS A CA 1
ATOM 6652 C C . LYS A 1 796 ? -19.917 2.116 7.251 1.00 97.56 796 LYS A C 1
ATOM 6654 O O . LYS A 1 796 ? -20.671 2.983 7.688 1.00 97.56 796 LYS A O 1
ATOM 6659 N N . GLU A 1 797 ? -19.033 1.495 8.033 1.00 96.75 797 GLU A N 1
ATOM 6660 C CA . GLU A 1 797 ? -18.821 1.877 9.435 1.00 96.75 797 GLU A CA 1
ATOM 6661 C C . GLU A 1 797 ? -18.092 3.226 9.561 1.00 96.75 797 GLU A C 1
ATOM 6663 O O . GLU A 1 797 ? -18.493 4.065 10.371 1.00 96.75 797 GLU A O 1
ATOM 6668 N N . LEU A 1 798 ? -17.092 3.485 8.711 1.00 97.19 798 LEU A N 1
ATOM 6669 C CA . LEU A 1 798 ? -16.427 4.786 8.601 1.00 97.19 798 LEU A CA 1
ATOM 6670 C C . LEU A 1 798 ? -17.417 5.899 8.255 1.00 97.19 798 LEU A C 1
ATOM 6672 O O . LEU A 1 798 ? -17.419 6.925 8.926 1.00 97.19 798 LEU A O 1
ATOM 6676 N N . GLU A 1 799 ? -18.296 5.691 7.273 1.00 97.31 799 GLU A N 1
ATOM 6677 C CA . GLU A 1 799 ? -19.341 6.651 6.897 1.00 97.31 799 GLU A CA 1
ATOM 6678 C C . GLU A 1 799 ? -20.305 6.936 8.064 1.00 97.31 799 GLU A C 1
ATOM 6680 O O . GLU A 1 799 ? -20.651 8.089 8.322 1.00 97.31 799 GLU A O 1
ATOM 6685 N N . GLN A 1 800 ? -20.704 5.911 8.827 1.00 97.38 800 GLN A N 1
ATOM 6686 C CA . GLN A 1 800 ? -21.551 6.086 10.014 1.00 97.38 800 GLN A CA 1
ATOM 6687 C C . GLN A 1 800 ? -20.856 6.894 11.117 1.00 97.38 800 GLN A C 1
ATOM 6689 O O . GLN A 1 800 ? -21.469 7.796 11.692 1.00 97.38 800 GLN A O 1
ATOM 6694 N N . LEU A 1 801 ? -19.587 6.597 11.409 1.00 97.19 801 LEU A N 1
ATOM 6695 C CA . LEU A 1 801 ? -18.791 7.332 12.394 1.00 97.19 801 LEU A CA 1
ATOM 6696 C C . LEU A 1 801 ? -18.507 8.770 11.937 1.00 97.19 801 LEU A C 1
ATOM 6698 O O . LEU A 1 801 ? -18.612 9.696 12.740 1.00 97.19 801 LEU A O 1
ATOM 6702 N N . PHE A 1 802 ? -18.218 8.966 10.649 1.00 97.00 802 PHE A N 1
ATOM 6703 C CA . PHE A 1 802 ? -17.995 10.275 10.045 1.00 97.00 802 PHE A CA 1
ATOM 6704 C C . PHE A 1 802 ? -19.243 11.150 10.139 1.00 97.00 802 PHE A C 1
ATOM 6706 O O . PHE A 1 802 ? -19.192 12.222 10.733 1.00 97.00 802 PHE A O 1
ATOM 6713 N N . ASN A 1 803 ? -20.394 10.658 9.675 1.00 97.06 803 ASN A N 1
ATOM 6714 C CA . ASN A 1 803 ? -21.666 11.383 9.748 1.00 97.06 803 ASN A CA 1
ATOM 6715 C C . ASN A 1 803 ? -22.100 11.695 11.195 1.00 97.06 803 ASN A C 1
ATOM 6717 O O . ASN A 1 803 ? -22.843 12.646 11.428 1.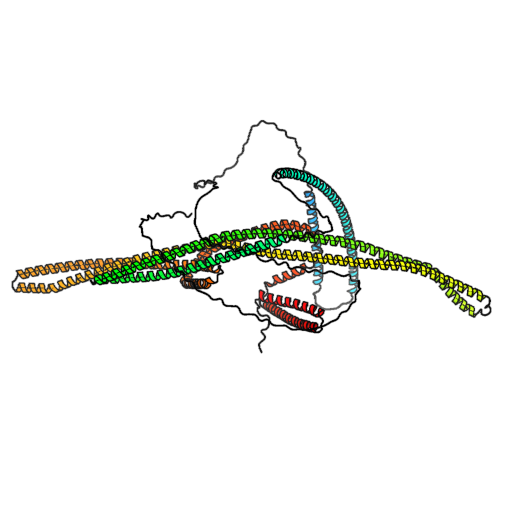00 97.06 803 ASN A O 1
ATOM 6721 N N . LYS A 1 804 ? -21.634 10.915 12.181 1.00 97.50 804 LYS A N 1
ATOM 6722 C CA . LYS A 1 804 ? -21.904 11.132 13.611 1.00 97.50 804 LYS A CA 1
ATOM 6723 C C . LYS A 1 804 ? -20.952 12.145 14.269 1.00 97.50 804 LYS A C 1
ATOM 6725 O O . LYS A 1 804 ? -21.352 12.786 15.240 1.00 97.50 804 LYS A O 1
ATOM 6730 N N . TYR A 1 805 ? -19.719 12.290 13.772 1.00 97.25 805 TYR A N 1
ATOM 6731 C CA . TYR A 1 805 ? -18.640 13.050 14.430 1.00 97.25 805 TYR A CA 1
ATOM 6732 C C . TYR A 1 805 ? -17.847 13.998 13.518 1.00 97.25 805 TYR A C 1
ATOM 6734 O O . TYR A 1 805 ? -16.753 14.421 13.892 1.00 97.25 805 TYR A O 1
ATOM 6742 N N . GLN A 1 806 ? -18.399 14.354 12.358 1.00 96.12 806 GLN A N 1
ATOM 6743 C CA . GLN A 1 806 ? -17.770 15.142 11.295 1.00 96.12 806 GLN A CA 1
ATOM 6744 C C . GLN A 1 806 ? -16.913 16.311 11.814 1.00 96.12 806 GLN A C 1
ATOM 6746 O O . GLN A 1 806 ? -15.707 16.341 11.570 1.00 96.12 806 GLN A O 1
ATOM 6751 N N . ASP A 1 807 ? -17.497 17.227 12.592 1.00 94.69 807 ASP A N 1
ATOM 6752 C CA . ASP A 1 807 ? -16.804 18.419 13.106 1.00 94.69 807 ASP A CA 1
ATOM 6753 C C . ASP A 1 807 ? -15.606 18.078 14.012 1.00 94.69 807 ASP A C 1
ATOM 6755 O O . ASP A 1 807 ? -14.560 18.725 13.949 1.00 94.69 807 ASP A O 1
ATOM 6759 N N . LEU A 1 808 ? -15.732 17.035 14.839 1.00 94.12 808 LEU A N 1
ATOM 6760 C CA . LEU A 1 808 ? -14.681 16.596 15.763 1.00 94.12 808 LEU A CA 1
ATOM 6761 C C . LEU A 1 808 ? -13.560 15.839 15.037 1.00 94.12 808 LEU A C 1
ATOM 6763 O O . LEU A 1 808 ? -12.391 15.976 15.403 1.00 94.12 808 LEU A O 1
ATOM 6767 N N . ILE A 1 809 ? -13.901 15.072 13.997 1.00 94.56 809 ILE A N 1
ATOM 6768 C CA . ILE A 1 809 ? -12.929 14.407 13.120 1.00 94.56 809 ILE A CA 1
ATOM 6769 C C . ILE A 1 809 ? -12.135 15.461 12.340 1.00 94.56 809 ILE A C 1
ATOM 6771 O O . ILE A 1 809 ? -10.906 15.396 12.336 1.00 94.56 809 ILE A O 1
ATOM 6775 N N . TYR A 1 810 ? -12.793 16.476 11.767 1.00 93.38 810 TYR A N 1
ATOM 6776 C CA . TYR A 1 810 ? -12.109 17.593 11.106 1.00 93.38 810 TYR A CA 1
ATOM 6777 C C . TYR A 1 810 ? -11.216 18.386 12.065 1.00 93.38 810 TYR A C 1
ATOM 6779 O O . TYR A 1 810 ? -10.063 18.664 11.729 1.00 93.38 810 TYR A O 1
ATOM 6787 N N . ALA A 1 811 ? -11.696 18.700 13.273 1.00 90.44 811 ALA A N 1
ATOM 6788 C CA . ALA A 1 811 ? -10.895 19.390 14.282 1.00 90.44 811 ALA A CA 1
ATOM 6789 C C . ALA A 1 811 ? -9.633 18.595 14.665 1.00 90.44 811 ALA A C 1
ATOM 6791 O O . ALA A 1 811 ? -8.547 19.171 14.727 1.00 90.44 811 ALA A O 1
ATOM 6792 N N . LYS A 1 812 ? -9.742 17.271 14.863 1.00 90.44 812 LYS A N 1
ATOM 6793 C CA . LYS A 1 812 ? -8.573 16.415 15.125 1.00 90.44 812 LYS A CA 1
ATOM 6794 C C . LYS A 1 812 ? -7.646 16.278 13.918 1.00 90.44 812 LYS A C 1
ATOM 6796 O O . LYS A 1 812 ? -6.435 16.316 14.111 1.00 90.44 812 LYS A O 1
ATOM 6801 N N . ARG A 1 813 ? -8.182 16.138 12.698 1.00 89.06 813 ARG A N 1
ATOM 6802 C CA . ARG A 1 813 ? -7.363 16.070 11.477 1.00 89.06 813 ARG A CA 1
ATOM 6803 C C . ARG A 1 813 ? -6.526 17.324 11.306 1.00 89.06 813 ARG A C 1
ATOM 6805 O O . ARG A 1 813 ? -5.331 17.181 11.109 1.00 89.06 813 ARG A O 1
ATOM 6812 N N . LYS A 1 814 ? -7.107 18.515 11.484 1.00 81.56 814 LYS A N 1
ATOM 6813 C CA . LYS A 1 814 ? -6.371 19.781 11.368 1.00 81.56 814 LYS A CA 1
ATOM 6814 C C . LYS A 1 814 ? -5.173 19.856 12.325 1.00 81.56 814 LYS A C 1
ATOM 6816 O O . LYS A 1 814 ? -4.065 20.156 11.908 1.00 81.56 814 LYS A O 1
ATOM 6821 N N . VAL A 1 815 ? -5.372 19.479 13.590 1.00 71.56 815 VAL A N 1
ATOM 6822 C CA . VAL A 1 815 ? -4.281 19.405 14.583 1.00 71.56 815 VAL A CA 1
ATOM 6823 C C . VAL A 1 815 ? -3.228 18.343 14.215 1.00 71.56 815 VAL A C 1
ATOM 6825 O O . VAL A 1 815 ? -2.084 18.436 14.649 1.00 71.56 815 VAL A O 1
ATOM 6828 N N . SER A 1 816 ? -3.584 17.334 13.416 1.00 69.81 816 SER A N 1
ATOM 6829 C CA . SER A 1 816 ? -2.640 16.331 12.915 1.00 69.81 816 SER A CA 1
ATOM 6830 C C . SER A 1 816 ? -1.899 16.791 11.657 1.00 69.81 816 SER A C 1
ATOM 6832 O O . SER A 1 816 ? -0.698 16.563 11.582 1.00 69.81 816 SER A O 1
ATOM 6834 N N . THR A 1 817 ? -2.565 17.446 10.699 1.00 61.25 817 THR A N 1
ATOM 6835 C CA . THR A 1 817 ? -1.943 17.960 9.463 1.00 61.25 817 THR A CA 1
ATOM 6836 C C . THR A 1 817 ? -0.970 19.091 9.759 1.00 61.25 817 THR A C 1
ATOM 6838 O O . THR A 1 817 ? 0.138 19.056 9.252 1.00 61.25 817 THR A O 1
ATOM 6841 N N . ASP A 1 818 ? -1.287 19.990 10.700 1.00 58.03 818 ASP A N 1
ATOM 6842 C CA . ASP A 1 818 ? -0.367 21.062 11.120 1.00 58.03 818 ASP A CA 1
ATOM 6843 C C . ASP A 1 818 ? 0.978 20.516 11.684 1.00 58.03 818 ASP A C 1
ATOM 6845 O O . ASP A 1 818 ? 1.974 21.243 11.739 1.00 58.03 818 ASP A O 1
ATOM 6849 N N . ASN A 1 819 ? 1.017 19.239 12.104 1.00 54.19 819 ASN A N 1
ATOM 6850 C CA . ASN A 1 819 ? 2.234 18.506 12.482 1.00 54.19 819 ASN A CA 1
ATOM 6851 C C . ASN A 1 819 ? 2.793 17.634 11.340 1.00 54.19 819 ASN A C 1
ATOM 6853 O O . ASN A 1 819 ? 4.006 17.469 11.249 1.00 54.19 819 ASN A O 1
ATOM 6857 N N . LEU A 1 820 ? 1.933 17.062 10.488 1.00 52.06 820 LEU A N 1
ATOM 6858 C CA . LEU A 1 820 ? 2.353 16.222 9.365 1.00 52.06 820 LEU A CA 1
ATOM 6859 C C . LEU A 1 820 ? 3.019 17.052 8.267 1.00 52.06 820 LEU A C 1
ATOM 6861 O O . LEU A 1 820 ? 4.070 16.653 7.793 1.00 52.06 820 LEU A O 1
ATOM 6865 N N . ASP A 1 821 ? 2.497 18.240 7.955 1.00 54.09 821 ASP A N 1
ATOM 6866 C CA . ASP A 1 821 ? 3.089 19.164 6.985 1.00 54.09 821 ASP A CA 1
ATOM 6867 C C . ASP A 1 821 ? 4.523 19.553 7.398 1.00 54.09 821 ASP A C 1
ATOM 6869 O O . ASP A 1 821 ? 5.384 19.735 6.545 1.00 54.09 821 ASP A O 1
ATOM 6873 N N . GLN A 1 822 ? 4.834 19.619 8.700 1.00 52.41 822 GLN A N 1
ATOM 6874 C CA . GLN A 1 822 ? 6.205 19.869 9.180 1.00 52.41 822 GLN A CA 1
ATOM 6875 C C . GLN A 1 822 ? 7.144 18.672 8.966 1.00 52.41 822 GLN A C 1
ATOM 6877 O O . GLN A 1 822 ? 8.338 18.869 8.768 1.00 52.41 822 GLN A O 1
ATOM 6882 N N . ILE A 1 823 ? 6.622 17.444 8.999 1.00 51.00 823 ILE A N 1
ATOM 6883 C CA . ILE A 1 823 ? 7.391 16.216 8.743 1.00 51.00 823 ILE A CA 1
ATOM 6884 C C . ILE A 1 823 ? 7.529 15.985 7.236 1.00 51.00 823 ILE A C 1
ATOM 6886 O O . ILE A 1 823 ? 8.609 15.644 6.769 1.00 51.00 823 ILE A O 1
ATOM 6890 N N . GLN A 1 824 ? 6.462 16.221 6.476 1.00 50.12 824 GLN A N 1
ATOM 6891 C CA . GLN A 1 824 ? 6.386 15.972 5.043 1.00 50.12 824 GLN A CA 1
ATOM 6892 C C . GLN A 1 824 ? 7.208 16.993 4.249 1.00 50.12 824 GLN A C 1
ATOM 6894 O O . GLN A 1 824 ? 7.963 16.581 3.378 1.00 50.12 824 GLN A O 1
ATOM 6899 N N . ASN A 1 825 ? 7.202 18.281 4.629 1.00 56.91 825 ASN A N 1
ATOM 6900 C CA . ASN A 1 825 ? 8.168 19.249 4.086 1.00 56.91 825 ASN A CA 1
ATOM 6901 C C . ASN A 1 825 ? 9.619 18.827 4.379 1.00 56.91 825 ASN A C 1
ATOM 6903 O O . ASN A 1 825 ? 10.488 19.043 3.547 1.00 56.91 825 ASN A O 1
ATOM 6907 N N . HIS A 1 826 ? 9.898 18.204 5.531 1.00 50.44 826 HIS A N 1
ATOM 6908 C CA . HIS A 1 826 ? 11.251 17.754 5.875 1.00 50.44 826 HIS A CA 1
ATOM 6909 C C . HIS A 1 826 ? 11.637 16.440 5.166 1.00 50.44 826 HIS A C 1
ATOM 6911 O O . HIS A 1 826 ? 12.803 16.235 4.846 1.00 50.44 826 HIS A O 1
ATOM 6917 N N . GLN A 1 827 ? 10.674 15.561 4.863 1.00 48.88 827 GLN A N 1
ATOM 6918 C CA . GLN A 1 827 ? 10.879 14.394 3.996 1.00 48.88 827 GLN A CA 1
ATOM 6919 C C . GLN A 1 827 ? 11.076 14.804 2.533 1.00 48.88 827 GLN A C 1
ATOM 6921 O O . GLN A 1 827 ? 11.979 14.277 1.899 1.00 48.88 827 GLN A O 1
ATOM 6926 N N . GLU A 1 828 ? 10.295 15.751 2.005 1.00 58.84 828 GLU A N 1
ATOM 6927 C CA . GLU A 1 828 ? 10.516 16.322 0.669 1.00 58.84 828 GLU A CA 1
ATOM 6928 C C . GLU A 1 828 ? 11.857 17.060 0.603 1.00 58.84 828 GLU A C 1
ATOM 6930 O O . GLU A 1 828 ? 12.597 16.876 -0.352 1.00 58.84 828 GLU A O 1
ATOM 6935 N N . GLU A 1 829 ? 12.242 17.805 1.643 1.00 62.50 829 GLU A N 1
ATOM 6936 C CA . GLU A 1 829 ? 13.575 18.408 1.756 1.00 62.50 829 GLU A CA 1
ATOM 6937 C C . GLU A 1 829 ? 14.679 17.334 1.769 1.00 62.50 829 GLU A C 1
ATOM 6939 O O . GLU A 1 829 ? 15.673 17.488 1.068 1.00 62.50 829 GLU A O 1
ATOM 6944 N N . VAL A 1 830 ? 14.513 16.211 2.478 1.00 55.62 830 VAL A N 1
ATOM 6945 C CA . VAL A 1 830 ? 15.482 15.095 2.462 1.00 55.62 830 VAL A CA 1
ATOM 6946 C C . VAL A 1 830 ? 15.515 14.364 1.115 1.00 55.62 830 VAL A C 1
ATOM 6948 O O . VAL A 1 830 ? 16.602 14.047 0.646 1.00 55.62 830 VAL A O 1
ATOM 6951 N N . ILE A 1 831 ? 14.371 14.119 0.471 1.00 51.72 831 ILE A N 1
ATOM 6952 C CA . ILE A 1 831 ? 14.295 13.471 -0.850 1.00 51.72 831 ILE A CA 1
ATOM 6953 C C . ILE A 1 831 ? 14.894 14.384 -1.921 1.00 51.72 831 ILE A C 1
ATOM 6955 O O . ILE A 1 831 ? 15.698 13.920 -2.717 1.00 51.72 831 ILE A O 1
ATOM 6959 N N . ASN A 1 832 ? 14.594 15.683 -1.895 1.00 61.12 832 ASN A N 1
ATOM 6960 C CA . ASN A 1 832 ? 15.206 16.655 -2.797 1.00 61.12 832 ASN A CA 1
ATOM 6961 C C . ASN A 1 832 ? 16.715 16.761 -2.547 1.00 61.12 832 ASN A C 1
ATOM 6963 O O . ASN A 1 832 ? 17.466 16.780 -3.508 1.00 61.12 832 ASN A O 1
ATOM 6967 N N . ASN A 1 833 ? 17.189 16.723 -1.294 1.00 57.75 833 ASN A N 1
ATOM 6968 C CA . ASN A 1 833 ? 18.628 16.645 -1.010 1.00 57.75 833 ASN A CA 1
ATOM 6969 C C . ASN A 1 833 ? 19.261 15.319 -1.479 1.00 57.75 833 ASN A C 1
ATOM 6971 O O . ASN A 1 833 ? 20.438 15.312 -1.817 1.00 57.75 833 ASN A O 1
ATOM 6975 N N . ILE A 1 834 ? 18.541 14.191 -1.485 1.00 57.28 834 ILE A N 1
ATOM 6976 C CA . ILE A 1 834 ? 19.053 12.922 -2.033 1.00 57.28 834 ILE A CA 1
ATOM 6977 C C . ILE A 1 834 ? 19.131 13.016 -3.558 1.00 57.28 834 ILE A C 1
ATOM 6979 O O . ILE A 1 834 ? 20.201 12.779 -4.106 1.00 57.28 834 ILE A O 1
ATOM 6983 N N . ASN A 1 835 ? 18.061 13.465 -4.215 1.00 53.78 835 ASN A N 1
ATOM 6984 C CA . ASN A 1 835 ? 18.015 13.659 -5.662 1.00 53.78 835 ASN A CA 1
ATOM 6985 C C . ASN A 1 835 ? 19.055 14.693 -6.130 1.00 53.78 835 ASN A C 1
ATOM 6987 O O . ASN A 1 835 ? 19.758 14.429 -7.090 1.00 53.78 835 ASN A O 1
ATOM 6991 N N . GLU A 1 836 ? 19.240 15.818 -5.426 1.00 61.25 836 GLU A N 1
ATOM 6992 C CA . GLU A 1 836 ? 20.290 16.805 -5.734 1.00 61.25 836 GLU A CA 1
ATOM 6993 C C . GLU A 1 836 ? 21.707 16.233 -5.551 1.00 61.25 836 GLU A C 1
ATOM 6995 O O . GLU A 1 836 ? 22.630 16.680 -6.231 1.00 61.25 836 GLU A O 1
ATOM 7000 N N . ASN A 1 837 ? 21.915 15.266 -4.646 1.00 56.06 837 ASN A N 1
ATOM 7001 C CA . ASN A 1 837 ? 23.204 14.579 -4.504 1.00 56.06 837 ASN A CA 1
ATOM 7002 C C . ASN A 1 837 ? 23.397 13.484 -5.566 1.00 56.06 837 ASN A C 1
ATOM 7004 O O . ASN A 1 837 ? 24.518 13.318 -6.038 1.00 56.06 837 ASN A O 1
ATOM 7008 N N . GLU A 1 838 ? 22.341 12.766 -5.961 1.00 57.00 838 GLU A N 1
ATOM 7009 C CA . GLU A 1 838 ? 22.388 11.811 -7.075 1.00 57.00 838 GLU A CA 1
ATOM 7010 C C . GLU A 1 838 ? 22.603 12.540 -8.409 1.00 57.00 838 GLU A C 1
ATOM 7012 O O . GLU A 1 838 ? 23.528 12.176 -9.124 1.00 57.00 838 GLU A O 1
ATOM 7017 N N . GLU A 1 839 ? 21.894 13.640 -8.689 1.00 58.06 839 GLU A N 1
ATOM 7018 C CA . GLU A 1 839 ? 22.141 14.507 -9.853 1.00 58.06 839 GLU A CA 1
ATOM 7019 C C . GLU A 1 839 ? 23.560 15.097 -9.835 1.00 58.06 839 GLU A C 1
ATOM 7021 O O . GLU A 1 839 ? 24.234 15.091 -10.860 1.00 58.06 839 GLU A O 1
ATOM 7026 N N . GLN A 1 840 ? 24.074 15.563 -8.686 1.00 58.91 840 GLN A N 1
ATOM 7027 C CA . GLN A 1 840 ? 25.461 16.050 -8.591 1.00 58.91 840 GLN A CA 1
ATOM 7028 C C . GLN A 1 840 ? 26.506 14.943 -8.788 1.00 58.91 840 GLN A C 1
ATOM 7030 O O . GLN A 1 840 ? 27.604 15.228 -9.274 1.00 58.91 840 GLN A O 1
ATOM 7035 N N . GLN A 1 841 ? 26.199 13.699 -8.414 1.00 55.94 841 GLN A N 1
ATOM 7036 C CA . GLN A 1 841 ? 27.088 12.563 -8.633 1.00 55.94 841 GLN A CA 1
ATOM 7037 C C . GLN A 1 841 ? 27.019 12.070 -10.088 1.00 55.94 841 GLN A C 1
ATOM 7039 O O . GLN A 1 841 ? 28.066 11.836 -10.689 1.00 55.94 841 GLN A O 1
ATOM 7044 N N . GLU A 1 842 ? 25.823 11.989 -10.676 1.00 55.72 842 GLU A N 1
ATOM 7045 C CA . GLU A 1 842 ? 25.609 11.625 -12.081 1.00 55.72 842 GLU A CA 1
ATOM 7046 C C . GLU A 1 842 ? 26.238 12.687 -13.003 1.00 55.72 842 GLU A C 1
ATOM 7048 O O . GLU A 1 842 ? 26.991 12.321 -13.900 1.00 55.72 842 GLU A O 1
ATOM 7053 N N . HIS A 1 843 ? 26.124 13.991 -12.699 1.00 56.38 843 HIS A N 1
ATOM 7054 C CA . HIS A 1 843 ? 26.864 15.043 -13.416 1.00 56.38 843 HIS A CA 1
ATOM 7055 C C . HIS A 1 843 ? 28.394 14.966 -13.243 1.00 56.38 843 HIS A C 1
ATOM 7057 O O . HIS A 1 843 ? 29.116 15.294 -14.183 1.00 56.38 843 HIS A O 1
ATOM 7063 N N . GLN A 1 844 ? 28.929 14.530 -12.093 1.00 58.88 844 GLN A N 1
ATOM 7064 C CA . GLN A 1 844 ? 30.384 14.337 -11.939 1.00 58.88 844 GLN A CA 1
ATOM 7065 C C . GLN A 1 844 ? 30.918 13.120 -12.707 1.00 58.88 844 GLN A C 1
ATOM 7067 O O . GLN A 1 844 ? 32.084 13.122 -13.121 1.00 58.88 844 GLN A O 1
ATOM 7072 N N . GLU A 1 845 ? 30.100 12.082 -12.883 1.00 53.69 845 GLU A N 1
ATOM 7073 C CA . GLU A 1 845 ? 30.432 10.926 -13.718 1.00 53.69 845 GLU A CA 1
ATOM 7074 C C . GLU A 1 845 ? 30.231 11.254 -15.213 1.00 53.69 845 GLU A C 1
ATOM 7076 O O . GLU A 1 845 ? 31.090 10.905 -16.029 1.00 53.69 845 GLU A O 1
ATOM 7081 N N . GLU A 1 846 ? 29.201 12.029 -15.575 1.00 54.91 846 GLU A N 1
ATOM 7082 C CA . GLU A 1 846 ? 29.022 12.584 -16.923 1.00 54.91 846 GLU A CA 1
ATOM 7083 C C . GLU A 1 846 ? 30.156 13.532 -17.326 1.00 54.91 846 GLU A C 1
ATOM 7085 O O . GLU A 1 846 ? 30.717 13.320 -18.396 1.00 54.91 846 GLU A O 1
ATOM 7090 N N . GLU A 1 847 ? 30.574 14.512 -16.508 1.00 55.41 847 GLU A N 1
ATOM 7091 C CA . GLU A 1 847 ? 31.698 15.410 -16.851 1.00 55.41 847 GLU A CA 1
ATOM 7092 C C . GLU A 1 847 ? 32.976 14.613 -17.172 1.00 55.41 847 GLU A C 1
ATOM 7094 O O . GLU A 1 847 ? 33.638 14.866 -18.184 1.00 55.41 847 GLU A O 1
ATOM 7099 N N . GLN A 1 848 ? 33.292 13.590 -16.368 1.00 51.94 848 GLN A N 1
ATOM 7100 C CA . GLN A 1 848 ? 34.463 12.730 -16.588 1.00 51.94 848 GLN A CA 1
ATOM 7101 C C . GLN A 1 848 ? 34.349 11.865 -17.852 1.00 51.94 848 GLN A C 1
ATOM 7103 O O . GLN A 1 848 ? 35.360 11.587 -18.505 1.00 51.94 848 GLN A O 1
ATOM 7108 N N . HIS A 1 849 ? 33.140 11.451 -18.235 1.00 49.62 849 HIS A N 1
ATOM 7109 C CA . HIS A 1 849 ? 32.915 10.752 -19.497 1.00 49.62 849 HIS A CA 1
ATOM 7110 C C . HIS A 1 849 ? 32.856 11.706 -20.702 1.00 49.62 849 HIS A C 1
ATOM 7112 O O . HIS A 1 849 ? 33.326 11.350 -21.787 1.00 49.62 849 HIS A O 1
ATOM 7118 N N . GLN A 1 850 ? 32.369 12.933 -20.528 1.00 44.56 850 GLN A N 1
ATOM 7119 C CA . GLN A 1 850 ? 32.198 13.912 -21.596 1.00 44.56 850 GLN A CA 1
ATOM 7120 C C . GLN A 1 850 ? 33.527 14.548 -22.023 1.00 44.56 850 GLN A C 1
ATOM 7122 O O . GLN A 1 850 ? 33.742 14.747 -23.220 1.00 44.56 850 GLN A O 1
ATOM 7127 N N . GLU A 1 851 ? 34.491 14.734 -21.111 1.00 48.28 851 GLU A N 1
ATOM 7128 C CA . GLU A 1 851 ? 35.880 15.058 -21.488 1.00 48.28 851 GLU A CA 1
ATOM 7129 C C . GLU A 1 851 ? 36.512 13.987 -22.401 1.00 48.28 851 GLU A C 1
ATOM 7131 O O . GLU A 1 851 ? 37.327 14.310 -23.271 1.00 48.28 851 GLU A O 1
ATOM 7136 N N . GLN A 1 852 ? 36.108 12.717 -22.261 1.00 47.06 852 GLN A N 1
ATOM 7137 C CA . GLN A 1 852 ? 36.586 11.622 -23.109 1.00 47.06 852 GLN A CA 1
ATOM 7138 C C . GLN A 1 852 ? 35.838 11.534 -24.457 1.00 47.06 852 GLN A C 1
ATOM 7140 O O . GLN A 1 852 ? 36.444 11.149 -25.459 1.00 47.06 852 GLN A O 1
ATOM 7145 N N . TYR A 1 853 ? 34.564 11.943 -24.516 1.00 47.12 853 TYR A N 1
ATOM 7146 C CA . TYR A 1 853 ? 33.794 12.074 -25.765 1.00 47.12 853 TYR A CA 1
ATOM 7147 C C . TYR A 1 853 ? 34.248 13.269 -26.620 1.00 47.12 853 TYR A C 1
ATOM 7149 O O . TYR A 1 853 ? 34.448 13.125 -27.829 1.00 47.12 853 TYR A O 1
ATOM 7157 N N . ASN A 1 854 ? 34.511 14.421 -25.995 1.00 43.25 854 ASN A N 1
ATOM 7158 C CA . ASN A 1 854 ? 34.894 15.661 -26.680 1.00 43.25 854 ASN A CA 1
ATOM 7159 C C . ASN A 1 854 ? 36.222 15.559 -27.464 1.00 43.25 854 ASN A C 1
ATOM 7161 O O . ASN A 1 854 ? 36.467 16.356 -28.371 1.00 43.25 854 ASN A O 1
ATOM 7165 N N . GLN A 1 855 ? 37.077 14.567 -27.181 1.00 44.66 855 GLN A N 1
ATOM 7166 C CA . GLN A 1 855 ? 38.284 14.291 -27.978 1.00 44.66 855 GLN A CA 1
ATOM 7167 C C . GLN A 1 855 ? 38.031 13.465 -29.253 1.00 44.66 855 GLN A C 1
ATOM 7169 O O . GLN A 1 855 ? 38.931 13.359 -30.082 1.00 44.66 855 GLN A O 1
ATOM 7174 N N . ILE A 1 856 ? 36.841 12.879 -29.421 1.00 47.09 856 ILE A N 1
ATOM 7175 C CA . ILE A 1 856 ? 36.480 12.038 -30.577 1.00 47.09 856 ILE A CA 1
ATOM 7176 C C . ILE A 1 856 ? 35.442 12.736 -31.468 1.00 47.09 856 ILE A C 1
ATOM 7178 O O . ILE A 1 856 ? 35.481 12.589 -32.688 1.00 47.09 856 ILE A O 1
ATOM 7182 N N . GLU A 1 857 ? 34.542 13.535 -30.892 1.00 40.53 857 GLU A N 1
ATOM 7183 C CA . GLU A 1 857 ? 33.458 14.180 -31.648 1.00 40.53 857 GLU A CA 1
ATOM 7184 C C . GLU A 1 857 ? 33.940 15.323 -32.567 1.00 40.53 857 GLU A C 1
ATOM 7186 O O . GLU A 1 857 ? 33.368 15.564 -33.631 1.00 40.53 857 GLU A O 1
ATOM 7191 N N . ASN A 1 858 ? 35.073 15.952 -32.230 1.00 43.06 858 ASN A N 1
ATOM 7192 C CA . ASN A 1 858 ? 35.702 17.023 -33.015 1.00 43.06 858 ASN A CA 1
ATOM 7193 C C . ASN A 1 858 ? 36.262 16.590 -34.394 1.00 43.06 858 ASN A C 1
ATOM 7195 O O . ASN A 1 858 ? 36.788 17.433 -35.117 1.00 43.06 858 ASN A O 1
ATOM 7199 N N . GLU A 1 859 ? 36.156 15.312 -34.778 1.00 43.81 859 GLU A N 1
ATOM 7200 C CA . GLU A 1 859 ? 36.601 14.800 -36.088 1.00 43.81 859 GLU A CA 1
ATOM 7201 C C . GLU A 1 859 ? 35.432 14.409 -37.027 1.00 43.81 859 GLU A C 1
ATOM 7203 O O . GLU A 1 859 ? 35.673 13.966 -38.147 1.00 43.81 859 GLU A O 1
ATOM 7208 N N . VAL A 1 860 ? 34.164 14.573 -36.602 1.00 44.53 860 VAL A N 1
ATOM 7209 C CA . VAL A 1 860 ? 32.969 14.125 -37.368 1.00 44.53 860 VAL A CA 1
ATOM 7210 C C . VAL A 1 860 ? 31.919 15.234 -37.605 1.00 44.53 860 VAL A C 1
ATOM 7212 O O . VAL A 1 860 ? 31.055 15.096 -38.474 1.00 44.53 860 VAL A O 1
ATOM 7215 N N . ILE A 1 861 ? 32.003 16.380 -36.919 1.00 42.31 861 ILE A N 1
ATOM 7216 C CA . ILE A 1 861 ? 31.052 17.499 -37.088 1.00 42.31 861 ILE A CA 1
ATOM 7217 C C . ILE A 1 861 ? 31.469 18.430 -38.248 1.00 42.31 861 ILE A C 1
ATOM 7219 O O . ILE A 1 861 ? 31.897 19.562 -38.040 1.00 42.31 861 ILE A O 1
ATOM 7223 N N . GLU A 1 862 ? 31.297 17.975 -39.494 1.00 41.16 862 GLU A N 1
ATOM 7224 C CA . GLU A 1 862 ? 31.240 18.880 -40.667 1.00 41.16 862 GLU A CA 1
ATOM 7225 C C . GLU A 1 862 ? 30.198 18.467 -41.739 1.00 41.16 862 GLU A C 1
ATOM 7227 O O . GLU A 1 862 ? 30.131 19.071 -42.806 1.00 41.16 862 GLU A O 1
ATOM 7232 N N . GLN A 1 863 ? 29.339 17.465 -41.472 1.00 40.72 863 GLN A N 1
ATOM 7233 C CA . GLN A 1 863 ? 28.304 17.003 -42.427 1.00 40.72 863 GLN A CA 1
ATOM 7234 C C . GLN A 1 863 ? 26.867 16.864 -41.881 1.00 40.72 863 GLN A C 1
ATOM 7236 O O . GLN A 1 863 ? 25.985 16.443 -42.625 1.00 40.72 863 GLN A O 1
ATOM 7241 N N . VAL A 1 864 ? 26.575 17.252 -40.630 1.00 43.00 864 VAL A N 1
ATOM 7242 C CA . VAL A 1 864 ? 25.213 17.142 -40.048 1.00 43.00 864 VAL A CA 1
ATOM 7243 C C . VAL A 1 864 ? 24.754 18.462 -39.411 1.00 43.00 864 VAL A C 1
ATOM 7245 O O . VAL A 1 864 ? 24.457 18.532 -38.225 1.00 43.00 864 VAL A O 1
ATOM 7248 N N . VAL A 1 865 ? 24.706 19.535 -40.208 1.00 39.22 865 VAL A N 1
ATOM 7249 C CA . VAL A 1 865 ? 24.206 20.857 -39.761 1.00 39.22 865 VAL A CA 1
ATOM 7250 C C . VAL A 1 865 ? 22.774 21.143 -40.254 1.00 39.22 865 VAL A C 1
ATOM 7252 O O . VAL A 1 865 ? 22.015 21.814 -39.567 1.00 39.22 865 VAL A O 1
ATOM 7255 N N . ASP A 1 866 ? 22.345 20.550 -41.374 1.00 38.41 866 ASP A N 1
ATOM 7256 C CA . ASP A 1 866 ? 21.062 20.861 -42.046 1.00 38.41 866 ASP A CA 1
ATOM 7257 C C . ASP A 1 866 ? 19.798 20.223 -41.416 1.00 38.41 866 ASP A C 1
ATOM 7259 O O . ASP A 1 866 ? 18.690 20.411 -41.921 1.00 38.41 866 ASP A O 1
ATOM 7263 N N . SER A 1 867 ? 19.925 19.428 -40.343 1.00 38.88 867 SER A N 1
ATOM 7264 C CA . SER A 1 867 ? 18.782 18.713 -39.730 1.00 38.88 867 SER A CA 1
ATOM 7265 C C . SER A 1 867 ? 18.284 19.309 -38.405 1.00 38.88 867 SER A C 1
ATOM 7267 O O . SER A 1 867 ? 17.076 19.299 -38.167 1.00 38.88 867 SER A O 1
ATOM 7269 N N . ASN A 1 868 ? 19.158 19.896 -37.578 1.00 40.44 868 ASN A N 1
ATOM 7270 C CA . ASN A 1 868 ? 18.771 20.359 -36.234 1.00 40.44 868 ASN A CA 1
ATOM 7271 C C . ASN A 1 868 ? 17.985 21.686 -36.220 1.00 40.44 868 ASN A C 1
ATOM 7273 O O . ASN A 1 868 ? 17.220 21.923 -35.285 1.00 40.44 868 ASN A O 1
ATOM 7277 N N . GLU A 1 869 ? 18.088 22.534 -37.253 1.00 42.59 869 GLU A N 1
ATOM 7278 C CA . GLU A 1 869 ? 17.300 23.782 -37.309 1.00 42.59 869 GLU A CA 1
ATOM 7279 C C . GLU A 1 869 ? 15.781 23.534 -37.409 1.00 42.59 869 GLU A C 1
ATOM 7281 O O . GLU A 1 869 ? 14.992 24.389 -37.005 1.00 42.59 869 GLU A O 1
ATOM 7286 N N . LYS A 1 870 ? 15.331 22.365 -37.893 1.00 47.50 870 LYS A N 1
ATOM 7287 C CA . LYS A 1 870 ? 13.890 22.067 -38.000 1.00 47.50 870 LYS A CA 1
ATOM 7288 C C . LYS A 1 870 ? 13.239 21.662 -36.679 1.00 47.50 870 LYS A C 1
ATOM 7290 O O . LYS A 1 870 ? 12.121 22.104 -36.423 1.00 47.50 870 LYS A O 1
ATOM 7295 N N . GLU A 1 871 ? 13.911 20.882 -35.833 1.00 46.78 871 GLU A N 1
ATOM 7296 C CA . GLU A 1 871 ? 13.357 20.507 -34.521 1.00 46.78 871 GLU A CA 1
ATOM 7297 C C . GLU A 1 871 ? 13.340 21.697 -33.553 1.00 46.78 871 GLU A C 1
ATOM 7299 O O . GLU A 1 871 ? 12.358 21.895 -32.835 1.00 46.78 871 GLU A O 1
ATOM 7304 N N . GLN A 1 872 ? 14.360 22.562 -33.597 1.00 45.69 872 GLN A N 1
ATOM 7305 C CA . GLN A 1 872 ? 14.427 23.731 -32.716 1.00 45.69 872 GLN A CA 1
ATOM 7306 C C . GLN A 1 872 ? 13.347 24.784 -33.044 1.00 45.69 872 GLN A C 1
ATOM 7308 O O . GLN A 1 872 ? 12.784 25.402 -32.138 1.00 45.69 872 GLN A O 1
ATOM 7313 N N . ILE A 1 873 ? 12.968 24.926 -34.323 1.00 48.56 873 ILE A N 1
ATOM 7314 C CA . ILE A 1 873 ? 11.817 25.748 -34.742 1.00 48.56 873 ILE A CA 1
ATOM 7315 C C . ILE A 1 873 ? 10.481 25.106 -34.322 1.00 48.56 873 ILE A C 1
ATOM 7317 O O . ILE A 1 873 ? 9.529 25.826 -34.016 1.00 48.56 873 ILE A O 1
ATOM 7321 N N . GLN A 1 874 ? 10.391 23.773 -34.263 1.00 45.88 874 GLN A N 1
ATOM 7322 C CA . GLN A 1 874 ? 9.166 23.082 -33.851 1.00 45.88 874 GLN A CA 1
ATOM 7323 C C . GLN A 1 874 ? 8.930 23.164 -32.332 1.00 45.88 874 GLN A C 1
ATOM 7325 O O . GLN A 1 874 ? 7.792 23.363 -31.910 1.00 45.88 874 GLN A O 1
ATOM 7330 N N . GLN A 1 875 ? 9.982 23.118 -31.506 1.00 46.44 875 GLN A N 1
ATOM 7331 C CA . GLN A 1 875 ? 9.860 23.326 -30.055 1.00 46.44 875 GLN A CA 1
ATOM 7332 C C . GLN A 1 875 ? 9.451 24.766 -29.694 1.00 46.44 875 GLN A C 1
ATOM 7334 O O . GLN A 1 875 ? 8.550 24.951 -28.875 1.00 46.44 875 GLN A O 1
ATOM 7339 N N . GLN A 1 876 ? 9.984 25.789 -30.377 1.00 46.72 876 GLN A N 1
ATOM 7340 C CA . GLN A 1 876 ? 9.558 27.186 -30.163 1.00 46.72 876 GLN A CA 1
ATOM 7341 C C . GLN A 1 876 ? 8.095 27.465 -30.563 1.00 46.72 876 GLN A C 1
ATOM 7343 O O . GLN A 1 876 ? 7.509 28.456 -30.121 1.00 46.72 876 GLN A O 1
ATOM 7348 N N . GLN A 1 877 ? 7.462 26.603 -31.366 1.00 47.88 877 GLN A N 1
ATOM 7349 C CA . GLN A 1 877 ? 6.024 26.697 -31.650 1.00 47.88 877 GLN A CA 1
ATOM 7350 C C . GLN A 1 877 ? 5.152 26.061 -30.555 1.00 47.88 877 GLN A C 1
ATOM 7352 O O . GLN A 1 877 ? 3.989 26.437 -30.424 1.00 47.88 877 GLN A O 1
ATOM 7357 N N . ILE A 1 878 ? 5.700 25.154 -29.738 1.00 50.22 878 ILE A N 1
ATOM 7358 C CA . ILE A 1 878 ? 4.965 24.473 -28.660 1.00 50.22 878 ILE A CA 1
ATOM 7359 C C . ILE A 1 878 ? 4.849 25.366 -27.413 1.00 50.22 878 ILE A C 1
ATOM 7361 O O . ILE A 1 878 ? 3.775 25.431 -26.816 1.00 50.22 878 ILE A O 1
ATOM 7365 N N . GLU A 1 879 ? 5.891 26.125 -27.052 1.00 42.38 879 GLU A N 1
ATOM 7366 C CA . GLU A 1 879 ? 5.839 27.033 -25.887 1.00 42.38 879 GLU A CA 1
ATOM 7367 C C . GLU A 1 879 ? 4.877 28.224 -26.072 1.00 42.38 879 GLU A C 1
ATOM 7369 O O . GLU A 1 879 ? 4.315 28.729 -25.101 1.00 42.38 879 GLU A O 1
ATOM 7374 N N . ASN A 1 880 ? 4.594 28.633 -27.314 1.00 45.78 880 ASN A N 1
ATOM 7375 C CA . ASN A 1 880 ? 3.663 29.732 -27.611 1.00 45.78 880 ASN A CA 1
ATOM 7376 C C . ASN A 1 880 ? 2.168 29.373 -27.420 1.00 45.78 880 ASN A C 1
ATOM 7378 O O . ASN A 1 880 ? 1.304 30.233 -27.591 1.00 45.78 880 ASN A O 1
ATOM 7382 N N . VAL A 1 881 ? 1.833 28.130 -27.051 1.00 45.78 881 VAL A N 1
ATOM 7383 C CA . VAL A 1 881 ? 0.437 27.681 -26.851 1.00 45.78 881 VAL A CA 1
ATOM 7384 C C . VAL A 1 881 ? -0.141 28.121 -25.491 1.00 45.78 881 VAL A C 1
ATOM 7386 O O . VAL A 1 881 ? -1.358 28.116 -25.307 1.00 45.78 881 VAL A O 1
ATOM 7389 N N . ILE A 1 882 ? 0.699 28.561 -24.546 1.00 50.12 882 ILE A N 1
ATOM 7390 C CA . ILE A 1 882 ? 0.308 28.830 -23.147 1.00 50.12 882 ILE A CA 1
ATOM 7391 C C . ILE A 1 882 ? -0.604 30.073 -22.980 1.00 50.12 882 ILE A C 1
ATOM 7393 O O . ILE A 1 882 ? -1.287 30.189 -21.964 1.00 50.12 882 ILE A O 1
ATOM 7397 N N . GLU A 1 883 ? -0.714 30.957 -23.983 1.00 59.38 883 GLU A N 1
ATOM 7398 C CA . GLU A 1 883 ? -1.594 32.149 -23.949 1.00 59.38 883 GLU A CA 1
ATOM 7399 C C . GLU A 1 883 ? -2.662 32.204 -25.070 1.00 59.38 883 GLU A C 1
ATOM 7401 O O . GLU A 1 883 ? -3.156 33.279 -25.422 1.00 59.38 883 GLU A O 1
ATOM 7406 N N . MET A 1 884 ? -3.076 31.066 -25.642 1.00 69.69 884 MET A N 1
ATOM 7407 C CA . MET A 1 884 ? -4.223 31.056 -26.566 1.00 69.69 884 MET A CA 1
ATOM 7408 C C . MET A 1 884 ? -5.552 31.298 -25.829 1.00 69.69 884 MET A C 1
ATOM 7410 O O . MET A 1 884 ? -5.919 30.565 -24.913 1.00 69.69 884 MET A O 1
ATOM 7414 N N . SER A 1 885 ? -6.322 32.295 -26.275 1.00 81.56 885 SER A N 1
ATOM 7415 C CA . SER A 1 885 ? -7.686 32.537 -25.779 1.00 81.56 885 SER A CA 1
ATOM 7416 C C . SER A 1 885 ? -8.659 31.415 -26.177 1.00 81.56 885 SER A C 1
ATOM 7418 O O . SER A 1 885 ? -8.447 30.725 -27.175 1.00 81.56 885 SER A O 1
ATOM 7420 N N . GLU A 1 886 ? -9.768 31.254 -25.444 1.00 79.31 886 GLU A N 1
ATOM 7421 C CA . GLU A 1 886 ? -10.763 30.195 -25.704 1.00 79.31 886 GLU A CA 1
ATOM 7422 C C . GLU A 1 886 ? -11.300 30.206 -27.151 1.00 79.31 886 GLU A C 1
ATOM 7424 O O . GLU A 1 886 ? -11.493 29.143 -27.743 1.00 79.31 886 GLU A O 1
ATOM 7429 N N . GLU A 1 887 ? -11.473 31.385 -27.764 1.00 82.38 887 GLU A N 1
ATOM 7430 C CA . GLU A 1 887 ? -11.875 31.513 -29.175 1.00 82.38 887 GLU A CA 1
ATOM 7431 C C . GLU A 1 887 ? -10.795 30.996 -30.141 1.00 82.38 887 GLU A C 1
ATOM 7433 O O . GLU A 1 887 ? -11.113 30.350 -31.141 1.00 82.38 887 GLU A O 1
ATOM 7438 N N . GLN A 1 888 ? -9.512 31.222 -29.835 1.00 80.38 888 GLN A N 1
ATOM 7439 C CA . GLN A 1 888 ? -8.393 30.697 -30.624 1.00 80.38 888 GLN A CA 1
ATOM 7440 C C . GLN A 1 888 ? -8.246 29.182 -30.448 1.00 80.38 888 GLN A C 1
ATOM 7442 O O . GLN A 1 888 ? -7.975 28.490 -31.427 1.00 80.38 888 GLN A O 1
ATOM 7447 N N . ILE A 1 889 ? -8.478 28.654 -29.240 1.00 82.94 889 ILE A N 1
ATOM 7448 C CA . ILE A 1 889 ? -8.499 27.208 -28.973 1.00 82.94 889 ILE A CA 1
ATOM 7449 C C . ILE A 1 889 ? -9.625 26.537 -29.769 1.00 82.94 889 ILE A C 1
ATOM 7451 O O . ILE A 1 889 ? -9.373 25.557 -30.466 1.00 82.94 889 ILE A O 1
ATOM 7455 N N . GLN A 1 890 ? -10.845 27.083 -29.750 1.00 86.31 890 GLN A N 1
ATOM 7456 C CA . GLN A 1 890 ? -11.955 26.538 -30.544 1.00 86.31 890 GLN A CA 1
ATOM 7457 C C . GLN A 1 890 ? -11.696 26.640 -32.053 1.00 86.31 890 GLN A C 1
ATOM 7459 O O . GLN A 1 890 ? -11.915 25.672 -32.778 1.00 86.31 890 GLN A O 1
ATOM 7464 N N . SER A 1 891 ? -11.156 27.766 -32.533 1.00 90.62 891 SER A N 1
ATOM 7465 C CA . SER A 1 891 ? -10.766 27.914 -33.941 1.00 90.62 891 SER A CA 1
ATOM 7466 C C . SER A 1 891 ? -9.671 26.923 -34.359 1.00 90.62 891 SER A C 1
ATOM 7468 O O . SER A 1 891 ? -9.686 26.454 -35.495 1.00 90.62 891 SER A O 1
ATOM 7470 N N . TYR A 1 892 ? -8.727 26.605 -33.468 1.00 90.50 892 TYR A N 1
ATOM 7471 C CA . TYR A 1 892 ? -7.682 25.609 -33.707 1.00 90.50 892 TYR A CA 1
ATOM 7472 C C . TYR A 1 892 ? -8.257 24.189 -33.758 1.00 90.50 892 TYR A C 1
ATOM 7474 O O . TYR A 1 892 ? -7.992 23.463 -34.713 1.00 90.50 892 TYR A O 1
ATOM 7482 N N . ILE A 1 893 ? -9.100 23.820 -32.786 1.00 91.75 893 ILE A N 1
ATOM 7483 C CA . ILE A 1 893 ? -9.782 22.519 -32.742 1.00 91.75 893 ILE A CA 1
ATOM 7484 C C . ILE A 1 893 ? -10.617 22.299 -34.009 1.00 91.75 893 ILE A C 1
ATOM 7486 O O . ILE A 1 893 ? -10.548 21.226 -34.605 1.00 91.75 893 ILE A O 1
ATOM 7490 N N . GLU A 1 894 ? -11.382 23.299 -34.450 1.00 91.81 894 GLU A N 1
ATOM 7491 C CA . GLU A 1 894 ? -12.243 23.159 -35.629 1.00 91.81 894 GLU A CA 1
ATOM 7492 C C . GLU A 1 894 ? -11.435 23.063 -36.935 1.00 91.81 894 GLU A C 1
ATOM 7494 O O . GLU A 1 894 ? -11.766 22.263 -37.809 1.00 91.81 894 GLU A O 1
ATOM 7499 N N . ASN A 1 895 ? -10.317 23.790 -37.039 1.00 93.19 895 ASN A N 1
ATOM 7500 C CA . ASN A 1 895 ? -9.381 23.649 -38.157 1.00 93.19 895 ASN A CA 1
ATOM 7501 C C . ASN A 1 895 ? -8.739 22.248 -38.188 1.00 93.19 895 ASN A C 1
ATOM 7503 O O . ASN A 1 895 ? -8.716 21.599 -39.229 1.00 93.19 895 ASN A O 1
ATOM 7507 N N . GLN A 1 896 ? -8.285 21.735 -37.040 1.00 93.56 896 GLN A N 1
ATOM 7508 C CA . GLN A 1 896 ? -7.703 20.391 -36.948 1.00 93.56 896 GLN A CA 1
ATOM 7509 C C . GLN A 1 896 ? -8.727 19.281 -37.250 1.00 93.56 896 GLN A C 1
ATOM 7511 O O . GLN A 1 896 ? -8.385 18.296 -37.903 1.00 93.56 896 GLN A O 1
ATOM 7516 N N . LYS A 1 897 ? -10.002 19.450 -36.867 1.00 92.56 897 LYS A N 1
ATOM 7517 C CA . LYS A 1 897 ? -11.089 18.554 -37.306 1.00 92.56 897 LYS A CA 1
ATOM 7518 C C . LYS A 1 897 ? -11.279 18.574 -38.822 1.00 92.56 897 LYS A C 1
ATOM 7520 O O . LYS A 1 897 ? -11.442 17.506 -39.405 1.00 92.56 897 LYS A O 1
ATOM 7525 N N . GLN A 1 898 ? -11.255 19.749 -39.457 1.00 93.12 898 GLN A N 1
ATOM 7526 C CA . GLN A 1 898 ? -11.378 19.849 -40.915 1.00 93.12 898 GLN A CA 1
ATOM 7527 C C . GLN A 1 898 ? -10.209 19.142 -41.613 1.00 93.12 898 GLN A C 1
ATOM 7529 O O . GLN A 1 898 ? -10.440 18.327 -42.500 1.00 93.12 898 GLN A O 1
ATOM 7534 N N . ILE A 1 899 ? -8.972 19.367 -41.155 1.00 93.69 899 ILE A N 1
ATOM 7535 C CA . ILE A 1 899 ? -7.777 18.685 -41.680 1.00 93.69 899 ILE A CA 1
ATOM 7536 C C . ILE A 1 899 ? -7.901 17.161 -41.515 1.00 93.69 899 ILE A C 1
ATOM 7538 O O . ILE A 1 899 ? -7.621 16.417 -42.452 1.00 93.69 899 ILE A O 1
ATOM 7542 N N . TYR A 1 900 ? -8.373 16.680 -40.360 1.00 95.12 900 TYR A N 1
ATOM 7543 C CA . TYR A 1 900 ? -8.624 15.253 -40.134 1.00 95.12 900 TYR A CA 1
ATOM 7544 C C . TYR A 1 900 ? -9.682 14.682 -41.096 1.00 95.12 900 TYR A C 1
ATOM 7546 O O . TYR A 1 900 ? -9.488 13.595 -41.638 1.00 95.12 900 TYR A O 1
ATOM 7554 N N . GLN A 1 901 ? -10.774 15.408 -41.357 1.00 93.12 901 GLN A N 1
ATOM 7555 C CA . GLN A 1 901 ? -11.808 14.992 -42.315 1.00 93.12 901 GLN A CA 1
ATOM 7556 C C . GLN A 1 901 ? -11.293 14.969 -43.762 1.00 93.12 901 GLN A C 1
ATOM 7558 O O . GLN A 1 901 ? -11.564 14.011 -44.488 1.00 93.12 901 GLN A O 1
ATOM 7563 N N . ASP A 1 902 ? -10.512 15.973 -44.164 1.00 92.88 902 ASP A N 1
ATOM 7564 C CA . ASP A 1 902 ? -9.909 16.049 -45.497 1.00 92.88 902 ASP A CA 1
ATOM 7565 C C . ASP A 1 902 ? -8.901 14.901 -45.712 1.00 92.88 902 ASP A C 1
ATOM 7567 O O . ASP A 1 902 ? -8.925 14.247 -46.757 1.00 92.88 902 ASP A O 1
ATOM 7571 N N . LEU A 1 903 ? -8.085 14.580 -44.697 1.00 94.06 903 LEU A N 1
ATOM 7572 C CA . LEU A 1 903 ? -7.181 13.422 -44.706 1.00 94.06 903 LEU A CA 1
ATOM 7573 C C . LEU A 1 903 ? -7.943 12.095 -44.820 1.00 94.06 903 LEU A C 1
ATOM 7575 O O . LEU A 1 903 ? -7.573 11.261 -45.639 1.00 94.06 903 LEU A O 1
ATOM 7579 N N . GLN A 1 904 ? -9.019 11.898 -44.052 1.00 95.19 904 GLN A N 1
ATOM 7580 C CA . GLN A 1 904 ? -9.854 10.689 -44.134 1.00 95.19 904 GLN A CA 1
ATOM 7581 C C . GLN A 1 904 ? -10.500 10.525 -45.520 1.00 95.19 904 GLN A C 1
ATOM 7583 O O . GLN A 1 904 ? -10.556 9.419 -46.060 1.00 95.19 904 GLN A O 1
ATOM 7588 N N . LEU A 1 905 ? -10.938 11.625 -46.142 1.00 94.31 905 LEU A N 1
ATOM 7589 C CA . LEU A 1 905 ? -11.458 11.606 -47.509 1.00 94.31 905 LEU A CA 1
ATOM 7590 C C . LEU A 1 905 ? -10.364 11.264 -48.537 1.00 94.31 905 LEU A C 1
ATOM 7592 O O . LEU A 1 905 ? -10.631 10.518 -49.480 1.00 94.31 905 LEU A O 1
ATOM 7596 N N . GLN A 1 906 ? -9.148 11.785 -48.357 1.00 95.56 906 GLN A N 1
ATOM 7597 C CA . GLN A 1 906 ? -8.009 11.513 -49.236 1.00 95.56 906 GLN A CA 1
ATOM 7598 C C . GLN A 1 906 ? -7.505 10.068 -49.105 1.00 95.56 906 GLN A C 1
ATOM 7600 O O . GLN A 1 906 ? -7.268 9.429 -50.127 1.00 95.56 906 GLN A O 1
ATOM 7605 N N . ILE A 1 907 ? -7.401 9.538 -47.880 1.00 96.12 907 ILE A N 1
ATOM 7606 C CA . ILE A 1 907 ? -7.079 8.128 -47.600 1.00 96.12 907 ILE A CA 1
ATOM 7607 C C . ILE A 1 907 ? -8.028 7.227 -48.387 1.00 96.12 907 ILE A C 1
ATOM 7609 O O . ILE A 1 907 ? -7.576 6.438 -49.210 1.00 96.12 907 ILE A O 1
ATOM 7613 N N . LYS A 1 908 ? -9.341 7.436 -48.242 1.00 95.94 908 LYS A N 1
ATOM 7614 C CA . LYS A 1 908 ? -10.360 6.644 -48.936 1.00 95.94 908 LYS A CA 1
ATOM 7615 C C . LYS A 1 908 ? -10.237 6.693 -50.466 1.00 95.94 908 LYS A C 1
ATOM 7617 O O . LYS A 1 908 ? -10.377 5.672 -51.129 1.00 95.94 908 LYS A O 1
ATOM 7622 N N . GLN A 1 909 ? -9.945 7.865 -51.038 1.00 94.69 909 GLN A N 1
ATOM 7623 C CA . GLN A 1 909 ? -9.726 8.007 -52.486 1.00 94.69 909 GLN A CA 1
ATOM 7624 C C . GLN A 1 909 ? -8.472 7.277 -52.983 1.00 94.69 909 GLN A C 1
ATOM 7626 O O . GLN A 1 909 ? -8.422 6.889 -54.151 1.00 94.69 909 GLN A O 1
ATOM 7631 N N . LEU A 1 910 ? -7.452 7.132 -52.135 1.00 95.62 910 LEU A N 1
ATOM 7632 C CA . LEU A 1 910 ? -6.238 6.386 -52.452 1.00 95.62 910 LEU A CA 1
ATOM 7633 C C . LEU A 1 910 ? -6.436 4.881 -52.228 1.00 95.62 910 LEU A C 1
ATOM 7635 O O . LEU A 1 910 ? -5.971 4.106 -53.051 1.00 95.62 910 LEU A O 1
ATOM 7639 N N . GLU A 1 911 ? -7.189 4.455 -51.210 1.00 95.69 911 GLU A N 1
ATOM 7640 C CA . GLU A 1 911 ? -7.607 3.054 -51.027 1.00 95.69 911 GLU A CA 1
ATOM 7641 C C . GLU A 1 911 ? -8.418 2.538 -52.230 1.00 95.69 911 GLU A C 1
ATOM 7643 O O . GLU A 1 911 ? -8.145 1.447 -52.736 1.00 95.69 911 GLU A O 1
ATOM 7648 N N . ASP A 1 912 ? -9.355 3.345 -52.747 1.00 95.88 912 ASP A N 1
ATOM 7649 C CA . ASP A 1 912 ? -10.081 3.044 -53.990 1.00 95.88 912 ASP A CA 1
ATOM 7650 C C . ASP A 1 912 ? -9.104 2.902 -55.186 1.00 95.88 912 ASP A C 1
ATOM 7652 O O . ASP A 1 912 ? -9.236 1.980 -55.992 1.00 95.88 912 ASP A O 1
ATOM 7656 N N . GLN A 1 913 ? -8.061 3.743 -55.273 1.00 94.81 913 GLN A N 1
ATOM 7657 C CA . GLN A 1 913 ? -7.020 3.636 -56.312 1.00 94.81 913 GLN A CA 1
ATOM 7658 C C . GLN A 1 913 ? -6.122 2.400 -56.145 1.00 94.81 913 GLN A C 1
ATOM 7660 O O . GLN A 1 913 ? -5.800 1.760 -57.145 1.00 94.81 913 GLN A O 1
ATOM 7665 N N . VAL A 1 914 ? -5.743 2.014 -54.919 1.00 94.75 914 VAL A N 1
ATOM 7666 C CA . VAL A 1 914 ? -5.030 0.747 -54.657 1.00 94.75 914 VAL A CA 1
ATOM 7667 C C . VAL A 1 914 ? -5.876 -0.429 -55.147 1.00 94.75 914 VAL A C 1
ATOM 7669 O O . VAL A 1 914 ? -5.357 -1.327 -55.810 1.00 94.75 914 VAL A O 1
ATOM 7672 N N . ALA A 1 915 ? -7.186 -0.415 -54.877 1.00 93.19 915 ALA A N 1
ATOM 7673 C CA . ALA A 1 915 ? -8.104 -1.462 -55.317 1.00 93.19 915 ALA A CA 1
ATOM 7674 C C . ALA A 1 915 ? -8.264 -1.529 -56.849 1.00 93.19 915 ALA A C 1
ATOM 7676 O O . ALA A 1 915 ? -8.375 -2.632 -57.395 1.00 93.19 915 ALA A O 1
ATOM 7677 N N . ASP A 1 916 ? -8.255 -0.388 -57.542 1.00 93.94 916 ASP A N 1
ATOM 7678 C CA . ASP A 1 916 ? -8.293 -0.321 -59.007 1.00 93.94 916 ASP A CA 1
ATOM 7679 C C . ASP A 1 916 ? -6.958 -0.781 -59.632 1.00 93.94 916 ASP A C 1
ATOM 7681 O O . ASP A 1 916 ? -6.955 -1.687 -60.470 1.00 93.94 916 ASP A O 1
ATOM 7685 N N . HIS A 1 917 ? -5.806 -0.271 -59.178 1.00 92.75 917 HIS A N 1
ATOM 7686 C CA . HIS A 1 917 ? -4.488 -0.690 -59.684 1.00 92.75 917 HIS A CA 1
ATOM 7687 C C . HIS A 1 917 ? -4.194 -2.176 -59.405 1.00 92.75 917 HIS A C 1
ATOM 7689 O O . HIS A 1 917 ? -3.664 -2.877 -60.272 1.00 92.75 917 HIS A O 1
ATOM 7695 N N . ALA A 1 918 ? -4.614 -2.707 -58.251 1.00 90.75 918 ALA A N 1
ATOM 7696 C CA . ALA A 1 918 ? -4.516 -4.136 -57.950 1.00 90.75 918 ALA A CA 1
ATOM 7697 C C . ALA A 1 918 ? -5.418 -5.007 -58.852 1.00 90.75 918 ALA A C 1
ATOM 7699 O O . ALA A 1 918 ? -5.061 -6.150 -59.148 1.00 90.75 918 ALA A O 1
ATOM 7700 N N . GLN A 1 919 ? -6.564 -4.486 -59.316 1.00 91.62 919 GLN A N 1
ATOM 7701 C CA . GLN A 1 919 ? -7.412 -5.151 -60.318 1.00 91.62 919 GLN A CA 1
ATOM 7702 C C . GLN A 1 919 ? -6.819 -5.091 -61.734 1.00 91.62 919 GLN A C 1
ATOM 7704 O O . GLN A 1 919 ? -7.039 -6.018 -62.515 1.00 91.62 919 GLN A O 1
ATOM 7709 N N . GLU A 1 920 ? -6.047 -4.051 -62.060 1.00 94.81 920 GLU A N 1
ATOM 7710 C CA . GLU A 1 920 ? -5.305 -3.933 -63.326 1.00 94.81 920 GLU A CA 1
ATOM 7711 C C . GLU A 1 920 ? -3.961 -4.699 -63.344 1.00 94.81 920 GLU A C 1
ATOM 7713 O O . GLU A 1 920 ? -3.214 -4.600 -64.318 1.00 94.81 920 GLU A O 1
ATOM 7718 N N . GLU A 1 921 ? -3.655 -5.483 -62.299 1.00 91.94 921 GLU A N 1
ATOM 7719 C CA . GLU A 1 921 ? -2.378 -6.198 -62.088 1.00 91.94 921 GLU A CA 1
ATOM 7720 C C . GLU A 1 921 ? -1.136 -5.265 -62.010 1.00 91.94 921 GLU A C 1
ATOM 7722 O O . GLU A 1 921 ? 0.001 -5.707 -62.191 1.00 91.94 921 GLU A O 1
ATOM 7727 N N . GLN A 1 922 ? -1.336 -3.977 -61.694 1.00 94.31 922 GLN A N 1
ATOM 7728 C CA . GLN A 1 922 ? -0.295 -2.946 -61.526 1.00 94.31 922 GLN A CA 1
ATOM 7729 C C . GLN A 1 922 ? 0.180 -2.882 -60.065 1.00 94.31 922 GLN A C 1
ATOM 7731 O O . GLN A 1 922 ? -0.114 -1.949 -59.319 1.00 94.31 922 GLN A O 1
ATOM 7736 N N . TYR A 1 923 ? 0.871 -3.937 -59.630 1.00 90.00 923 TYR A N 1
ATOM 7737 C CA . TYR A 1 923 ? 1.233 -4.117 -58.219 1.00 90.00 923 TYR A CA 1
ATOM 7738 C C . TYR A 1 923 ? 2.303 -3.138 -57.707 1.00 90.00 923 TYR A C 1
ATOM 7740 O O . TYR A 1 923 ? 2.256 -2.780 -56.536 1.00 90.00 923 TYR A O 1
ATOM 7748 N N . GLU A 1 924 ? 3.235 -2.675 -58.549 1.00 88.00 924 GLU A N 1
ATOM 7749 C CA . GLU A 1 924 ? 4.256 -1.696 -58.129 1.00 88.00 924 GLU A CA 1
ATOM 7750 C C . GLU A 1 924 ? 3.626 -0.316 -57.870 1.00 88.00 924 GLU A C 1
ATOM 7752 O O . GLU A 1 924 ? 3.915 0.322 -56.858 1.00 88.00 924 GLU A O 1
ATOM 7757 N N . GLU A 1 925 ? 2.701 0.122 -58.728 1.00 90.12 925 GLU A N 1
ATOM 7758 C CA . GLU A 1 925 ? 1.908 1.333 -58.515 1.00 90.12 925 GLU A CA 1
ATOM 7759 C C . GLU A 1 925 ? 0.967 1.204 -57.305 1.00 90.12 925 GLU A C 1
ATOM 7761 O O . GLU A 1 925 ? 0.873 2.137 -56.508 1.00 90.12 925 GLU A O 1
ATOM 7766 N N . ALA A 1 926 ? 0.319 0.048 -57.120 1.00 89.31 926 ALA A N 1
ATOM 7767 C CA . ALA A 1 926 ? -0.534 -0.207 -55.958 1.00 89.31 926 ALA A CA 1
ATOM 7768 C C . ALA A 1 926 ? 0.249 -0.145 -54.629 1.00 89.31 926 ALA A C 1
ATOM 7770 O O . ALA A 1 926 ? -0.216 0.499 -53.689 1.00 89.31 926 ALA A O 1
ATOM 7771 N N . ASP A 1 927 ? 1.451 -0.732 -54.560 1.00 92.38 927 ASP A N 1
ATOM 7772 C CA . ASP A 1 927 ? 2.320 -0.670 -53.373 1.00 92.38 927 ASP A CA 1
ATOM 7773 C C . ASP A 1 927 ? 2.781 0.769 -53.067 1.00 92.38 927 ASP A C 1
ATOM 7775 O O . ASP A 1 927 ? 2.825 1.173 -51.903 1.00 92.38 927 ASP A O 1
ATOM 7779 N N . LEU A 1 928 ? 3.092 1.576 -54.091 1.00 92.56 928 LEU A N 1
ATOM 7780 C CA . LEU A 1 928 ? 3.459 2.989 -53.910 1.00 92.56 928 LEU A CA 1
ATOM 7781 C C . LEU A 1 928 ? 2.289 3.836 -53.389 1.00 92.56 928 LEU A C 1
ATOM 7783 O O . LEU A 1 928 ? 2.487 4.693 -52.528 1.00 92.56 928 LEU A O 1
ATOM 7787 N N . ILE A 1 929 ? 1.070 3.593 -53.879 1.00 93.62 929 ILE A N 1
ATOM 7788 C CA . ILE A 1 929 ? -0.133 4.288 -53.397 1.00 93.62 929 ILE A CA 1
ATOM 7789 C C . ILE A 1 929 ? -0.469 3.832 -51.967 1.00 93.62 929 ILE A C 1
ATOM 7791 O O . ILE A 1 929 ? -0.795 4.673 -51.128 1.00 93.62 929 ILE A O 1
ATOM 7795 N N . GLN A 1 930 ? -0.302 2.544 -51.643 1.00 95.62 930 GLN A N 1
ATOM 7796 C CA . GLN A 1 930 ? -0.499 2.021 -50.287 1.00 95.62 930 GLN A CA 1
ATOM 7797 C C . GLN A 1 930 ? 0.475 2.645 -49.271 1.00 95.62 930 GLN A C 1
ATOM 7799 O O . GLN A 1 930 ? 0.068 2.980 -48.162 1.00 95.62 930 GLN A O 1
ATOM 7804 N N . GLN A 1 931 ? 1.736 2.891 -49.644 1.00 92.00 931 GLN A N 1
ATOM 7805 C CA . GLN A 1 931 ? 2.683 3.597 -48.767 1.00 92.00 931 GLN A CA 1
ATOM 7806 C C . GLN A 1 931 ? 2.235 5.035 -48.444 1.00 92.00 931 GLN A C 1
ATOM 7808 O O . GLN A 1 931 ? 2.437 5.509 -47.323 1.00 92.00 931 GLN A O 1
ATOM 7813 N N . GLU A 1 932 ? 1.596 5.733 -49.389 1.00 94.81 932 GLU A N 1
ATOM 7814 C CA . GLU A 1 932 ? 1.033 7.065 -49.135 1.00 94.81 932 GLU A CA 1
ATOM 7815 C C . GLU A 1 932 ? -0.264 6.987 -48.300 1.00 94.81 932 GLU A C 1
ATOM 7817 O O . GLU A 1 932 ? -0.462 7.828 -47.423 1.00 94.81 932 GLU A O 1
ATOM 7822 N N . VAL A 1 933 ? -1.096 5.947 -48.476 1.00 94.81 933 VAL A N 1
ATOM 7823 C CA . VAL A 1 933 ? -2.242 5.639 -47.588 1.00 94.81 933 VAL A CA 1
ATOM 7824 C C . VAL A 1 933 ? -1.783 5.456 -46.139 1.00 94.81 933 VAL A C 1
ATOM 7826 O O . VAL A 1 933 ? -2.320 6.106 -45.238 1.00 94.81 933 VAL A O 1
ATOM 7829 N N . ASP A 1 934 ? -0.762 4.631 -45.901 1.00 91.88 934 ASP A N 1
ATOM 7830 C CA . ASP A 1 934 ? -0.238 4.352 -44.558 1.00 91.88 934 ASP A CA 1
ATOM 7831 C C . ASP A 1 934 ? 0.317 5.631 -43.901 1.00 91.88 934 ASP A C 1
ATOM 7833 O O . ASP A 1 934 ? 0.075 5.918 -42.724 1.00 91.88 934 ASP A O 1
ATOM 7837 N N . LYS A 1 935 ? 1.022 6.457 -44.681 1.00 94.12 935 LYS A N 1
ATOM 7838 C CA . LYS A 1 935 ? 1.573 7.748 -44.250 1.00 94.12 935 LYS A CA 1
ATOM 7839 C C . LYS A 1 935 ? 0.485 8.761 -43.876 1.00 94.12 935 LYS A C 1
ATOM 7841 O O . LYS A 1 935 ? 0.583 9.377 -42.813 1.00 94.12 935 LYS A O 1
ATOM 7846 N N . LEU A 1 936 ? -0.556 8.920 -44.697 1.00 93.19 936 LEU A N 1
ATOM 7847 C CA . LEU A 1 936 ? -1.683 9.813 -44.391 1.00 93.19 936 LEU A CA 1
ATOM 7848 C C . LEU A 1 936 ? -2.503 9.295 -43.199 1.00 93.19 936 LEU A C 1
ATOM 7850 O O . LEU A 1 936 ? -2.934 10.086 -42.360 1.00 93.19 936 LEU A O 1
ATOM 7854 N N . THR A 1 937 ? -2.646 7.975 -43.062 1.00 93.88 937 THR A N 1
ATOM 7855 C CA . THR A 1 937 ? -3.301 7.336 -41.908 1.00 93.88 937 THR A CA 1
ATOM 7856 C C . THR A 1 937 ? -2.567 7.653 -40.606 1.00 93.88 937 THR A C 1
ATOM 7858 O O . THR A 1 937 ? -3.191 8.037 -39.616 1.00 93.88 937 THR A O 1
ATOM 7861 N N . ASN A 1 938 ? -1.233 7.592 -40.610 1.00 90.31 938 ASN A N 1
ATOM 7862 C CA . ASN A 1 938 ? -0.422 7.990 -39.460 1.00 90.31 938 ASN A CA 1
ATOM 7863 C C . ASN A 1 938 ? -0.565 9.487 -39.123 1.00 90.31 938 ASN A C 1
ATOM 7865 O O . ASN A 1 938 ? -0.646 9.836 -37.945 1.00 90.31 938 ASN A O 1
ATOM 7869 N N . GLN A 1 939 ? -0.671 10.369 -40.124 1.00 92.62 939 GLN A N 1
ATOM 7870 C CA . GLN A 1 939 ? -0.933 11.799 -39.899 1.00 92.62 939 GLN A CA 1
ATOM 7871 C C . GLN A 1 939 ? -2.325 12.053 -39.299 1.00 92.62 939 GLN A C 1
ATOM 7873 O O . GLN A 1 939 ? -2.448 12.815 -38.340 1.00 92.62 939 GLN A O 1
ATOM 7878 N N . ALA A 1 940 ? -3.364 11.377 -39.798 1.00 92.50 940 ALA A N 1
ATOM 7879 C CA . ALA A 1 940 ? -4.710 11.471 -39.238 1.00 92.50 940 ALA A CA 1
ATOM 7880 C C . ALA A 1 940 ? -4.752 10.973 -37.779 1.00 92.50 940 ALA A C 1
ATOM 7882 O O . ALA A 1 940 ? -5.314 11.641 -36.909 1.00 92.50 940 ALA A O 1
ATOM 7883 N N . ASN A 1 941 ? -4.092 9.847 -37.484 1.00 90.75 941 ASN A N 1
ATOM 7884 C CA . ASN A 1 941 ? -3.979 9.311 -36.126 1.00 90.75 941 ASN A CA 1
ATOM 7885 C C . ASN A 1 941 ? -3.243 10.274 -35.177 1.00 90.75 941 ASN A C 1
ATOM 7887 O O . ASN A 1 941 ? -3.667 10.434 -34.033 1.00 90.75 941 ASN A O 1
ATOM 7891 N N . ALA A 1 942 ? -2.188 10.955 -35.637 1.00 90.25 942 ALA A N 1
ATOM 7892 C CA . ALA A 1 942 ? -1.473 11.948 -34.835 1.00 90.25 942 ALA A CA 1
ATOM 7893 C C . ALA A 1 942 ? -2.376 13.132 -34.436 1.00 90.25 942 ALA A C 1
ATOM 7895 O O . ALA A 1 942 ? -2.429 13.485 -33.257 1.00 90.25 942 ALA A O 1
ATOM 7896 N N . ILE A 1 943 ? -3.154 13.681 -35.379 1.00 91.88 943 ILE A N 1
ATOM 7897 C CA . ILE A 1 943 ? -4.136 14.748 -35.101 1.00 91.88 943 ILE A CA 1
ATOM 7898 C C . ILE A 1 943 ? -5.210 14.256 -34.118 1.00 91.88 943 ILE A C 1
ATOM 7900 O O . ILE A 1 943 ? -5.586 14.975 -33.191 1.00 91.88 943 ILE A O 1
ATOM 7904 N N . GLN A 1 944 ? -5.679 13.013 -34.271 1.00 92.31 944 GLN A N 1
ATOM 7905 C CA . GLN A 1 944 ? -6.665 12.428 -33.362 1.00 92.31 944 GLN A CA 1
ATOM 7906 C C . GLN A 1 944 ? -6.136 12.265 -31.932 1.00 92.31 944 GLN A C 1
ATOM 7908 O O . GLN A 1 944 ? -6.848 12.575 -30.973 1.00 92.31 944 GLN A O 1
ATOM 7913 N N . ILE A 1 945 ? -4.893 11.805 -31.781 1.00 89.56 945 ILE A N 1
ATOM 7914 C CA . ILE A 1 945 ? -4.228 11.681 -30.481 1.00 89.56 945 ILE A CA 1
ATOM 7915 C C . ILE A 1 945 ? -4.032 13.066 -29.855 1.00 89.56 945 ILE A C 1
ATOM 7917 O O . ILE A 1 945 ? -4.367 13.239 -28.684 1.00 89.56 945 ILE A O 1
ATOM 7921 N N . GLU A 1 946 ? -3.580 14.063 -30.622 1.00 90.69 946 GLU A N 1
ATOM 7922 C CA . GLU A 1 946 ? -3.394 15.430 -30.126 1.00 90.69 946 GLU A CA 1
ATOM 7923 C C . GLU A 1 946 ? -4.711 16.049 -29.631 1.00 90.69 946 GLU A C 1
ATOM 7925 O O . GLU A 1 946 ? -4.775 16.539 -28.500 1.00 90.69 946 GLU A O 1
ATOM 7930 N N . LEU A 1 947 ? -5.777 15.997 -30.439 1.00 90.62 947 LEU A N 1
ATOM 7931 C CA . LEU A 1 947 ? -7.082 16.560 -30.078 1.00 90.62 947 LEU A CA 1
ATOM 7932 C C . LEU A 1 947 ? -7.706 15.870 -28.858 1.00 90.62 947 LEU A C 1
ATOM 7934 O O . LEU A 1 947 ? -8.339 16.529 -28.026 1.00 90.62 947 LEU A O 1
ATOM 7938 N N . LYS A 1 948 ? -7.486 14.561 -28.710 1.00 88.62 948 LYS A N 1
ATOM 7939 C CA . LYS A 1 948 ? -7.929 13.811 -27.535 1.00 88.62 948 LYS A CA 1
ATOM 7940 C C . LYS A 1 948 ? -7.118 14.169 -26.288 1.00 88.62 948 LYS A C 1
ATOM 7942 O O . LYS A 1 948 ? -7.711 14.500 -25.268 1.00 88.62 948 LYS A O 1
ATOM 7947 N N . GLN A 1 949 ? -5.786 14.131 -26.360 1.00 85.44 949 GLN A N 1
ATOM 7948 C CA . GLN A 1 949 ? -4.910 14.334 -25.200 1.00 85.44 949 GLN A CA 1
ATOM 7949 C C . GLN A 1 949 ? -4.882 15.785 -24.706 1.00 85.44 949 GLN A C 1
ATOM 7951 O O . GLN A 1 949 ? -4.924 16.009 -23.499 1.00 85.44 949 GLN A O 1
ATOM 7956 N N . LYS A 1 950 ? -4.815 16.772 -25.611 1.00 86.56 950 LYS A N 1
ATOM 7957 C CA . LYS A 1 950 ? -4.692 18.192 -25.232 1.00 86.56 950 LYS A CA 1
ATOM 7958 C C . LYS A 1 950 ? -6.034 18.871 -24.952 1.00 86.56 950 LYS A C 1
ATOM 7960 O O . LYS A 1 950 ? -6.072 19.819 -24.173 1.00 86.56 950 LYS A O 1
ATOM 7965 N N . TYR A 1 951 ? -7.123 18.411 -25.579 1.00 87.38 951 TYR A N 1
ATOM 7966 C CA . TYR A 1 951 ? -8.409 19.126 -25.573 1.00 87.38 951 TYR A CA 1
ATOM 7967 C C . TYR A 1 951 ? -9.632 18.261 -25.205 1.00 87.38 951 TYR A C 1
ATOM 7969 O O . TYR A 1 951 ? -10.754 18.761 -25.262 1.00 87.38 951 TYR A O 1
ATOM 7977 N N . ASN A 1 952 ? -9.450 16.992 -24.803 1.00 86.88 952 ASN A N 1
ATOM 7978 C CA . ASN A 1 952 ? -10.533 16.052 -24.449 1.00 86.88 952 ASN A CA 1
ATOM 7979 C C . ASN A 1 952 ? -11.623 15.900 -25.538 1.00 86.88 952 ASN A C 1
ATOM 7981 O O . ASN A 1 952 ? -12.801 15.686 -25.242 1.00 86.88 952 ASN A O 1
ATOM 7985 N N . VAL A 1 953 ? -11.249 15.994 -26.819 1.00 86.38 953 VAL A N 1
ATOM 7986 C CA . VAL A 1 953 ? -12.186 15.804 -27.938 1.00 86.38 953 VAL A CA 1
ATOM 7987 C C . VAL A 1 953 ? -12.268 14.316 -28.299 1.00 86.38 953 VAL A C 1
ATOM 7989 O O . VAL A 1 953 ? -11.544 13.828 -29.162 1.00 86.38 953 VAL A O 1
ATOM 7992 N N . ASP A 1 954 ? -13.163 13.582 -27.632 1.00 81.94 954 ASP A N 1
ATOM 7993 C CA . ASP A 1 954 ? -13.323 12.130 -27.828 1.00 81.94 954 ASP A CA 1
ATOM 7994 C C . ASP A 1 954 ? -14.003 11.720 -29.153 1.00 81.94 954 ASP A C 1
ATOM 7996 O O . ASP A 1 954 ? -13.864 10.571 -29.570 1.00 81.94 954 ASP A O 1
ATOM 8000 N N . ASN A 1 955 ? -14.716 12.631 -29.829 1.00 79.12 955 ASN A N 1
ATOM 8001 C CA . ASN A 1 955 ? -15.391 12.379 -31.110 1.00 79.12 955 ASN A CA 1
ATOM 8002 C C . ASN A 1 955 ? -14.959 13.399 -32.176 1.00 79.12 955 ASN A C 1
ATOM 8004 O O . ASN A 1 955 ? -15.218 14.595 -32.038 1.00 79.12 955 ASN A O 1
ATOM 8008 N N . LEU A 1 956 ? -14.338 12.904 -33.254 1.00 78.62 956 LEU A N 1
ATOM 8009 C CA . LEU A 1 956 ? -13.895 13.695 -34.418 1.00 78.62 956 LEU A CA 1
ATOM 8010 C C . LEU A 1 956 ? -14.689 13.402 -35.696 1.00 78.62 956 LEU A C 1
ATOM 8012 O O . LEU A 1 956 ? -14.725 14.229 -36.607 1.00 78.62 956 LEU A O 1
ATOM 8016 N N . MET A 1 957 ? -15.345 12.243 -35.754 1.00 72.06 957 MET A N 1
ATOM 8017 C CA . MET A 1 957 ? -16.357 11.972 -36.767 1.00 72.06 957 MET A CA 1
ATOM 8018 C C . MET A 1 957 ? -17.617 12.789 -36.455 1.00 72.06 957 MET A C 1
ATOM 8020 O O . MET A 1 957 ? -18.017 12.851 -35.284 1.00 72.06 957 MET A O 1
ATOM 8024 N N . PRO A 1 958 ? -18.278 13.380 -37.467 1.00 62.59 958 PRO A N 1
ATOM 8025 C CA . PRO A 1 958 ? -19.676 13.756 -37.331 1.00 62.59 958 PRO A CA 1
ATOM 8026 C C . PRO A 1 958 ? -20.456 12.536 -36.835 1.00 62.59 958 PRO A C 1
ATOM 8028 O O . PRO A 1 958 ? -20.245 11.425 -37.322 1.00 62.59 958 PRO A O 1
ATOM 8031 N N . GLN A 1 959 ? -21.359 12.722 -35.872 1.00 52.84 959 GLN A N 1
ATOM 8032 C CA . GLN A 1 959 ? -22.408 11.726 -35.689 1.00 52.84 959 GLN A CA 1
ATOM 8033 C C . GLN A 1 959 ? -23.283 11.807 -36.935 1.00 52.84 959 GLN A C 1
ATOM 8035 O O . GLN A 1 959 ? -24.026 12.777 -37.084 1.00 52.84 959 GLN A O 1
ATOM 8040 N N . ASP A 1 960 ? -23.154 10.829 -37.833 1.00 46.53 960 ASP A N 1
ATOM 8041 C CA . ASP A 1 960 ? -24.101 10.654 -38.928 1.00 46.53 960 ASP A CA 1
ATOM 8042 C C . ASP A 1 960 ? -25.506 10.590 -38.314 1.00 46.53 960 ASP A C 1
ATOM 8044 O O . ASP A 1 960 ? -25.811 9.700 -37.515 1.00 46.53 960 ASP A O 1
ATOM 8048 N N . GLU A 1 961 ? -26.350 11.573 -38.638 1.00 43.69 961 GLU A N 1
ATOM 8049 C CA . GLU A 1 961 ? -27.753 11.568 -38.231 1.00 43.69 961 GLU A CA 1
ATOM 8050 C C . GLU A 1 961 ? -28.436 10.370 -38.904 1.00 43.69 961 GLU A C 1
ATOM 8052 O O . GLU A 1 961 ? -28.749 10.432 -40.095 1.00 43.69 961 GLU A O 1
ATOM 8057 N N . GLU A 1 962 ? -28.654 9.283 -38.149 1.00 42.97 962 GLU A N 1
ATOM 8058 C CA . GLU A 1 962 ? -29.334 8.070 -38.625 1.00 42.97 962 GLU A CA 1
ATOM 8059 C C . GLU A 1 962 ? -30.650 8.421 -39.352 1.00 42.97 962 GLU A C 1
ATOM 8061 O O . GLU A 1 962 ? -31.628 8.848 -38.729 1.00 42.97 962 GLU A O 1
ATOM 8066 N N . ASN A 1 963 ? -30.673 8.205 -40.674 1.00 35.38 963 ASN A N 1
ATOM 8067 C CA . ASN A 1 963 ? -31.833 8.315 -41.571 1.00 35.38 963 ASN A CA 1
ATOM 8068 C C . ASN A 1 963 ? -31.828 7.179 -42.603 1.00 35.38 963 ASN A C 1
ATOM 8070 O O . ASN A 1 963 ? -30.786 7.003 -43.273 1.00 35.38 963 ASN A O 1
#